Protein 4FIX (pdb70)

InterPro domains:
  IPR029044 Nucleotide-diphospho-sugar transferases [SSF53448] (160-440)
  IPR040492 Galactofuranosyltransferase GlfT2, N-terminal [PF17994] (9-152)
  IPR045699 Galactofuranosyltransferase-2, C-terminal [PF19320] (435-626)

GO terms:
  GO:0008921 lipopolysaccharide-1,6-galactosyltransferase activity (F, IDA)
  GO:0035250 UDP-galactosyltransferase activity (F, IDA)
  GO:0035496 lipopolysaccharide-1,5-galactosyltransferase activity (F, IDA)
  GO:0052573 UDP-D-galactose metabolic process (P, IDA)
  GO:0071769 mycolate cell wall layer assembly (P, IDA)
  GO:0070592 cell wall polysaccharide biosynthetic process (P, IDA)
  GO:0009103 lipopolysaccharide biosynthetic process (P, IDA)
  GO:0005886 plasma membrane (C, HDA)
  GO:0071555 cell wall organization (P, IDA)
  GO:0044038 cell wall macromolecule biosynthetic process (P, IDA)
  GO:0016740 transferase activity (F, IDA)
  GO:0016757 glycosyltransferase activity (F, IDA)

Radius of gyration: 38.52 Å; Cα contacts (8 Å, |Δi|>4): 2774; chains: 2; bounding box: 128×78×91 Å

Structure (mmCIF, N/CA/C/O backbone):
data_4FIX
#
_entry.id   4FIX
#
_cell.length_a   150.791
_cell.length_b   150.791
_cell.length_c   148.016
_cell.angle_alpha   90.00
_cell.angle_beta   90.00
_cell.angle_gamma   90.00
#
_symmetry.space_group_name_H-M   'P 4 21 2'
#
loop_
_entity.id
_entity.type
_entity.pdbx_description
1 polymer 'UDP-galactofuranosyl transferase GlfT2'
2 non-polymer GLYCEROL
3 non-polymer 'MANGANESE (II) ION'
4 non-polymer BETA-MERCAPTOETHANOL
5 water water
#
loop_
_atom_site.group_PDB
_atom_site.id
_atom_site.type_symbol
_atom_site.label_atom_id
_atom_site.label_alt_id
_atom_site.label_comp_id
_atom_site.label_asym_id
_atom_site.label_entity_id
_atom_site.label_seq_id
_atom_site.pdbx_PDB_ins_code
_atom_site.Cartn_x
_atom_site.Cartn_y
_atom_site.Cartn_z
_atom_site.occupancy
_atom_site.B_iso_or_equiv
_atom_site.auth_seq_id
_atom_site.auth_comp_id
_atom_site.auth_asym_id
_atom_site.auth_atom_id
_atom_site.pdbx_PDB_model_num
ATOM 1 N N . MET A 1 21 ? 115.465 53.908 76.707 1.00 99.45 1 MET A N 1
ATOM 2 C CA . MET A 1 21 ? 115.425 52.468 77.102 1.00 101.53 1 MET A CA 1
ATOM 3 C C . MET A 1 21 ? 116.300 51.621 76.151 1.00 99.61 1 MET A C 1
ATOM 4 O O . MET A 1 21 ? 117.195 52.159 75.490 1.00 98.68 1 MET A O 1
ATOM 9 N N . SER A 1 22 ? 116.060 50.308 76.101 1.00 98.33 2 SER A N 1
ATOM 10 C CA . SER A 1 22 ? 116.722 49.417 75.138 1.00 94.51 2 SER A CA 1
ATOM 11 C C . SER A 1 22 ? 116.025 49.467 73.774 1.00 91.80 2 SER A C 1
ATOM 12 O O . SER A 1 22 ? 116.369 48.718 72.857 1.00 90.10 2 SER A O 1
ATOM 15 N N . GLU A 1 23 ? 115.040 50.357 73.661 1.00 89.31 3 GLU A N 1
ATOM 16 C CA . GLU A 1 23 ? 114.439 50.725 72.382 1.00 86.13 3 GLU A CA 1
ATOM 17 C C . GLU A 1 23 ? 115.455 51.514 71.555 1.00 82.08 3 GLU A C 1
ATOM 18 O O . GLU A 1 23 ? 115.415 51.494 70.319 1.00 80.95 3 GLU A O 1
ATOM 24 N N . LEU A 1 24 ? 116.356 52.205 72.254 1.00 77.65 4 LEU A N 1
ATOM 25 C CA . LEU A 1 24 ? 117.525 52.834 71.646 1.00 73.08 4 LEU A CA 1
ATOM 26 C C . LEU A 1 24 ? 118.459 51.788 71.059 1.00 69.31 4 LEU A C 1
ATOM 27 O O . LEU A 1 24 ? 118.872 51.897 69.909 1.00 68.40 4 LEU A O 1
ATOM 32 N N . ALA A 1 25 ? 118.785 50.778 71.859 1.00 66.50 5 ALA A N 1
ATOM 33 C CA . ALA A 1 25 ? 119.692 49.714 71.443 1.00 63.75 5 ALA A CA 1
ATOM 34 C C . ALA A 1 25 ? 119.192 48.940 70.210 1.00 62.37 5 ALA A C 1
ATOM 35 O O . ALA A 1 25 ? 119.992 48.514 69.380 1.00 61.42 5 ALA A O 1
ATOM 37 N N . ALA A 1 26 ? 117.873 48.775 70.096 1.00 60.60 6 ALA A N 1
ATOM 38 C CA . ALA A 1 26 ? 117.266 48.042 68.979 1.00 58.21 6 ALA A CA 1
ATOM 39 C C . ALA A 1 26 ? 117.205 48.845 67.676 1.00 56.06 6 ALA A C 1
ATOM 40 O O . ALA A 1 26 ? 117.018 48.276 66.594 1.00 54.23 6 ALA A O 1
ATOM 42 N N . SER A 1 27 ? 117.350 50.164 67.780 1.00 54.12 7 SER A N 1
ATOM 43 C CA . SER A 1 27 ? 117.269 51.034 66.608 1.00 52.62 7 SER A CA 1
ATOM 44 C C . SER A 1 27 ? 118.614 51.663 66.235 1.00 49.09 7 SER A C 1
ATOM 45 O O . SER A 1 27 ? 118.679 52.495 65.328 1.00 49.67 7 SER A O 1
ATOM 48 N N . LEU A 1 28 ? 119.679 51.251 66.921 1.00 46.90 8 LEU A N 1
ATOM 49 C CA . LEU A 1 28 ? 121.028 51.763 66.653 1.00 44.98 8 LEU A CA 1
ATOM 50 C C . LEU A 1 28 ? 121.519 51.297 65.292 1.00 42.28 8 LEU A C 1
ATOM 51 O O . LEU A 1 28 ? 121.539 50.102 65.012 1.00 43.63 8 LEU A O 1
ATOM 56 N N . LEU A 1 29 ? 121.896 52.245 64.441 1.00 39.80 9 LEU A N 1
ATOM 57 C CA . LEU A 1 29 ? 122.396 51.907 63.108 1.00 37.93 9 LEU A CA 1
ATOM 58 C C . LEU A 1 29 ? 123.914 51.873 63.056 1.00 36.52 9 LEU A C 1
ATOM 59 O O . LEU A 1 29 ? 124.504 50.940 62.512 1.00 37.99 9 LEU A O 1
ATOM 64 N N . SER A 1 30 ? 124.536 52.875 63.665 1.00 36.28 10 SER A N 1
ATOM 65 C CA . SER A 1 30 ? 125.951 53.150 63.477 1.00 37.13 10 SER A CA 1
ATOM 66 C C . SER A 1 30 ? 126.454 53.988 64.644 1.00 37.34 10 SER A C 1
ATOM 67 O O . SER A 1 30 ? 125.990 55.106 64.865 1.00 38.18 10 SER A O 1
ATOM 70 N N . ARG A 1 31 ? 127.387 53.440 65.409 1.00 37.82 11 ARG A N 1
ATOM 71 C CA . ARG A 1 31 ? 127.912 54.154 66.559 1.00 40.06 11 ARG A CA 1
ATOM 72 C C . ARG A 1 31 ? 128.974 55.153 66.121 1.00 38.95 11 ARG A C 1
ATOM 73 O O . ARG A 1 31 ? 129.696 54.916 65.146 1.00 38.90 11 ARG A O 1
ATOM 81 N N . VAL A 1 32 ? 129.064 56.263 66.843 1.00 37.05 12 VAL A N 1
ATOM 82 C CA . VAL A 1 32 ? 130.193 57.171 66.686 1.00 37.52 12 VAL A CA 1
ATOM 83 C C . VAL A 1 32 ? 131.394 56.538 67.396 1.00 35.82 12 VAL A C 1
ATOM 84 O O . VAL A 1 32 ? 131.347 56.271 68.604 1.00 36.47 12 VAL A O 1
ATOM 88 N N . ILE A 1 33 ? 132.453 56.277 66.639 1.00 33.52 13 ILE A N 1
ATOM 89 C CA . ILE A 1 33 ? 133.613 55.552 67.166 1.00 35.36 13 ILE A CA 1
ATOM 90 C C . ILE A 1 33 ? 134.919 56.332 67.020 1.00 36.16 13 ILE A C 1
ATOM 91 O O . ILE A 1 33 ? 135.054 57.196 66.151 1.00 36.81 13 ILE A O 1
ATOM 96 N N . LEU A 1 34 ? 135.873 56.008 67.879 1.00 36.34 14 LEU A N 1
ATOM 97 C CA . LEU A 1 34 ? 137.107 56.761 67.994 1.00 37.76 14 LEU A CA 1
ATOM 98 C C . LEU A 1 34 ? 138.289 55.797 67.949 1.00 38.43 14 LEU A C 1
ATOM 99 O O . LEU A 1 34 ? 138.110 54.607 68.216 1.00 40.16 14 LEU A O 1
ATOM 104 N N . PRO A 1 35 ? 139.495 56.302 67.620 1.00 38.02 15 PRO A N 1
ATOM 105 C CA . PRO A 1 35 ? 140.675 55.443 67.471 1.00 38.67 15 PRO A CA 1
ATOM 106 C C . PRO A 1 35 ? 141.175 54.860 68.784 1.00 39.47 15 PRO A C 1
ATOM 107 O O . PRO A 1 35 ? 140.954 55.430 69.851 1.00 39.08 15 PRO A O 1
ATOM 111 N N . ARG A 1 36 ? 141.864 53.730 68.689 1.00 42.85 16 ARG A N 1
ATOM 112 C CA . ARG A 1 36 ? 142.568 53.140 69.824 1.00 44.24 16 ARG A CA 1
ATOM 113 C C . ARG A 1 36 ? 143.746 54.032 70.183 1.00 41.52 16 ARG A C 1
ATOM 114 O O . ARG A 1 36 ? 144.252 54.739 69.312 1.00 39.49 16 ARG A O 1
ATOM 122 N N . PRO A 1 37 ? 144.184 54.001 71.461 1.00 41.26 17 PRO A N 1
ATOM 123 C CA . PRO A 1 37 ? 145.411 54.703 71.883 1.00 41.44 17 PRO A CA 1
ATOM 124 C C . PRO A 1 37 ? 146.595 54.300 71.010 1.00 42.32 17 PRO A C 1
ATOM 125 O O . PRO A 1 37 ? 146.709 53.133 70.609 1.00 41.49 17 PRO A O 1
ATOM 129 N N . GLY A 1 38 ? 147.459 55.257 70.696 1.00 41.28 18 GLY A N 1
ATOM 130 C CA . GLY A 1 38 ? 148.639 54.957 69.899 1.00 42.00 18 GLY A CA 1
ATOM 131 C C . GLY A 1 38 ? 148.377 54.797 68.409 1.00 41.18 18 GLY A C 1
ATOM 132 O O . GLY A 1 38 ? 149.284 54.438 67.661 1.00 42.80 18 GLY A O 1
ATOM 133 N N . GLU A 1 39 ? 147.147 55.062 67.9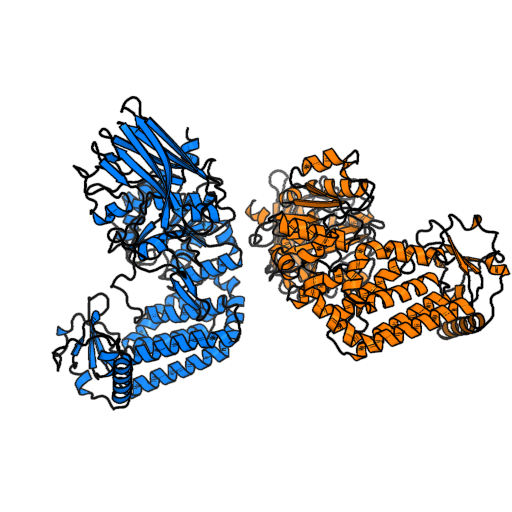76 1.00 38.69 19 GLU A N 1
ATOM 134 C CA . GLU A 1 39 ? 146.784 54.979 66.560 1.00 37.81 19 GLU A CA 1
ATOM 135 C C . GLU A 1 39 ? 147.526 56.052 65.756 1.00 36.62 19 GLU A C 1
ATOM 136 O O . GLU A 1 39 ? 147.504 57.224 66.129 1.00 36.19 19 GLU A O 1
ATOM 142 N N . PRO A 1 40 ? 148.188 55.658 64.652 1.00 37.58 20 PRO A N 1
ATOM 143 C CA . PRO A 1 40 ? 148.880 56.641 63.805 1.00 36.44 20 PRO A CA 1
ATOM 144 C C . PRO A 1 40 ? 147.937 57.740 63.358 1.00 35.32 20 PRO A C 1
ATOM 145 O O . PRO A 1 40 ? 146.758 57.479 63.116 1.00 34.79 20 PRO A O 1
ATOM 149 N N . LEU A 1 41 ? 148.460 58.958 63.258 1.00 36.19 21 LEU A N 1
ATOM 150 C CA . LEU A 1 41 ? 147.656 60.132 62.951 1.00 37.17 21 LEU A CA 1
ATOM 151 C C . LEU A 1 41 ? 146.883 60.007 61.639 1.00 38.47 21 LEU A C 1
ATOM 152 O O . LEU A 1 41 ? 145.770 60.513 61.543 1.00 39.41 21 LEU A O 1
ATOM 157 N N . ASP A 1 42 ? 147.466 59.336 60.643 1.00 38.84 22 ASP A N 1
ATOM 158 C CA . ASP A 1 42 ? 146.796 59.109 59.358 1.00 41.48 22 ASP A CA 1
ATOM 159 C C . ASP A 1 42 ? 145.467 58.365 59.523 1.00 40.44 22 ASP A C 1
ATOM 160 O O . ASP A 1 42 ? 144.459 58.736 58.928 1.00 38.91 22 ASP A O 1
ATOM 165 N N . VAL A 1 43 ? 145.494 57.299 60.322 1.00 38.04 23 VAL A N 1
ATOM 166 C CA . VAL A 1 43 ? 144.345 56.419 60.512 1.00 34.96 23 VAL A CA 1
ATOM 167 C C . VAL A 1 43 ? 143.254 57.123 61.312 1.00 34.15 23 VAL A C 1
ATOM 168 O O . VAL A 1 43 ? 142.072 56.891 61.100 1.00 34.39 23 VAL A O 1
ATOM 172 N N . ARG A 1 44 ? 143.663 58.004 62.214 1.00 35.71 24 ARG A N 1
ATOM 173 C CA . ARG A 1 44 ? 142.731 58.807 62.999 1.00 35.78 24 ARG A CA 1
ATOM 174 C C . ARG A 1 44 ? 141.828 59.668 62.128 1.00 34.80 24 ARG A C 1
ATOM 175 O O . ARG A 1 44 ? 140.722 60.009 62.534 1.00 35.82 24 ARG A O 1
ATOM 183 N N . LYS A 1 45 ? 142.297 59.997 60.927 1.00 35.24 25 LYS A N 1
ATOM 184 C CA . LYS A 1 45 ? 141.500 60.759 59.961 1.00 34.77 25 LYS A CA 1
ATOM 185 C C . LYS A 1 45 ? 140.258 60.025 59.490 1.00 34.94 25 LYS A C 1
ATOM 186 O O . LYS A 1 45 ? 139.353 60.645 58.927 1.00 37.87 25 LYS A O 1
ATOM 192 N N . LEU A 1 46 ? 140.212 58.711 59.712 1.00 33.48 26 LEU A N 1
ATOM 193 C CA . LEU A 1 46 ? 139.045 57.912 59.344 1.00 32.14 26 LEU A CA 1
ATOM 194 C C . LEU A 1 46 ? 137.918 58.126 60.340 1.00 31.86 26 LEU A C 1
ATOM 195 O O . LEU A 1 46 ? 136.772 57.806 60.053 1.00 34.38 26 LEU A O 1
ATOM 200 N N . TYR A 1 47 ? 138.261 58.698 61.494 1.00 31.09 27 TYR A N 1
ATOM 201 C CA . TYR A 1 47 ? 137.355 58.830 62.623 1.00 30.38 27 TYR A CA 1
ATOM 202 C C . TYR A 1 47 ? 136.994 60.281 62.919 1.00 30.55 27 TYR A C 1
ATOM 203 O O . TYR A 1 47 ? 135.829 60.603 63.133 1.00 29.66 27 TYR A O 1
ATOM 212 N N . LEU A 1 48 ? 137.996 61.151 62.945 1.00 29.88 28 LEU A N 1
ATOM 213 C CA . LEU A 1 48 ? 137.791 62.540 63.331 1.00 32.93 28 LEU A CA 1
ATOM 214 C C . LEU A 1 48 ? 138.802 63.427 62.635 1.00 33.25 28 LEU A C 1
ATOM 215 O O . LEU A 1 48 ? 139.921 63.000 62.344 1.00 31.23 28 LEU A O 1
ATOM 220 N N . GLU A 1 49 ? 138.396 64.662 62.370 1.00 35.53 29 GLU A N 1
ATOM 221 C CA . GLU A 1 49 ? 139.257 65.633 61.710 1.00 37.87 29 GLU A CA 1
ATOM 222 C C . GLU A 1 49 ? 139.323 66.851 62.618 1.00 36.65 29 GLU A C 1
ATOM 223 O O . GLU A 1 49 ? 138.315 67.505 62.876 1.00 37.19 29 GLU A O 1
ATOM 229 N N . GLU A 1 50 ? 140.505 67.141 63.135 1.00 36.38 30 GLU A N 1
ATOM 230 C CA . GLU A 1 50 ? 140.633 68.209 64.109 1.00 37.38 30 GLU A CA 1
ATOM 231 C C . GLU A 1 50 ? 141.257 69.433 63.461 1.00 37.42 30 GLU A C 1
ATOM 232 O O . GLU A 1 50 ? 142.174 69.317 62.641 1.00 38.93 30 GLU A O 1
ATOM 238 N N . SER A 1 51 ? 140.754 70.609 63.816 1.00 34.95 31 SER A N 1
ATOM 239 C CA . SER A 1 51 ? 141.352 71.843 63.326 1.00 35.88 31 SER A CA 1
ATOM 240 C C . SER A 1 51 ? 142.773 72.018 63.883 1.00 36.16 31 SER A C 1
ATOM 241 O O . SER A 1 51 ? 143.022 71.794 65.077 1.00 34.79 31 SER A O 1
ATOM 244 N N . THR A 1 52 ? 143.683 72.442 63.011 1.00 36.25 32 THR A N 1
ATOM 245 C CA . THR A 1 52 ? 145.074 72.721 63.375 1.00 36.78 32 THR A CA 1
ATOM 246 C C . THR A 1 52 ? 145.188 73.952 64.257 1.00 37.07 32 THR A C 1
ATOM 247 O O . THR A 1 52 ? 146.242 74.202 64.841 1.00 37.26 32 THR A O 1
ATOM 251 N N . THR A 1 53 ? 144.112 74.732 64.341 1.00 36.62 33 THR A N 1
ATOM 252 C CA . THR A 1 53 ? 144.093 75.894 65.227 1.00 33.07 33 THR A CA 1
ATOM 253 C C . THR A 1 53 ? 143.831 75.500 66.681 1.00 32.79 33 THR A C 1
ATOM 254 O O . THR A 1 53 ? 143.963 76.333 67.560 1.00 36.88 33 THR A O 1
ATOM 258 N N . ASN A 1 54 ? 143.436 74.249 66.934 1.00 33.66 34 ASN A N 1
ATOM 259 C CA . ASN A 1 54 ? 143.166 73.776 68.306 1.00 32.40 34 ASN A CA 1
ATOM 260 C C . ASN A 1 54 ? 144.439 73.794 69.151 1.00 33.05 34 ASN A C 1
ATOM 261 O O . ASN A 1 54 ? 145.529 73.511 68.648 1.00 34.35 34 ASN A O 1
ATOM 266 N N . ALA A 1 55 ? 144.307 74.118 70.434 1.00 33.84 35 ALA A N 1
ATOM 267 C CA . ALA A 1 55 ? 145.476 74.154 71.317 1.00 36.89 35 ALA A CA 1
ATOM 268 C C . ALA A 1 55 ? 146.108 72.770 71.472 1.00 37.15 35 ALA A C 1
ATOM 269 O O . ALA A 1 55 ? 147.328 72.640 71.463 1.00 40.15 35 ALA A O 1
ATOM 271 N N . ARG A 1 56 ? 145.275 71.739 71.575 1.00 38.66 36 ARG A N 1
ATOM 272 C CA . ARG A 1 56 ? 145.754 70.375 71.841 1.00 40.27 36 ARG A CA 1
ATOM 273 C C . ARG A 1 56 ? 145.004 69.320 71.036 1.00 36.87 36 ARG A C 1
ATOM 274 O O . ARG A 1 56 ? 143.899 69.556 70.554 1.00 35.82 36 ARG A O 1
ATOM 282 N N . ARG A 1 57 ? 145.607 68.146 70.901 1.00 37.57 37 ARG A N 1
ATOM 283 C CA . ARG A 1 57 ? 144.945 67.035 70.230 1.00 36.18 37 ARG A CA 1
ATOM 284 C C . ARG A 1 57 ? 143.778 66.535 71.086 1.00 33.66 37 ARG A C 1
ATOM 285 O O . ARG A 1 57 ? 143.881 66.491 72.302 1.00 34.15 37 ARG A O 1
ATOM 293 N N . ALA A 1 58 ? 142.664 66.190 70.453 1.00 31.98 38 ALA A N 1
ATOM 294 C CA . ALA A 1 58 ? 141.557 65.586 71.169 1.00 32.33 38 ALA A CA 1
ATOM 295 C C . ALA A 1 58 ? 141.997 64.227 71.678 1.00 36.62 38 ALA A C 1
ATOM 296 O O . ALA A 1 58 ? 142.802 63.534 71.032 1.00 35.72 38 ALA A O 1
ATOM 298 N N . HIS A 1 59 ? 141.472 63.848 72.844 1.00 35.90 39 HIS A N 1
ATOM 299 C CA . HIS A 1 59 ? 141.864 62.597 73.471 1.00 35.39 39 HIS A CA 1
ATOM 300 C C . HIS A 1 59 ? 140.694 61.628 73.609 1.00 34.98 39 HIS A C 1
ATOM 301 O O . HIS A 1 59 ? 139.641 62.000 74.126 1.00 34.84 39 HIS A O 1
ATOM 308 N N . ALA A 1 60 ? 140.900 60.388 73.155 1.00 33.92 40 ALA A N 1
ATOM 309 C CA . ALA A 1 60 ? 139.881 59.332 73.228 1.00 33.16 40 ALA A CA 1
ATOM 310 C C . ALA A 1 60 ? 140.118 58.366 74.397 1.00 33.21 40 ALA A C 1
ATOM 311 O O . ALA A 1 60 ? 140.904 57.428 74.281 1.00 31.94 40 ALA A O 1
ATOM 313 N N . PRO A 1 61 ? 139.419 58.572 75.524 1.00 34.20 41 PRO A N 1
ATOM 314 C CA . PRO A 1 61 ? 139.689 57.688 76.657 1.00 35.55 41 PRO A CA 1
ATOM 315 C C . PRO A 1 61 ? 139.151 56.269 76.429 1.00 37.74 41 PRO A C 1
ATOM 316 O O . PRO A 1 61 ? 139.656 55.319 77.042 1.00 40.59 41 PRO A O 1
ATOM 320 N N . THR A 1 62 ? 138.124 56.132 75.588 1.00 36.33 42 THR A N 1
ATOM 321 C CA . THR A 1 62 ? 137.635 54.814 75.142 1.00 35.85 42 THR A CA 1
ATOM 322 C C . THR A 1 62 ? 137.325 54.898 73.652 1.00 35.58 42 THR A C 1
ATOM 323 O O . THR A 1 62 ? 137.389 55.971 73.071 1.00 38.10 42 THR A O 1
ATOM 327 N N . ARG A 1 63 ? 136.950 53.778 73.048 1.00 38.09 43 ARG A N 1
ATOM 328 C CA . ARG A 1 63 ? 136.627 53.725 71.621 1.00 37.87 43 ARG A CA 1
ATOM 329 C C . ARG A 1 63 ? 135.300 54.395 71.249 1.00 37.59 43 ARG A C 1
ATOM 330 O O . ARG A 1 63 ? 134.971 54.503 70.060 1.00 35.59 43 ARG A O 1
ATOM 338 N N . THR A 1 64 ? 134.535 54.821 72.253 1.00 35.75 44 THR A N 1
ATOM 339 C CA . THR A 1 64 ? 133.228 55.429 72.003 1.00 36.88 44 THR A CA 1
ATOM 340 C C . THR A 1 64 ? 133.063 56.802 72.682 1.00 37.25 44 THR A C 1
ATOM 341 O O . THR A 1 64 ? 131.950 57.343 72.771 1.00 36.43 44 THR A O 1
ATOM 345 N N . SER A 1 65 ? 134.176 57.370 73.144 1.00 36.58 45 SER A N 1
ATOM 346 C CA . SER A 1 65 ? 134.141 58.674 73.815 1.00 36.82 45 SER A CA 1
ATOM 347 C C . SER A 1 65 ? 135.332 59.539 73.444 1.00 33.44 45 SER A C 1
ATOM 348 O O . SER A 1 65 ? 136.354 59.034 72.989 1.00 36.34 45 SER A O 1
ATOM 351 N N . LEU A 1 66 ? 135.189 60.846 73.632 1.00 33.18 46 LEU A N 1
ATOM 352 C CA . LEU A 1 66 ? 136.218 61.801 73.243 1.00 31.97 46 LEU A CA 1
ATOM 353 C C . LEU A 1 66 ? 136.264 63.018 74.172 1.00 33.25 46 LEU A C 1
ATOM 354 O O . LEU A 1 66 ? 135.232 63.603 74.506 1.00 35.17 46 LEU A O 1
ATOM 359 N N . GLN A 1 67 ? 137.469 63.408 74.566 1.00 35.78 47 GLN A N 1
ATOM 360 C CA . GLN A 1 67 ? 137.690 64.679 75.268 1.00 36.91 47 GLN A CA 1
ATOM 361 C C . GLN A 1 67 ? 138.237 65.743 74.323 1.00 36.10 47 GLN A C 1
ATOM 362 O O . GLN A 1 67 ? 139.250 65.521 73.642 1.00 35.59 47 GLN A O 1
ATOM 368 N N . ILE A 1 68 ? 137.557 66.890 74.296 1.00 34.73 48 ILE A N 1
ATOM 369 C CA . ILE A 1 68 ? 137.909 68.011 73.424 1.00 34.52 48 ILE A CA 1
ATOM 370 C C . ILE A 1 68 ? 138.227 69.226 74.287 1.00 35.88 48 ILE A C 1
ATOM 371 O O . ILE A 1 68 ? 137.458 69.564 75.199 1.00 37.47 48 ILE A O 1
ATOM 376 N N . GLY A 1 69 ? 139.363 69.867 74.023 1.00 35.00 49 GLY A N 1
ATOM 377 C CA . GLY A 1 69 ? 139.775 71.045 74.788 1.00 32.96 49 GLY A CA 1
ATOM 378 C C . GLY A 1 69 ? 138.774 72.186 74.644 1.00 33.81 49 GLY A C 1
ATOM 379 O O . GLY A 1 69 ? 137.907 72.156 73.767 1.00 34.02 49 GLY A O 1
ATOM 380 N N . ALA A 1 70 ? 138.873 73.183 75.516 1.00 33.26 50 ALA A N 1
ATOM 381 C CA . ALA A 1 70 ? 138.113 74.428 75.351 1.00 35.70 50 ALA A CA 1
ATOM 382 C C . ALA A 1 70 ? 138.451 75.106 74.010 1.00 35.44 50 ALA A C 1
ATOM 383 O O . ALA A 1 70 ? 139.537 74.897 73.455 1.00 34.13 50 ALA A O 1
ATOM 385 N N . GLU A 1 71 ? 137.519 75.912 73.498 1.00 36.16 51 GLU A N 1
ATOM 386 C CA . GLU A 1 71 ? 137.752 76.718 72.284 1.00 36.88 51 GLU A CA 1
ATOM 387 C C . GLU A 1 71 ? 138.351 75.912 71.126 1.00 35.04 51 GLU A C 1
ATOM 388 O O . GLU A 1 71 ? 139.304 76.341 70.481 1.00 36.13 51 GLU A O 1
ATOM 394 N N . SER A 1 72 ? 137.780 74.742 70.866 1.00 35.52 52 SER A N 1
ATOM 395 C CA . SER A 1 72 ? 138.310 73.830 69.854 1.00 35.13 52 SER A CA 1
ATOM 396 C C . SER A 1 72 ? 137.199 73.306 68.939 1.00 35.64 52 SER A C 1
ATOM 397 O O . SER A 1 72 ? 136.039 73.269 69.328 1.00 35.88 52 SER A O 1
ATOM 400 N N . GLU A 1 73 ? 137.565 72.889 67.732 1.00 34.90 53 GLU A N 1
ATOM 401 C CA . GLU A 1 73 ? 136.603 72.370 66.787 1.00 34.90 53 GLU A CA 1
ATOM 402 C C . GLU A 1 73 ? 137.044 70.991 66.316 1.00 36.15 53 GLU A C 1
ATOM 403 O O . GLU A 1 73 ? 138.192 70.799 65.916 1.00 36.81 53 GLU A O 1
ATOM 409 N N . VAL A 1 74 ? 136.144 70.016 66.403 1.00 34.39 54 VAL A N 1
ATOM 410 C CA . VAL A 1 74 ? 136.391 68.733 65.768 1.00 34.57 54 VAL A CA 1
ATOM 411 C C . VAL A 1 74 ? 135.237 68.414 64.811 1.00 34.89 54 VAL A C 1
ATOM 412 O O . VAL A 1 74 ? 134.061 68.676 65.107 1.00 35.48 54 VAL A O 1
ATOM 416 N N . SER A 1 75 ? 135.598 67.880 63.654 1.00 33.20 55 SER A N 1
ATOM 417 C CA . SER A 1 75 ? 134.640 67.514 62.626 1.00 34.21 55 SER A CA 1
ATOM 418 C C . SER A 1 75 ? 134.537 66.007 62.564 1.00 33.83 55 SER A C 1
ATOM 419 O O . SER A 1 75 ? 135.562 65.311 62.583 1.00 33.97 55 SER A O 1
ATOM 422 N N . PHE A 1 76 ? 133.305 65.506 62.482 1.00 34.00 56 PHE A N 1
ATOM 423 C CA . PHE A 1 76 ? 133.072 64.071 62.311 1.00 32.79 56 PHE A CA 1
ATOM 424 C C . PHE A 1 76 ? 132.617 63.755 60.872 1.00 33.66 56 PHE A C 1
ATOM 425 O O . PHE A 1 76 ? 131.920 62.763 60.620 1.00 34.21 56 PHE A O 1
ATOM 433 N N . ALA A 1 77 ? 133.036 64.609 59.934 1.00 30.75 57 ALA A N 1
ATOM 434 C CA . ALA A 1 77 ? 132.864 64.368 58.497 1.00 30.98 57 ALA A CA 1
ATOM 435 C C . ALA A 1 77 ? 133.917 63.366 58.063 1.00 30.78 57 ALA A C 1
ATOM 436 O O . ALA A 1 77 ? 134.906 63.724 57.417 1.00 29.31 57 ALA A O 1
ATOM 438 N N . THR A 1 78 ? 133.729 62.112 58.450 1.00 30.15 58 THR A N 1
ATOM 439 C CA . THR A 1 78 ? 134.782 61.132 58.264 1.00 32.52 58 THR A CA 1
ATOM 440 C C . THR A 1 78 ? 134.252 59.796 57.815 1.00 31.33 58 THR A C 1
ATOM 441 O O . THR A 1 78 ? 133.059 59.506 57.940 1.00 32.33 58 THR A O 1
ATOM 445 N N . TYR A 1 79 ? 135.162 58.967 57.323 1.00 31.64 59 TYR A N 1
ATOM 446 C CA . TYR A 1 79 ? 134.799 57.645 56.850 1.00 31.60 59 TYR A CA 1
ATOM 447 C C . TYR A 1 79 ? 133.932 56.888 57.847 1.00 31.03 59 TYR A C 1
ATOM 448 O O . TYR A 1 79 ? 132.873 56.423 57.486 1.00 31.69 59 TYR A O 1
ATOM 457 N N . PHE A 1 80 ? 134.370 56.775 59.098 1.00 31.89 60 PHE A N 1
ATOM 458 C CA . PHE A 1 80 ? 133.622 55.993 60.081 1.00 32.87 60 PHE A CA 1
ATOM 459 C C . PHE A 1 80 ? 132.465 56.688 60.805 1.00 33.42 60 PHE A C 1
ATOM 460 O O . PHE A 1 80 ? 131.564 56.020 61.313 1.00 36.51 60 PHE A O 1
ATOM 468 N N . ASN A 1 81 ? 132.463 58.011 60.858 1.00 32.86 61 ASN A N 1
ATOM 469 C CA . ASN A 1 81 ? 131.499 58.688 61.735 1.00 33.82 61 ASN A CA 1
ATOM 470 C C . ASN A 1 81 ? 130.401 59.484 61.048 1.00 34.02 61 ASN A C 1
ATOM 471 O O . ASN A 1 81 ? 129.395 59.830 61.677 1.00 36.77 61 ASN A O 1
ATOM 476 N N . ALA A 1 82 ? 130.593 59.779 59.767 1.00 32.25 62 ALA A N 1
ATOM 477 C CA . ALA A 1 82 ? 129.537 60.378 58.970 1.00 32.45 62 ALA A CA 1
ATOM 478 C C . ALA A 1 82 ? 128.550 59.272 58.586 1.00 34.44 62 ALA A C 1
ATOM 479 O O . ALA A 1 82 ? 128.875 58.086 58.652 1.00 34.72 62 ALA A O 1
ATOM 481 N N . PHE A 1 83 ? 127.345 59.672 58.203 1.00 35.26 63 PHE A N 1
ATOM 482 C CA . PHE A 1 83 ? 126.273 58.748 57.879 1.00 35.45 63 PHE A CA 1
ATOM 483 C C . PHE A 1 83 ? 126.022 58.758 56.354 1.00 34.68 63 PHE A C 1
ATOM 484 O O . PHE A 1 83 ? 125.738 59.814 55.786 1.00 33.68 63 PHE A O 1
ATOM 492 N N . PRO A 1 84 ? 126.170 57.592 55.683 1.00 35.80 64 PRO A N 1
ATOM 493 C CA . PRO A 1 84 ? 126.024 57.500 54.212 1.00 35.15 64 PRO A CA 1
ATOM 494 C C . PRO A 1 84 ? 124.558 57.504 53.803 1.00 37.26 64 PRO A C 1
ATOM 495 O O . PRO A 1 84 ? 124.008 56.482 53.370 1.00 40.97 64 PRO A O 1
ATOM 499 N N . ALA A 1 85 ? 123.947 58.672 53.940 1.00 37.64 65 ALA A N 1
ATOM 500 C CA . ALA A 1 85 ? 122.500 58.844 53.945 1.00 35.56 65 ALA A CA 1
ATOM 501 C C . ALA A 1 85 ? 121.802 58.305 52.704 1.00 35.88 65 ALA A C 1
ATOM 502 O O . ALA A 1 85 ? 120.744 57.681 52.807 1.00 36.88 65 ALA A O 1
ATOM 504 N N . SER A 1 86 ? 122.394 58.568 51.542 1.00 35.65 66 SER A N 1
ATOM 505 C CA . SER A 1 86 ? 121.827 58.193 50.252 1.00 35.11 66 SER A CA 1
ATOM 506 C C . SER A 1 86 ? 121.661 56.691 50.098 1.00 35.79 66 SER A C 1
ATOM 507 O O . SER A 1 86 ? 120.745 56.236 49.420 1.00 38.09 66 SER A O 1
ATOM 510 N N . TYR A 1 87 ? 122.548 55.926 50.727 1.00 36.30 67 TYR A N 1
ATOM 511 C CA . TYR A 1 87 ? 122.466 54.463 50.674 1.00 38.91 67 TYR A CA 1
ATOM 512 C C . TYR A 1 87 ? 121.273 53.953 51.471 1.00 39.25 67 TYR A C 1
ATOM 513 O O . TYR A 1 87 ? 120.558 53.058 51.026 1.00 41.18 67 TYR A O 1
ATOM 522 N N . TRP A 1 88 ? 121.064 54.553 52.636 1.00 38.19 68 TRP A N 1
ATOM 523 C CA . TRP A 1 88 ? 119.925 54.247 53.490 1.00 39.08 68 TRP A CA 1
ATOM 524 C C . TRP A 1 88 ? 118.599 54.645 52.852 1.00 40.15 68 TRP A C 1
ATOM 525 O O . TRP A 1 88 ? 117.593 53.953 53.014 1.00 42.34 68 TRP A O 1
ATOM 536 N N . ARG A 1 89 ? 118.602 55.753 52.116 1.00 39.63 69 ARG A N 1
ATOM 537 C CA . ARG A 1 89 ? 117.413 56.186 51.402 1.00 38.86 69 ARG A CA 1
ATOM 538 C C . ARG A 1 89 ? 117.083 55.187 50.294 1.00 37.78 69 ARG A C 1
ATOM 539 O O . ARG A 1 89 ? 115.931 54.806 50.114 1.00 38.83 69 ARG A O 1
ATOM 547 N N . ARG A 1 90 ? 118.113 54.771 49.565 1.00 37.25 70 ARG A N 1
ATOM 548 C CA . ARG A 1 90 ? 117.956 53.935 48.383 1.00 37.32 70 ARG A CA 1
ATOM 549 C C . ARG A 1 90 ? 117.466 52.538 48.720 1.00 37.62 70 ARG A C 1
ATOM 550 O O . ARG A 1 90 ? 116.539 52.034 48.064 1.00 37.96 70 ARG A O 1
ATOM 558 N N . TRP A 1 91 ? 118.056 51.941 49.760 1.00 35.03 71 TRP A N 1
ATOM 559 C CA . TRP A 1 91 ? 117.858 50.518 50.072 1.00 38.75 71 TRP A CA 1
ATOM 560 C C . TRP A 1 91 ? 117.051 50.148 51.332 1.00 39.87 71 TRP A C 1
ATOM 561 O O . TRP A 1 91 ? 116.742 48.967 51.530 1.00 40.92 71 TRP A O 1
ATOM 572 N N . THR A 1 92 ? 116.733 51.115 52.194 1.00 40.73 72 THR A N 1
ATOM 573 C CA . THR A 1 92 ? 116.067 50.786 53.466 1.00 42.31 72 THR A CA 1
ATOM 574 C C . THR A 1 92 ? 114.752 51.526 53.656 1.00 44.07 72 THR A C 1
ATOM 575 O O . THR A 1 92 ? 114.466 52.462 52.921 1.00 46.52 72 THR A O 1
ATOM 579 N N . THR A 1 93 ? 113.958 51.102 54.640 1.00 45.99 73 THR A N 1
ATOM 580 C CA . THR A 1 93 ? 112.669 51.741 54.942 1.00 47.60 73 THR A CA 1
ATOM 581 C C . THR A 1 93 ? 112.794 52.977 55.843 1.00 48.95 73 THR A C 1
ATOM 582 O O . THR A 1 93 ? 111.784 53.608 56.189 1.00 50.26 73 THR A O 1
ATOM 586 N N . CYS A 1 94 ? 114.021 53.312 56.237 1.00 47.71 74 CYS A N 1
ATOM 587 C CA . CYS A 1 94 ? 114.249 54.450 57.119 1.00 48.65 74 CYS A CA 1
ATOM 588 C C . CYS A 1 94 ? 114.001 55.762 56.389 1.00 47.24 74 CYS A C 1
ATOM 589 O O . CYS A 1 94 ? 114.749 56.124 55.499 1.00 47.43 74 CYS A O 1
ATOM 592 N N . LYS A 1 95 ? 112.939 56.462 56.775 1.00 47.85 75 LYS A N 1
ATOM 593 C CA . LYS A 1 95 ? 112.594 57.753 56.179 1.00 48.60 75 LYS A CA 1
ATOM 594 C C . LYS A 1 95 ? 113.441 58.885 56.751 1.00 46.08 75 LYS A C 1
ATOM 595 O O . LYS A 1 95 ? 113.605 59.933 56.124 1.00 45.60 75 LYS A O 1
ATOM 601 N N . SER A 1 96 ? 113.953 58.668 57.957 1.00 44.85 76 SER A N 1
ATOM 602 C CA . SER A 1 96 ? 114.812 59.625 58.629 1.00 45.24 76 SER A CA 1
ATOM 603 C C . SER A 1 96 ? 115.817 58.912 59.533 1.00 44.85 76 SER A C 1
ATOM 604 O O . SER A 1 96 ? 115.659 57.730 59.854 1.00 44.01 76 SER A O 1
ATOM 607 N N . VAL A 1 97 ? 116.860 59.640 59.918 1.00 43.75 77 VAL A N 1
ATOM 608 C CA . VAL A 1 97 ? 117.842 59.135 60.866 1.00 43.76 77 VAL A CA 1
ATOM 609 C C . VAL A 1 97 ? 117.914 60.120 62.026 1.00 44.04 77 VAL A C 1
ATOM 610 O O . VAL A 1 97 ? 117.717 61.326 61.833 1.00 44.04 77 VAL A O 1
ATOM 614 N N . VAL A 1 98 ? 118.149 59.603 63.231 1.00 43.32 78 VAL A N 1
ATOM 615 C CA . VAL A 1 98 ? 118.310 60.449 64.406 1.00 41.11 78 VAL A CA 1
ATOM 616 C C . VAL A 1 98 ? 119.756 60.385 64.883 1.00 40.27 78 VAL A C 1
ATOM 617 O O . VAL A 1 98 ? 120.286 59.311 65.156 1.00 40.61 78 VAL A O 1
ATOM 621 N N . LEU A 1 99 ? 120.398 61.544 64.947 1.00 39.53 79 LEU A N 1
ATOM 622 C CA . LEU A 1 99 ? 121.690 61.661 65.586 1.00 38.19 79 LEU A CA 1
ATOM 623 C C . LEU A 1 99 ? 121.453 61.895 67.071 1.00 40.68 79 LEU A C 1
ATOM 624 O O . LEU A 1 99 ? 120.688 62.790 67.449 1.00 40.76 79 LEU A O 1
ATOM 629 N N . ARG A 1 100 ? 122.093 61.080 67.905 1.00 40.82 80 ARG A N 1
ATOM 630 C CA . ARG A 1 100 ? 122.000 61.232 69.357 1.00 44.44 80 ARG A CA 1
ATOM 631 C C . ARG A 1 100 ? 123.406 61.287 69.941 1.00 43.46 80 ARG A C 1
ATOM 632 O O . ARG A 1 100 ? 124.198 60.351 69.765 1.00 42.24 80 ARG A O 1
ATOM 640 N N . VAL A 1 101 ? 123.722 62.395 70.603 1.00 41.74 81 VAL A N 1
ATOM 641 C CA . VAL A 1 101 ? 124.983 62.514 71.325 1.00 41.67 81 VAL A CA 1
ATOM 642 C C . VAL A 1 101 ? 124.760 62.926 72.771 1.00 42.19 81 VAL A C 1
ATOM 643 O O . VAL A 1 101 ? 123.814 63.653 73.100 1.00 42.18 81 VAL A O 1
ATOM 647 N N . GLN A 1 102 ? 125.641 62.441 73.633 1.00 41.98 82 GLN A N 1
ATOM 648 C CA . GLN A 1 102 ? 125.628 62.810 75.024 1.00 42.03 82 GLN A CA 1
ATOM 649 C C . GLN A 1 102 ? 126.920 63.571 75.293 1.00 41.89 82 GLN A C 1
ATOM 650 O O . GLN A 1 102 ? 128.020 63.077 75.004 1.00 40.30 82 GLN A O 1
ATOM 656 N N . VAL A 1 103 ? 126.773 64.790 75.809 1.00 41.19 83 VAL A N 1
ATOM 657 C CA . VAL A 1 103 ? 127.900 65.704 75.984 1.00 40.84 83 VAL A CA 1
ATOM 658 C C . VAL A 1 103 ? 127.912 66.422 77.337 1.00 40.67 83 VAL A C 1
ATOM 659 O O . VAL A 1 103 ? 126.868 66.700 77.921 1.00 41.47 83 VAL A O 1
ATOM 663 N N . THR A 1 104 ? 129.114 66.709 77.819 1.00 39.86 84 THR A N 1
ATOM 664 C CA . THR A 1 104 ? 129.312 67.517 79.013 1.00 40.74 84 THR A CA 1
ATOM 665 C C . THR A 1 104 ? 130.184 68.702 78.610 1.00 40.76 84 THR A C 1
ATOM 666 O O . THR A 1 104 ? 130.818 68.662 77.549 1.00 41.65 84 THR A O 1
ATOM 670 N N . GLY A 1 105 ? 130.202 69.750 79.435 1.00 38.14 85 GLY A N 1
ATOM 671 C CA . GLY A 1 105 ? 130.840 71.011 79.075 1.00 35.90 85 GLY A CA 1
ATOM 672 C C . GLY A 1 105 ? 129.876 71.847 78.258 1.00 38.03 85 GLY A C 1
ATOM 673 O O . GLY A 1 105 ? 128.695 71.491 78.137 1.00 40.39 85 GLY A O 1
ATOM 674 N N . ALA A 1 106 ? 130.368 72.943 77.680 1.00 34.93 86 ALA A N 1
ATOM 675 C CA . ALA A 1 106 ? 129.523 73.840 76.883 1.00 34.68 86 ALA A CA 1
ATOM 676 C C . ALA A 1 106 ? 130.055 74.012 75.474 1.00 35.49 86 ALA A C 1
ATOM 677 O O . ALA A 1 106 ? 131.252 74.227 75.277 1.00 37.04 86 ALA A O 1
ATOM 679 N N . GLY A 1 107 ? 129.160 73.943 74.490 1.00 37.35 87 GLY A N 1
ATOM 680 C CA . GLY A 1 107 ? 129.558 74.068 73.083 1.00 34.99 87 GLY A CA 1
ATOM 681 C C . GLY A 1 107 ? 128.382 73.907 72.151 1.00 36.04 87 GLY A C 1
ATOM 682 O O . GLY A 1 107 ? 127.230 74.001 72.569 1.00 39.95 87 GLY A O 1
ATOM 683 N N . ARG A 1 108 ? 128.664 73.665 70.881 1.00 35.60 88 ARG A N 1
ATOM 684 C CA . ARG A 1 108 ? 127.615 73.529 69.887 1.00 37.39 88 ARG A CA 1
ATOM 685 C C . ARG A 1 108 ? 127.849 72.268 69.080 1.00 36.57 88 ARG A C 1
ATOM 686 O O . ARG A 1 108 ? 128.988 71.966 68.721 1.00 38.74 88 ARG A O 1
ATOM 694 N N . VAL A 1 109 ? 126.768 71.539 68.818 1.00 35.74 89 VAL A N 1
ATOM 695 C CA . VAL A 1 109 ? 126.762 70.432 67.884 1.00 34.33 89 VAL A CA 1
ATOM 696 C C . VAL A 1 109 ? 126.154 70.971 66.606 1.00 36.94 89 VAL A C 1
ATOM 697 O O . VAL A 1 109 ? 124.980 71.380 66.591 1.00 36.34 89 VAL A O 1
ATOM 701 N N . ASP A 1 110 ? 126.949 70.984 65.538 1.00 36.89 90 ASP A N 1
ATOM 702 C CA . ASP A 1 110 ? 126.462 71.406 64.230 1.00 38.16 90 ASP A CA 1
ATOM 703 C C . ASP A 1 110 ? 126.295 70.232 63.271 1.00 38.46 90 ASP A C 1
ATOM 704 O O . ASP A 1 110 ? 127.195 69.390 63.107 1.00 36.48 90 ASP A O 1
ATOM 709 N N . VAL A 1 111 ? 125.127 70.187 62.646 1.00 36.90 91 VAL A N 1
ATOM 710 C CA . VAL A 1 111 ? 124.760 69.080 61.786 1.00 36.72 91 VAL A CA 1
ATOM 711 C C . VAL A 1 111 ? 124.756 69.528 60.333 1.00 36.05 91 VAL A C 1
ATOM 712 O O . VAL A 1 111 ? 124.172 70.559 59.996 1.00 38.74 91 VAL A O 1
ATOM 716 N N . TYR A 1 112 ? 125.413 68.750 59.482 1.00 35.65 92 TYR A N 1
ATOM 717 C CA . TYR A 1 112 ? 125.548 69.083 58.060 1.00 36.19 92 TYR A CA 1
ATOM 718 C C . TYR A 1 112 ? 125.144 67.913 57.180 1.00 35.75 92 TYR A C 1
ATOM 719 O O . TYR A 1 112 ? 125.112 66.767 57.627 1.00 34.56 92 TYR A O 1
ATOM 728 N N . ARG A 1 113 ? 124.857 68.222 55.921 1.00 36.47 93 ARG A N 1
ATOM 729 C CA . ARG A 1 113 ? 124.664 67.210 54.889 1.00 36.21 93 ARG A CA 1
ATOM 730 C C . ARG A 1 113 ? 125.306 67.700 53.585 1.00 36.79 93 ARG A C 1
ATOM 731 O O . ARG A 1 113 ? 125.667 68.880 53.459 1.00 36.12 93 ARG A O 1
ATOM 739 N N . THR A 1 114 ? 125.445 66.795 52.622 1.00 35.53 94 THR A N 1
ATOM 740 C CA . THR A 1 114 ? 125.972 67.159 51.322 1.00 36.14 94 THR A CA 1
ATOM 741 C C . THR A 1 114 ? 125.009 66.792 50.214 1.00 38.95 94 THR A C 1
ATOM 742 O O . THR A 1 114 ? 124.180 65.888 50.349 1.00 38.85 94 THR A O 1
ATOM 746 N N . LYS A 1 115 ? 125.113 67.530 49.121 1.00 40.36 95 LYS A N 1
ATOM 747 C CA . LYS A 1 115 ? 124.507 67.143 47.873 1.00 39.75 95 LYS A CA 1
ATOM 748 C C . LYS A 1 115 ? 125.464 66.133 47.261 1.00 39.47 95 LYS A C 1
ATOM 749 O O . LYS A 1 115 ? 126.625 66.031 47.678 1.00 36.43 95 LYS A O 1
ATOM 755 N N . ALA A 1 116 ? 124.987 65.408 46.256 1.00 38.29 96 ALA A N 1
ATOM 756 C CA . ALA A 1 116 ? 125.784 64.414 45.546 1.00 36.85 96 ALA A CA 1
ATOM 757 C C . ALA A 1 116 ? 127.040 65.000 44.858 1.00 38.05 96 ALA A C 1
ATOM 758 O O . ALA A 1 116 ? 127.947 64.258 44.471 1.00 37.80 96 ALA A O 1
ATOM 760 N N . THR A 1 117 ? 127.080 66.327 44.707 1.00 38.90 97 THR A N 1
ATOM 761 C CA . THR A 1 117 ? 128.248 67.039 44.166 1.00 37.79 97 THR A CA 1
ATOM 762 C C . THR A 1 117 ? 129.342 67.226 45.210 1.00 39.39 97 THR A C 1
ATOM 763 O O . THR A 1 117 ? 130.472 67.580 44.861 1.00 42.36 97 THR A O 1
ATOM 767 N N . GLY A 1 118 ? 128.999 67.032 46.486 1.00 37.94 98 GLY A N 1
ATOM 768 C CA . GLY A 1 118 ? 129.915 67.308 47.595 1.00 36.41 98 GLY A CA 1
ATOM 769 C C . GLY A 1 118 ? 129.676 68.643 48.302 1.00 36.47 98 GLY A C 1
ATOM 770 O O . GLY A 1 118 ? 130.288 68.925 49.329 1.00 37.29 98 GLY A O 1
ATOM 771 N N . ALA A 1 119 ? 128.799 69.473 47.746 1.00 36.03 99 ALA A N 1
ATOM 772 C CA . ALA A 1 119 ? 128.458 70.757 48.343 1.00 34.32 99 ALA A CA 1
ATOM 773 C C . ALA A 1 119 ? 127.871 70.555 49.725 1.00 35.15 99 ALA A C 1
ATOM 774 O O . ALA A 1 119 ? 126.920 69.800 49.896 1.00 35.16 99 ALA A O 1
ATOM 776 N N . ARG A 1 120 ? 128.464 71.228 50.710 1.00 36.33 100 ARG A N 1
ATOM 777 C CA . ARG A 1 120 ? 128.063 71.091 52.096 1.00 34.42 100 ARG A CA 1
ATOM 778 C C . ARG A 1 120 ? 126.934 72.062 52.371 1.00 34.89 100 ARG A C 1
ATOM 779 O O . ARG A 1 120 ? 126.915 73.185 51.856 1.00 32.52 100 ARG A O 1
ATOM 787 N N . ILE A 1 121 ? 125.993 71.609 53.188 1.00 34.80 101 ILE A N 1
ATOM 788 C CA . ILE A 1 121 ? 124.821 72.380 53.535 1.00 34.67 101 ILE A CA 1
ATOM 789 C C . ILE A 1 121 ? 124.630 72.302 55.038 1.00 36.22 101 ILE A C 1
ATOM 790 O O . ILE A 1 121 ? 124.601 71.210 55.610 1.00 36.24 101 ILE A O 1
ATOM 795 N N . PHE A 1 122 ? 124.522 73.463 55.675 1.00 37.36 102 PHE A N 1
ATOM 796 C CA . PHE A 1 122 ? 124.241 73.521 57.102 1.00 38.38 102 PHE A CA 1
ATOM 797 C C . PHE A 1 122 ? 122.773 73.191 57.354 1.00 39.75 102 PHE A C 1
ATOM 798 O O . PHE A 1 122 ? 121.873 73.816 56.778 1.00 39.73 102 PHE A O 1
ATOM 806 N N . VAL A 1 123 ? 122.533 72.196 58.201 1.00 40.13 103 VAL A N 1
ATOM 807 C CA . VAL A 1 123 ? 121.164 71.809 58.532 1.00 41.29 103 VAL A CA 1
ATOM 808 C C . VAL A 1 123 ? 120.677 72.493 59.817 1.00 44.28 103 VAL A C 1
ATOM 809 O O . VAL A 1 123 ? 119.698 73.234 59.786 1.00 47.12 103 VAL A O 1
ATOM 813 N N . GLU A 1 124 ? 121.336 72.229 60.943 1.00 43.92 104 GLU A N 1
ATOM 814 C CA . GLU A 1 124 ? 120.947 72.843 62.215 1.00 44.85 104 GLU A CA 1
ATOM 815 C C . GLU A 1 124 ? 122.021 72.732 63.274 1.00 43.62 104 GLU A C 1
ATOM 816 O O . GLU A 1 124 ? 122.765 71.755 63.311 1.00 42.99 104 GLU A O 1
ATOM 822 N N . GLY A 1 125 ? 122.089 73.757 64.124 1.00 42.96 105 GLY A N 1
ATOM 823 C CA . GLY A 1 125 ? 122.972 73.768 65.271 1.00 41.93 105 GLY A CA 1
ATOM 824 C C . GLY A 1 125 ? 122.220 73.645 66.580 1.00 42.26 105 GLY A C 1
ATOM 825 O O . GLY A 1 125 ? 121.051 74.017 66.675 1.00 43.22 105 GLY A O 1
ATOM 826 N N . HIS A 1 126 ? 122.897 73.114 67.592 1.00 42.21 106 HIS A N 1
ATOM 827 C CA . HIS A 1 126 ? 122.337 73.005 68.932 1.00 43.11 106 HIS A CA 1
ATOM 828 C C . HIS A 1 126 ? 123.397 73.354 69.969 1.00 43.07 106 HIS A C 1
ATOM 829 O O . HIS A 1 126 ? 124.375 72.618 70.136 1.00 44.36 106 HIS A O 1
ATOM 836 N N . ASP A 1 127 ? 123.216 74.484 70.641 1.00 42.24 107 ASP A N 1
ATOM 837 C CA . ASP A 1 127 ? 124.025 74.819 71.801 1.00 42.88 107 ASP A CA 1
ATOM 838 C C . ASP A 1 127 ? 123.645 73.918 72.954 1.00 41.75 107 ASP A C 1
ATOM 839 O O . ASP A 1 127 ? 122.474 73.582 73.136 1.00 43.46 107 ASP A O 1
ATOM 844 N N . PHE A 1 128 ? 124.641 73.514 73.726 1.00 40.25 108 PHE A N 1
ATOM 845 C CA . PHE A 1 128 ? 124.394 72.689 74.897 1.00 40.14 108 PHE A CA 1
ATOM 846 C C . PHE A 1 128 ? 125.249 73.151 76.044 1.00 39.27 108 PHE A C 1
ATOM 847 O O . PHE A 1 128 ? 126.265 73.814 75.847 1.00 40.68 108 PHE A O 1
ATOM 855 N N . THR A 1 129 ? 124.823 72.783 77.242 1.00 40.14 109 THR A N 1
ATOM 856 C CA . THR A 1 129 ? 125.597 72.961 78.448 1.00 42.16 109 THR A CA 1
ATOM 857 C C . THR A 1 129 ? 125.267 71.765 79.325 1.00 42.64 109 THR A C 1
ATOM 858 O O . THR A 1 129 ? 124.118 71.574 79.711 1.00 44.23 109 THR A O 1
ATOM 862 N N . GLY A 1 130 ? 126.273 70.951 79.616 1.00 42.08 110 GLY A N 1
ATOM 863 C CA . GLY A 1 130 ? 126.080 69.787 80.471 1.00 43.27 110 GLY A CA 1
ATOM 864 C C . GLY A 1 130 ? 127.195 69.642 81.484 1.00 43.13 110 GLY A C 1
ATOM 865 O O . GLY A 1 130 ? 128.273 70.225 81.330 1.00 40.67 110 GLY A O 1
ATOM 866 N N . THR A 1 131 ? 126.934 68.869 82.529 1.00 44.14 111 THR A N 1
ATOM 867 C CA . THR A 1 131 ? 127.976 68.533 83.506 1.00 47.66 111 THR A CA 1
ATOM 868 C C . THR A 1 131 ? 128.076 67.018 83.612 1.00 48.27 111 THR A C 1
ATOM 869 O O . THR A 1 131 ? 127.178 66.317 83.148 1.00 49.74 111 THR A O 1
ATOM 873 N N . GLU A 1 132 ? 129.163 66.514 84.195 1.00 50.30 112 GLU A N 1
ATOM 874 C CA . GLU A 1 132 ? 129.315 65.068 84.419 1.00 53.85 112 GLU A CA 1
ATOM 875 C C . GLU A 1 132 ? 128.119 64.507 85.181 1.00 54.01 112 GLU A C 1
ATOM 876 O O . GLU A 1 132 ? 127.639 63.420 84.875 1.00 55.27 112 GLU A O 1
ATOM 882 N N . ASP A 1 133 ? 127.639 65.253 86.171 1.00 53.85 113 ASP A N 1
ATOM 883 C CA . ASP A 1 133 ? 126.468 64.822 86.916 1.00 56.71 113 ASP A CA 1
ATOM 884 C C . ASP A 1 133 ? 125.204 64.876 86.063 1.00 57.36 113 ASP A C 1
ATOM 885 O O . ASP A 1 133 ? 124.448 63.910 86.042 1.00 58.90 113 ASP A O 1
ATOM 890 N N . GLN A 1 134 ? 124.980 65.996 85.369 1.00 56.62 114 GLN A N 1
ATOM 891 C CA . GLN A 1 134 ? 123.803 66.156 84.511 1.00 56.01 114 GLN A CA 1
ATOM 892 C C . GLN A 1 134 ? 124.229 66.342 83.054 1.00 52.99 114 GLN A C 1
ATOM 893 O O . GLN A 1 134 ? 124.276 67.471 82.557 1.00 53.79 114 GLN A O 1
ATOM 899 N N . PRO A 1 135 ? 124.552 65.236 82.362 1.00 50.60 115 PRO A N 1
ATOM 900 C CA . PRO A 1 135 ? 125.040 65.362 80.987 1.00 47.84 115 PRO A CA 1
ATOM 901 C C . PRO A 1 135 ? 123.942 65.867 80.058 1.00 47.94 115 PRO A C 1
ATOM 902 O O . PRO A 1 135 ? 122.751 65.633 80.309 1.00 48.59 115 PRO A O 1
ATOM 906 N N . ALA A 1 136 ? 124.341 66.579 79.011 1.00 45.24 116 ALA A N 1
ATOM 907 C CA . ALA A 1 136 ? 123.389 67.083 78.032 1.00 44.39 116 ALA A CA 1
ATOM 908 C C . ALA A 1 136 ? 123.148 66.045 76.948 1.00 43.32 116 ALA A C 1
ATOM 909 O O . ALA A 1 136 ? 124.078 65.396 76.469 1.00 42.11 116 ALA A O 1
ATOM 911 N N . ALA A 1 137 ? 121.885 65.892 76.583 1.00 44.60 117 ALA A N 1
ATOM 912 C CA . ALA A 1 137 ? 121.488 65.084 75.448 1.00 45.65 117 ALA A CA 1
ATOM 913 C C . ALA A 1 137 ? 121.197 66.011 74.271 1.00 45.74 117 ALA A C 1
ATOM 914 O O . ALA A 1 137 ? 120.428 66.962 74.408 1.00 48.91 117 ALA A O 1
ATOM 916 N N . VAL A 1 138 ? 121.833 65.751 73.129 1.00 44.42 118 VAL A N 1
ATOM 917 C CA . VAL A 1 138 ? 121.565 66.498 71.909 1.00 42.50 118 VAL A CA 1
ATOM 918 C C . VAL A 1 138 ? 121.079 65.525 70.826 1.00 45.20 118 VAL A C 1
ATOM 919 O O . VAL A 1 138 ? 121.776 64.558 70.494 1.00 41.94 118 VAL A O 1
ATOM 923 N N . GLU A 1 139 ? 119.871 65.792 70.312 1.00 48.03 119 GLU A N 1
ATOM 924 C CA . GLU A 1 139 ? 119.185 64.978 69.297 1.00 51.29 119 GLU A CA 1
ATOM 925 C C . GLU A 1 139 ? 118.842 65.785 68.052 1.00 51.56 119 GLU A C 1
ATOM 926 O O . GLU A 1 139 ? 118.417 66.934 68.145 1.00 53.95 119 GLU A O 1
ATOM 932 N N . THR A 1 140 ? 118.984 65.162 66.890 1.00 51.23 120 THR A N 1
ATOM 933 C CA . THR A 1 140 ? 118.704 65.816 65.627 1.00 50.72 120 THR A CA 1
ATOM 934 C C . THR A 1 140 ? 118.193 64.776 64.643 1.00 50.64 120 THR A C 1
ATOM 935 O O . THR A 1 140 ? 118.923 63.852 64.264 1.00 49.72 120 THR A O 1
ATOM 939 N N . GLU A 1 141 ? 116.932 64.925 64.246 1.00 49.73 121 GLU A N 1
ATOM 940 C CA . GLU A 1 141 ? 116.329 64.062 63.243 1.00 48.06 121 GLU A CA 1
ATOM 941 C C . GLU A 1 141 ? 116.580 64.637 61.856 1.00 46.43 121 GLU A C 1
ATOM 942 O O . GLU A 1 141 ? 116.273 65.799 61.603 1.00 49.83 121 GLU A O 1
ATOM 948 N N . VAL A 1 142 ? 117.147 63.840 60.957 1.00 43.69 122 VAL A N 1
ATOM 949 C CA . VAL A 1 142 ? 117.365 64.302 59.585 1.00 43.39 122 VAL A CA 1
ATOM 950 C C . VAL A 1 142 ? 116.581 63.424 58.609 1.00 42.61 122 VAL A C 1
ATOM 951 O O . VAL A 1 142 ? 116.827 62.221 58.533 1.00 43.13 122 VAL A O 1
ATOM 955 N N . VAL A 1 143 ? 115.634 64.024 57.885 1.00 42.67 123 VAL A N 1
ATOM 956 C CA . VAL A 1 143 ? 114.847 63.301 56.877 1.00 44.94 123 VAL A CA 1
ATOM 957 C C . VAL A 1 143 ? 115.760 62.941 55.722 1.00 42.22 123 VAL A C 1
ATOM 958 O O . VAL A 1 143 ? 116.657 63.706 55.381 1.00 42.92 123 VAL A O 1
ATOM 962 N N . LEU A 1 144 ? 115.543 61.769 55.140 1.00 41.78 124 LEU A N 1
ATOM 963 C CA . LEU A 1 144 ? 116.445 61.255 54.119 1.00 42.27 124 LEU A CA 1
ATOM 964 C C . LEU A 1 144 ? 115.967 61.576 52.700 1.00 43.47 124 LEU A C 1
ATOM 965 O O . LEU A 1 144 ? 116.473 61.027 51.729 1.00 44.81 124 LEU A O 1
ATOM 970 N N . GLN A 1 145 ? 115.017 62.498 52.597 1.00 43.65 125 GLN A N 1
ATOM 971 C CA . GLN A 1 145 ? 114.380 62.835 51.333 1.00 46.43 125 GLN A CA 1
ATOM 972 C C . GLN A 1 145 ? 115.333 63.437 50.282 1.00 44.59 125 GLN A C 1
ATOM 973 O O . GLN A 1 145 ? 115.258 63.063 49.110 1.00 44.75 125 GLN A O 1
ATOM 979 N N . PRO A 1 146 ? 116.233 64.357 50.689 1.00 42.79 126 PRO A N 1
ATOM 980 C CA . PRO A 1 146 ? 117.032 65.007 49.649 1.00 43.18 126 PRO A CA 1
ATOM 981 C C . PRO A 1 146 ? 118.306 64.257 49.229 1.00 41.73 126 PRO A C 1
ATOM 982 O O . PRO A 1 146 ? 119.260 64.886 48.801 1.00 44.78 126 PRO A O 1
ATOM 986 N N . PHE A 1 147 ? 118.322 62.933 49.325 1.00 43.35 127 PHE A N 1
ATOM 987 C CA . PHE A 1 147 ? 119.534 62.178 48.980 1.00 40.92 127 PHE A CA 1
ATOM 988 C C . PHE A 1 147 ? 119.341 61.217 47.815 1.00 42.67 127 PHE A C 1
ATOM 989 O O . PHE A 1 147 ? 119.904 60.121 47.815 1.00 43.59 127 PHE A O 1
ATOM 997 N N . GLU A 1 148 ? 118.554 61.624 46.821 1.00 44.49 128 GLU A N 1
ATOM 998 C CA . GLU A 1 148 ? 118.220 60.731 45.709 1.00 46.77 128 GLU A CA 1
ATOM 999 C C . GLU A 1 148 ? 119.434 60.084 45.027 1.00 46.12 128 GLU A C 1
ATOM 1000 O O . GLU A 1 148 ? 119.437 58.874 44.788 1.00 47.20 128 GLU A O 1
ATOM 1006 N N . ASP A 1 149 ? 120.470 60.856 44.725 1.00 44.21 129 ASP A N 1
ATOM 1007 C CA . ASP A 1 149 ? 121.621 60.214 44.105 1.00 47.54 129 ASP A CA 1
ATOM 1008 C C . ASP A 1 149 ? 122.971 60.487 44.724 1.00 44.97 129 ASP A C 1
ATOM 1009 O O . ASP A 1 149 ? 123.995 60.350 44.057 1.00 45.69 129 ASP A O 1
ATOM 1014 N N . GLY A 1 150 ? 122.964 60.835 46.008 1.00 43.06 130 GLY A N 1
ATOM 1015 C CA . GLY A 1 150 ? 124.185 60.947 46.775 1.00 39.97 130 GLY A CA 1
ATOM 1016 C C . GLY A 1 150 ? 124.013 61.813 47.998 1.00 40.65 130 GLY A C 1
ATOM 1017 O O . GLY A 1 150 ? 122.954 62.413 48.194 1.00 39.37 130 GLY A O 1
ATOM 1018 N N . GLY A 1 151 ? 125.063 61.867 48.819 1.00 38.06 131 GLY A N 1
ATOM 1019 C CA . GLY A 1 151 ? 125.131 62.787 49.947 1.00 36.77 131 GLY A CA 1
ATOM 1020 C C . GLY A 1 151 ? 125.327 62.093 51.279 1.00 35.59 131 GLY A C 1
ATOM 1021 O O . GLY A 1 151 ? 124.810 61.002 51.495 1.00 37.14 131 GLY A O 1
ATOM 1022 N N . TRP A 1 152 ? 126.077 62.728 52.175 1.00 34.68 132 TRP A N 1
ATOM 1023 C CA . TRP A 1 152 ? 126.255 62.211 53.527 1.00 31.99 132 TRP A CA 1
ATOM 1024 C C . TRP A 1 152 ? 125.620 63.162 54.540 1.00 31.91 132 TRP A C 1
ATOM 1025 O O . TRP A 1 152 ? 125.264 64.292 54.209 1.00 31.42 132 TRP A O 1
ATOM 1036 N N . VAL A 1 153 ? 125.485 62.695 55.778 1.00 32.59 133 VAL A N 1
ATOM 1037 C CA . VAL A 1 153 ? 125.144 63.552 56.906 1.00 31.65 133 VAL A CA 1
ATOM 1038 C C . VAL A 1 153 ? 126.255 63.382 57.933 1.00 34.69 133 VAL A C 1
ATOM 1039 O O . VAL A 1 153 ? 126.777 62.271 58.112 1.00 35.19 133 VAL A O 1
ATOM 1043 N N . TRP A 1 154 ? 126.627 64.477 58.598 1.00 33.86 134 TRP A N 1
ATOM 1044 C CA . TRP A 1 154 ? 127.609 64.417 59.682 1.00 34.26 134 TRP A CA 1
ATOM 1045 C C . TRP A 1 154 ? 127.421 65.542 60.690 1.00 34.54 134 TRP A C 1
ATOM 1046 O O . TRP A 1 154 ? 126.628 66.470 60.470 1.00 33.77 134 TRP A O 1
ATOM 1057 N N . PHE A 1 155 ? 128.156 65.451 61.795 1.00 32.46 135 PHE A N 1
ATOM 1058 C CA . PHE A 1 155 ? 128.203 66.545 62.746 1.00 32.67 135 PHE A CA 1
ATOM 1059 C C . PHE A 1 155 ? 129.632 66.997 63.043 1.00 31.89 135 PHE A C 1
ATOM 1060 O O . PHE A 1 155 ? 130.593 66.246 62.822 1.00 31.10 135 PHE A O 1
ATOM 1068 N N . ASP A 1 156 ? 129.740 68.249 63.494 1.00 31.84 136 ASP A N 1
ATOM 1069 C CA . ASP A 1 156 ? 130.946 68.824 64.079 1.00 31.94 136 ASP A CA 1
ATOM 1070 C C . ASP A 1 156 ? 130.623 69.264 65.504 1.00 34.39 136 ASP A C 1
ATOM 1071 O O . ASP A 1 156 ? 129.464 69.562 65.825 1.00 34.91 136 ASP A O 1
ATOM 1076 N N . ILE A 1 157 ? 131.646 69.333 66.350 1.00 33.78 137 ILE A N 1
ATOM 1077 C CA . ILE A 1 157 ? 131.505 69.958 67.651 1.00 32.49 137 ILE A CA 1
ATOM 1078 C C . ILE A 1 157 ? 132.489 71.118 67.750 1.00 33.42 137 ILE A C 1
ATOM 1079 O O . ILE A 1 157 ? 133.687 70.942 67.554 1.00 35.81 137 ILE A O 1
ATOM 1084 N N . THR A 1 158 ? 131.963 72.303 68.038 1.00 34.86 138 THR A N 1
ATOM 1085 C CA . THR A 1 158 ? 132.771 73.461 68.367 1.00 35.63 138 THR A CA 1
ATOM 1086 C C . THR A 1 158 ? 132.538 73.810 69.839 1.00 37.30 138 THR A C 1
ATOM 1087 O O . THR A 1 158 ? 131.410 74.073 70.250 1.00 37.13 138 THR A O 1
ATOM 1091 N N . THR A 1 159 ? 133.613 73.820 70.621 1.00 36.18 139 THR A N 1
ATOM 1092 C CA . THR A 1 159 ? 133.509 73.960 72.069 1.00 37.25 139 THR A CA 1
ATOM 1093 C C . THR A 1 159 ? 133.614 75.403 72.548 1.00 38.56 139 THR A C 1
ATOM 1094 O O . THR A 1 159 ? 134.216 76.256 71.892 1.00 39.97 139 THR A O 1
ATOM 1098 N N . ASP A 1 160 ? 132.974 75.667 73.681 1.00 39.01 140 ASP A N 1
ATOM 1099 C CA . ASP A 1 160 ? 133.166 76.888 74.433 1.00 39.09 140 ASP A CA 1
ATOM 1100 C C . ASP A 1 160 ? 134.139 76.464 75.528 1.00 39.21 140 ASP A C 1
ATOM 1101 O O . ASP A 1 160 ? 135.318 76.800 75.458 1.00 40.73 140 ASP A O 1
ATOM 1106 N N . THR A 1 161 ? 133.660 75.683 76.500 1.00 38.32 141 THR A N 1
ATOM 1107 C CA . THR A 1 161 ? 134.512 75.105 77.533 1.00 36.77 141 THR A CA 1
ATOM 1108 C C . THR A 1 161 ? 134.920 73.704 77.108 1.00 37.00 141 THR A C 1
ATOM 1109 O O . THR A 1 161 ? 134.443 73.201 76.096 1.00 36.72 141 THR A O 1
ATOM 1113 N N . ALA A 1 162 ? 135.805 73.069 77.871 1.00 36.92 142 ALA A N 1
ATOM 1114 C CA . ALA A 1 162 ? 136.187 71.688 77.589 1.00 36.61 142 ALA A CA 1
ATOM 1115 C C . ALA A 1 162 ? 134.930 70.814 77.544 1.00 36.87 142 ALA A C 1
ATOM 1116 O O . ALA A 1 162 ? 134.032 70.969 78.370 1.00 38.20 142 ALA A O 1
ATOM 1118 N N . VAL A 1 163 ? 134.884 69.915 76.568 1.00 37.15 143 VAL A N 1
ATOM 1119 C CA . VAL A 1 163 ? 133.738 69.060 76.313 1.00 38.43 143 VAL A CA 1
ATOM 1120 C C . VAL A 1 163 ? 134.160 67.592 76.291 1.00 39.64 143 VAL A C 1
ATOM 1121 O O . VAL A 1 163 ? 135.170 67.246 75.677 1.00 42.39 143 VAL A O 1
ATOM 1125 N N . THR A 1 164 ? 133.391 66.735 76.962 1.00 41.33 144 THR A N 1
ATOM 1126 C CA . THR A 1 164 ? 133.481 65.288 76.736 1.00 39.47 144 THR A CA 1
ATOM 1127 C C . THR A 1 164 ? 132.253 64.795 75.981 1.00 40.11 144 THR A C 1
ATOM 1128 O O . THR A 1 164 ? 131.112 64.982 76.424 1.00 39.47 144 THR A O 1
ATOM 1132 N N . LEU A 1 165 ? 132.505 64.189 74.825 1.00 37.57 145 LEU A N 1
ATOM 1133 C CA . LEU A 1 165 ? 131.506 63.435 74.115 1.00 38.69 145 LEU A CA 1
ATOM 1134 C C . LEU A 1 165 ? 131.497 62.038 74.714 1.00 38.49 145 LEU A C 1
ATOM 1135 O O . LEU A 1 165 ? 132.440 61.272 74.496 1.00 39.10 145 LEU A O 1
ATOM 1140 N N . HIS A 1 166 ? 130.453 61.710 75.470 1.00 38.33 146 HIS A N 1
ATOM 1141 C CA . HIS A 1 166 ? 130.398 60.412 76.169 1.00 42.29 146 HIS A CA 1
ATOM 1142 C C . HIS A 1 166 ? 129.948 59.279 75.265 1.00 41.39 146 HIS A C 1
ATOM 1143 O O . HIS A 1 166 ? 130.355 58.131 75.450 1.00 43.54 146 HIS A O 1
ATOM 1150 N N . SER A 1 167 ? 129.076 59.599 74.313 1.00 39.30 147 SER A N 1
ATOM 1151 C CA . SER A 1 167 ? 128.614 58.631 73.328 1.00 39.71 147 SER A CA 1
ATOM 1152 C C . SER A 1 167 ? 127.916 59.366 72.195 1.00 39.32 147 SER A C 1
ATOM 1153 O O . SER A 1 167 ? 127.460 60.500 72.359 1.00 40.72 147 SER A O 1
ATOM 1156 N N . GLY A 1 168 ? 127.851 58.713 71.044 1.00 38.29 148 GLY A N 1
ATOM 1157 C CA . GLY A 1 168 ? 127.144 59.241 69.893 1.00 37.40 148 GLY A CA 1
ATOM 1158 C C . GLY A 1 168 ? 126.697 58.085 69.029 1.00 39.05 148 GLY A C 1
ATOM 1159 O O . GLY A 1 168 ? 127.365 57.042 68.972 1.00 40.00 148 GLY A O 1
ATOM 1160 N N . GLY A 1 169 ? 125.561 58.261 68.366 1.00 37.18 149 GLY A N 1
ATOM 1161 C CA . GLY A 1 169 ? 125.049 57.245 67.465 1.00 36.11 149 GLY A CA 1
ATOM 1162 C C . GLY A 1 169 ? 124.081 57.787 66.431 1.00 34.88 149 GLY A C 1
ATOM 1163 O O . GLY A 1 169 ? 123.444 58.822 66.639 1.00 35.24 149 GLY A O 1
ATOM 1164 N N . TRP A 1 170 ? 124.001 57.085 65.307 1.00 33.88 150 TRP A N 1
ATOM 1165 C CA . TRP A 1 170 ? 122.944 57.283 64.318 1.00 35.66 150 TRP A CA 1
ATOM 1166 C C . TRP A 1 170 ? 121.882 56.208 64.553 1.00 37.22 150 TRP A C 1
ATOM 1167 O O . TRP A 1 170 ? 122.192 55.009 64.590 1.00 38.99 150 TRP A O 1
ATOM 1178 N N . TYR A 1 171 ? 120.637 56.641 64.731 1.00 37.04 151 TYR A N 1
ATOM 1179 C CA . TYR A 1 171 ? 119.552 55.745 65.099 1.00 37.93 151 TYR A CA 1
ATOM 1180 C C . TYR A 1 171 ? 118.416 55.832 64.106 1.00 41.15 151 TYR A C 1
ATOM 1181 O O . TYR A 1 171 ? 118.151 56.907 63.559 1.00 42.68 151 TYR A O 1
ATOM 1190 N N . ALA A 1 172 ? 117.752 54.696 63.876 1.00 42.22 152 ALA A N 1
ATOM 1191 C CA . ALA A 1 172 ? 116.463 54.667 63.192 1.00 42.77 152 ALA A CA 1
ATOM 1192 C C . ALA A 1 172 ? 115.366 55.057 64.185 1.00 44.07 152 ALA A C 1
ATOM 1193 O O . ALA A 1 172 ? 115.597 55.047 65.388 1.00 42.27 152 ALA A O 1
ATOM 1195 N N . THR A 1 173 ? 114.179 55.398 63.684 1.00 46.35 153 THR A N 1
ATOM 1196 C CA . THR A 1 173 ? 113.071 55.832 64.545 1.00 48.42 153 THR A CA 1
ATOM 1197 C C . THR A 1 173 ? 112.190 54.688 65.018 1.00 50.91 153 THR A C 1
ATOM 1198 O O . THR A 1 173 ? 111.204 54.914 65.712 1.00 54.51 153 THR A O 1
ATOM 1202 N N . SER A 1 174 ? 112.542 53.465 64.635 1.00 51.52 154 SER A N 1
ATOM 1203 C CA . SER A 1 174 ? 111.804 52.278 65.051 1.00 53.00 154 SER A CA 1
ATOM 1204 C C . SER A 1 174 ? 112.762 51.087 65.173 1.00 53.27 154 SER A C 1
ATOM 1205 O O . SER A 1 174 ? 113.836 51.104 64.583 1.00 52.23 154 SER A O 1
ATOM 1208 N N . PRO A 1 175 ? 112.387 50.055 65.953 1.00 55.40 155 PRO A N 1
ATOM 1209 C CA . PRO A 1 175 ? 113.295 48.924 66.145 1.00 54.47 155 PRO A CA 1
ATOM 1210 C C . PRO A 1 175 ? 113.615 48.197 64.840 1.00 52.80 155 PRO A C 1
ATOM 1211 O O . PRO A 1 175 ? 112.801 48.184 63.916 1.00 51.21 155 PRO A O 1
ATOM 1215 N N . ALA A 1 176 ? 114.804 47.604 64.786 1.00 51.48 156 ALA A N 1
ATOM 1216 C CA . ALA A 1 176 ? 115.231 46.797 63.657 1.00 49.85 156 ALA A CA 1
ATOM 1217 C C . ALA A 1 176 ? 114.335 45.568 63.513 1.00 51.99 156 ALA A C 1
ATOM 1218 O O . ALA A 1 176 ? 114.093 44.869 64.494 1.00 51.71 156 ALA A O 1
ATOM 1220 N N . PRO A 1 177 ? 113.832 45.312 62.289 1.00 52.70 157 PRO A N 1
ATOM 1221 C CA . PRO A 1 177 ? 113.009 44.127 62.046 1.00 54.47 157 PRO A CA 1
ATOM 1222 C C . PRO A 1 177 ? 113.846 42.852 62.064 1.00 55.03 157 PRO A C 1
ATOM 1223 O O . PRO A 1 177 ? 115.084 42.918 62.035 1.00 53.71 157 PRO A O 1
ATOM 1227 N N . GLY A 1 178 ? 113.164 41.709 62.111 1.00 56.81 158 GLY A N 1
ATOM 1228 C CA . GLY A 1 178 ? 113.807 40.396 62.040 1.00 58.46 158 GLY A CA 1
ATOM 1229 C C . GLY A 1 178 ? 114.566 40.026 63.295 1.00 59.78 158 GLY A C 1
ATOM 1230 O O . GLY A 1 178 ? 114.481 40.717 64.315 1.00 60.50 158 GLY A O 1
ATOM 1231 N N . THR A 1 179 ? 115.299 38.922 63.219 1.00 60.98 159 THR A N 1
ATOM 1232 C CA . THR A 1 179 ? 116.155 38.489 64.315 1.00 63.10 159 THR A CA 1
ATOM 1233 C C . THR A 1 179 ? 117.597 38.453 63.849 1.00 61.58 159 THR A C 1
ATOM 1234 O O . THR A 1 179 ? 117.901 37.957 62.758 1.00 61.96 159 THR A O 1
ATOM 1238 N N . ALA A 1 180 ? 118.478 38.985 64.688 1.00 60.10 160 ALA A N 1
ATOM 1239 C CA . ALA A 1 180 ? 119.910 38.994 64.425 1.00 55.58 160 ALA A CA 1
ATOM 1240 C C . ALA A 1 180 ? 120.508 37.674 64.881 1.00 56.22 160 ALA A C 1
ATOM 1241 O O . ALA A 1 180 ? 120.450 37.332 66.065 1.00 54.82 160 ALA A O 1
ATOM 1243 N N . ASN A 1 181 ? 121.074 36.940 63.927 1.00 54.71 161 ASN A N 1
ATOM 1244 C CA . ASN A 1 181 ? 121.609 35.606 64.157 1.00 54.47 161 ASN A CA 1
ATOM 1245 C C . ASN A 1 181 ? 122.519 35.262 62.990 1.00 53.84 161 ASN A C 1
ATOM 1246 O O . ASN A 1 181 ? 122.094 34.644 62.010 1.00 55.32 161 ASN A O 1
ATOM 1251 N N . ILE A 1 182 ? 123.774 35.684 63.096 1.00 53.22 162 ILE A N 1
ATOM 1252 C CA . ILE A 1 182 ? 124.726 35.585 61.994 1.00 51.02 162 ILE A CA 1
ATOM 1253 C C . ILE A 1 182 ? 125.583 34.319 62.061 1.00 51.59 162 ILE A C 1
ATOM 1254 O O . ILE A 1 182 ? 126.100 33.961 63.121 1.00 50.60 162 ILE A O 1
ATOM 1259 N N . ALA A 1 183 ? 125.713 33.645 60.919 1.00 50.86 163 ALA A N 1
ATOM 1260 C CA . ALA A 1 183 ? 126.746 32.639 60.740 1.00 52.16 163 ALA A CA 1
ATOM 1261 C C . ALA A 1 183 ? 127.884 33.300 59.984 1.00 51.48 163 ALA A C 1
ATOM 1262 O O . ALA A 1 183 ? 127.726 33.687 58.825 1.00 50.25 163 ALA A O 1
ATOM 1264 N N . VAL A 1 184 ? 129.016 33.446 60.665 1.00 51.41 164 VAL A N 1
ATOM 1265 C CA . VAL A 1 184 ? 130.217 34.020 60.083 1.00 50.61 164 VAL A CA 1
ATOM 1266 C C . VAL A 1 184 ? 131.078 32.915 59.489 1.00 52.30 164 VAL A C 1
ATOM 1267 O O . VAL A 1 184 ? 131.348 31.900 60.149 1.00 54.68 164 VAL A O 1
ATOM 1271 N N . GLY A 1 185 ? 131.504 33.114 58.243 1.00 51.09 165 GLY A N 1
ATOM 1272 C CA . GLY A 1 185 ? 132.344 32.146 57.551 1.00 51.95 165 GLY A CA 1
ATOM 1273 C C . GLY A 1 185 ? 133.744 32.641 57.263 1.00 51.05 165 GLY A C 1
ATOM 1274 O O . GLY A 1 185 ? 133.920 33.740 56.735 1.00 49.52 165 GLY A O 1
ATOM 1275 N N . ILE A 1 186 ? 134.742 31.828 57.614 1.00 51.08 166 ILE A N 1
ATOM 1276 C CA . ILE A 1 186 ? 136.138 32.200 57.406 1.00 50.35 166 ILE A CA 1
ATOM 1277 C C . ILE A 1 186 ? 136.975 31.031 56.877 1.00 52.35 166 ILE A C 1
ATOM 1278 O O . ILE A 1 186 ? 137.550 30.262 57.659 1.00 53.05 166 ILE A O 1
ATOM 1283 N N . PRO A 1 187 ? 137.046 30.891 55.543 1.00 52.73 167 PRO A N 1
ATOM 1284 C CA . PRO A 1 187 ? 137.967 29.936 54.939 1.00 53.17 167 PRO A CA 1
ATOM 1285 C C . PRO A 1 187 ? 139.396 30.340 55.259 1.00 53.33 167 PRO A C 1
ATOM 1286 O O . PRO A 1 187 ? 139.728 31.527 55.216 1.00 52.09 167 PRO A O 1
ATOM 1290 N N . THR A 1 188 ? 140.226 29.358 55.587 1.00 54.02 168 THR A N 1
ATOM 1291 C CA . THR A 1 188 ? 141.612 29.606 55.941 1.00 53.43 168 THR A CA 1
ATOM 1292 C C . THR A 1 188 ? 142.524 28.550 55.308 1.00 55.27 168 THR A C 1
ATOM 1293 O O . THR A 1 188 ? 142.147 27.380 55.187 1.00 56.89 168 THR A O 1
ATOM 1297 N N . PHE A 1 189 ? 143.715 28.977 54.895 1.00 55.05 169 PHE A N 1
ATOM 1298 C CA . PHE A 1 189 ? 144.670 28.113 54.197 1.00 56.45 169 PHE A CA 1
ATOM 1299 C C . PHE A 1 189 ? 146.106 28.488 54.572 1.00 57.29 169 PHE A C 1
ATOM 1300 O O . PHE A 1 189 ? 146.669 29.462 54.051 1.00 54.38 169 PHE A O 1
ATOM 1308 N N . ASN A 1 190 ? 146.676 27.707 55.491 1.00 58.44 170 ASN A N 1
ATOM 1309 C CA . ASN A 1 190 ? 148.042 27.895 55.983 1.00 59.04 170 ASN A CA 1
ATOM 1310 C C . ASN A 1 190 ? 148.323 29.271 56.596 1.00 58.58 170 ASN A C 1
ATOM 1311 O O . ASN A 1 190 ? 149.435 29.784 56.500 1.00 60.06 170 ASN A O 1
ATOM 1316 N N . ARG A 1 191 ? 147.311 29.866 57.223 1.00 58.11 171 ARG A N 1
ATOM 1317 C CA . ARG A 1 191 ? 147.484 31.119 57.964 1.00 57.99 171 ARG A CA 1
ATOM 1318 C C . ARG A 1 191 ? 146.871 30.984 59.360 1.00 57.30 171 ARG A C 1
ATOM 1319 O O . ARG A 1 191 ? 145.979 31.759 59.726 1.00 57.05 171 ARG A O 1
ATOM 1327 N N . PRO A 1 192 ? 147.352 30.013 60.152 1.00 57.84 172 PRO A N 1
ATOM 1328 C CA . PRO A 1 192 ? 146.715 29.758 61.442 1.00 59.55 172 PRO A CA 1
ATOM 1329 C C . PRO A 1 192 ? 146.702 30.971 62.374 1.00 59.75 172 PRO A C 1
ATOM 1330 O O . PRO A 1 192 ? 145.705 31.193 63.059 1.00 61.50 172 PRO A O 1
ATOM 1334 N N . ALA A 1 193 ? 147.789 31.745 62.387 1.00 60.17 173 ALA A N 1
ATOM 1335 C CA . ALA A 1 193 ? 147.893 32.937 63.235 1.00 59.72 173 ALA A CA 1
ATOM 1336 C C . ALA A 1 193 ? 146.909 34.036 62.828 1.00 58.65 173 ALA A C 1
ATOM 1337 O O . ALA A 1 193 ? 146.322 34.696 63.692 1.00 59.49 173 ALA A O 1
ATOM 1339 N N . ASP A 1 194 ? 146.732 34.236 61.525 1.00 57.10 174 ASP A N 1
ATOM 1340 C CA . ASP A 1 194 ? 145.753 35.205 61.046 1.00 56.46 174 ASP A CA 1
ATOM 1341 C C . ASP A 1 194 ? 144.339 34.738 61.395 1.00 56.26 174 ASP A C 1
ATOM 1342 O O . ASP A 1 194 ? 143.516 35.529 61.865 1.00 52.93 174 ASP A O 1
ATOM 1347 N N . CYS A 1 195 ? 144.073 33.446 61.188 1.00 55.86 175 CYS A N 1
ATOM 1348 C CA . CYS A 1 195 ? 142.761 32.897 61.484 1.00 55.20 175 CYS A CA 1
ATOM 1349 C C . CYS A 1 195 ? 142.429 33.041 62.963 1.00 56.00 175 CYS A C 1
ATOM 1350 O O . CYS A 1 195 ? 141.336 33.503 63.306 1.00 54.48 175 CYS A O 1
ATOM 1353 N N . VAL A 1 196 ? 143.381 32.681 63.829 1.00 56.95 176 VAL A N 1
ATOM 1354 C CA . VAL A 1 196 ? 143.204 32.823 65.283 1.00 57.55 176 VAL A CA 1
ATOM 1355 C C . VAL A 1 196 ? 142.877 34.273 65.655 1.00 55.91 176 VAL A C 1
ATOM 1356 O O . VAL A 1 196 ? 141.987 34.516 66.471 1.00 56.68 176 VAL A O 1
ATOM 1360 N N . ASN A 1 197 ? 143.580 35.222 65.036 1.00 53.45 177 ASN A N 1
ATOM 1361 C CA . ASN A 1 197 ? 143.320 36.650 65.249 1.00 51.17 177 ASN A CA 1
ATOM 1362 C C . ASN A 1 197 ? 141.890 37.039 64.857 1.00 49.66 177 ASN A C 1
ATOM 1363 O O . ASN A 1 197 ? 141.192 37.696 65.628 1.00 50.64 177 ASN A O 1
ATOM 1368 N N . ALA A 1 198 ? 141.458 36.613 63.673 1.00 48.67 178 ALA A N 1
ATOM 1369 C CA . ALA A 1 198 ? 140.091 36.854 63.204 1.00 47.88 178 ALA A CA 1
ATOM 1370 C C . ALA A 1 198 ? 139.031 36.334 64.185 1.00 50.74 178 ALA A C 1
ATOM 1371 O O . ALA A 1 198 ? 138.077 37.048 64.501 1.00 51.26 178 ALA A O 1
ATOM 1373 N N . LEU A 1 199 ? 139.215 35.102 64.669 1.00 52.87 179 LEU A N 1
ATOM 1374 C CA . LEU A 1 199 ? 138.316 34.496 65.657 1.00 53.57 179 LEU A CA 1
ATOM 1375 C C . LEU A 1 199 ? 138.265 35.315 66.938 1.00 56.33 179 LEU A C 1
ATOM 1376 O O . LEU A 1 199 ? 137.208 35.470 67.553 1.00 57.04 179 LEU A O 1
ATOM 1381 N N . ARG A 1 200 ? 139.420 35.844 67.324 1.00 57.15 180 ARG A N 1
ATOM 1382 C CA . ARG A 1 200 ? 139.560 36.628 68.537 1.00 59.06 180 ARG A CA 1
ATOM 1383 C C . ARG A 1 200 ? 138.785 37.944 68.423 1.00 58.35 180 ARG A C 1
ATOM 1384 O O . ARG A 1 200 ? 138.042 38.311 69.341 1.00 59.79 180 ARG A O 1
ATOM 1392 N N . GLU A 1 201 ? 138.943 38.622 67.285 1.00 55.78 181 GLU A N 1
ATOM 1393 C CA . GLU A 1 201 ? 138.320 39.930 67.028 1.00 55.53 181 GLU A CA 1
ATOM 1394 C C . GLU A 1 201 ? 136.797 39.894 66.889 1.00 53.40 181 GLU A C 1
ATOM 1395 O O . GLU A 1 201 ? 136.124 40.890 67.152 1.00 53.68 181 GLU A O 1
ATOM 1401 N N . LEU A 1 202 ? 136.260 38.752 66.475 1.00 53.00 182 LEU A N 1
ATOM 1402 C CA . LEU A 1 202 ? 134.816 38.555 66.421 1.00 52.53 182 LEU A CA 1
ATOM 1403 C C . LEU A 1 202 ? 134.126 38.676 67.788 1.00 53.75 182 LEU A C 1
ATOM 1404 O O . LEU A 1 202 ? 132.971 39.092 67.863 1.00 54.79 182 LEU A O 1
ATOM 1409 N N . THR A 1 203 ? 134.827 38.325 68.862 1.00 54.06 183 THR A N 1
ATOM 1410 C CA . THR A 1 203 ? 134.237 38.383 70.201 1.00 55.83 183 THR A CA 1
ATOM 1411 C C . THR A 1 203 ? 134.732 39.569 71.042 1.00 56.35 183 THR A C 1
ATOM 1412 O O . THR A 1 203 ? 134.373 39.694 72.218 1.00 58.37 183 THR A O 1
ATOM 1416 N N . ALA A 1 204 ? 135.541 40.440 70.439 1.00 54.50 184 ALA A N 1
ATOM 1417 C CA . ALA A 1 204 ? 136.079 41.611 71.142 1.00 54.17 184 ALA A CA 1
ATOM 1418 C C . ALA A 1 204 ? 134.984 42.587 71.579 1.00 52.84 184 ALA A C 1
ATOM 1419 O O . ALA A 1 204 ? 134.999 43.070 72.710 1.00 53.68 184 ALA A O 1
ATOM 1421 N N . ASP A 1 205 ? 134.036 42.857 70.688 1.00 51.62 185 ASP A N 1
ATOM 1422 C CA . ASP A 1 205 ? 132.930 43.763 70.982 1.00 52.58 185 ASP A CA 1
ATOM 1423 C C . ASP A 1 205 ? 131.692 42.962 71.389 1.00 53.59 185 ASP A C 1
ATOM 1424 O O . ASP A 1 205 ? 131.159 42.201 70.576 1.00 54.83 185 ASP A O 1
ATOM 1429 N N . PRO A 1 206 ? 131.222 43.144 72.641 1.00 54.20 186 PRO A N 1
ATOM 1430 C CA . PRO A 1 206 ? 130.060 42.424 73.173 1.00 55.45 186 PRO A CA 1
ATOM 1431 C C . PRO A 1 206 ? 128.820 42.497 72.278 1.00 55.02 186 PRO A C 1
ATOM 1432 O O . PRO A 1 206 ? 128.098 41.509 72.167 1.00 58.05 186 PRO A O 1
ATOM 1436 N N . LEU A 1 207 ? 128.574 43.649 71.655 1.00 53.58 187 LEU A N 1
ATOM 1437 C CA . LEU A 1 207 ? 127.405 43.835 70.777 1.00 53.56 187 LEU A CA 1
ATOM 1438 C C . LEU A 1 207 ? 127.491 43.029 69.475 1.00 52.60 187 LEU A C 1
ATOM 1439 O O . LEU A 1 207 ? 126.466 42.683 68.891 1.00 55.31 187 LEU A O 1
ATOM 1444 N N . VAL A 1 208 ? 128.709 42.754 69.015 1.00 51.06 188 VAL A N 1
ATOM 1445 C CA . VAL A 1 208 ? 128.916 41.899 67.847 1.00 50.28 188 VAL A CA 1
ATOM 1446 C C . VAL A 1 208 ? 128.808 40.435 68.272 1.00 52.69 188 VAL A C 1
ATOM 1447 O O . VAL A 1 208 ? 128.162 39.629 67.599 1.00 53.09 188 VAL A O 1
ATOM 1451 N N . ASP A 1 209 ? 129.437 40.113 69.401 1.00 54.62 189 ASP A N 1
ATOM 1452 C CA . ASP A 1 209 ? 129.352 38.791 70.023 1.00 57.20 189 ASP A CA 1
ATOM 1453 C C . ASP A 1 209 ? 127.907 38.280 70.128 1.00 57.93 189 ASP A C 1
ATOM 1454 O O . ASP A 1 209 ? 127.604 37.175 69.681 1.00 57.89 189 ASP A O 1
ATOM 1459 N N . GLN A 1 210 ? 127.028 39.106 70.695 1.00 57.75 190 GLN A N 1
ATOM 1460 C CA . GLN A 1 210 ? 125.616 38.767 70.914 1.00 60.20 190 GLN A CA 1
ATOM 1461 C C . GLN A 1 210 ? 124.840 38.383 69.655 1.00 58.41 190 GLN A C 1
ATOM 1462 O O . GLN A 1 210 ? 123.861 37.643 69.740 1.00 59.40 190 GLN A O 1
ATOM 1468 N N . VAL A 1 211 ? 125.244 38.905 68.500 1.00 55.20 191 VAL A N 1
ATOM 1469 C CA . VAL A 1 211 ? 124.491 38.642 67.268 1.00 52.14 191 VAL A CA 1
ATOM 1470 C C . VAL A 1 211 ? 125.107 37.524 66.413 1.00 52.55 191 VAL A C 1
ATOM 1471 O O . VAL A 1 211 ? 124.573 37.189 65.359 1.00 53.95 191 VAL A O 1
ATOM 1475 N N . ILE A 1 212 ? 126.218 36.950 66.876 1.00 52.65 192 ILE A N 1
ATOM 1476 C CA . ILE A 1 212 ? 126.867 35.839 66.177 1.00 51.64 192 ILE A CA 1
ATOM 1477 C C . ILE A 1 212 ? 126.344 34.508 66.697 1.00 53.05 192 ILE A C 1
ATOM 1478 O O . ILE A 1 212 ? 126.484 34.200 67.881 1.00 54.87 192 ILE A O 1
ATOM 1483 N N . GLY A 1 213 ? 125.736 33.727 65.804 1.00 53.92 193 GLY A N 1
ATOM 1484 C CA . GLY A 1 213 ? 125.150 32.423 66.154 1.00 54.41 193 GLY A CA 1
ATOM 1485 C C . GLY A 1 213 ? 126.074 31.260 65.837 1.00 56.75 193 GLY A C 1
ATOM 1486 O O . GLY A 1 213 ? 126.032 30.223 66.507 1.00 58.84 193 GLY A O 1
ATOM 1487 N N . ALA A 1 214 ? 126.918 31.437 64.820 1.00 56.17 194 ALA A N 1
ATOM 1488 C CA . ALA A 1 214 ? 127.895 30.418 64.430 1.00 56.27 194 ALA A CA 1
ATOM 1489 C C . ALA A 1 214 ? 129.111 31.009 63.720 1.00 55.94 194 ALA A C 1
ATOM 1490 O O . ALA A 1 214 ? 129.042 32.085 63.103 1.00 53.50 194 ALA A O 1
ATOM 1492 N N . VAL A 1 215 ? 130.231 30.301 63.835 1.00 55.50 195 VAL A N 1
ATOM 1493 C CA . VAL A 1 215 ? 131.433 30.632 63.089 1.00 53.82 195 VAL A CA 1
ATOM 1494 C C . VAL A 1 215 ? 131.918 29.353 62.411 1.00 54.90 195 VAL A C 1
ATOM 1495 O O . VAL A 1 215 ? 132.377 28.426 63.078 1.00 59.05 195 VAL A O 1
ATOM 1499 N N . ILE A 1 216 ? 131.768 29.302 61.090 1.00 53.55 196 ILE A N 1
ATOM 1500 C CA . ILE A 1 216 ? 132.200 28.160 60.287 1.00 53.73 196 ILE A CA 1
ATOM 1501 C C . ILE A 1 216 ? 133.578 28.421 59.688 1.00 52.71 196 ILE A C 1
ATOM 1502 O O . ILE A 1 216 ? 133.768 29.392 58.959 1.00 53.30 196 ILE A O 1
ATOM 1507 N N . VAL A 1 217 ? 134.529 27.543 59.986 1.00 54.04 197 VAL A N 1
ATOM 1508 C CA . VAL A 1 217 ? 135.895 27.683 59.480 1.00 51.93 197 VAL A CA 1
ATOM 1509 C C . VAL A 1 217 ? 136.293 26.454 58.645 1.00 53.59 197 VAL A C 1
ATOM 1510 O O . VAL A 1 217 ? 136.679 25.417 59.195 1.00 55.38 197 VAL A O 1
ATOM 1514 N N . PRO A 1 218 ? 136.160 26.557 57.312 1.00 52.39 198 PRO A N 1
ATOM 1515 C CA . PRO A 1 218 ? 136.724 25.549 56.431 1.00 53.26 198 PRO A CA 1
ATOM 1516 C C . PRO A 1 218 ? 138.239 25.685 56.429 1.00 55.30 198 PRO A C 1
ATOM 1517 O O . PRO A 1 218 ? 138.783 26.654 55.886 1.00 55.77 198 PRO A O 1
ATOM 1521 N N . ASP A 1 219 ? 138.906 24.733 57.070 1.00 57.80 199 ASP A N 1
ATOM 1522 C CA . ASP A 1 219 ? 140.356 24.718 57.139 1.00 58.23 199 ASP A CA 1
ATOM 1523 C C . ASP A 1 219 ? 140.879 23.884 55.978 1.00 59.12 199 ASP A C 1
ATOM 1524 O O . ASP A 1 219 ? 140.796 22.653 55.992 1.00 60.35 199 ASP A O 1
ATOM 1529 N N . GLN A 1 220 ? 141.414 24.567 54.970 1.00 58.10 200 GLN A N 1
ATOM 1530 C CA . GLN A 1 220 ? 141.826 23.912 53.729 1.00 58.86 200 GLN A CA 1
ATOM 1531 C C . GLN A 1 220 ? 143.330 23.648 53.633 1.00 59.78 200 GLN A C 1
ATOM 1532 O O . GLN A 1 220 ? 143.794 23.053 52.663 1.00 60.30 200 GLN A O 1
ATOM 1538 N N . GLY A 1 221 ? 144.081 24.085 54.640 1.00 60.81 201 GLY A N 1
ATOM 1539 C CA . GLY A 1 221 ? 145.538 23.966 54.621 1.00 63.79 201 GLY A CA 1
ATOM 1540 C C . GLY A 1 221 ? 146.044 22.778 55.409 1.00 66.95 201 GLY A C 1
ATOM 1541 O O . GLY A 1 221 ? 145.252 22.045 55.992 1.00 65.98 201 GLY A O 1
ATOM 1542 N N . GLU A 1 222 ? 147.364 22.588 55.413 1.00 70.50 202 GLU A N 1
ATOM 1543 C CA . GLU A 1 222 ? 148.005 21.542 56.227 1.00 75.52 202 GLU A CA 1
ATOM 1544 C C . GLU A 1 222 ? 148.408 22.056 57.617 1.00 75.05 202 GLU A C 1
ATOM 1545 O O . GLU A 1 222 ? 148.378 21.303 58.594 1.00 75.23 202 GLU A O 1
ATOM 1551 N N . ARG A 1 223 ? 148.776 23.336 57.696 1.00 74.41 203 ARG A N 1
ATOM 1552 C CA . ARG A 1 223 ? 149.043 23.990 58.978 1.00 74.76 203 ARG A CA 1
ATOM 1553 C C . ARG A 1 223 ? 147.729 24.455 59.599 1.00 72.73 203 ARG A C 1
ATOM 1554 O O . ARG A 1 223 ? 147.228 25.541 59.292 1.00 70.68 203 ARG A O 1
ATOM 1562 N N . LYS A 1 224 ? 147.180 23.607 60.467 1.00 73.48 204 LYS A N 1
ATOM 1563 C CA . LYS A 1 224 ? 145.834 23.777 61.017 1.00 71.78 204 LYS A CA 1
ATOM 1564 C C . LYS A 1 224 ? 145.757 24.874 62.061 1.00 69.91 204 LYS A C 1
ATOM 1565 O O . LYS A 1 224 ? 146.678 25.058 62.862 1.00 70.07 204 LYS A O 1
ATOM 1571 N N . VAL A 1 225 ? 144.640 25.593 62.042 1.00 68.72 205 VAL A N 1
ATOM 1572 C CA . VAL A 1 225 ? 144.372 26.660 63.004 1.00 66.85 205 VAL A CA 1
ATOM 1573 C C . VAL A 1 225 ? 144.128 26.062 64.393 1.00 69.11 205 VAL A C 1
ATOM 1574 O O . VAL A 1 225 ? 144.457 26.666 65.410 1.00 70.09 205 VAL A O 1
ATOM 1578 N N . ARG A 1 226 ? 143.592 24.846 64.411 1.00 71.70 206 ARG A N 1
ATOM 1579 C CA . ARG A 1 226 ? 143.367 24.081 65.637 1.00 74.78 206 ARG A CA 1
ATOM 1580 C C . ARG A 1 226 ? 144.673 23.804 66.418 1.00 75.63 206 ARG A C 1
ATOM 1581 O O . ARG A 1 226 ? 144.656 23.682 67.648 1.00 77.36 206 ARG A O 1
ATOM 1589 N N . ASP A 1 227 ? 145.796 23.729 65.702 1.00 74.53 207 ASP A N 1
ATOM 1590 C CA . ASP A 1 227 ? 147.100 23.422 66.305 1.00 75.07 207 ASP A CA 1
ATOM 1591 C C . ASP A 1 227 ? 147.890 24.657 66.767 1.00 73.37 207 ASP A C 1
ATOM 1592 O O . ASP A 1 227 ? 149.026 24.531 67.227 1.00 72.65 207 ASP A O 1
ATOM 1597 N N . HIS A 1 228 ? 147.291 25.839 66.637 1.00 72.06 208 HIS A N 1
ATOM 1598 C CA . HIS A 1 228 ? 147.941 27.095 67.017 1.00 71.47 208 HIS A CA 1
ATOM 1599 C C . HIS A 1 228 ? 147.868 27.289 68.531 1.00 72.36 208 HIS A C 1
ATOM 1600 O O . HIS A 1 228 ? 146.821 27.043 69.133 1.00 72.63 208 HIS A O 1
ATOM 1607 N N . PRO A 1 229 ? 148.984 27.726 69.154 1.00 72.85 209 PRO A N 1
ATOM 1608 C CA . PRO A 1 229 ? 149.047 27.880 70.614 1.00 74.34 209 PRO A CA 1
ATOM 1609 C C . PRO A 1 229 ? 148.011 28.837 71.228 1.00 73.48 209 PRO A C 1
ATOM 1610 O O . PRO A 1 229 ? 147.660 28.685 72.398 1.00 75.71 209 PRO A O 1
ATOM 1614 N N . ASP A 1 230 ? 147.530 29.804 70.457 1.00 71.54 210 ASP A N 1
ATOM 1615 C CA . ASP A 1 230 ? 146.551 30.768 70.971 1.00 72.35 210 ASP A CA 1
ATOM 1616 C C . ASP A 1 230 ? 145.101 30.422 70.606 1.00 70.87 210 ASP A C 1
ATOM 1617 O O . ASP A 1 230 ? 144.168 31.120 71.007 1.00 70.38 210 ASP A O 1
ATOM 1622 N N . PHE A 1 231 ? 144.924 29.331 69.862 1.00 70.42 211 PHE A N 1
ATOM 1623 C CA . PHE A 1 231 ? 143.603 28.882 69.424 1.00 68.78 211 PHE A CA 1
ATOM 1624 C C . PHE A 1 231 ? 142.634 28.560 70.574 1.00 69.61 211 PHE A C 1
ATOM 1625 O O . PHE A 1 231 ? 141.472 28.982 70.521 1.00 69.37 211 PHE A O 1
ATOM 1633 N N . PRO A 1 232 ? 143.097 27.816 71.607 1.00 68.98 212 PRO A N 1
ATOM 1634 C CA . PRO A 1 232 ? 142.172 27.455 72.683 1.00 69.79 212 PRO A CA 1
ATOM 1635 C C . PRO A 1 232 ? 141.507 28.657 73.349 1.00 67.87 212 PRO A C 1
ATOM 1636 O O . PRO A 1 232 ? 140.318 28.602 73.649 1.00 68.33 212 PRO A O 1
ATOM 1640 N N . ALA A 1 233 ? 142.263 29.731 73.567 1.00 67.01 213 ALA A N 1
ATOM 1641 C CA . ALA A 1 233 ? 141.723 30.952 74.168 1.00 66.75 213 ALA A CA 1
ATOM 1642 C C . ALA A 1 233 ? 140.696 31.640 73.255 1.00 66.81 213 ALA A C 1
ATOM 1643 O O . ALA A 1 233 ? 139.678 32.153 73.731 1.00 67.33 213 ALA A O 1
ATOM 1645 N N . ALA A 1 234 ? 140.958 31.646 71.949 1.00 65.25 214 ALA A N 1
ATOM 1646 C CA . ALA A 1 234 ? 140.016 32.226 70.997 1.00 64.30 214 ALA A CA 1
ATOM 1647 C C . ALA A 1 234 ? 138.771 31.357 70.879 1.00 64.71 214 ALA A C 1
ATOM 1648 O O . ALA A 1 234 ? 137.654 31.869 70.811 1.00 64.04 214 ALA A O 1
ATOM 1650 N N . ALA A 1 235 ? 138.978 30.041 70.879 1.00 66.51 215 ALA A N 1
ATOM 1651 C CA . ALA A 1 235 ? 137.894 29.069 70.739 1.00 66.40 215 ALA A CA 1
ATOM 1652 C C . ALA A 1 235 ? 136.972 29.034 71.956 1.00 66.70 215 ALA A C 1
ATOM 1653 O O . ALA A 1 235 ? 135.784 28.726 71.827 1.00 67.91 215 ALA A O 1
ATOM 1655 N N . ALA A 1 236 ? 137.518 29.351 73.129 1.00 65.75 216 ALA A N 1
ATOM 1656 C CA . ALA A 1 236 ? 136.743 29.340 74.369 1.00 67.11 216 ALA A CA 1
ATOM 1657 C C . ALA A 1 236 ? 135.660 30.416 74.374 1.00 65.71 216 ALA A C 1
ATOM 1658 O O . ALA A 1 236 ? 134.559 30.191 74.870 1.00 67.59 216 ALA A O 1
ATOM 1660 N N . ARG A 1 237 ? 135.981 31.570 73.797 1.00 63.83 217 ARG A N 1
ATOM 1661 C CA . ARG A 1 237 ? 135.083 32.719 73.765 1.00 62.53 217 ARG A CA 1
ATOM 1662 C C . ARG A 1 237 ? 133.909 32.520 72.809 1.00 61.68 217 ARG A C 1
ATOM 1663 O O . ARG A 1 237 ? 132.898 33.213 72.910 1.00 59.49 217 ARG A O 1
ATOM 1671 N N . LEU A 1 238 ? 134.052 31.578 71.881 1.00 62.09 218 LEU A N 1
ATOM 1672 C CA . LEU A 1 238 ? 132.973 31.249 70.949 1.00 62.63 218 LEU A CA 1
ATOM 1673 C C . LEU A 1 238 ? 132.160 30.047 71.434 1.00 65.24 218 LEU A C 1
ATOM 1674 O O . LEU A 1 238 ? 130.953 29.960 71.183 1.00 65.38 218 LEU A O 1
ATOM 1679 N N . GLY A 1 239 ? 132.823 29.138 72.148 1.00 67.07 219 GLY A N 1
ATOM 1680 C CA . GLY A 1 239 ? 132.188 27.918 72.639 1.00 67.77 219 GLY A CA 1
ATOM 1681 C C . GLY A 1 239 ? 131.758 27.016 71.499 1.00 67.67 219 GLY A C 1
ATOM 1682 O O . GLY A 1 239 ? 132.523 26.774 70.558 1.00 65.65 219 GLY A O 1
ATOM 1683 N N . SER A 1 240 ? 130.518 26.543 71.574 1.00 68.11 220 SER A N 1
ATOM 1684 C CA . SER A 1 240 ? 129.987 25.591 70.602 1.00 68.81 220 SER A CA 1
ATOM 1685 C C . SER A 1 240 ? 129.462 26.261 69.324 1.00 66.90 220 SER A C 1
ATOM 1686 O O . SER A 1 240 ? 129.003 25.586 68.397 1.00 67.05 220 SER A O 1
ATOM 1689 N N . ARG A 1 241 ? 129.533 27.587 69.277 1.00 65.32 221 ARG A N 1
ATOM 1690 C CA . ARG A 1 241 ? 129.205 28.327 68.061 1.00 63.42 221 ARG A CA 1
ATOM 1691 C C . ARG A 1 241 ? 130.240 28.080 66.961 1.00 62.18 221 ARG A C 1
ATOM 1692 O O . ARG A 1 241 ? 129.928 28.200 65.775 1.00 62.29 221 ARG A O 1
ATOM 1700 N N . LEU A 1 242 ? 131.464 27.725 67.362 1.00 61.53 222 LEU A N 1
ATOM 1701 C CA . LEU A 1 242 ? 132.561 27.494 66.422 1.00 59.86 222 LEU A CA 1
ATOM 1702 C C . LEU A 1 242 ? 132.589 26.053 65.919 1.00 61.84 222 LEU A C 1
ATOM 1703 O O . LEU A 1 242 ? 132.509 25.114 66.707 1.00 64.27 222 LEU A O 1
ATOM 1708 N N . SER A 1 243 ? 132.690 25.889 64.602 1.00 61.23 223 SER A N 1
ATOM 1709 C CA . SER A 1 243 ? 132.980 24.581 64.007 1.00 62.32 223 SER A CA 1
ATOM 1710 C C . SER A 1 243 ? 134.082 24.721 62.959 1.00 61.56 223 SER A C 1
ATOM 1711 O O . SER A 1 243 ? 134.111 25.703 62.191 1.00 60.12 223 SER A O 1
ATOM 1714 N N . ILE A 1 244 ? 135.003 23.759 62.968 1.00 61.99 224 ILE A N 1
ATOM 1715 C CA . ILE A 1 244 ? 136.092 23.688 61.997 1.00 61.64 224 ILE A CA 1
ATOM 1716 C C . ILE A 1 244 ? 135.884 22.457 61.128 1.00 62.54 224 ILE A C 1
ATOM 1717 O O . ILE A 1 244 ? 135.620 21.364 61.637 1.00 63.36 224 ILE A O 1
ATOM 1722 N N . HIS A 1 245 ? 135.999 22.647 59.817 1.00 62.10 225 HIS A N 1
ATOM 1723 C CA . HIS A 1 245 ? 135.790 21.571 58.860 1.00 64.09 225 HIS A CA 1
ATOM 1724 C C . HIS A 1 245 ? 137.006 21.377 57.975 1.00 64.39 225 HIS A C 1
ATOM 1725 O O . HIS A 1 245 ? 137.354 22.262 57.184 1.00 64.03 225 HIS A O 1
ATOM 1732 N N . ASP A 1 246 ? 137.653 20.223 58.124 1.00 65.88 226 ASP A N 1
ATOM 1733 C CA . ASP A 1 246 ? 138.795 19.856 57.296 1.00 66.92 226 ASP A CA 1
ATOM 1734 C C . ASP A 1 246 ? 138.314 19.450 55.907 1.00 67.77 226 ASP A C 1
ATOM 1735 O O . ASP A 1 246 ? 137.371 18.659 55.770 1.00 69.36 226 ASP A O 1
ATOM 1740 N N . GLN A 1 247 ? 138.957 20.011 54.884 1.00 66.45 227 GLN A N 1
ATOM 1741 C CA . GLN A 1 247 ? 138.699 19.646 53.489 1.00 66.32 227 GLN A CA 1
ATOM 1742 C C . GLN A 1 247 ? 139.940 19.937 52.639 1.00 65.42 227 GLN A C 1
ATOM 1743 O O . GLN A 1 247 ? 140.871 20.576 53.126 1.00 65.59 227 GLN A O 1
ATOM 1749 N N . PRO A 1 248 ? 139.973 19.451 51.380 1.00 66.64 228 PRO A N 1
ATOM 1750 C CA . PRO A 1 248 ? 141.125 19.759 50.526 1.00 66.42 228 PRO A CA 1
ATOM 1751 C C . PRO A 1 248 ? 141.119 21.215 50.074 1.00 65.38 228 PRO A C 1
ATOM 1752 O O . PRO A 1 248 ? 140.123 21.918 50.256 1.00 65.75 228 PRO A O 1
ATOM 1756 N N . ASN A 1 249 ? 142.228 21.663 49.495 1.00 64.87 229 ASN A N 1
ATOM 1757 C CA . ASN A 1 249 ? 142.300 23.004 48.944 1.00 62.89 229 ASN A CA 1
ATOM 1758 C C . ASN A 1 249 ? 141.373 23.166 47.73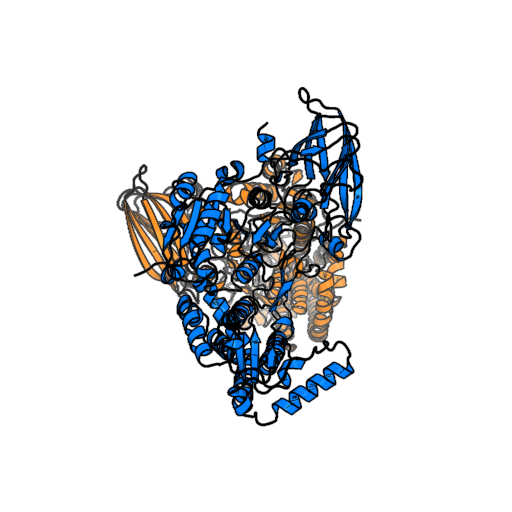2 1.00 62.79 229 ASN A C 1
ATOM 1759 O O . ASN A 1 249 ? 141.707 22.764 46.619 1.00 63.14 229 ASN A O 1
ATOM 1764 N N . LEU A 1 250 ? 140.205 23.756 47.974 1.00 62.02 230 LEU A N 1
ATOM 1765 C CA . LEU A 1 250 ? 139.225 24.022 46.922 1.00 61.07 230 LEU A CA 1
ATOM 1766 C C . LEU A 1 250 ? 139.092 25.527 46.651 1.00 59.29 230 LEU A C 1
ATOM 1767 O O . LEU A 1 250 ? 138.079 25.994 46.117 1.00 57.84 230 LEU A O 1
ATOM 1772 N N . GLY A 1 251 ? 140.132 26.274 47.024 1.00 57.67 231 GLY A N 1
ATOM 1773 C CA . GLY A 1 251 ? 140.201 27.710 46.786 1.00 54.17 231 GLY A CA 1
ATOM 1774 C C . GLY A 1 251 ? 139.175 28.489 47.576 1.00 53.34 231 GLY A C 1
ATOM 1775 O O . GLY A 1 251 ? 138.586 27.975 48.535 1.00 53.71 231 GLY A O 1
ATOM 1776 N N . GLY A 1 252 ? 138.958 29.734 47.165 1.00 51.65 232 GLY A N 1
ATOM 1777 C CA . GLY A 1 252 ? 137.926 30.570 47.756 1.00 51.22 232 GLY A CA 1
ATOM 1778 C C . GLY A 1 252 ? 136.533 29.998 47.555 1.00 51.96 232 GLY A C 1
ATOM 1779 O O . GLY A 1 252 ? 135.717 29.997 48.481 1.00 53.31 232 GLY A O 1
ATOM 1780 N N . SER A 1 253 ? 136.256 29.508 46.351 1.00 51.43 233 SER A N 1
ATOM 1781 C CA . SER A 1 253 ? 134.936 28.978 46.038 1.00 52.34 233 SER A CA 1
ATOM 1782 C C . SER A 1 253 ? 134.564 27.831 46.952 1.00 53.83 233 SER A C 1
ATOM 1783 O O . SER A 1 253 ? 133.487 27.843 47.539 1.00 55.89 233 SER A O 1
ATOM 1786 N N . GLY A 1 254 ? 135.459 26.856 47.079 1.00 53.86 234 GLY A N 1
ATOM 1787 C CA . GLY A 1 254 ? 135.233 25.716 47.960 1.00 54.87 234 GLY A CA 1
ATOM 1788 C C . GLY A 1 254 ? 135.085 26.140 49.408 1.00 54.22 234 GLY A C 1
ATOM 1789 O O . GLY A 1 254 ? 134.224 25.630 50.130 1.00 55.95 234 GLY A O 1
ATOM 1790 N N . GLY A 1 255 ? 135.913 27.089 49.827 1.00 52.64 235 GLY A N 1
ATOM 1791 C CA . GLY A 1 255 ? 135.848 27.618 51.185 1.00 53.73 235 GLY A CA 1
ATOM 1792 C C . GLY A 1 255 ? 134.493 28.223 51.504 1.00 54.06 235 GLY A C 1
ATOM 1793 O O . GLY A 1 255 ? 133.810 27.795 52.443 1.00 55.12 235 GLY A O 1
ATOM 1794 N N . TYR A 1 256 ? 134.100 29.214 50.712 1.00 51.91 236 TYR A N 1
ATOM 1795 C CA . TYR A 1 256 ? 132.829 29.891 50.913 1.00 51.62 236 TYR A CA 1
ATOM 1796 C C . TYR A 1 256 ? 131.640 28.989 50.584 1.00 53.10 236 TYR A C 1
ATOM 1797 O O . TYR A 1 256 ? 130.575 29.105 51.197 1.00 52.94 236 TYR A O 1
ATOM 1806 N N . SER A 1 257 ? 131.829 28.074 49.638 1.00 51.94 237 SER A N 1
ATOM 1807 C CA . SER A 1 257 ? 130.811 27.077 49.378 1.00 55.01 237 SER A CA 1
ATOM 1808 C C . SER A 1 257 ? 130.553 26.269 50.643 1.00 55.70 237 SER A C 1
ATOM 1809 O O . SER A 1 257 ? 129.394 26.062 51.008 1.00 56.36 237 SER A O 1
ATOM 1812 N N . ARG A 1 258 ? 131.628 25.834 51.310 1.00 55.77 238 ARG A N 1
ATOM 1813 C CA . ARG A 1 258 ? 131.513 25.085 52.564 1.00 56.50 238 ARG A CA 1
ATOM 1814 C C . ARG A 1 258 ? 130.783 25.872 53.641 1.00 56.19 238 ARG A C 1
ATOM 1815 O O . ARG A 1 258 ? 129.873 25.342 54.285 1.00 57.84 238 ARG A O 1
ATOM 1823 N N . VAL A 1 259 ? 131.193 27.128 53.827 1.00 53.98 239 VAL A N 1
ATOM 1824 C CA . VAL A 1 259 ? 130.539 28.050 54.751 1.00 51.49 239 VAL A CA 1
ATOM 1825 C C . VAL A 1 259 ? 129.031 28.049 54.533 1.00 52.46 239 VAL A C 1
ATOM 1826 O O . VAL A 1 259 ? 128.271 27.800 55.466 1.00 53.72 239 VAL A O 1
ATOM 1830 N N . MET A 1 260 ? 128.607 28.313 53.298 1.00 53.96 240 MET A N 1
ATOM 1831 C CA . MET A 1 260 ? 127.180 28.386 52.963 1.00 55.92 240 MET A CA 1
ATOM 1832 C C . MET A 1 260 ? 126.497 27.034 53.156 1.00 59.04 240 MET A C 1
ATOM 1833 O O . MET A 1 260 ? 125.353 26.974 53.624 1.00 61.09 240 MET A O 1
ATOM 1838 N N . TYR A 1 261 ? 127.209 25.965 52.791 1.00 58.95 241 TYR A N 1
ATOM 1839 C CA . TYR A 1 261 ? 126.730 24.595 52.958 1.00 60.99 241 TYR A CA 1
ATOM 1840 C C . TYR A 1 261 ? 126.431 24.316 54.426 1.00 61.56 241 TYR A C 1
ATOM 1841 O O . TYR A 1 261 ? 125.363 23.798 54.760 1.00 64.94 241 TYR A O 1
ATOM 1850 N N . GLU A 1 262 ? 127.367 24.680 55.297 1.00 59.29 242 GLU A N 1
ATOM 1851 C CA . GLU A 1 262 ? 127.235 24.410 56.723 1.00 59.76 242 GLU A CA 1
ATOM 1852 C C . GLU A 1 262 ? 126.156 25.266 57.367 1.00 58.68 242 GLU A C 1
ATOM 1853 O O . GLU A 1 262 ? 125.438 24.798 58.246 1.00 59.81 242 GLU A O 1
ATOM 1859 N N . ALA A 1 263 ? 126.052 26.518 56.928 1.00 56.28 243 ALA A N 1
ATOM 1860 C CA . ALA A 1 263 ? 125.105 27.467 57.504 1.00 55.84 243 ALA A CA 1
ATOM 1861 C C . ALA A 1 263 ? 123.658 27.058 57.248 1.00 57.86 243 ALA A C 1
ATOM 1862 O O . ALA A 1 263 ? 122.804 27.206 58.121 1.00 59.00 243 ALA A O 1
ATOM 1864 N N . LEU A 1 264 ? 123.390 26.546 56.048 1.00 58.51 244 LEU A N 1
ATOM 1865 C CA . LEU A 1 264 ? 122.031 26.168 55.667 1.00 61.15 244 LEU A CA 1
ATOM 1866 C C . LEU A 1 264 ? 121.625 24.833 56.265 1.00 63.73 244 LEU A C 1
ATOM 1867 O O . LEU A 1 264 ? 120.512 24.695 56.757 1.00 65.97 244 LEU A O 1
ATOM 1872 N N . LYS A 1 265 ? 122.539 23.867 56.233 1.00 65.84 245 LYS A N 1
ATOM 1873 C CA . LYS A 1 265 ? 122.261 22.506 56.691 1.00 68.50 245 LYS A CA 1
ATOM 1874 C C . LYS A 1 265 ? 122.332 22.351 58.217 1.00 68.24 245 LYS A C 1
ATOM 1875 O O . LYS A 1 265 ? 121.474 21.691 58.816 1.00 69.85 245 LYS A O 1
ATOM 1881 N N . ASN A 1 266 ? 123.336 22.973 58.837 1.00 65.13 246 ASN A N 1
ATOM 1882 C CA . ASN A 1 266 ? 123.664 22.707 60.240 1.00 65.84 246 ASN A CA 1
ATOM 1883 C C . ASN A 1 266 ? 123.457 23.849 61.247 1.00 66.17 246 ASN A C 1
ATOM 1884 O O . ASN A 1 266 ? 123.832 23.718 62.417 1.00 66.84 246 ASN A O 1
ATOM 1889 N N . THR A 1 267 ? 122.883 24.967 60.797 1.00 64.87 247 THR A N 1
ATOM 1890 C CA . THR A 1 267 ? 122.496 26.073 61.692 1.00 64.71 247 THR A CA 1
ATOM 1891 C C . THR A 1 267 ? 121.124 26.620 61.300 1.00 65.26 247 THR A C 1
ATOM 1892 O O . THR A 1 267 ? 120.609 26.293 60.229 1.00 65.30 247 THR A O 1
ATOM 1896 N N . ASP A 1 268 ? 120.540 27.454 62.160 1.00 65.93 248 ASP A N 1
ATOM 1897 C CA . ASP A 1 268 ? 119.331 28.202 61.798 1.00 68.08 248 ASP A CA 1
ATOM 1898 C C . ASP A 1 268 ? 119.568 29.717 61.700 1.00 65.87 248 ASP A C 1
ATOM 1899 O O . ASP A 1 268 ? 118.629 30.513 61.833 1.00 66.69 248 ASP A O 1
ATOM 1904 N N . CYS A 1 269 ? 120.821 30.101 61.453 1.00 62.55 249 CYS A N 1
ATOM 1905 C CA . CYS A 1 269 ? 121.203 31.503 61.291 1.00 59.46 249 CYS A CA 1
ATOM 1906 C C . CYS A 1 269 ? 120.474 32.175 60.132 1.00 58.59 249 CYS A C 1
ATOM 1907 O O . CYS A 1 269 ? 120.342 31.601 59.055 1.00 58.39 249 CYS A O 1
ATOM 1910 N N . GLN A 1 270 ? 119.998 33.394 60.369 1.00 57.73 250 GLN A N 1
ATOM 1911 C CA . GLN A 1 270 ? 119.201 34.122 59.382 1.00 57.11 250 GLN A CA 1
ATOM 1912 C C . GLN A 1 270 ? 120.044 34.925 58.390 1.00 55.50 250 GLN A C 1
ATOM 1913 O O . GLN A 1 270 ? 119.582 35.263 57.296 1.00 56.52 250 GLN A O 1
ATOM 1919 N N . GLN A 1 271 ? 121.274 35.234 58.781 1.00 53.07 251 GLN A N 1
ATOM 1920 C CA . GLN A 1 271 ? 122.209 35.942 57.911 1.00 51.09 251 GLN A CA 1
ATOM 1921 C C . GLN A 1 271 ? 123.482 35.123 57.773 1.00 49.62 251 GLN A C 1
ATOM 1922 O O . GLN A 1 271 ? 123.953 34.546 58.754 1.00 50.85 251 GLN A O 1
ATOM 1928 N N . ILE A 1 272 ? 124.025 35.072 56.558 1.00 47.65 252 ILE A N 1
ATOM 1929 C CA . ILE A 1 272 ? 125.324 34.446 56.297 1.00 46.98 252 ILE A CA 1
ATOM 1930 C C . ILE A 1 272 ? 126.340 35.533 55.947 1.00 45.03 252 ILE A C 1
ATOM 1931 O O . ILE A 1 272 ? 126.153 36.289 54.991 1.00 43.03 252 ILE A O 1
ATOM 1936 N N . LEU A 1 273 ? 127.407 35.611 56.735 1.00 45.00 253 LEU A N 1
ATOM 1937 C CA . LEU A 1 273 ? 128.402 36.651 56.575 1.00 44.92 253 LEU A CA 1
ATOM 1938 C C . LEU A 1 273 ? 129.752 36.079 56.168 1.00 46.85 253 LEU A C 1
ATOM 1939 O O . LEU A 1 273 ? 130.478 35.527 56.998 1.00 46.70 253 LEU A O 1
ATOM 1944 N N . PHE A 1 274 ? 130.087 36.226 54.888 1.00 47.76 254 PHE A N 1
ATOM 1945 C CA . PHE A 1 274 ? 131.390 35.817 54.395 1.00 48.63 254 PHE A CA 1
ATOM 1946 C C . PHE A 1 274 ? 132.443 36.800 54.883 1.00 51.49 254 PHE A C 1
ATOM 1947 O O . PHE A 1 274 ? 132.295 38.012 54.708 1.00 51.13 254 PHE A O 1
ATOM 1955 N N . MET A 1 275 ? 133.501 36.281 55.497 1.00 52.92 255 MET A N 1
ATOM 1956 C CA . MET A 1 275 ? 134.652 37.104 55.847 1.00 54.25 255 MET A CA 1
ATOM 1957 C C . MET A 1 275 ? 135.918 36.411 55.368 1.00 54.38 255 MET A C 1
ATOM 1958 O O . MET A 1 275 ? 135.849 35.443 54.619 1.00 56.84 255 MET A O 1
ATOM 1963 N N . ASP A 1 276 ? 137.070 36.911 55.795 1.00 53.05 256 ASP A N 1
ATOM 1964 C CA . ASP A 1 276 ? 138.352 36.376 55.377 1.00 52.52 256 ASP A CA 1
ATOM 1965 C C . ASP A 1 276 ? 139.227 36.304 56.616 1.00 53.63 256 ASP A C 1
ATOM 1966 O O . ASP A 1 276 ? 138.900 36.935 57.627 1.00 51.80 256 ASP A O 1
ATOM 1971 N N . ASP A 1 277 ? 140.325 35.544 56.542 1.00 53.09 257 ASP A N 1
ATOM 1972 C CA . ASP A 1 277 ? 141.202 35.322 57.696 1.00 53.00 257 ASP A CA 1
ATOM 1973 C C . ASP A 1 277 ? 142.282 36.379 57.907 1.00 53.76 257 ASP A C 1
ATOM 1974 O O . ASP A 1 277 ? 142.623 36.699 59.043 1.00 54.51 257 ASP A O 1
ATOM 1979 N N . ASP A 1 278 ? 142.823 36.919 56.819 1.00 55.34 258 ASP A N 1
ATOM 1980 C CA . ASP A 1 278 ? 143.897 37.914 56.908 1.00 56.96 258 ASP A CA 1
ATOM 1981 C C . ASP A 1 278 ? 143.334 39.330 56.933 1.00 56.30 258 ASP A C 1
ATOM 1982 O O . ASP A 1 278 ? 143.626 40.155 56.061 1.00 54.64 258 ASP A O 1
ATOM 1987 N N . ILE A 1 279 ? 142.503 39.585 57.943 1.00 57.31 259 ILE A N 1
ATOM 1988 C CA . ILE A 1 279 ? 141.827 40.869 58.102 1.00 57.57 259 ILE A CA 1
ATOM 1989 C C . ILE A 1 279 ? 142.003 41.492 59.488 1.00 57.15 259 ILE A C 1
ATOM 1990 O O . ILE A 1 279 ? 142.294 40.800 60.466 1.00 57.17 259 ILE A O 1
ATOM 1995 N N . ARG A 1 280 ? 141.844 42.810 59.542 1.00 54.57 260 ARG A N 1
ATOM 1996 C CA . ARG A 1 280 ? 141.660 43.518 60.794 1.00 54.35 260 ARG A CA 1
ATOM 1997 C C . ARG A 1 280 ? 140.267 44.112 60.734 1.00 52.96 260 ARG A C 1
ATOM 1998 O O . ARG A 1 280 ? 139.814 44.588 59.684 1.00 50.06 260 ARG A O 1
ATOM 2006 N N . LEU A 1 281 ? 139.593 44.079 61.871 1.00 52.49 261 LEU A N 1
ATOM 2007 C CA . LEU A 1 281 ? 138.182 44.386 61.940 1.00 52.48 261 LEU A CA 1
ATOM 2008 C C . LEU A 1 281 ? 137.890 45.636 62.767 1.00 51.73 261 LEU A C 1
ATOM 2009 O O . LEU A 1 281 ? 138.480 45.840 63.834 1.00 54.06 261 LEU A O 1
ATOM 2014 N N . GLU A 1 282 ? 137.000 46.481 62.252 1.00 49.62 262 GLU A N 1
ATOM 2015 C CA . GLU A 1 282 ? 136.329 47.495 63.073 1.00 47.18 262 GLU A CA 1
ATOM 2016 C C . GLU A 1 282 ? 134.936 46.933 63.361 1.00 44.77 262 GLU A C 1
ATOM 2017 O O . GLU A 1 282 ? 134.054 47.006 62.519 1.00 44.18 262 GLU A O 1
ATOM 2023 N N . PRO A 1 283 ? 134.745 46.349 64.552 1.00 44.00 263 PRO A N 1
ATOM 2024 C CA . PRO A 1 283 ? 133.556 45.534 64.808 1.00 43.13 263 PRO A CA 1
ATOM 2025 C C . PRO A 1 283 ? 132.227 46.226 64.482 1.00 42.93 263 PRO A C 1
ATOM 2026 O O . PRO A 1 283 ? 131.298 45.573 64.004 1.00 41.30 263 PRO A O 1
ATOM 2030 N N . ASP A 1 284 ? 132.135 47.534 64.705 1.00 42.35 264 ASP A N 1
ATOM 2031 C CA . ASP A 1 284 ? 130.892 48.232 64.421 1.00 40.80 264 ASP A CA 1
ATOM 2032 C C . ASP A 1 284 ? 130.505 48.070 62.961 1.00 40.71 264 ASP A C 1
ATOM 2033 O O . ASP A 1 284 ? 129.318 48.122 62.632 1.00 41.44 264 ASP A O 1
ATOM 2038 N N . SER A 1 285 ? 131.504 47.857 62.099 1.00 38.79 265 SER A N 1
ATOM 2039 C CA . SER A 1 285 ? 131.278 47.582 60.680 1.00 39.12 265 SER A CA 1
ATOM 2040 C C . SER A 1 285 ? 130.259 46.473 60.426 1.00 40.68 265 SER A C 1
ATOM 2041 O O . SER A 1 285 ? 129.432 46.591 59.520 1.00 41.75 265 SER A O 1
ATOM 2044 N N . ILE A 1 286 ? 130.335 45.408 61.224 1.00 40.10 266 ILE A N 1
ATOM 2045 C CA . ILE A 1 286 ? 129.433 44.267 61.138 1.00 42.32 266 ILE A CA 1
ATOM 2046 C C . ILE A 1 286 ? 127.996 44.657 61.488 1.00 42.36 266 ILE A C 1
ATOM 2047 O O . ILE A 1 286 ? 127.048 44.229 60.828 1.00 43.67 266 ILE A O 1
ATOM 2052 N N . LEU A 1 287 ? 127.847 45.465 62.530 1.00 41.27 267 LEU A N 1
ATOM 2053 C CA . LEU A 1 287 ? 126.544 45.922 62.974 1.00 39.96 267 LEU A CA 1
ATOM 2054 C C . LEU A 1 287 ? 125.892 46.851 61.949 1.00 40.90 267 LEU A C 1
ATOM 2055 O O . LEU A 1 287 ? 124.665 46.841 61.789 1.00 42.68 267 LEU A O 1
ATOM 2060 N N . ARG A 1 288 ? 126.710 47.642 61.254 1.00 37.70 268 ARG A N 1
ATOM 2061 C CA . ARG A 1 288 ? 126.216 48.539 60.217 1.00 38.18 268 ARG A CA 1
ATOM 2062 C C . ARG A 1 288 ? 125.654 47.725 59.060 1.00 37.96 268 ARG A C 1
ATOM 2063 O O . ARG A 1 288 ? 124.559 47.998 58.560 1.00 35.59 268 ARG A O 1
ATOM 2071 N N . VAL A 1 289 ? 126.419 46.712 58.659 1.00 38.38 269 VAL A N 1
ATOM 2072 C CA . VAL A 1 289 ? 126.019 45.791 57.614 1.00 38.82 269 VAL A CA 1
ATOM 2073 C C . VAL A 1 289 ? 124.715 45.106 58.043 1.00 40.45 269 VAL A C 1
ATOM 2074 O O . VAL A 1 289 ? 123.737 45.136 57.310 1.00 42.30 269 VAL A O 1
ATOM 2078 N N . LEU A 1 290 ? 124.689 44.539 59.250 1.00 41.11 270 LEU A N 1
ATOM 2079 C CA . LEU A 1 290 ? 123.496 43.876 59.767 1.00 41.37 270 LEU A CA 1
ATOM 2080 C C . LEU A 1 290 ? 122.283 44.804 59.805 1.00 41.90 270 LEU A C 1
ATOM 2081 O O . LEU A 1 290 ? 121.181 44.402 59.395 1.00 44.21 270 LEU A O 1
ATOM 2086 N N . ALA A 1 291 ? 122.486 46.035 60.292 1.00 38.88 271 ALA A N 1
ATOM 2087 C CA . ALA A 1 291 ? 121.410 47.034 60.368 1.00 37.29 271 ALA A CA 1
ATOM 2088 C C . ALA A 1 291 ? 120.798 47.301 58.991 1.00 37.05 271 ALA A C 1
ATOM 2089 O O . ALA A 1 291 ? 119.574 47.369 58.857 1.00 36.82 271 ALA A O 1
ATOM 2091 N N . MET A 1 292 ? 121.652 47.462 57.977 1.00 37.27 272 MET A N 1
ATOM 2092 C CA . MET A 1 292 ? 121.170 47.701 56.621 1.00 39.77 272 MET A CA 1
ATOM 2093 C C . MET A 1 292 ? 120.403 46.486 56.087 1.00 39.90 272 MET A C 1
ATOM 2094 O O . MET A 1 292 ? 119.367 46.644 55.444 1.00 42.77 272 MET A O 1
ATOM 2099 N N . HIS A 1 293 ? 120.891 45.284 56.381 1.00 41.01 273 HIS A N 1
ATOM 2100 C CA . HIS A 1 293 ? 120.167 44.057 56.025 1.00 43.48 273 HIS A CA 1
ATOM 2101 C C . HIS A 1 293 ? 118.772 43.974 56.670 1.00 44.46 273 HIS A C 1
ATOM 2102 O O . HIS A 1 293 ? 117.806 43.572 56.026 1.00 45.69 273 HIS A O 1
ATOM 2109 N N . ARG A 1 294 ? 118.676 44.344 57.944 1.00 44.17 274 ARG A N 1
ATOM 2110 C CA . ARG A 1 294 ? 117.410 44.266 58.668 1.00 44.38 274 ARG A CA 1
ATOM 2111 C C . ARG A 1 294 ? 116.396 45.330 58.225 1.00 45.29 274 ARG A C 1
ATOM 2112 O O . ARG A 1 294 ? 115.205 45.033 58.080 1.00 46.75 274 ARG A O 1
ATOM 2120 N N . PHE A 1 295 ? 116.864 46.552 57.977 1.00 43.20 275 PHE A N 1
ATOM 2121 C CA . PHE A 1 295 ? 115.973 47.635 57.548 1.00 43.37 275 PHE A CA 1
ATOM 2122 C C . PHE A 1 295 ? 115.709 47.668 56.043 1.00 43.28 275 PHE A C 1
ATOM 2123 O O . PHE A 1 295 ? 114.978 48.534 55.565 1.00 42.25 275 PHE A O 1
ATOM 2131 N N . ALA A 1 296 ? 116.311 46.730 55.310 1.00 43.48 276 ALA A N 1
ATOM 2132 C C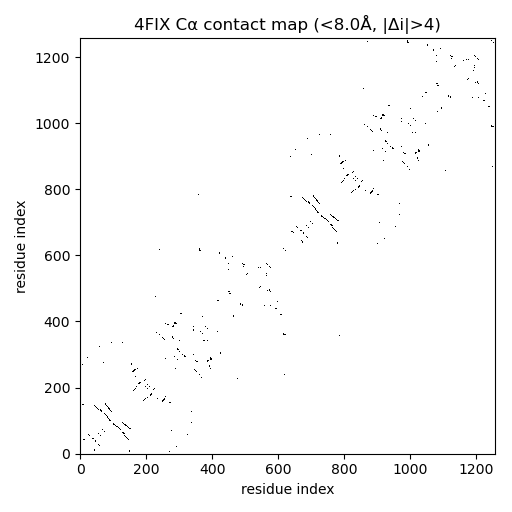A . ALA A 1 296 ? 116.182 46.647 53.851 1.00 42.61 276 ALA A CA 1
ATOM 2133 C C . ALA A 1 296 ? 114.728 46.639 53.374 1.00 42.61 276 ALA A C 1
ATOM 2134 O O . ALA A 1 296 ? 113.875 46.005 53.992 1.00 45.69 276 ALA A O 1
ATOM 2136 N N . LYS A 1 297 ? 114.461 47.347 52.277 1.00 43.21 277 LYS A N 1
ATOM 2137 C CA . LYS A 1 297 ? 113.135 47.371 51.640 1.00 43.70 277 LYS A CA 1
ATOM 2138 C C . LYS A 1 297 ? 112.690 45.975 51.215 1.00 44.03 277 LYS A C 1
ATOM 2139 O O . LYS A 1 297 ? 111.554 45.586 51.440 1.00 46.61 277 LYS A O 1
ATOM 2145 N N . ALA A 1 298 ? 113.611 45.247 50.591 1.00 44.30 278 ALA A N 1
ATOM 2146 C CA . ALA A 1 298 ? 113.423 43.879 50.141 1.00 44.17 278 ALA A CA 1
ATOM 2147 C C . ALA A 1 298 ? 114.747 43.145 50.381 1.00 45.16 278 ALA A C 1
ATOM 2148 O O . ALA A 1 298 ? 115.786 43.794 50.527 1.00 43.36 278 ALA A O 1
ATOM 2150 N N . PRO A 1 299 ? 114.726 41.796 50.439 1.00 47.02 279 PRO A N 1
ATOM 2151 C CA . PRO A 1 299 ? 115.966 41.056 50.702 1.00 46.47 279 PRO A CA 1
ATOM 2152 C C . PRO A 1 299 ? 117.047 41.390 49.685 1.00 46.69 279 PRO A C 1
ATOM 2153 O O . PRO A 1 299 ? 116.754 41.552 48.503 1.00 48.09 279 PRO A O 1
ATOM 2157 N N . MET A 1 300 ? 118.282 41.512 50.161 1.00 47.84 280 MET A N 1
ATOM 2158 C CA . MET A 1 300 ? 119.398 41.990 49.355 1.00 46.96 280 MET A CA 1
ATOM 2159 C C . MET A 1 300 ? 120.717 41.542 49.969 1.00 46.26 280 MET A C 1
ATOM 2160 O O . MET A 1 300 ? 120.759 41.140 51.130 1.00 47.77 280 MET A O 1
ATOM 2165 N N . LEU A 1 301 ? 121.793 41.621 49.189 1.00 45.19 281 LEU A N 1
ATOM 2166 C CA . LEU A 1 301 ? 123.132 41.368 49.702 1.00 44.42 281 LEU A CA 1
ATOM 2167 C C . LEU A 1 301 ? 123.743 42.681 50.203 1.00 44.01 281 LEU A C 1
ATOM 2168 O O . LEU A 1 301 ? 123.707 43.700 49.500 1.00 44.01 281 LEU A O 1
ATOM 2173 N N . VAL A 1 302 ? 124.273 42.670 51.425 1.00 41.55 282 VAL A N 1
ATOM 2174 C CA . VAL A 1 302 ? 124.923 43.860 51.969 1.00 40.34 282 VAL A CA 1
ATOM 2175 C C . VAL A 1 302 ? 126.412 43.617 52.166 1.00 39.98 282 VAL A C 1
ATOM 2176 O O . VAL A 1 302 ? 126.806 42.762 52.945 1.00 42.05 282 VAL A O 1
ATOM 2180 N N . GLY A 1 303 ? 127.233 44.379 51.453 1.00 40.34 283 GLY A N 1
ATOM 2181 C CA . GLY A 1 303 ? 128.677 44.229 51.523 1.00 39.32 283 GLY A CA 1
ATOM 2182 C C . GLY A 1 303 ? 129.406 45.362 52.214 1.00 39.96 283 GLY A C 1
ATOM 2183 O O . GLY A 1 303 ? 128.954 46.516 52.201 1.00 39.67 283 GLY A O 1
ATOM 2184 N N . GLY A 1 304 ? 130.538 45.020 52.831 1.00 39.38 284 GLY A N 1
ATOM 2185 C CA . GLY A 1 304 ? 131.427 45.998 53.427 1.00 36.52 284 GLY A CA 1
ATOM 2186 C C . GLY A 1 304 ? 132.527 46.368 52.456 1.00 37.89 284 GLY A C 1
ATOM 2187 O O . GLY A 1 304 ? 132.799 45.645 51.489 1.00 38.98 284 GLY A O 1
ATOM 2188 N N . GLN A 1 305 ? 133.148 47.513 52.703 1.00 36.62 285 GLN A N 1
ATOM 2189 C CA . GLN A 1 305 ? 134.250 47.969 51.889 1.00 36.53 285 GLN A CA 1
ATOM 2190 C C . GLN A 1 305 ? 135.568 47.475 52.466 1.00 37.27 285 GLN A C 1
ATOM 2191 O O . GLN A 1 305 ? 135.617 46.951 53.583 1.00 38.65 285 GLN A O 1
ATOM 2197 N N . MET A 1 306 ? 136.632 47.637 51.693 1.00 37.28 286 MET A N 1
ATOM 2198 C CA . MET A 1 306 ? 137.951 47.205 52.110 1.00 38.57 286 MET A CA 1
ATOM 2199 C C . MET A 1 306 ? 138.872 48.420 52.249 1.00 37.64 286 MET A C 1
ATOM 2200 O O . MET A 1 306 ? 139.037 49.202 51.301 1.00 37.87 286 MET A O 1
ATOM 2205 N N . LEU A 1 307 ? 139.413 48.605 53.452 1.00 35.80 287 LEU A N 1
ATOM 2206 C CA . LEU A 1 307 ? 140.496 49.548 53.670 1.00 34.64 287 LEU A CA 1
ATOM 2207 C C . LEU A 1 307 ? 141.804 48.780 53.465 1.00 34.96 287 LEU A C 1
ATOM 2208 O O . LEU A 1 307 ? 141.859 47.577 53.700 1.00 36.56 287 LEU A O 1
ATOM 2213 N N . ASN A 1 308 ? 142.843 49.470 53.011 1.00 35.05 288 ASN A N 1
ATOM 2214 C CA . ASN A 1 308 ? 144.103 48.828 52.637 1.00 36.35 288 ASN A CA 1
ATOM 2215 C C . ASN A 1 308 ? 144.913 48.476 53.863 1.00 37.29 288 ASN A C 1
ATOM 2216 O O . ASN A 1 308 ? 145.456 49.363 54.524 1.00 39.91 288 ASN A O 1
ATOM 2221 N N . LEU A 1 309 ? 145.008 47.185 54.166 1.00 38.04 289 LEU A N 1
ATOM 2222 C CA . LEU A 1 309 ? 145.733 46.730 55.365 1.00 40.25 289 LEU A CA 1
ATOM 2223 C C . LEU A 1 309 ? 147.177 47.251 55.420 1.00 39.29 289 LEU A C 1
ATOM 2224 O O . LEU A 1 309 ? 147.724 47.428 56.499 1.00 39.02 289 LEU A O 1
ATOM 2229 N N . GLN A 1 310 ? 147.779 47.516 54.259 1.00 39.18 290 GLN A N 1
ATOM 2230 C CA . GLN A 1 310 ? 149.162 48.012 54.208 1.00 39.14 290 GLN A CA 1
ATOM 2231 C C . GLN A 1 310 ? 149.303 49.559 54.149 1.00 37.70 290 GLN A C 1
ATOM 2232 O O . GLN A 1 310 ? 150.396 50.094 54.357 1.00 36.22 290 GLN A O 1
ATOM 2238 N N . GLU A 1 311 ? 148.195 50.250 53.871 1.00 36.52 291 GLU A N 1
ATOM 2239 C CA . GLU A 1 311 ? 148.110 51.722 53.878 1.00 39.76 291 GLU A CA 1
ATOM 2240 C C . GLU A 1 311 ? 146.785 52.099 54.550 1.00 37.91 291 GLU A C 1
ATOM 2241 O O . GLU A 1 311 ? 145.833 52.493 53.874 1.00 37.63 291 GLU A O 1
ATOM 2247 N N . PRO A 1 312 ? 146.717 51.970 55.886 1.00 36.32 292 PRO A N 1
ATOM 2248 C CA . PRO A 1 312 ? 145.433 51.806 56.580 1.00 35.15 292 PRO A CA 1
ATOM 2249 C C . PRO A 1 312 ? 144.444 52.969 56.511 1.00 32.95 292 PRO A C 1
ATOM 2250 O O . PRO A 1 312 ? 143.297 52.799 56.899 1.00 33.97 292 PRO A O 1
ATOM 2254 N N . SER A 1 313 ? 144.872 54.131 56.037 1.00 32.95 293 SER A N 1
ATOM 2255 C CA . SER A 1 313 ? 143.950 55.263 55.872 1.00 32.94 293 SER A CA 1
ATOM 2256 C C . SER A 1 313 ? 143.355 55.316 54.461 1.00 33.80 293 SER A C 1
ATOM 2257 O O . SER A 1 313 ? 142.605 56.240 54.137 1.00 34.78 293 SER A O 1
ATOM 2260 N N . HIS A 1 314 ? 143.697 54.330 53.629 1.00 34.02 294 HIS A N 1
ATOM 2261 C CA . HIS A 1 314 ? 143.283 54.298 52.224 1.00 35.57 294 HIS A CA 1
ATOM 2262 C C . HIS A 1 314 ? 142.091 53.374 52.015 1.00 36.20 294 HIS A C 1
ATOM 2263 O O . HIS A 1 314 ? 142.112 52.209 52.453 1.00 39.21 294 HIS A O 1
ATOM 2270 N N . LEU A 1 315 ? 141.066 53.882 51.331 1.00 33.79 295 LEU A N 1
ATOM 2271 C CA . LEU A 1 315 ? 139.950 53.050 50.882 1.00 32.84 295 LEU A CA 1
ATOM 2272 C C . LEU A 1 315 ? 140.309 52.436 49.547 1.00 33.06 295 LEU A C 1
ATOM 2273 O O . LEU A 1 315 ? 140.772 53.139 48.653 1.00 35.27 295 LEU A O 1
ATOM 2278 N N . HIS A 1 316 ? 140.110 51.128 49.411 1.00 33.10 296 HIS A N 1
ATOM 2279 C CA . HIS A 1 316 ? 140.374 50.438 48.141 1.00 35.37 296 HIS A CA 1
ATOM 2280 C C . HIS A 1 316 ? 139.477 50.946 47.001 1.00 36.47 296 HIS A C 1
ATOM 2281 O O . HIS A 1 316 ? 139.974 51.419 45.979 1.00 39.03 296 HIS A O 1
ATOM 2288 N N . ILE A 1 317 ? 138.161 50.850 47.180 1.00 35.24 297 ILE A N 1
ATOM 2289 C CA . ILE A 1 317 ? 137.216 51.263 46.150 1.00 36.28 297 ILE A CA 1
ATOM 2290 C C . ILE A 1 317 ? 135.835 51.437 46.783 1.00 36.93 297 ILE A C 1
ATOM 2291 O O . ILE A 1 317 ? 135.473 50.697 47.695 1.00 38.53 297 ILE A O 1
ATOM 2296 N N . MET A 1 318 ? 135.072 52.416 46.311 1.00 36.53 298 MET A N 1
ATOM 2297 C CA . MET A 1 318 ? 133.700 52.602 46.785 1.00 37.13 298 MET A CA 1
ATOM 2298 C C . MET A 1 318 ? 132.782 51.458 46.349 1.00 38.06 298 MET A C 1
ATOM 2299 O O . MET A 1 318 ? 131.839 51.115 47.052 1.00 40.02 298 MET A O 1
ATOM 2304 N N . GLY A 1 319 ? 133.062 50.879 45.187 1.00 39.31 299 GLY A N 1
ATOM 2305 C CA . GLY A 1 319 ? 132.280 49.762 44.673 1.00 39.35 299 GLY A CA 1
ATOM 2306 C C . GLY A 1 319 ? 132.688 49.362 43.267 1.00 41.69 299 GLY A C 1
ATOM 2307 O O . GLY A 1 319 ? 133.337 50.135 42.541 1.00 42.08 299 GLY A O 1
ATOM 2308 N N . GLU A 1 320 ? 132.291 48.157 42.873 1.00 40.08 300 GLU A N 1
ATOM 2309 C CA . GLU A 1 320 ? 132.723 47.591 41.603 1.00 40.48 300 GLU A CA 1
ATOM 2310 C C . GLU A 1 320 ? 131.541 47.086 40.793 1.00 39.62 300 GLU A C 1
ATOM 2311 O O . GLU A 1 320 ? 130.504 46.736 41.352 1.00 39.43 300 GLU A O 1
ATOM 2317 N N . VAL A 1 321 ? 131.699 47.083 39.471 1.00 39.49 301 VAL A N 1
ATOM 2318 C CA . VAL A 1 321 ? 130.683 46.568 38.558 1.00 39.64 301 VAL A CA 1
ATOM 2319 C C . VAL A 1 321 ? 131.319 45.591 37.583 1.00 41.60 301 VAL A C 1
ATOM 2320 O O . VAL A 1 321 ? 132.534 45.384 37.606 1.00 42.79 301 VAL A O 1
ATOM 2324 N N . VAL A 1 322 ? 130.489 44.986 36.739 1.00 43.22 302 VAL A N 1
ATOM 2325 C CA . VAL A 1 322 ? 130.970 44.260 35.583 1.00 47.48 302 VAL A CA 1
ATOM 2326 C C . VAL A 1 322 ? 130.591 45.076 34.364 1.00 50.95 302 VAL A C 1
ATOM 2327 O O . VAL A 1 322 ? 129.405 45.232 34.062 1.00 51.37 302 VAL A O 1
ATOM 2331 N N . ASP A 1 323 ? 131.608 45.615 33.692 1.00 54.90 303 ASP A N 1
ATOM 2332 C CA . ASP A 1 323 ? 131.449 46.335 32.428 1.00 59.08 303 ASP A CA 1
ATOM 2333 C C . ASP A 1 323 ? 131.005 45.359 31.339 1.00 61.32 303 ASP A C 1
ATOM 2334 O O . ASP A 1 323 ? 131.736 44.438 30.990 1.00 62.27 303 ASP A O 1
ATOM 2339 N N . ARG A 1 324 ? 129.803 45.575 30.810 1.00 64.48 304 ARG A N 1
ATOM 2340 C CA . ARG A 1 324 ? 129.186 44.653 29.851 1.00 66.83 304 ARG A CA 1
ATOM 2341 C C . ARG A 1 324 ? 129.733 44.696 28.428 1.00 68.32 304 ARG A C 1
ATOM 2342 O O . ARG A 1 324 ? 129.466 43.789 27.636 1.00 72.43 304 ARG A O 1
ATOM 2350 N N . SER A 1 325 ? 130.485 45.742 28.098 1.00 67.98 305 SER A N 1
ATOM 2351 C CA . SER A 1 325 ? 131.021 45.907 26.743 1.00 68.27 305 SER A CA 1
ATOM 2352 C C . SER A 1 325 ? 132.073 44.853 26.387 1.00 68.97 305 SER A C 1
ATOM 2353 O O . SER A 1 325 ? 132.184 44.456 25.220 1.00 71.64 305 SER A O 1
ATOM 2356 N N . ILE A 1 326 ? 132.839 44.416 27.390 1.00 65.69 306 ILE A N 1
ATOM 2357 C CA . ILE A 1 326 ? 133.895 43.411 27.213 1.00 65.42 306 ILE A CA 1
ATOM 2358 C C . ILE A 1 326 ? 133.845 42.340 28.319 1.00 63.95 306 ILE A C 1
ATOM 2359 O O . ILE A 1 326 ? 134.724 41.473 28.408 1.00 64.00 306 ILE A O 1
ATOM 2364 N N . PHE A 1 327 ? 132.800 42.419 29.143 1.00 61.33 307 PHE A N 1
ATOM 2365 C CA . PHE A 1 327 ? 132.593 41.571 30.327 1.00 57.70 307 PHE A CA 1
ATOM 2366 C C . PHE A 1 327 ? 133.824 41.460 31.216 1.00 56.46 307 PHE A C 1
ATOM 2367 O O . PHE A 1 327 ? 134.485 40.416 31.282 1.00 59.08 307 PHE A O 1
ATOM 2375 N N . MET A 1 328 ? 134.120 42.558 31.898 1.00 54.05 308 MET A N 1
ATOM 2376 C CA . MET A 1 328 ? 135.293 42.664 32.734 1.00 51.01 308 MET A CA 1
ATOM 2377 C C . MET A 1 328 ? 134.920 43.480 33.958 1.00 50.16 308 MET A C 1
ATOM 2378 O O . MET A 1 328 ? 134.277 44.520 33.827 1.00 48.34 308 MET A O 1
ATOM 2383 N N . TRP A 1 329 ? 135.318 43.008 35.140 1.00 48.68 309 TRP A N 1
ATOM 2384 C CA . TRP A 1 329 ? 135.095 43.755 36.376 1.00 48.79 309 TRP A CA 1
ATOM 2385 C C . TRP A 1 329 ? 135.949 45.016 36.395 1.00 47.07 309 TRP A C 1
ATOM 2386 O O . TRP A 1 329 ? 137.091 45.006 35.934 1.00 49.50 309 TRP A O 1
ATOM 2397 N N . THR A 1 330 ? 135.372 46.103 36.896 1.00 45.27 310 THR A N 1
ATOM 2398 C CA . THR A 1 330 ? 136.055 47.393 37.002 1.00 45.65 310 THR A CA 1
ATOM 2399 C C . THR A 1 330 ? 135.511 48.183 38.195 1.00 43.69 310 THR A C 1
ATOM 2400 O O . THR A 1 330 ? 134.590 47.751 38.889 1.00 43.21 310 THR A O 1
ATOM 2404 N N . ALA A 1 331 ? 136.093 49.349 38.420 1.00 42.89 311 ALA A N 1
ATOM 2405 C CA . ALA A 1 331 ? 135.539 50.345 39.308 1.00 41.30 311 ALA A CA 1
ATOM 2406 C C . ALA A 1 331 ? 134.170 50.752 38.763 1.00 43.16 311 ALA A C 1
ATOM 2407 O O . ALA A 1 331 ? 134.009 50.914 37.547 1.00 41.63 311 ALA A O 1
ATOM 2409 N N . ALA A 1 332 ? 133.187 50.901 39.655 1.00 42.53 312 ALA A N 1
ATOM 2410 C CA . ALA A 1 332 ? 131.907 51.513 39.295 1.00 42.65 312 ALA A CA 1
ATOM 2411 C C . ALA A 1 332 ? 132.166 52.857 38.611 1.00 44.54 312 ALA A C 1
ATOM 2412 O O . ALA A 1 332 ? 133.201 53.480 38.857 1.00 43.13 312 ALA A O 1
ATOM 2414 N N . PRO A 1 333 ? 131.236 53.299 37.738 1.00 48.01 313 PRO A N 1
ATOM 2415 C CA . PRO A 1 333 ? 131.411 54.495 36.901 1.00 48.39 313 PRO A CA 1
ATOM 2416 C C . PRO A 1 333 ? 132.076 55.720 37.552 1.00 51.02 313 PRO A C 1
ATOM 2417 O O . PRO A 1 333 ? 132.975 56.309 36.928 1.00 55.04 313 PRO A O 1
ATOM 2421 N N . HIS A 1 334 ? 131.680 56.126 38.761 1.00 47.81 314 HIS A N 1
ATOM 2422 C CA . HIS A 1 334 ? 132.313 57.345 39.331 1.00 46.29 314 HIS A CA 1
ATOM 2423 C C . HIS A 1 334 ? 133.193 57.056 40.548 1.00 44.48 314 HIS A C 1
ATOM 2424 O O . HIS A 1 334 ? 133.239 57.831 41.503 1.00 44.33 314 HIS A O 1
ATOM 2431 N N . ALA A 1 335 ? 133.887 55.932 40.510 1.00 42.53 315 ALA A N 1
ATOM 2432 C CA . ALA A 1 335 ? 134.702 55.523 41.633 1.00 43.82 315 ALA A CA 1
ATOM 2433 C C . ALA A 1 335 ? 136.127 55.318 41.162 1.00 43.36 315 ALA A C 1
ATOM 2434 O O . ALA A 1 335 ? 136.352 54.857 40.043 1.00 44.75 315 ALA A O 1
ATOM 2436 N N . GLU A 1 336 ? 137.082 55.677 42.013 1.00 43.50 316 GLU A N 1
ATOM 2437 C CA . GLU A 1 336 ? 138.501 55.506 41.710 1.00 44.86 316 GLU A CA 1
ATOM 2438 C C . GLU A 1 336 ? 139.221 54.805 42.857 1.00 44.08 316 GLU A C 1
ATOM 2439 O O . GLU A 1 336 ? 138.971 55.078 44.041 1.00 43.54 316 GLU A O 1
ATOM 2445 N N . TYR A 1 337 ? 140.112 53.894 42.487 1.00 43.20 317 TYR A N 1
ATOM 2446 C CA . TYR A 1 337 ? 140.856 53.092 43.442 1.00 41.76 317 TYR A CA 1
ATOM 2447 C C . TYR A 1 337 ? 141.775 53.928 44.316 1.00 41.98 317 TYR A C 1
ATOM 2448 O O . TYR A 1 337 ? 142.337 54.935 43.868 1.00 41.97 317 TYR A O 1
ATOM 2457 N N . ASP A 1 338 ? 141.911 53.498 45.567 1.00 39.73 318 ASP A N 1
ATOM 2458 C CA . ASP A 1 338 ? 142.959 53.985 46.462 1.00 39.14 318 ASP A CA 1
ATOM 2459 C C . ASP A 1 338 ? 142.743 55.432 46.895 1.00 38.56 318 ASP A C 1
ATOM 2460 O O . ASP A 1 338 ? 143.511 56.330 46.541 1.00 41.24 318 ASP A O 1
ATOM 2465 N N . HIS A 1 339 ? 141.692 55.650 47.676 1.00 37.73 319 HIS A N 1
ATOM 2466 C CA . HIS A 1 339 ? 141.408 56.974 48.192 1.00 36.71 319 HIS A CA 1
ATOM 2467 C C . HIS A 1 339 ? 141.956 57.144 49.604 1.00 37.19 319 HIS A C 1
ATOM 2468 O O . HIS A 1 339 ? 141.453 56.529 50.550 1.00 35.44 319 HIS A O 1
ATOM 2475 N N . ASP A 1 340 ? 142.987 57.979 49.736 1.00 36.50 320 ASP A N 1
ATOM 2476 C CA . ASP A 1 340 ? 143.611 58.227 51.035 1.00 36.36 320 ASP A CA 1
ATOM 2477 C C . ASP A 1 340 ? 142.862 59.342 51.778 1.00 35.75 320 ASP A C 1
ATOM 2478 O O . ASP A 1 340 ? 142.932 60.512 51.394 1.00 35.86 320 ASP A O 1
ATOM 2483 N N . PHE A 1 341 ? 142.151 58.973 52.841 1.00 33.52 321 PHE A N 1
ATOM 2484 C CA . PHE A 1 341 ? 141.395 59.949 53.615 1.00 34.24 321 PHE A CA 1
ATOM 2485 C C . PHE A 1 341 ? 142.251 60.954 54.386 1.00 37.14 321 PHE A C 1
ATOM 2486 O O . PHE A 1 341 ? 141.779 62.051 54.693 1.00 38.69 321 PHE A O 1
ATOM 2494 N N . ALA A 1 342 ? 143.505 60.596 54.658 1.00 36.84 322 ALA A N 1
ATOM 2495 C CA . ALA A 1 342 ? 144.435 61.500 55.327 1.00 40.05 322 ALA A CA 1
ATOM 2496 C C . ALA A 1 342 ? 144.895 62.612 54.396 1.00 41.75 322 ALA A C 1
ATOM 2497 O O . ALA A 1 342 ? 145.157 63.723 54.849 1.00 44.50 322 ALA A O 1
ATOM 2499 N N . GLU A 1 343 ? 145.004 62.317 53.102 1.00 42.80 323 GLU A N 1
ATOM 2500 C CA . GLU A 1 343 ? 145.330 63.358 52.127 1.00 43.36 323 GLU A CA 1
ATOM 2501 C C . GLU A 1 343 ? 144.080 64.030 51.550 1.00 40.93 323 GLU A C 1
ATOM 2502 O O . GLU A 1 343 ? 144.097 65.220 51.245 1.00 40.32 323 GLU A O 1
ATOM 2508 N N . TYR A 1 344 ? 143.007 63.257 51.393 1.00 37.33 324 TYR A N 1
ATOM 2509 C CA . TYR A 1 344 ? 141.796 63.755 50.757 1.00 37.12 324 TYR A CA 1
ATOM 2510 C C . TYR A 1 344 ? 140.581 63.555 51.645 1.00 34.87 324 TYR A C 1
ATOM 2511 O O . TYR A 1 344 ? 139.860 62.585 51.467 1.00 37.84 324 TYR A O 1
ATOM 2520 N N . PRO A 1 345 ? 140.340 64.482 52.592 1.00 34.75 325 PRO A N 1
ATOM 2521 C CA . PRO A 1 345 ? 139.203 64.362 53.513 1.00 34.15 325 PRO A CA 1
ATOM 2522 C C . PRO A 1 345 ? 137.872 64.243 52.772 1.00 33.33 325 PRO A C 1
ATOM 2523 O O . PRO A 1 345 ? 137.731 64.760 51.659 1.00 31.36 325 PRO A O 1
ATOM 2527 N N . LEU A 1 346 ? 136.911 63.571 53.391 1.00 31.13 326 LEU A N 1
ATOM 2528 C CA . LEU A 1 346 ? 135.580 63.462 52.822 1.00 34.03 326 LEU A CA 1
ATOM 2529 C C . LEU A 1 346 ? 134.984 64.836 52.457 1.00 35.94 326 LEU A C 1
ATOM 2530 O O . LEU A 1 346 ? 134.405 65.014 51.381 1.00 34.16 326 LEU A O 1
ATOM 2535 N N . ASN A 1 347 ? 135.127 65.792 53.367 1.00 37.49 327 ASN A N 1
ATOM 2536 C CA . ASN A 1 347 ? 134.607 67.132 53.170 1.00 40.28 327 ASN A CA 1
ATOM 2537 C C . ASN A 1 347 ? 135.704 68.084 52.692 1.00 42.40 327 ASN A C 1
ATOM 2538 O O . ASN A 1 347 ? 136.210 68.912 53.453 1.00 44.89 327 ASN A O 1
ATOM 2543 N N . ASP A 1 348 ? 136.071 67.945 51.426 1.00 43.64 328 ASP A N 1
ATOM 2544 C CA . ASP A 1 348 ? 137.132 68.742 50.828 1.00 47.58 328 ASP A CA 1
ATOM 2545 C C . ASP A 1 348 ? 136.834 69.008 49.358 1.00 49.88 328 ASP A C 1
ATOM 2546 O O . ASP A 1 348 ? 136.236 68.172 48.676 1.00 49.66 328 ASP A O 1
ATOM 2551 N N . ASN A 1 349 ? 137.278 70.167 48.881 1.00 53.36 329 ASN A N 1
ATOM 2552 C CA . ASN A 1 349 ? 136.954 70.655 47.541 1.00 57.65 329 ASN A CA 1
ATOM 2553 C C . ASN A 1 349 ? 137.479 69.813 46.370 1.00 57.00 329 ASN A C 1
ATOM 2554 O O . ASN A 1 349 ? 136.859 69.787 45.305 1.00 62.13 329 ASN A O 1
ATOM 2559 N N . ASN A 1 350 ? 138.611 69.142 46.570 1.00 51.74 330 ASN A N 1
ATOM 2560 C CA . ASN A 1 350 ? 139.284 68.364 45.530 1.00 49.31 330 ASN A CA 1
ATOM 2561 C C . ASN A 1 350 ? 138.380 67.345 44.819 1.00 48.52 330 ASN A C 1
ATOM 2562 O O . ASN A 1 350 ? 137.401 66.864 45.394 1.00 45.20 330 ASN A O 1
ATOM 2567 N N . SER A 1 351 ? 138.749 67.002 43.584 1.00 48.07 331 SER A N 1
ATOM 2568 C CA . SER A 1 351 ? 137.930 66.155 42.720 1.00 47.69 331 SER A CA 1
ATOM 2569 C C . SER A 1 351 ? 137.754 64.713 43.201 1.00 46.02 331 SER A C 1
ATOM 2570 O O . SER A 1 351 ? 136.705 64.116 42.971 1.00 45.18 331 SER A O 1
ATOM 2573 N N . ARG A 1 352 ? 138.772 64.150 43.851 1.00 44.26 332 ARG A N 1
ATOM 2574 C CA . ARG A 1 352 ? 138.683 62.782 44.356 1.00 42.89 332 ARG A CA 1
ATOM 2575 C C . ARG A 1 352 ? 137.662 62.659 45.486 1.00 43.33 332 ARG A C 1
ATOM 2576 O O . ARG A 1 352 ? 136.932 61.658 45.581 1.00 41.45 332 ARG A O 1
ATOM 2584 N N . SER A 1 353 ? 137.628 63.676 46.345 1.00 41.81 333 SER A N 1
ATOM 2585 C CA . SER A 1 353 ? 136.730 63.691 47.495 1.00 41.67 333 SER A CA 1
ATOM 2586 C C . SER A 1 353 ? 135.266 63.910 47.111 1.00 39.70 333 SER A C 1
ATOM 2587 O O . SER A 1 353 ? 134.380 63.337 47.737 1.00 37.94 333 SER A O 1
ATOM 2590 N N . LYS A 1 354 ? 135.026 64.740 46.097 1.00 38.82 334 LYS A N 1
ATOM 2591 C CA . LYS A 1 354 ? 133.665 64.988 45.597 1.00 41.30 334 LYS A CA 1
ATOM 2592 C C . LYS A 1 354 ? 132.981 63.734 45.040 1.00 39.09 334 LYS A C 1
ATOM 2593 O O . LYS A 1 354 ? 131.784 63.544 45.249 1.00 39.33 334 LYS A O 1
ATOM 2599 N N . LEU A 1 355 ? 133.744 62.872 44.369 1.00 36.94 335 LEU A N 1
ATOM 2600 C CA . LEU A 1 355 ? 133.226 61.571 43.902 1.00 36.88 335 LEU A CA 1
ATOM 2601 C C . LEU A 1 355 ? 132.594 60.723 45.006 1.00 35.35 335 LEU A C 1
ATOM 2602 O O . LEU A 1 355 ? 131.685 59.932 44.733 1.00 34.30 335 LEU A O 1
ATOM 2607 N N . LEU A 1 356 ? 133.078 60.888 46.239 1.00 33.37 336 LEU A N 1
ATOM 2608 C CA . LEU A 1 356 ? 132.605 60.105 47.375 1.00 34.04 336 LEU A CA 1
ATOM 2609 C C . LEU A 1 356 ? 131.179 60.468 47.796 1.00 35.45 336 LEU A C 1
ATOM 2610 O O . LEU A 1 356 ? 130.584 59.790 48.628 1.00 35.46 336 LEU A O 1
ATOM 2615 N N . HIS A 1 357 ? 130.626 61.527 47.213 1.00 35.60 337 HIS A N 1
ATOM 2616 C CA . HIS A 1 357 ? 129.308 61.978 47.617 1.00 37.00 337 HIS A CA 1
ATOM 2617 C C . HIS A 1 357 ? 128.195 61.482 46.697 1.00 38.55 337 HIS A C 1
ATOM 2618 O O . HIS A 1 357 ? 127.012 61.716 46.965 1.00 39.44 337 HIS A O 1
ATOM 2625 N N . ARG A 1 358 ? 128.580 60.805 45.618 1.00 38.46 338 ARG A N 1
ATOM 2626 C CA . ARG A 1 358 ? 127.622 60.116 44.756 1.00 40.41 338 ARG A CA 1
ATOM 2627 C C . ARG A 1 358 ? 127.302 58.761 45.373 1.00 39.44 338 ARG A C 1
ATOM 2628 O O . ARG A 1 358 ? 128.189 58.118 45.956 1.00 38.74 338 ARG A O 1
ATOM 2636 N N . ARG A 1 359 ? 126.046 58.333 45.247 1.00 37.82 339 ARG A N 1
ATOM 2637 C CA . ARG A 1 359 ? 125.676 56.966 45.606 1.00 38.31 339 ARG A CA 1
ATOM 2638 C C . ARG A 1 359 ? 126.198 56.047 44.511 1.00 38.01 339 ARG A C 1
ATOM 2639 O O . ARG A 1 359 ? 125.793 56.146 43.355 1.00 40.44 339 ARG A O 1
ATOM 2647 N N . ILE A 1 360 ? 127.116 55.175 44.889 1.00 37.34 340 ILE A N 1
ATOM 2648 C CA . ILE A 1 360 ? 127.762 54.273 43.952 1.00 39.90 340 ILE A CA 1
ATOM 2649 C C . ILE A 1 360 ? 127.067 52.907 43.963 1.00 41.11 340 ILE A C 1
ATOM 2650 O O . ILE A 1 360 ? 127.143 52.170 44.955 1.00 39.17 340 ILE A O 1
ATOM 2655 N N . ASP A 1 361 ? 126.375 52.595 42.868 1.00 41.02 341 ASP A N 1
ATOM 2656 C CA . ASP A 1 361 ? 125.719 51.292 42.695 1.00 43.01 341 ASP A CA 1
ATOM 2657 C C . ASP A 1 361 ? 126.694 50.236 42.190 1.00 42.40 341 ASP A C 1
ATOM 2658 O O . ASP A 1 361 ? 127.552 50.517 41.349 1.00 43.76 341 ASP A O 1
ATOM 2663 N N . VAL A 1 362 ? 126.545 49.018 42.697 1.00 41.30 342 VAL A N 1
ATOM 2664 C CA . VAL A 1 362 ? 127.481 47.928 42.405 1.00 40.50 342 VAL A CA 1
ATOM 2665 C C . VAL A 1 362 ? 126.766 46.705 41.806 1.00 42.59 342 VAL A C 1
ATOM 2666 O O . VAL A 1 362 ? 125.566 46.522 42.011 1.00 44.09 342 VAL A O 1
ATOM 2670 N N . ASP A 1 363 ? 127.505 45.878 41.069 1.00 42.20 343 ASP A N 1
ATOM 2671 C CA . ASP A 1 363 ? 126.981 44.606 40.582 1.00 41.95 343 ASP A CA 1
ATOM 2672 C C . ASP A 1 363 ? 127.243 43.487 41.582 1.00 42.12 343 ASP A C 1
ATOM 2673 O O . ASP A 1 363 ? 126.573 42.459 41.549 1.00 43.38 343 ASP A O 1
ATOM 2678 N N . TYR A 1 364 ? 128.222 43.687 42.462 1.00 41.78 344 TYR A N 1
ATOM 2679 C CA . TYR A 1 364 ? 128.649 42.663 43.412 1.00 41.93 344 TYR A CA 1
ATOM 2680 C C . TYR A 1 364 ? 129.561 43.259 44.480 1.00 42.36 344 TYR A C 1
ATOM 2681 O O . TYR A 1 364 ? 130.117 44.336 44.293 1.00 44.77 344 TYR A O 1
ATOM 2690 N N . ASN A 1 365 ? 129.719 42.542 45.587 1.00 42.34 345 ASN A N 1
ATOM 2691 C CA . ASN A 1 365 ? 130.718 42.852 46.599 1.00 41.48 345 ASN A CA 1
ATOM 2692 C C . ASN A 1 365 ? 131.684 41.673 46.809 1.00 42.24 345 ASN A C 1
ATOM 2693 O O . ASN A 1 365 ? 131.306 40.514 46.627 1.00 42.79 345 ASN A O 1
ATOM 2698 N N . GLY A 1 366 ? 132.923 41.970 47.195 1.00 41.30 346 GLY A N 1
ATOM 2699 C CA . GLY A 1 366 ? 133.915 40.929 47.468 1.00 40.92 346 GLY A CA 1
ATOM 2700 C C . GLY A 1 366 ? 133.600 40.177 48.748 1.00 41.21 346 GLY A C 1
ATOM 2701 O O . GLY A 1 366 ? 132.814 40.640 49.575 1.00 41.50 346 GLY A O 1
ATOM 2702 N N . TRP A 1 367 ? 134.225 39.022 48.928 1.00 41.80 347 TRP A N 1
ATOM 2703 C CA . TRP A 1 367 ? 133.860 38.150 50.041 1.00 42.28 347 TRP A CA 1
ATOM 2704 C C . TRP A 1 367 ? 134.679 38.342 51.333 1.00 42.19 347 TRP A C 1
ATOM 2705 O O . TRP A 1 367 ? 134.665 37.495 52.232 1.00 44.60 347 TRP A O 1
ATOM 2716 N N . TRP A 1 368 ? 135.359 39.484 51.434 1.00 42.82 348 TRP A N 1
ATOM 2717 C CA . TRP A 1 368 ? 136.007 39.896 52.689 1.00 42.54 348 TRP A CA 1
ATOM 2718 C C . TRP A 1 368 ? 134.954 40.319 53.693 1.00 44.15 348 TRP A C 1
ATOM 2719 O O . TRP A 1 368 ? 135.142 40.172 54.897 1.00 46.48 348 TRP A O 1
ATOM 2730 N N . THR A 1 369 ? 133.836 40.828 53.185 1.00 44.04 349 THR A N 1
ATOM 2731 C CA . THR A 1 369 ? 132.663 41.121 53.996 1.00 45.11 349 THR A CA 1
ATOM 2732 C C . THR A 1 369 ? 131.457 41.208 53.084 1.00 45.73 349 THR A C 1
ATOM 2733 O O . THR A 1 369 ? 131.319 42.147 52.297 1.00 46.43 349 THR A O 1
ATOM 2737 N N . CYS A 1 370 ? 130.589 40.213 53.192 1.00 46.47 350 CYS A N 1
ATOM 2738 C CA . CYS A 1 370 ? 129.409 40.136 52.350 1.00 46.54 350 CYS A CA 1
ATOM 2739 C C . CYS A 1 370 ? 128.333 39.373 53.095 1.00 46.99 350 CYS A C 1
ATOM 2740 O O . CYS A 1 370 ? 128.504 38.185 53.398 1.00 46.89 350 CYS A O 1
ATOM 2743 N N . MET A 1 371 ? 127.239 40.066 53.408 1.00 45.05 351 MET A N 1
ATOM 2744 C CA . MET A 1 371 ? 126.112 39.446 54.100 1.00 45.04 351 MET A CA 1
ATOM 2745 C C . MET A 1 371 ? 125.038 38.984 53.126 1.00 43.96 351 MET A C 1
ATOM 2746 O O . MET A 1 371 ? 124.569 39.754 52.291 1.00 44.29 351 MET A O 1
ATOM 2751 N N . ILE A 1 372 ? 124.655 37.720 53.265 1.00 44.40 352 ILE A N 1
ATOM 2752 C CA . ILE A 1 372 ? 123.678 37.068 52.399 1.00 43.72 352 ILE A CA 1
ATOM 2753 C C . ILE A 1 372 ? 122.528 36.547 53.260 1.00 46.14 352 ILE A C 1
ATOM 2754 O O . ILE A 1 372 ? 122.772 35.802 54.212 1.00 47.36 352 ILE A O 1
ATOM 2759 N N . PRO A 1 373 ? 121.276 36.944 52.942 1.00 46.92 353 PRO A N 1
ATOM 2760 C CA . PRO A 1 373 ? 120.121 36.447 53.686 1.00 47.99 353 PRO A CA 1
ATOM 2761 C C . PRO A 1 373 ? 119.962 34.956 53.483 1.00 49.67 353 PRO A C 1
ATOM 2762 O O . PRO A 1 373 ? 120.197 34.463 52.375 1.00 49.78 353 PRO A O 1
ATOM 2766 N N . ARG A 1 374 ? 119.561 34.256 54.544 1.00 52.33 354 ARG A N 1
ATOM 2767 C CA . ARG A 1 374 ? 119.413 32.798 54.515 1.00 54.77 354 ARG A CA 1
ATOM 2768 C C . ARG A 1 374 ? 118.581 32.320 53.322 1.00 56.43 354 ARG A C 1
ATOM 2769 O O . ARG A 1 374 ? 119.035 31.451 52.568 1.00 56.84 354 ARG A O 1
ATOM 2777 N N . GLN A 1 375 ? 117.387 32.897 53.152 1.00 56.88 355 GLN A N 1
ATOM 2778 C CA . GLN A 1 375 ? 116.457 32.506 52.074 1.00 60.96 355 GLN A CA 1
ATOM 2779 C C . GLN A 1 375 ? 117.117 32.661 50.700 1.00 58.87 355 GLN A C 1
ATOM 2780 O O . GLN A 1 375 ? 116.913 31.832 49.811 1.00 60.41 355 GLN A O 1
ATOM 2786 N N . VAL A 1 376 ? 117.909 33.724 50.547 1.00 56.39 356 VAL A N 1
ATOM 2787 C CA . VAL A 1 376 ? 118.555 34.054 49.277 1.00 54.51 356 VAL A CA 1
ATOM 2788 C C . VAL A 1 376 ? 119.586 32.984 48.907 1.00 54.86 356 VAL A C 1
ATOM 2789 O O . VAL A 1 376 ? 119.601 32.489 47.768 1.00 55.27 356 VAL A O 1
ATOM 2793 N N . ALA A 1 377 ? 120.414 32.609 49.881 1.00 52.97 357 ALA A N 1
ATOM 2794 C CA . ALA A 1 377 ? 121.362 31.505 49.715 1.00 53.71 357 ALA A CA 1
ATOM 2795 C C . ALA A 1 377 ? 120.658 30.228 49.271 1.00 55.70 357 ALA A C 1
ATOM 2796 O O . ALA A 1 377 ? 121.138 29.532 48.375 1.00 54.44 357 ALA A O 1
ATOM 2798 N N . GLU A 1 378 ? 119.521 29.937 49.907 1.00 58.64 358 GLU A N 1
ATOM 2799 C CA . GLU A 1 378 ? 118.706 28.760 49.595 1.00 63.04 358 GLU A CA 1
ATOM 2800 C C . GLU A 1 378 ? 118.233 28.748 48.143 1.00 61.91 358 GLU A C 1
ATOM 2801 O O . GLU A 1 378 ? 118.332 27.726 47.469 1.00 63.17 358 GLU A O 1
ATOM 2807 N N . GLU A 1 379 ? 117.743 29.892 47.673 1.00 58.84 359 GLU A N 1
ATOM 2808 C CA . GLU A 1 379 ? 117.165 30.013 46.338 1.00 58.57 359 GLU A CA 1
ATOM 2809 C C . GLU A 1 379 ? 118.213 30.032 45.222 1.00 57.40 359 GLU A C 1
ATOM 2810 O O . GLU A 1 379 ? 118.006 29.446 44.159 1.00 57.48 359 GLU A O 1
ATOM 2816 N N . LEU A 1 380 ? 119.329 30.715 45.465 1.00 56.69 360 LEU A N 1
ATOM 2817 C CA . LEU A 1 380 ? 120.370 30.887 44.449 1.00 55.95 360 LEU A CA 1
ATOM 2818 C C . LEU A 1 380 ? 121.281 29.675 44.300 1.00 57.48 360 LEU A C 1
ATOM 2819 O O . LEU A 1 380 ? 121.788 29.408 43.208 1.00 59.61 360 LEU A O 1
ATOM 2824 N N . GLY A 1 381 ? 121.483 28.949 45.398 1.00 56.20 361 GLY A N 1
ATOM 2825 C CA . GLY A 1 381 ? 122.432 27.852 45.423 1.00 55.57 361 GLY A CA 1
ATOM 2826 C C . GLY A 1 381 ? 123.828 28.290 45.828 1.00 54.95 361 GLY A C 1
ATOM 2827 O O . GLY A 1 381 ? 124.044 29.425 46.276 1.00 52.44 361 GLY A O 1
ATOM 2828 N N . GLN A 1 382 ? 124.776 27.378 45.656 1.00 55.32 362 GLN A N 1
ATOM 2829 C CA . GLN A 1 382 ? 126.157 27.576 46.069 1.00 54.39 362 GLN A CA 1
ATOM 2830 C C . GLN A 1 382 ? 126.918 28.444 45.078 1.00 54.32 362 GLN A C 1
ATOM 2831 O O . GLN A 1 382 ? 126.448 28.651 43.948 1.00 53.54 362 GLN A O 1
ATOM 2837 N N . PRO A 1 383 ? 128.103 28.951 45.495 1.00 52.40 363 PRO A N 1
ATOM 2838 C CA . PRO A 1 383 ? 129.092 29.508 44.574 1.00 50.30 363 PRO A CA 1
ATOM 2839 C C . PRO A 1 383 ? 129.405 28.551 43.425 1.00 51.12 363 PRO A C 1
ATOM 2840 O O . PRO A 1 383 ? 129.292 27.326 43.578 1.00 52.57 363 PRO A O 1
ATOM 2844 N N . LEU A 1 384 ? 129.785 29.112 42.283 1.00 50.59 364 LEU A N 1
ATOM 2845 C CA . LEU A 1 384 ? 130.282 28.317 41.181 1.00 53.60 364 LEU A CA 1
ATOM 2846 C C . LEU A 1 384 ? 131.621 27.745 41.601 1.00 54.50 364 LEU A C 1
ATOM 2847 O O . LEU A 1 384 ? 132.353 28.399 42.346 1.00 54.75 364 LEU A O 1
ATOM 2852 N N . PRO A 1 385 ? 131.934 26.514 41.153 1.00 56.95 365 PRO A N 1
ATOM 2853 C CA . PRO A 1 385 ? 133.193 25.864 41.506 1.00 57.95 365 PRO A CA 1
ATOM 2854 C C . PRO A 1 385 ? 134.365 26.398 40.680 1.00 58.45 365 PRO A C 1
ATOM 2855 O O . PRO A 1 385 ? 135.020 25.649 39.958 1.00 62.14 365 PRO A O 1
ATOM 2859 N N . LEU A 1 386 ? 134.591 27.701 40.774 1.00 57.80 366 LEU A N 1
ATOM 2860 C CA . LEU A 1 386 ? 135.776 28.345 40.228 1.00 58.16 366 LEU A CA 1
ATOM 2861 C C . LEU A 1 386 ? 136.755 28.283 41.375 1.00 58.77 366 LEU A C 1
ATOM 2862 O O . LEU A 1 386 ? 136.335 28.155 42.517 1.00 63.13 366 LEU A O 1
ATOM 2867 N N . PHE A 1 387 ? 138.048 28.332 41.121 1.00 56.86 367 PHE A N 1
ATOM 2868 C CA . PHE A 1 387 ? 138.975 28.136 42.236 1.00 57.32 367 PHE A CA 1
ATOM 2869 C C . PHE A 1 387 ? 139.127 29.455 43.006 1.00 56.89 367 PHE A C 1
ATOM 2870 O O . PHE A 1 387 ? 138.808 29.550 44.201 1.00 55.48 367 PHE A O 1
ATOM 2878 N N . ILE A 1 388 ? 139.596 30.469 42.289 1.00 55.51 368 ILE A N 1
ATOM 2879 C CA . ILE A 1 388 ? 139.683 31.826 42.780 1.00 53.57 368 ILE A CA 1
ATOM 2880 C C . ILE A 1 388 ? 139.186 32.722 41.656 1.00 54.00 368 ILE A C 1
ATOM 2881 O O . ILE A 1 388 ? 139.260 32.335 40.486 1.00 53.72 368 ILE A O 1
ATOM 2886 N N . LYS A 1 389 ? 138.687 33.909 42.010 1.00 51.42 369 LYS A N 1
ATOM 2887 C CA . LYS A 1 389 ? 138.317 34.949 41.039 1.00 51.13 369 LYS A CA 1
ATOM 2888 C C . LYS A 1 389 ? 136.954 34.704 40.390 1.00 50.04 369 LYS A C 1
ATOM 2889 O O . LYS A 1 389 ? 136.625 33.583 40.007 1.00 50.71 369 LYS A O 1
ATOM 2895 N N . TRP A 1 390 ? 136.181 35.780 40.279 1.00 48.30 370 TRP A N 1
ATOM 2896 C CA . TRP A 1 390 ? 134.889 35.809 39.592 1.00 48.11 370 TRP A CA 1
ATOM 2897 C C . TRP A 1 390 ? 133.741 35.099 40.308 1.00 48.76 370 TRP A C 1
ATOM 2898 O O . TRP A 1 390 ? 132.583 35.249 39.913 1.00 48.71 370 TRP A O 1
ATOM 2909 N N . ASP A 1 391 ? 134.047 34.334 41.352 1.00 49.45 371 ASP A N 1
ATOM 2910 C CA . ASP A 1 391 ? 132.996 33.671 42.117 1.00 49.48 371 ASP A CA 1
ATOM 2911 C C . ASP A 1 391 ? 132.103 34.687 42.849 1.00 48.86 371 ASP A C 1
ATOM 2912 O O . ASP A 1 391 ? 130.883 34.526 42.908 1.00 48.45 371 ASP A O 1
ATOM 2917 N N . ASP A 1 392 ? 132.700 35.758 43.367 1.00 47.44 372 ASP A N 1
ATOM 2918 C CA . ASP A 1 392 ? 131.902 36.798 44.011 1.00 44.71 372 ASP A CA 1
ATOM 2919 C C . ASP A 1 392 ? 131.061 37.585 43.003 1.00 42.92 372 ASP A C 1
ATOM 2920 O O . ASP A 1 392 ? 129.895 37.900 43.269 1.00 40.92 372 ASP A O 1
ATOM 2925 N N . ALA A 1 393 ? 131.652 37.883 41.846 1.00 41.29 373 ALA A N 1
ATOM 2926 C CA . ALA A 1 393 ? 130.965 38.628 40.802 1.00 40.60 373 ALA A CA 1
ATOM 2927 C C . ALA A 1 393 ? 129.776 37.831 40.267 1.00 42.58 373 ALA A C 1
ATOM 2928 O O . ALA A 1 393 ? 128.693 38.380 40.075 1.00 44.36 373 ALA A O 1
ATOM 2930 N N . ASP A 1 394 ? 129.986 36.535 40.046 1.00 42.93 374 ASP A N 1
ATOM 2931 C CA . ASP A 1 394 ? 128.927 35.638 39.601 1.00 44.78 374 ASP A CA 1
ATOM 2932 C C . ASP A 1 394 ? 127.774 35.622 40.596 1.00 44.51 374 ASP A C 1
ATOM 2933 O O . ASP A 1 394 ? 126.605 35.664 40.206 1.00 44.66 374 ASP A O 1
ATOM 2938 N N . TYR A 1 395 ? 128.103 35.565 41.881 1.00 42.84 375 TYR A N 1
ATOM 2939 C CA . TYR A 1 395 ? 127.062 35.450 42.880 1.00 45.08 375 TYR A CA 1
ATOM 2940 C C . TYR A 1 395 ? 126.234 36.731 42.986 1.00 45.97 375 TYR A C 1
ATOM 2941 O O . TYR A 1 395 ? 125.038 36.681 43.277 1.00 45.72 375 TYR A O 1
ATOM 2950 N N . GLY A 1 396 ? 126.874 37.869 42.725 1.00 44.59 376 GLY A N 1
ATOM 2951 C CA . GLY A 1 396 ? 126.169 39.133 42.600 1.00 43.27 376 GLY A CA 1
ATOM 2952 C C . GLY A 1 396 ? 125.288 39.221 41.362 1.00 43.57 376 GLY A C 1
ATOM 2953 O O . GLY A 1 396 ? 124.138 39.671 41.448 1.00 43.78 376 GLY A O 1
ATOM 2954 N N . LEU A 1 397 ? 125.815 38.807 40.209 1.00 42.94 377 LEU A N 1
ATOM 2955 C CA . LEU A 1 397 ? 125.015 38.810 38.979 1.00 45.24 377 LEU A CA 1
ATOM 2956 C C . LEU A 1 397 ? 123.818 37.872 39.099 1.00 46.28 377 LEU A C 1
ATOM 2957 O O . LEU A 1 397 ? 122.695 38.256 38.765 1.00 48.28 377 LEU A O 1
ATOM 2962 N N . ARG A 1 398 ? 124.064 36.666 39.614 1.00 47.50 378 ARG A N 1
ATOM 2963 C CA . ARG A 1 398 ? 123.013 35.676 39.829 1.00 48.58 378 ARG A CA 1
ATOM 2964 C C . ARG A 1 398 ? 121.909 36.222 40.738 1.00 48.84 378 ARG A C 1
ATOM 2965 O O . ARG A 1 398 ? 120.727 36.154 40.385 1.00 51.43 378 ARG A O 1
ATOM 2973 N N . ALA A 1 399 ? 122.296 36.776 41.888 1.00 46.27 379 ALA A N 1
ATOM 2974 C CA . ALA A 1 399 ? 121.347 37.387 42.817 1.00 46.96 379 ALA A CA 1
ATOM 2975 C C . ALA A 1 399 ? 120.475 38.462 42.160 1.00 48.32 379 ALA A C 1
ATOM 2976 O O . ALA A 1 399 ? 119.270 38.510 42.401 1.00 48.83 379 ALA A O 1
ATOM 2978 N N . ALA A 1 400 ? 121.084 39.311 41.330 1.00 48.27 380 ALA A N 1
ATOM 2979 C CA . ALA A 1 400 ? 120.355 40.393 40.653 1.00 48.72 380 ALA A CA 1
ATOM 2980 C C . ALA A 1 400 ? 119.307 39.863 39.682 1.00 51.36 380 ALA A C 1
ATOM 2981 O O . ALA A 1 400 ? 118.229 40.442 39.553 1.00 53.44 380 ALA A O 1
ATOM 2983 N N . GLU A 1 401 ? 119.631 38.763 39.005 1.00 53.73 381 GLU A N 1
ATOM 2984 C CA . GLU A 1 401 ? 118.703 38.113 38.079 1.00 55.51 381 GLU A CA 1
ATOM 2985 C C . GLU A 1 401 ? 117.492 37.521 38.806 1.00 54.94 381 GLU A C 1
ATOM 2986 O O . GLU A 1 401 ? 116.464 37.250 38.188 1.00 56.72 381 GLU A O 1
ATOM 2992 N N . HIS A 1 402 ? 117.630 37.323 40.115 1.00 51.98 382 HIS A N 1
ATOM 2993 C CA . HIS A 1 402 ? 116.536 36.861 40.955 1.00 51.66 382 HIS A CA 1
ATOM 2994 C C . HIS A 1 402 ? 115.888 38.017 41.720 1.00 51.10 382 HIS A C 1
ATOM 2995 O O . HIS A 1 402 ? 115.052 37.795 42.598 1.00 53.75 382 HIS A O 1
ATOM 3002 N N . GLY A 1 403 ? 116.265 39.251 41.375 1.00 48.65 383 GLY A N 1
ATOM 3003 C CA . GLY A 1 403 ? 115.704 40.442 42.010 1.00 45.76 383 GLY A CA 1
ATOM 3004 C C . GLY A 1 403 ? 116.264 40.759 43.388 1.00 46.32 383 GLY A C 1
ATOM 3005 O O . GLY A 1 403 ? 115.633 41.484 44.167 1.00 44.69 383 GLY A O 1
ATOM 3006 N N . TYR A 1 404 ? 117.450 40.222 43.684 1.00 46.27 384 TYR A N 1
ATOM 3007 C CA . TYR A 1 404 ? 118.166 40.523 44.927 1.00 45.77 384 TYR A CA 1
ATOM 3008 C C . TYR A 1 404 ? 119.408 41.367 44.627 1.00 45.33 384 TYR A C 1
ATOM 3009 O O . TYR A 1 404 ? 120.441 40.838 44.199 1.00 46.82 384 TYR A O 1
ATOM 3018 N N . PRO A 1 405 ? 119.307 42.694 44.833 1.00 44.44 385 PRO A N 1
ATOM 3019 C CA . PRO A 1 405 ? 120.435 43.578 44.527 1.00 42.55 385 PRO A CA 1
ATOM 3020 C C . PRO A 1 405 ? 121.578 43.450 45.537 1.00 43.75 385 PRO A C 1
ATOM 3021 O O . PRO A 1 405 ? 121.410 42.830 46.592 1.00 44.93 385 PRO A O 1
ATOM 3025 N N . THR A 1 406 ? 122.731 44.021 45.196 1.00 43.87 386 THR A N 1
ATOM 3026 C CA . THR A 1 406 ? 123.858 44.147 46.123 1.00 41.90 386 THR A CA 1
ATOM 3027 C C . THR A 1 406 ? 124.112 45.628 46.442 1.00 40.92 386 THR A C 1
ATOM 3028 O O . THR A 1 406 ? 123.995 46.489 45.567 1.00 38.15 386 THR A O 1
ATOM 3032 N N . VAL A 1 407 ? 124.434 45.912 47.702 1.00 40.26 387 VAL A N 1
ATOM 3033 C CA . VAL A 1 407 ? 124.897 47.238 48.113 1.00 41.00 387 VAL A CA 1
ATOM 3034 C C . VAL A 1 407 ? 126.256 47.109 48.783 1.00 41.15 387 VAL A C 1
ATOM 3035 O O . VAL A 1 407 ? 126.445 46.247 49.648 1.00 42.07 387 VAL A O 1
ATOM 3039 N N . THR A 1 408 ? 127.201 47.945 48.360 1.00 39.62 388 THR A N 1
ATOM 3040 C CA . THR A 1 408 ? 128.450 48.121 49.078 1.00 38.75 388 THR A CA 1
ATOM 3041 C C . THR A 1 408 ? 128.269 49.343 49.978 1.00 38.78 388 THR A C 1
ATOM 3042 O O . THR A 1 408 ? 128.041 50.453 49.497 1.00 39.05 388 THR A O 1
ATOM 3046 N N . LEU A 1 409 ? 128.345 49.125 51.287 1.00 38.36 389 LEU A N 1
ATOM 3047 C CA . LEU A 1 409 ? 128.018 50.146 52.272 1.00 36.93 389 LEU A CA 1
ATOM 3048 C C . LEU A 1 409 ? 129.255 50.944 52.676 1.00 37.47 389 LEU A C 1
ATOM 3049 O O . LEU A 1 409 ? 130.159 50.375 53.283 1.00 38.69 389 LEU A O 1
ATOM 3054 N N . PRO A 1 410 ? 129.306 52.259 52.343 1.00 35.70 390 PRO A N 1
ATOM 3055 C CA . PRO A 1 410 ? 130.434 53.076 52.818 1.00 35.87 390 PRO A CA 1
ATOM 3056 C C . PRO A 1 410 ? 130.399 53.255 54.341 1.00 34.70 390 PRO A C 1
ATOM 3057 O O . PRO A 1 410 ? 129.321 53.272 54.938 1.00 35.90 390 PRO A O 1
ATOM 3061 N N . GLY A 1 411 ? 131.571 53.339 54.959 1.00 34.52 391 GLY A N 1
ATOM 3062 C CA . GLY A 1 411 ? 131.676 53.429 56.423 1.00 34.44 391 GLY A CA 1
ATOM 3063 C C . GLY A 1 411 ? 131.618 52.091 57.141 1.00 34.56 391 GLY A C 1
ATOM 3064 O O . GLY A 1 411 ? 131.812 52.023 58.362 1.00 35.73 391 GLY A O 1
ATOM 3065 N N . ALA A 1 412 ? 131.314 51.029 56.398 1.00 33.35 392 ALA A N 1
ATOM 3066 C CA . ALA A 1 412 ? 131.392 49.670 56.938 1.00 35.72 392 ALA A CA 1
ATOM 3067 C C . ALA A 1 412 ? 132.563 48.985 56.275 1.00 36.18 392 ALA A C 1
ATOM 3068 O O . ALA A 1 412 ? 132.484 48.615 55.101 1.00 37.83 392 ALA A O 1
ATOM 3070 N N . ALA A 1 413 ? 133.661 48.831 57.007 1.00 36.20 393 ALA A N 1
ATOM 3071 C CA . ALA A 1 413 ? 134.871 48.296 56.396 1.00 36.24 393 ALA A CA 1
ATOM 3072 C C . ALA A 1 413 ? 135.682 47.383 57.303 1.00 39.89 393 ALA A C 1
ATOM 3073 O O . ALA A 1 413 ? 135.573 47.420 58.540 1.00 39.77 393 ALA A O 1
ATOM 3075 N N . ILE A 1 414 ? 136.482 46.544 56.655 1.00 39.65 394 ILE A N 1
ATOM 3076 C CA . ILE A 1 414 ? 137.531 45.792 57.309 1.00 40.74 394 ILE A CA 1
ATOM 3077 C C . ILE A 1 414 ? 138.856 46.200 56.665 1.00 40.53 394 ILE A C 1
ATOM 3078 O O . ILE A 1 414 ? 138.875 46.805 55.584 1.00 40.59 394 ILE A O 1
ATOM 3083 N N . TRP A 1 415 ? 139.962 45.879 57.320 1.00 39.61 395 TRP A N 1
ATOM 3084 C CA . TRP A 1 415 ? 141.255 46.062 56.691 1.00 40.96 395 TRP A CA 1
ATOM 3085 C C . TRP A 1 415 ? 141.670 44.747 56.047 1.00 42.05 395 TRP A C 1
ATOM 3086 O O . TRP A 1 415 ? 141.610 43.702 56.677 1.00 42.32 395 TRP A O 1
ATOM 3097 N N . HIS A 1 416 ? 142.062 44.804 54.781 1.00 44.62 396 HIS A N 1
ATOM 3098 C CA . HIS A 1 416 ? 142.505 43.622 54.047 1.00 48.34 396 HIS A CA 1
ATOM 3099 C C . HIS A 1 416 ? 143.590 44.035 53.084 1.00 51.75 396 HIS A C 1
ATOM 3100 O O . HIS A 1 416 ? 143.639 45.190 52.669 1.00 51.76 396 HIS A O 1
ATOM 3107 N N . MET A 1 417 ? 144.467 43.098 52.744 1.00 58.09 397 MET A N 1
ATOM 3108 C CA . MET A 1 417 ? 145.489 43.313 51.727 1.00 64.68 397 MET A CA 1
ATOM 3109 C C . MET A 1 417 ? 144.831 43.690 50.401 1.00 67.10 397 MET A C 1
ATOM 3110 O O . MET A 1 417 ? 143.949 42.980 49.911 1.00 65.82 397 MET A O 1
ATOM 3115 N N . ALA A 1 418 ? 145.231 44.825 49.845 1.00 71.55 398 ALA A N 1
ATOM 3116 C CA . ALA A 1 418 ? 144.802 45.206 48.506 1.00 78.85 398 ALA A CA 1
ATOM 3117 C C . ALA A 1 418 ? 145.865 44.704 47.542 1.00 84.58 398 ALA A C 1
ATOM 3118 O O . ALA A 1 418 ? 146.887 44.164 47.983 1.00 87.64 398 ALA A O 1
ATOM 3120 N N . TRP A 1 419 ? 145.644 44.849 46.237 1.00 91.24 399 TRP A N 1
ATOM 3121 C CA . TRP A 1 419 ? 146.719 44.548 45.289 1.00 98.29 399 TRP A CA 1
ATOM 3122 C C . TRP A 1 419 ? 147.783 45.653 45.350 1.00 100.56 399 TRP A C 1
ATOM 3123 O O . TRP A 1 419 ? 148.482 45.931 44.369 1.00 101.55 399 TRP A O 1
ATOM 3134 N N . SER A 1 420 ? 147.883 46.265 46.532 1.00 102.47 400 SER A N 1
ATOM 3135 C CA . SER A 1 420 ? 148.870 47.293 46.841 1.00 104.25 400 SER A CA 1
ATOM 3136 C C . SER A 1 420 ? 150.280 46.744 46.659 1.00 106.43 400 SER A C 1
ATOM 3137 O O . SER A 1 420 ? 150.858 46.142 47.576 1.00 107.04 400 SER A O 1
ATOM 3140 N N . ASP A 1 421 ? 150.805 46.938 45.448 1.00 108.34 401 ASP A N 1
ATOM 3141 C CA . ASP A 1 421 ? 152.193 46.614 45.095 1.00 110.14 401 ASP A CA 1
ATOM 3142 C C . ASP A 1 421 ? 152.467 45.118 44.879 1.00 110.20 401 ASP A C 1
ATOM 3143 O O . ASP A 1 421 ? 153.026 44.730 43.850 1.00 111.47 401 ASP A O 1
ATOM 3148 N N . LYS A 1 422 ? 152.049 44.297 45.842 1.00 108.66 402 LYS A N 1
ATOM 3149 C CA . LYS A 1 422 ? 152.526 42.912 45.997 1.00 107.32 402 LYS A CA 1
ATOM 3150 C C . LYS A 1 422 ? 152.009 41.882 44.974 1.00 106.31 402 LYS A C 1
ATOM 3151 O O . LYS A 1 422 ? 152.465 40.732 44.969 1.00 107.42 402 LYS A O 1
ATOM 3157 N N . ASP A 1 423 ? 151.078 42.290 44.111 1.00 103.56 403 ASP A N 1
ATOM 3158 C CA . ASP A 1 423 ? 150.447 41.362 43.162 1.00 101.79 403 ASP A CA 1
ATOM 3159 C C . ASP A 1 423 ? 150.703 41.687 41.681 1.00 99.18 403 ASP A C 1
ATOM 3160 O O . ASP A 1 423 ? 150.799 42.860 41.303 1.00 98.72 403 ASP A O 1
ATOM 3165 N N . ASP A 1 424 ? 150.816 40.636 40.862 1.00 95.49 404 ASP A N 1
ATOM 3166 C CA . ASP A 1 424 ? 150.904 40.763 39.396 1.00 91.51 404 ASP A CA 1
ATOM 3167 C C . ASP A 1 424 ? 150.110 39.682 38.639 1.00 88.45 404 ASP A C 1
ATOM 3168 O O . ASP A 1 424 ? 150.341 38.480 38.826 1.00 87.75 404 ASP A O 1
ATOM 3173 N N . ALA A 1 425 ? 149.189 40.135 37.780 1.00 82.54 405 ALA A N 1
ATOM 3174 C CA . ALA A 1 425 ? 148.262 39.278 37.021 1.00 75.06 405 ALA A CA 1
ATOM 3175 C C . ALA A 1 425 ? 148.936 38.483 35.889 1.00 73.53 405 ALA A C 1
ATOM 3176 O O . ALA A 1 425 ? 148.335 38.222 34.840 1.00 71.54 405 ALA A O 1
ATOM 3178 N N . ILE A 1 426 ? 150.186 38.094 36.113 1.00 68.80 406 ILE A N 1
ATOM 3179 C CA . ILE A 1 426 ? 150.979 37.408 35.101 1.00 64.26 406 ILE A CA 1
ATOM 3180 C C . ILE A 1 426 ? 151.361 35.994 35.542 1.00 61.94 406 ILE A C 1
ATOM 3181 O O . ILE A 1 426 ? 151.813 35.191 34.728 1.00 61.70 406 ILE A O 1
ATOM 3186 N N . ASP A 1 427 ? 151.169 35.690 36.824 1.00 59.95 407 ASP A N 1
ATOM 3187 C CA . ASP A 1 427 ? 151.497 34.362 37.344 1.00 59.09 407 ASP A CA 1
ATOM 3188 C C . ASP A 1 427 ? 150.344 33.381 37.140 1.00 56.22 407 ASP A C 1
ATOM 3189 O O . ASP A 1 427 ? 149.529 33.561 36.234 1.00 56.08 407 ASP A O 1
ATOM 3194 N N . TRP A 1 428 ? 150.292 32.346 37.972 1.00 54.41 408 TRP A N 1
ATOM 3195 C CA . TRP A 1 428 ? 149.291 31.291 37.860 1.00 53.74 408 TRP A CA 1
ATOM 3196 C C . TRP A 1 428 ? 147.854 31.802 37.960 1.00 54.57 408 TRP A C 1
ATOM 3197 O O . TRP A 1 428 ? 146.926 31.165 37.467 1.00 56.25 408 TRP A O 1
ATOM 3208 N N . GLN A 1 429 ? 147.675 32.958 38.585 1.00 53.77 409 GLN A N 1
ATOM 3209 C CA . GLN A 1 429 ? 146.349 33.542 38.731 1.00 55.20 409 GLN A CA 1
ATOM 3210 C C . GLN A 1 429 ? 145.743 33.977 37.398 1.00 54.55 409 GLN A C 1
ATOM 3211 O O . GLN A 1 429 ? 144.521 34.094 37.284 1.00 54.10 409 GLN A O 1
ATOM 3217 N N . ALA A 1 430 ? 146.596 34.188 36.394 1.00 53.67 410 ALA A N 1
ATOM 3218 C CA . ALA A 1 430 ? 146.148 34.676 35.086 1.00 52.34 410 ALA A CA 1
ATOM 3219 C C . ALA A 1 430 ? 145.272 33.635 34.410 1.00 52.95 410 ALA A C 1
ATOM 3220 O O . ALA A 1 430 ? 144.293 33.985 33.743 1.00 54.21 410 ALA A O 1
ATOM 3222 N N . TYR A 1 431 ? 145.628 32.363 34.595 1.00 52.95 411 TYR A N 1
ATOM 3223 C CA . TYR A 1 431 ? 144.812 31.236 34.129 1.00 53.82 411 TYR A CA 1
ATOM 3224 C C . TYR A 1 431 ? 143.381 31.329 34.649 1.00 53.66 411 TYR A C 1
ATOM 3225 O O . TYR A 1 431 ? 142.431 31.186 33.881 1.00 53.19 411 TYR A O 1
ATOM 3234 N N . PHE A 1 432 ? 143.244 31.567 35.953 1.00 51.65 412 PHE A N 1
ATOM 3235 C CA . PHE A 1 432 ? 141.942 31.620 36.594 1.00 51.57 412 PHE A CA 1
ATOM 3236 C C . PHE A 1 432 ? 141.197 32.887 36.239 1.00 52.10 412 PHE A C 1
ATOM 3237 O O . PHE A 1 432 ? 139.977 32.860 36.086 1.00 53.58 412 PHE A O 1
ATOM 3245 N N . HIS A 1 433 ? 141.928 33.989 36.082 1.00 51.92 413 HIS A N 1
ATOM 3246 C CA . HIS A 1 433 ? 141.312 35.249 35.682 1.00 51.43 413 HIS A CA 1
ATOM 3247 C C . HIS A 1 433 ? 140.595 35.090 34.354 1.00 51.12 413 HIS A C 1
ATOM 3248 O O . HIS A 1 433 ? 139.443 35.488 34.226 1.00 52.95 413 HIS A O 1
ATOM 3255 N N . LEU A 1 434 ? 141.264 34.489 33.375 1.00 50.78 414 LEU A N 1
ATOM 3256 C CA . LEU A 1 434 ? 140.684 34.353 32.047 1.00 51.56 414 LEU A CA 1
ATOM 3257 C C . LEU A 1 434 ? 139.594 33.285 31.985 1.00 52.24 414 LEU A C 1
ATOM 3258 O O . LEU A 1 434 ? 138.518 33.536 31.449 1.00 55.78 414 LEU A O 1
ATOM 3263 N N . ARG A 1 435 ? 139.869 32.106 32.538 1.00 53.41 415 ARG A N 1
ATOM 3264 C CA . ARG A 1 435 ? 138.933 30.986 32.453 1.00 53.89 415 ARG A CA 1
ATOM 3265 C C . ARG A 1 435 ? 137.598 31.353 33.090 1.00 54.80 415 ARG A C 1
ATOM 3266 O O . ARG A 1 435 ? 136.538 31.198 32.463 1.00 54.50 415 ARG A O 1
ATOM 3274 N N . ASN A 1 436 ? 137.664 31.864 34.323 1.00 52.42 416 ASN A N 1
ATOM 3275 C CA . ASN A 1 436 ? 136.466 32.195 35.088 1.00 52.20 416 ASN A CA 1
ATOM 3276 C C . ASN A 1 436 ? 135.693 33.374 34.518 1.00 52.49 416 ASN A C 1
ATOM 3277 O O . ASN A 1 436 ? 134.458 33.375 34.530 1.00 53.36 416 ASN A O 1
ATOM 3282 N N . ARG A 1 437 ? 136.417 34.353 33.984 1.00 52.02 417 ARG A N 1
ATOM 3283 C CA . ARG A 1 437 ? 135.785 35.454 33.257 1.00 51.56 417 ARG A CA 1
ATOM 3284 C C . ARG A 1 437 ? 134.912 34.879 32.160 1.00 52.58 417 ARG A C 1
ATOM 3285 O O . ARG A 1 437 ? 133.765 35.283 32.003 1.00 54.87 417 ARG A O 1
ATOM 3293 N N . LEU A 1 438 ? 135.451 33.913 31.423 1.00 54.10 418 LEU A N 1
ATOM 3294 C CA . LEU A 1 438 ? 134.710 33.277 30.341 1.00 55.40 418 LEU A CA 1
ATOM 3295 C C . LEU A 1 438 ? 133.495 32.493 30.839 1.00 55.86 418 LEU A C 1
ATOM 3296 O O . LEU A 1 438 ? 132.425 32.568 30.236 1.00 59.02 418 LEU A O 1
ATOM 3301 N N . VAL A 1 439 ? 133.653 31.772 31.948 1.00 54.82 419 VAL A N 1
ATOM 3302 C CA . VAL A 1 439 ? 132.550 31.004 32.544 1.00 54.26 419 VAL A CA 1
ATOM 3303 C C . VAL A 1 439 ? 131.394 31.918 32.956 1.00 52.60 419 VAL A C 1
ATOM 3304 O O . VAL A 1 439 ? 130.235 31.660 32.630 1.00 55.72 419 VAL A O 1
ATOM 3308 N N . VAL A 1 440 ? 131.724 32.994 33.660 1.00 50.95 420 VAL A N 1
ATOM 3309 C CA . VAL A 1 440 ? 130.732 33.935 34.168 1.00 49.31 420 VAL A CA 1
ATOM 3310 C C . VAL A 1 440 ? 130.126 34.740 33.010 1.00 51.75 420 VAL A C 1
ATOM 3311 O O . VAL A 1 440 ? 128.937 35.078 33.032 1.00 50.60 420 VAL A O 1
ATOM 3315 N N . ALA A 1 441 ? 130.941 35.012 31.988 1.00 52.38 421 ALA A N 1
ATOM 3316 C CA . ALA A 1 441 ? 130.457 35.683 30.781 1.00 53.20 421 ALA A CA 1
ATOM 3317 C C . ALA A 1 441 ? 129.418 34.814 30.091 1.00 55.73 421 ALA A C 1
ATOM 3318 O O . ALA A 1 441 ? 128.374 35.307 29.663 1.00 56.12 421 ALA A O 1
ATOM 3320 N N . ALA A 1 442 ? 129.708 33.519 29.989 1.00 56.35 422 ALA A N 1
ATOM 3321 C CA . ALA A 1 442 ? 128.784 32.584 29.360 1.00 59.64 422 ALA A CA 1
ATOM 3322 C C . ALA A 1 442 ? 127.502 32.472 30.173 1.00 60.14 422 ALA A C 1
ATOM 3323 O O . ALA A 1 442 ? 126.423 32.286 29.624 1.00 61.76 422 ALA A O 1
ATOM 3325 N N . MET A 1 443 ? 127.638 32.605 31.485 1.00 60.00 423 MET A N 1
ATOM 3326 C CA . MET A 1 443 ? 126.527 32.436 32.407 1.00 62.12 423 MET A CA 1
ATOM 3327 C C . MET A 1 443 ? 125.5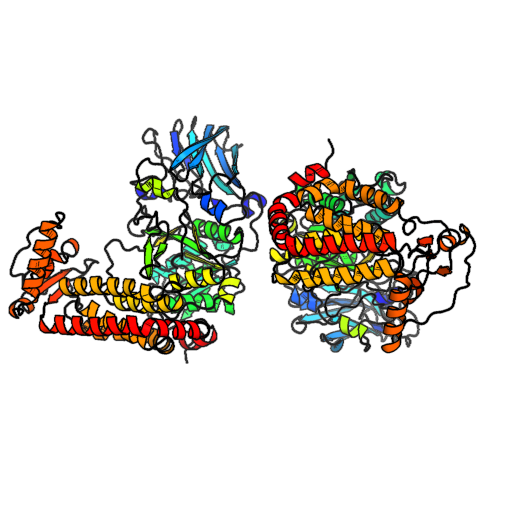57 33.628 32.418 1.00 62.71 423 MET A C 1
ATOM 3328 O O . MET A 1 443 ? 124.374 33.457 32.717 1.00 63.53 423 MET A O 1
ATOM 3333 N N . HIS A 1 444 ? 126.047 34.819 32.071 1.00 62.85 424 HIS A N 1
ATOM 3334 C CA . HIS A 1 444 ? 125.305 36.058 32.319 1.00 63.82 424 HIS A CA 1
ATOM 3335 C C . HIS A 1 444 ? 125.212 37.059 31.172 1.00 66.98 424 HIS A C 1
ATOM 3336 O O . HIS A 1 444 ? 124.563 38.093 31.332 1.00 67.34 424 HIS A O 1
ATOM 3343 N N . TRP A 1 445 ? 125.855 36.775 30.042 1.00 71.93 425 TRP A N 1
ATOM 3344 C CA . TRP A 1 445 ? 125.929 37.725 28.918 1.00 79.24 425 TRP A CA 1
ATOM 3345 C C . TRP A 1 445 ? 124.666 38.559 28.638 1.00 84.24 425 TRP A C 1
ATOM 3346 O O . TRP A 1 445 ? 124.679 39.783 28.810 1.00 85.25 425 TRP A O 1
ATOM 3357 N N . ASP A 1 446 ? 123.600 37.894 28.185 1.00 90.00 426 ASP A N 1
ATOM 3358 C CA . ASP A 1 446 ? 122.315 38.541 27.847 1.00 96.17 426 ASP A CA 1
ATOM 3359 C C . ASP A 1 446 ? 122.331 39.496 26.648 1.00 99.65 426 ASP A C 1
ATOM 3360 O O . ASP A 1 446 ? 121.329 39.604 25.936 1.00 102.97 426 ASP A O 1
ATOM 3365 N N . GLY A 1 447 ? 123.454 40.185 26.438 1.00 100.71 427 GLY A N 1
ATOM 3366 C CA . GLY A 1 447 ? 123.595 41.183 25.371 1.00 105.28 427 GLY A CA 1
ATOM 3367 C C . GLY A 1 447 ? 123.538 40.649 23.941 1.00 109.75 427 GLY A C 1
ATOM 3368 O O . GLY A 1 447 ? 123.284 39.458 23.730 1.00 109.58 427 GLY A O 1
ATOM 3369 N N . PRO A 1 448 ? 123.764 41.535 22.944 1.00 113.09 428 PRO A N 1
ATOM 3370 C CA . PRO A 1 448 ? 123.747 41.155 21.524 1.00 116.92 428 PRO A CA 1
ATOM 3371 C C . PRO A 1 448 ? 124.758 40.059 21.155 1.00 116.70 428 PRO A C 1
ATOM 3372 O O . PRO A 1 448 ? 125.693 39.780 21.916 1.00 114.37 428 PRO A O 1
ATOM 3376 N N . LYS A 1 449 ? 124.555 39.454 19.988 1.00 119.02 429 LYS A N 1
ATOM 3377 C CA . LYS A 1 449 ? 125.366 38.327 19.528 1.00 118.91 429 LYS A CA 1
ATOM 3378 C C . LYS A 1 449 ? 126.818 38.731 19.256 1.00 117.73 429 LYS A C 1
ATOM 3379 O O . LYS A 1 449 ? 127.750 38.108 19.776 1.00 115.19 429 LYS A O 1
ATOM 3385 N N . ALA A 1 450 ? 126.992 39.791 18.464 1.00 118.89 430 ALA A N 1
ATOM 3386 C CA . ALA A 1 450 ? 128.313 40.265 18.028 1.00 117.52 430 ALA A CA 1
ATOM 3387 C C . ALA A 1 450 ? 129.128 40.940 19.140 1.00 113.45 430 ALA A C 1
ATOM 3388 O O . ALA A 1 450 ? 130.190 41.511 18.885 1.00 113.83 430 ALA A O 1
ATOM 3390 N N . GLN A 1 451 ? 128.637 40.854 20.372 1.00 109.07 431 GLN A N 1
ATOM 3391 C CA . GLN A 1 451 ? 129.244 41.543 21.507 1.00 104.33 431 GLN A CA 1
ATOM 3392 C C . GLN A 1 451 ? 130.538 40.906 22.028 1.00 98.94 431 GLN A C 1
ATOM 3393 O O . GLN A 1 451 ? 131.258 41.519 22.821 1.00 97.08 431 GLN A O 1
ATOM 3399 N N . VAL A 1 452 ? 130.832 39.687 21.584 1.00 95.40 432 VAL A N 1
ATOM 3400 C CA . VAL A 1 452 ? 131.993 38.949 22.091 1.00 89.82 432 VAL A CA 1
ATOM 3401 C C . VAL A 1 452 ? 133.293 39.407 21.431 1.00 87.54 432 VAL A C 1
ATOM 3402 O O . VAL A 1 452 ? 134.375 39.193 21.975 1.00 84.35 432 VAL A O 1
ATOM 3406 N N . ILE A 1 453 ? 133.175 40.045 20.266 1.00 87.93 433 ILE A N 1
ATOM 3407 C CA . ILE A 1 453 ? 134.322 40.645 19.578 1.00 86.91 433 ILE A CA 1
ATOM 3408 C C . ILE A 1 453 ? 135.074 41.574 20.530 1.00 82.68 433 ILE A C 1
ATOM 3409 O O . ILE A 1 453 ? 136.305 41.583 20.551 1.00 81.64 433 ILE A O 1
ATOM 3414 N N . GLY A 1 454 ? 134.318 42.345 21.314 1.00 80.07 434 GLY A N 1
ATOM 3415 C CA . GLY A 1 454 ? 134.873 43.238 22.326 1.00 75.63 434 GLY A CA 1
ATOM 3416 C C . GLY A 1 454 ? 135.768 42.516 23.314 1.00 71.65 434 GLY A C 1
ATOM 3417 O O . GLY A 1 454 ? 136.878 42.966 23.597 1.00 71.41 434 GLY A O 1
ATOM 3418 N N . LEU A 1 455 ? 135.289 41.389 23.828 1.00 68.89 435 LEU A N 1
ATOM 3419 C CA . LEU A 1 455 ? 136.044 40.593 24.795 1.00 65.68 435 LEU A CA 1
ATOM 3420 C C . LEU A 1 455 ? 137.307 39.969 24.177 1.00 66.39 435 LEU A C 1
ATOM 3421 O O . LEU A 1 455 ? 138.362 39.942 24.811 1.00 65.19 435 LEU A O 1
ATOM 3426 N N . VAL A 1 456 ? 137.190 39.476 22.946 1.00 69.09 436 VAL A N 1
ATOM 3427 C CA . VAL A 1 456 ? 138.320 38.877 22.232 1.00 70.57 436 VAL A CA 1
ATOM 3428 C C . VAL A 1 456 ? 139.378 39.928 21.868 1.00 71.89 436 VAL A C 1
ATOM 3429 O O . VAL A 1 456 ? 140.571 39.710 22.082 1.00 71.82 436 VAL A O 1
ATOM 3433 N N . ARG A 1 457 ? 138.937 41.065 21.334 1.00 75.54 437 ARG A N 1
ATOM 3434 C CA . ARG A 1 457 ? 139.826 42.204 21.081 1.00 77.27 437 ARG A CA 1
ATOM 3435 C C . ARG A 1 457 ? 140.597 42.568 22.364 1.00 73.05 437 ARG A C 1
ATOM 3436 O O . ARG A 1 457 ? 141.817 42.766 22.337 1.00 70.18 437 ARG A O 1
ATOM 3444 N N . SER A 1 458 ? 139.868 42.638 23.479 1.00 69.98 438 SER A N 1
ATOM 3445 C CA . SER A 1 458 ? 140.451 42.916 24.787 1.00 67.93 438 SER A CA 1
ATOM 3446 C C . SER A 1 458 ? 141.584 41.928 25.084 1.00 66.09 438 SER A C 1
ATOM 3447 O O . SER A 1 458 ? 142.668 42.322 25.521 1.00 63.99 438 SER A O 1
ATOM 3450 N N . HIS A 1 459 ? 141.327 40.652 24.807 1.00 64.85 439 HIS A N 1
ATOM 3451 C CA . HIS A 1 459 ? 142.295 39.607 25.060 1.00 63.36 439 HIS A CA 1
ATOM 3452 C C . HIS A 1 459 ? 143.475 39.623 24.089 1.00 64.01 439 HIS A C 1
ATOM 3453 O O . HIS A 1 459 ? 144.593 39.273 24.477 1.00 63.46 439 HIS A O 1
ATOM 3460 N N . LEU A 1 460 ? 143.234 40.019 22.840 1.00 64.98 440 LEU A N 1
ATOM 3461 C CA . LEU A 1 460 ? 144.315 40.119 21.859 1.00 65.65 440 LEU A CA 1
ATOM 3462 C C . LEU A 1 460 ? 145.334 41.178 22.281 1.00 65.80 440 LEU A C 1
ATOM 3463 O O . LEU A 1 460 ? 146.540 40.898 22.353 1.00 65.94 440 LEU A O 1
ATOM 3468 N N . LYS A 1 461 ? 144.843 42.382 22.567 1.00 66.12 441 LYS A N 1
ATOM 3469 C CA . LYS A 1 461 ? 145.680 43.468 23.072 1.00 67.87 441 LYS A CA 1
ATOM 3470 C C . LYS A 1 461 ? 146.526 43.022 24.284 1.00 65.53 441 LYS A C 1
ATOM 3471 O O . LYS A 1 461 ? 147.728 43.302 24.340 1.00 66.38 441 LYS A O 1
ATOM 3477 N N . ALA A 1 462 ? 145.909 42.306 25.226 1.00 61.42 442 ALA A N 1
ATOM 3478 C CA . ALA A 1 462 ? 146.637 41.776 26.386 1.00 57.84 442 ALA A CA 1
ATOM 3479 C C . ALA A 1 462 ? 147.662 40.711 25.993 1.00 57.56 442 ALA A C 1
ATOM 3480 O O . ALA A 1 462 ? 148.745 40.654 26.577 1.00 57.75 442 ALA A O 1
ATOM 3482 N N . THR A 1 463 ? 147.320 39.880 25.008 1.00 56.55 443 THR A N 1
ATOM 3483 C CA . THR A 1 463 ? 148.208 38.808 24.560 1.00 57.19 443 THR A CA 1
ATOM 3484 C C . THR A 1 463 ? 149.486 39.377 23.948 1.00 58.42 443 THR A C 1
ATOM 3485 O O . THR A 1 463 ? 150.595 38.959 24.301 1.00 58.59 443 THR A O 1
ATOM 3489 N N . LEU A 1 464 ? 149.322 40.334 23.037 1.00 60.88 444 LEU A N 1
ATOM 3490 C CA . LEU A 1 464 ? 150.455 40.969 22.367 1.00 61.81 444 LEU A CA 1
ATOM 3491 C C . LEU A 1 464 ? 151.338 41.698 23.380 1.00 60.57 444 LEU A C 1
ATOM 3492 O O . LEU A 1 464 ? 152.566 41.688 23.264 1.00 60.26 444 LEU A O 1
ATOM 3497 N N . LYS A 1 465 ? 150.702 42.307 24.378 1.00 59.18 445 LYS A N 1
ATOM 3498 C CA . LYS A 1 465 ? 151.421 42.945 25.474 1.00 60.59 445 LYS A CA 1
ATOM 3499 C C . LYS A 1 465 ? 152.265 41.931 26.274 1.00 59.13 445 LYS A C 1
ATOM 3500 O O . LYS A 1 465 ? 153.438 42.189 26.559 1.00 59.35 445 LYS A O 1
ATOM 3506 N N . HIS A 1 466 ? 151.686 40.780 26.617 1.00 56.96 446 HIS A N 1
ATOM 3507 C CA . HIS A 1 466 ? 152.437 39.763 27.352 1.00 56.87 446 HIS A CA 1
ATOM 3508 C C . HIS A 1 466 ? 153.659 39.336 26.551 1.00 57.93 446 HIS A C 1
ATOM 3509 O O . HIS A 1 466 ? 154.759 39.251 27.087 1.00 56.62 446 HIS A O 1
ATOM 3516 N N . LEU A 1 467 ? 153.457 39.082 25.260 1.00 59.41 447 LEU A N 1
ATOM 3517 C CA . LEU A 1 467 ? 154.551 38.660 24.390 1.00 60.04 447 LEU A CA 1
ATOM 3518 C C . LEU A 1 467 ? 155.630 39.742 24.251 1.00 60.50 447 LEU A C 1
ATOM 3519 O O . LEU A 1 467 ? 156.828 39.439 24.292 1.00 61.02 447 LEU A O 1
ATOM 3524 N N . ALA A 1 468 ? 155.199 40.998 24.122 1.00 60.37 448 ALA A N 1
ATOM 3525 C CA . ALA A 1 468 ? 156.112 42.146 24.151 1.00 59.72 448 ALA A CA 1
ATOM 3526 C C . ALA A 1 468 ? 156.943 42.182 25.439 1.00 57.75 448 ALA A C 1
ATOM 3527 O O . ALA A 1 468 ? 158.148 42.465 25.406 1.00 57.18 448 ALA A O 1
ATOM 3529 N N . CYS A 1 469 ? 156.300 41.869 26.561 1.00 54.71 449 CYS A N 1
ATOM 3530 C CA . CYS A 1 469 ? 156.975 41.854 27.859 1.00 54.37 449 CYS A CA 1
ATOM 3531 C C . CYS A 1 469 ? 157.732 40.554 28.163 1.00 53.15 449 CYS A C 1
ATOM 3532 O O . CYS A 1 469 ? 158.350 40.426 29.227 1.00 53.38 449 CYS A O 1
ATOM 3535 N N . LEU A 1 470 ? 157.686 39.614 27.216 1.00 53.13 450 LEU A N 1
ATOM 3536 C CA . LEU A 1 470 ? 158.362 38.317 27.308 1.00 53.13 450 LEU A CA 1
ATOM 3537 C C . LEU A 1 470 ? 157.705 37.409 28.349 1.00 53.23 450 LEU A C 1
ATOM 3538 O O . LEU A 1 470 ? 158.317 36.454 28.841 1.00 52.71 450 LEU A O 1
ATOM 3543 N N . GLU A 1 471 ? 156.453 37.724 28.676 1.00 52.52 451 GLU A N 1
ATOM 3544 C CA . GLU A 1 471 ? 155.675 36.970 29.655 1.00 53.26 451 GLU A CA 1
ATOM 3545 C C . GLU A 1 471 ? 155.019 35.774 28.964 1.00 53.03 451 GLU A C 1
ATOM 3546 O O . GLU A 1 471 ? 153.798 35.691 28.848 1.00 52.89 451 GLU A O 1
ATOM 3552 N N . TYR A 1 472 ? 155.854 34.848 28.511 1.00 54.32 452 TYR A N 1
ATOM 3553 C CA . TYR A 1 472 ? 155.418 33.751 27.643 1.00 54.30 452 TYR A CA 1
ATOM 3554 C C . TYR A 1 472 ? 154.512 32.730 28.332 1.00 53.93 452 TYR A C 1
ATOM 3555 O O . TYR A 1 472 ? 153.511 32.298 27.751 1.00 54.55 452 TYR A O 1
ATOM 3564 N N . SER A 1 473 ? 154.878 32.337 29.556 1.00 52.60 453 SER A N 1
ATOM 3565 C CA . SER A 1 473 ? 154.104 31.374 30.339 1.00 52.86 453 SER A CA 1
ATOM 3566 C C . SER A 1 473 ? 152.661 31.845 30.553 1.00 52.34 453 SER A C 1
ATOM 3567 O O . SER A 1 473 ? 151.721 31.048 30.503 1.00 51.95 453 SER A O 1
ATOM 3570 N N . THR A 1 474 ? 152.503 33.144 30.783 1.00 51.11 454 THR A N 1
ATOM 3571 C CA . THR A 1 474 ? 151.193 33.760 30.922 1.00 51.70 454 THR A CA 1
ATOM 3572 C C . THR A 1 474 ? 150.301 33.423 29.738 1.00 53.84 454 THR A C 1
ATOM 3573 O O . THR A 1 474 ? 149.152 33.019 29.921 1.00 55.35 454 THR A O 1
ATOM 3577 N N . VAL A 1 475 ? 150.839 33.578 28.529 1.00 54.40 455 VAL A N 1
ATOM 3578 C CA . VAL A 1 475 ? 150.086 33.311 27.316 1.00 54.90 455 VAL A CA 1
ATOM 3579 C C . VAL A 1 475 ? 149.727 31.825 27.240 1.00 57.16 455 VAL A C 1
ATOM 3580 O O . VAL A 1 475 ? 148.582 31.469 26.945 1.00 59.40 455 VAL A O 1
ATOM 3584 N N . ALA A 1 476 ? 150.702 30.965 27.523 1.00 55.64 456 ALA A N 1
ATOM 3585 C CA . ALA A 1 476 ? 150.473 29.527 27.509 1.00 56.23 456 ALA A CA 1
ATOM 3586 C C . ALA A 1 476 ? 149.345 29.112 28.457 1.00 55.65 456 ALA A C 1
ATOM 3587 O O . ALA A 1 476 ? 148.414 28.416 28.041 1.00 57.93 456 ALA A O 1
ATOM 3589 N N . ILE A 1 477 ? 149.403 29.551 29.715 1.00 54.17 457 ILE A N 1
ATOM 3590 C CA . ILE A 1 477 ? 148.343 29.195 30.672 1.00 53.42 457 ILE A CA 1
ATOM 3591 C C . ILE A 1 477 ? 146.979 29.831 30.322 1.00 54.93 457 ILE A C 1
ATOM 3592 O O . ILE A 1 477 ? 145.925 29.220 30.545 1.00 56.26 457 ILE A O 1
ATOM 3597 N N . GLN A 1 478 ? 147.003 31.025 29.732 1.00 52.87 458 GLN A N 1
ATOM 3598 C CA . GLN A 1 478 ? 145.780 31.620 29.185 1.00 54.42 458 GLN A CA 1
ATOM 3599 C C . GLN A 1 478 ? 145.232 30.812 28.001 1.00 56.60 458 GLN A C 1
ATOM 3600 O O . GLN A 1 478 ? 144.025 30.781 27.777 1.00 57.17 458 GLN A O 1
ATOM 3606 N N . ASN A 1 479 ? 146.116 30.144 27.260 1.00 57.94 459 ASN A N 1
ATOM 3607 C CA . ASN A 1 479 ? 145.681 29.206 26.218 1.00 60.92 459 ASN A CA 1
ATOM 3608 C C . ASN A 1 479 ? 145.001 27.973 26.802 1.00 61.48 459 ASN A C 1
ATOM 3609 O O . ASN A 1 479 ? 144.030 27.474 26.241 1.00 65.01 459 ASN A O 1
ATOM 3614 N N . LYS A 1 480 ? 145.510 27.497 27.934 1.00 60.34 460 LYS A N 1
ATOM 3615 C CA . LYS A 1 480 ? 144.879 26.403 28.653 1.00 61.77 460 LYS A CA 1
ATOM 3616 C C . LYS A 1 480 ? 143.535 26.842 29.249 1.00 61.72 460 LYS A C 1
ATOM 3617 O O . LYS A 1 480 ? 142.565 26.074 29.248 1.00 63.69 460 LYS A O 1
ATOM 3623 N N . ALA A 1 481 ? 143.484 28.079 29.741 1.00 60.36 461 ALA A N 1
ATOM 3624 C CA . ALA A 1 481 ? 142.261 28.652 30.298 1.00 59.81 461 ALA A CA 1
ATOM 3625 C C . ALA A 1 481 ? 141.124 28.592 29.289 1.00 61.83 461 ALA A C 1
ATOM 3626 O O . ALA A 1 481 ? 140.019 28.145 29.612 1.00 63.67 461 ALA A O 1
ATOM 3628 N N . ILE A 1 482 ? 141.400 29.030 28.064 1.00 62.01 462 ILE A N 1
ATOM 3629 C CA . ILE A 1 482 ? 140.404 28.980 27.003 1.00 63.85 462 ILE A CA 1
ATOM 3630 C C . ILE A 1 482 ? 139.968 27.535 26.724 1.00 66.22 462 ILE A C 1
ATOM 3631 O O . ILE A 1 482 ? 138.774 27.265 26.629 1.00 68.92 462 ILE A O 1
ATOM 3636 N N . ASP A 1 483 ? 140.928 26.614 26.630 1.00 67.07 463 ASP A N 1
ATOM 3637 C CA . ASP A 1 483 ? 140.631 25.187 26.406 1.00 69.39 463 ASP A CA 1
ATOM 3638 C C . ASP A 1 483 ? 139.720 24.598 27.477 1.00 68.51 463 ASP A C 1
ATOM 3639 O O . ASP A 1 483 ? 138.809 23.834 27.169 1.00 71.43 463 ASP A O 1
ATOM 3644 N N . ASP A 1 484 ? 139.990 24.942 28.733 1.00 66.09 464 ASP A N 1
ATOM 3645 C CA . ASP A 1 484 ? 139.241 24.401 29.861 1.00 66.02 464 ASP A CA 1
ATOM 3646 C C . ASP A 1 484 ? 137.813 24.930 29.910 1.00 64.70 464 ASP A C 1
ATOM 3647 O O . ASP A 1 484 ? 136.876 24.179 30.170 1.00 66.80 464 ASP A O 1
ATOM 3652 N N . PHE A 1 485 ? 137.654 26.221 29.646 1.00 62.49 465 PHE A N 1
ATOM 3653 C CA . PHE A 1 485 ? 136.334 26.827 29.486 1.00 61.24 465 PHE A CA 1
ATOM 3654 C C . PHE A 1 485 ? 135.551 26.166 28.341 1.00 63.76 465 PHE A C 1
ATOM 3655 O O . PHE A 1 485 ? 134.362 25.871 28.484 1.00 64.90 465 PHE A O 1
ATOM 3663 N N . LEU A 1 486 ? 136.231 25.930 27.220 1.00 63.70 466 LEU A N 1
ATOM 3664 C CA . LEU A 1 486 ? 135.603 25.350 26.037 1.00 67.13 466 LEU A CA 1
ATOM 3665 C C . LEU A 1 486 ? 135.151 23.909 26.240 1.00 69.86 466 LEU A C 1
ATOM 3666 O O . LEU A 1 486 ? 134.144 23.487 25.663 1.00 71.29 466 LEU A O 1
ATOM 3671 N N . ALA A 1 487 ? 135.889 23.170 27.070 1.00 69.47 467 ALA A N 1
ATOM 3672 C CA . ALA A 1 487 ? 135.574 21.770 27.375 1.00 72.09 467 ALA A CA 1
ATOM 3673 C C . ALA A 1 487 ? 134.242 21.615 28.128 1.00 72.35 467 ALA A C 1
ATOM 3674 O O . ALA A 1 487 ? 133.666 20.523 28.185 1.00 73.19 467 ALA A O 1
ATOM 3676 N N . GLY A 1 488 ? 133.763 22.709 28.711 1.00 69.85 468 GLY A N 1
ATOM 3677 C CA . GLY A 1 488 ? 132.425 22.735 29.286 1.00 71.56 468 GLY A CA 1
ATOM 3678 C C . GLY A 1 488 ? 132.367 22.781 30.798 1.00 69.06 468 GLY A C 1
ATOM 3679 O O . GLY A 1 488 ? 133.398 22.663 31.460 1.00 67.58 468 GLY A O 1
ATOM 3680 N N . PRO A 1 489 ? 131.149 22.932 31.350 1.00 69.65 469 PRO A N 1
ATOM 3681 C CA . PRO A 1 489 ? 130.939 23.099 32.787 1.00 69.42 469 PRO A CA 1
ATOM 3682 C C . PRO A 1 489 ? 131.199 21.839 33.604 1.00 72.96 469 PRO A C 1
ATOM 3683 O O . PRO A 1 489 ? 131.484 21.937 34.799 1.00 73.73 469 PRO A O 1
ATOM 3687 N N . GLU A 1 490 ? 131.108 20.669 32.979 1.00 76.66 470 GLU A N 1
ATOM 3688 C CA . GLU A 1 490 ? 131.419 19.433 33.691 1.00 79.99 470 GLU A CA 1
ATOM 3689 C C . GLU A 1 490 ? 132.931 19.249 33.884 1.00 77.65 470 GLU A C 1
ATOM 3690 O O . GLU A 1 490 ? 133.375 18.811 34.946 1.00 77.05 470 GLU A O 1
ATOM 3696 N N . HIS A 1 491 ? 133.713 19.595 32.865 1.00 76.39 471 HIS A N 1
ATOM 3697 C CA . HIS A 1 491 ? 135.168 19.595 32.985 1.00 75.96 471 HIS A CA 1
ATOM 3698 C C . HIS A 1 491 ? 135.635 20.599 34.052 1.00 73.34 471 HIS A C 1
ATOM 3699 O O . HIS A 1 491 ? 136.505 20.284 34.867 1.00 73.72 471 HIS A O 1
ATOM 3706 N N . ILE A 1 492 ? 135.038 21.791 34.048 1.00 69.56 472 ILE A N 1
ATOM 3707 C CA . ILE A 1 492 ? 135.337 22.823 35.043 1.00 66.47 472 ILE A CA 1
ATOM 3708 C C . ILE A 1 492 ? 135.204 22.290 36.466 1.00 66.47 472 ILE A C 1
ATOM 3709 O O . ILE A 1 492 ? 136.143 22.381 37.256 1.00 66.19 472 ILE A O 1
ATOM 3714 N N . PHE A 1 493 ? 134.045 21.723 36.783 1.00 66.82 473 PHE A N 1
ATOM 3715 C CA . PHE A 1 493 ? 133.831 21.157 38.105 1.00 66.33 473 PHE A CA 1
ATOM 3716 C C . PHE A 1 493 ? 134.847 20.064 38.450 1.00 67.10 473 PHE A C 1
ATOM 3717 O O . PHE A 1 493 ? 135.329 20.009 39.578 1.00 65.60 473 PHE A O 1
ATOM 3725 N N . SER A 1 494 ? 135.165 19.202 37.485 1.00 67.97 474 SER A N 1
ATOM 3726 C CA . SER A 1 494 ? 136.065 18.071 37.731 1.00 71.56 474 SER A CA 1
ATOM 3727 C C . SER A 1 494 ? 137.503 18.495 38.044 1.00 70.45 474 SER A C 1
ATOM 3728 O O . SER A 1 494 ? 138.271 17.706 38.591 1.00 71.98 474 SER A O 1
ATOM 3731 N N . ILE A 1 495 ? 137.852 19.736 37.709 1.00 68.52 475 ILE A N 1
ATOM 3732 C CA . ILE A 1 495 ? 139.207 20.251 37.932 1.00 67.29 475 ILE A CA 1
ATOM 3733 C C . ILE A 1 495 ? 139.257 21.325 39.018 1.00 65.77 475 ILE A C 1
ATOM 3734 O O . ILE A 1 495 ? 140.175 22.152 39.040 1.00 65.27 475 ILE A O 1
ATOM 3739 N N . LEU A 1 496 ? 138.287 21.311 39.928 1.00 66.18 476 LEU A N 1
ATOM 3740 C CA . LEU A 1 496 ? 138.288 22.278 41.030 1.00 64.57 476 LEU A CA 1
ATOM 3741 C C . LEU A 1 496 ? 139.638 22.270 41.752 1.00 64.19 476 LEU A C 1
ATOM 3742 O O . LEU A 1 496 ? 140.260 23.314 41.909 1.00 63.18 476 LEU A O 1
ATOM 3747 N N . GLU A 1 497 ? 140.093 21.085 42.157 1.00 66.97 477 GLU A N 1
ATOM 3748 C CA . GLU A 1 497 ? 141.361 20.945 42.878 1.00 66.81 477 GLU A CA 1
ATOM 3749 C C . GLU A 1 497 ? 142.565 20.782 41.949 1.00 66.61 477 GLU A C 1
ATOM 3750 O O . GLU A 1 497 ? 143.590 21.429 42.152 1.00 67.07 477 GLU A O 1
ATOM 3756 N N . SER A 1 498 ? 142.433 19.929 40.935 1.00 68.36 478 SER A N 1
ATOM 3757 C CA . SER A 1 498 ? 143.547 19.579 40.043 1.00 68.37 478 SER A CA 1
ATOM 3758 C C . SER A 1 498 ? 144.045 20.722 39.144 1.00 65.80 478 SER A C 1
ATOM 3759 O O . SER A 1 498 ? 145.152 20.645 38.609 1.00 67.53 478 SER A O 1
ATOM 3762 N N . ALA A 1 499 ? 143.232 21.761 38.962 1.00 62.29 479 ALA A N 1
ATOM 3763 C CA . ALA A 1 499 ? 143.592 22.851 38.053 1.00 60.98 479 ALA A CA 1
ATOM 3764 C C . ALA A 1 499 ? 144.860 23.588 38.489 1.00 60.03 479 ALA A C 1
ATOM 3765 O O . ALA A 1 499 ? 145.741 23.818 37.668 1.00 60.70 479 ALA A O 1
ATOM 3767 N N . LEU A 1 500 ? 144.947 23.951 39.770 1.00 59.05 480 LEU A N 1
ATOM 3768 C CA . LEU A 1 500 ? 146.127 24.645 40.302 1.00 59.74 480 LEU A CA 1
ATOM 3769 C C . LEU A 1 500 ? 147.461 23.924 40.005 1.00 61.67 480 LEU A C 1
ATOM 3770 O O . LEU A 1 500 ? 148.323 24.519 39.355 1.00 60.97 480 LEU A O 1
ATOM 3775 N N . PRO A 1 501 ? 147.626 22.649 40.451 1.00 64.57 481 PRO A N 1
ATOM 3776 C CA . PRO A 1 501 ? 148.877 21.920 40.157 1.00 67.43 481 PRO A CA 1
ATOM 3777 C C . PRO A 1 501 ? 149.206 21.842 38.672 1.00 67.95 481 PRO A C 1
ATOM 3778 O O . PRO A 1 501 ? 150.375 21.891 38.300 1.00 68.01 481 PRO A O 1
ATOM 3782 N N . GLN A 1 502 ? 148.178 21.733 37.839 1.00 70.22 482 GLN A N 1
ATOM 3783 C CA . GLN A 1 502 ? 148.358 21.628 36.397 1.00 73.86 482 GLN A CA 1
ATOM 3784 C C . GLN A 1 502 ? 148.873 22.941 35.792 1.00 71.20 482 GLN A C 1
ATOM 3785 O O . GLN A 1 502 ? 149.671 22.919 34.849 1.00 73.40 482 GLN A O 1
ATOM 3791 N N . VAL A 1 503 ? 148.432 24.072 36.341 1.00 67.69 483 VAL A N 1
ATOM 3792 C CA . VAL A 1 503 ? 148.980 25.378 35.955 1.00 65.45 483 VAL A CA 1
ATOM 3793 C C . VAL A 1 503 ? 150.462 25.513 36.344 1.00 64.77 483 VAL A C 1
ATOM 3794 O O . VAL A 1 503 ? 151.271 25.944 35.520 1.00 62.81 483 VAL A O 1
ATOM 3798 N N . HIS A 1 504 ? 150.815 25.134 37.578 1.00 65.51 484 HIS A N 1
ATOM 3799 C CA . HIS A 1 504 ? 152.224 25.139 38.011 1.00 67.20 484 HIS A CA 1
ATOM 3800 C C . HIS A 1 504 ? 153.096 24.309 37.075 1.00 68.89 484 HIS A C 1
ATOM 3801 O O . HIS A 1 504 ? 154.170 24.756 36.678 1.00 69.72 484 HIS A O 1
ATOM 3808 N N . ARG A 1 505 ? 152.617 23.114 36.721 1.00 70.61 485 ARG A N 1
ATOM 3809 C CA . ARG A 1 505 ? 153.334 22.199 35.832 1.00 72.00 485 ARG A CA 1
ATOM 3810 C C . ARG A 1 505 ? 153.645 22.805 34.464 1.00 70.97 485 ARG A C 1
ATOM 3811 O O . ARG A 1 505 ? 154.727 22.581 33.917 1.00 72.30 485 ARG A O 1
ATOM 3819 N N . ILE A 1 506 ? 152.701 23.559 33.905 1.00 68.18 486 ILE A N 1
ATOM 3820 C CA . ILE A 1 506 ? 152.951 24.243 32.637 1.00 67.58 486 ILE A CA 1
ATOM 3821 C C . ILE A 1 506 ? 154.029 25.317 32.816 1.00 65.91 486 ILE A C 1
ATOM 3822 O O . ILE A 1 506 ? 154.964 25.405 32.014 1.00 68.08 486 ILE A O 1
ATOM 3827 N N . ARG A 1 507 ? 153.907 26.098 33.888 1.00 62.95 487 ARG A N 1
ATOM 3828 C CA . ARG A 1 507 ? 154.799 27.226 34.146 1.00 60.56 487 ARG A CA 1
ATOM 3829 C C . ARG A 1 507 ? 156.259 26.846 34.412 1.00 62.81 487 ARG A C 1
ATOM 3830 O O . ARG A 1 507 ? 157.150 27.633 34.108 1.00 62.35 487 ARG A O 1
ATOM 3838 N N . LYS A 1 508 ? 156.499 25.647 34.952 1.00 64.78 488 LYS A N 1
ATOM 3839 C CA . LYS A 1 508 ? 157.855 25.172 35.273 1.00 67.61 488 LYS A CA 1
ATOM 3840 C C . LYS A 1 508 ? 158.835 25.187 34.095 1.00 67.71 488 LYS A C 1
ATOM 3841 O O . LYS A 1 508 ? 160.049 25.293 34.299 1.00 68.44 488 LYS A O 1
ATOM 3847 N N . SER A 1 509 ? 158.316 25.057 32.876 1.00 67.27 489 SER A N 1
ATOM 3848 C CA . SER A 1 509 ? 159.169 24.954 31.682 1.00 68.59 489 SER A CA 1
ATOM 3849 C C . SER A 1 509 ? 159.448 26.305 31.006 1.00 65.64 489 SER A C 1
ATOM 3850 O O . SER A 1 509 ? 160.206 26.373 30.037 1.00 66.53 489 SER A O 1
ATOM 3853 N N . TYR A 1 510 ? 158.836 27.369 31.521 1.00 62.03 490 TYR A N 1
ATOM 3854 C CA . TYR A 1 510 ? 159.099 28.725 31.037 1.00 59.91 490 TYR A CA 1
ATOM 3855 C C . TYR A 1 510 ? 160.062 29.463 31.975 1.00 58.99 490 TYR A C 1
ATOM 3856 O O . TYR A 1 510 ? 159.810 29.557 33.179 1.00 59.83 490 TYR A O 1
ATOM 3865 N N . PRO A 1 511 ? 161.192 29.959 31.431 1.00 59.21 491 PRO A N 1
ATOM 3866 C CA . PRO A 1 511 ? 162.154 30.718 32.241 1.00 57.63 491 PRO A CA 1
ATOM 3867 C C . PRO A 1 511 ? 161.536 31.950 32.916 1.00 56.90 491 PRO A C 1
ATOM 3868 O O . PRO A 1 511 ? 161.951 32.316 34.018 1.00 56.87 491 PRO A O 1
ATOM 3872 N N . ASP A 1 512 ? 160.541 32.559 32.271 1.00 54.02 492 ASP A N 1
ATOM 3873 C CA . ASP A 1 512 ? 159.874 33.756 32.795 1.00 53.93 492 ASP A CA 1
ATOM 3874 C C . ASP A 1 512 ? 158.999 33.500 34.041 1.00 54.73 492 ASP A C 1
ATOM 3875 O O . ASP A 1 512 ? 158.445 34.436 34.630 1.00 53.22 492 ASP A O 1
ATOM 3880 N N . ALA A 1 513 ? 158.893 32.234 34.439 1.00 46.84 493 ALA A N 1
ATOM 3881 C CA . ALA A 1 513 ? 158.057 31.833 35.571 1.00 48.59 493 ALA A CA 1
ATOM 3882 C C . ALA A 1 513 ? 158.851 31.151 36.687 1.00 50.09 493 ALA A C 1
ATOM 3883 O O . ALA A 1 513 ? 158.271 30.761 37.707 1.00 52.27 493 ALA A O 1
ATOM 3885 N N . VAL A 1 514 ? 160.160 30.991 36.495 1.00 48.55 494 VAL A N 1
ATOM 3886 C CA . VAL A 1 514 ? 161.001 30.390 37.530 1.00 50.74 494 VAL A CA 1
ATOM 3887 C C . VAL A 1 514 ? 161.614 31.511 38.357 1.00 51.62 494 VAL A C 1
ATOM 3888 O O . VAL A 1 514 ? 162.456 32.273 37.866 1.00 52.01 494 VAL A O 1
ATOM 3892 N N . VAL A 1 515 ? 161.163 31.627 39.604 1.00 52.33 495 VAL A N 1
ATOM 3893 C CA . VAL A 1 515 ? 161.654 32.667 40.493 1.00 50.48 495 VAL A CA 1
ATOM 3894 C C . VAL A 1 515 ? 162.976 32.240 41.103 1.00 50.86 495 VAL A C 1
ATOM 3895 O O . VAL A 1 515 ? 163.094 31.142 41.655 1.00 51.72 495 VAL A O 1
ATOM 3899 N N . LEU A 1 516 ? 163.965 33.119 40.981 1.00 49.50 496 LEU A N 1
ATOM 3900 C CA . LEU A 1 516 ? 165.266 32.951 41.615 1.00 49.75 496 LEU A CA 1
ATOM 3901 C C . LEU A 1 516 ? 165.365 34.000 42.731 1.00 49.03 496 LEU A C 1
ATOM 3902 O O . LEU A 1 516 ? 164.750 35.055 42.623 1.00 46.71 496 LEU A O 1
ATOM 3907 N N . PRO A 1 517 ? 166.111 33.706 43.817 1.00 50.85 497 PRO A N 1
ATOM 3908 C CA . PRO A 1 517 ? 166.179 34.608 44.979 1.00 49.38 497 PRO A CA 1
ATOM 3909 C C . PRO A 1 517 ? 166.662 36.031 44.687 1.00 48.12 497 PRO A C 1
ATOM 3910 O O . PRO A 1 517 ? 166.214 36.972 45.351 1.00 47.80 497 PRO A O 1
ATOM 3914 N N . ALA A 1 518 ? 167.559 36.196 43.715 1.00 46.57 498 ALA A N 1
ATOM 3915 C CA . ALA A 1 518 ? 168.139 37.511 43.434 1.00 45.16 498 ALA A CA 1
ATOM 3916 C C . ALA A 1 518 ? 168.775 37.557 42.051 1.00 44.50 498 ALA A C 1
ATOM 3917 O O . ALA A 1 518 ? 169.173 36.521 41.519 1.00 46.07 498 ALA A O 1
ATOM 3919 N N . ALA A 1 519 ? 168.872 38.756 41.476 1.00 41.98 499 ALA A N 1
ATOM 3920 C CA . ALA A 1 519 ? 169.584 38.944 40.208 1.00 43.36 499 ALA A CA 1
ATOM 3921 C C . ALA A 1 519 ? 171.048 38.522 40.329 1.00 44.46 499 ALA A C 1
ATOM 3922 O O . ALA A 1 519 ? 171.652 38.077 39.348 1.00 42.34 499 ALA A O 1
ATOM 3924 N N . SER A 1 520 ? 171.597 38.662 41.541 1.00 44.97 500 SER A N 1
ATOM 3925 C CA . SER A 1 520 ? 172.982 38.301 41.841 1.00 49.72 500 SER A CA 1
ATOM 3926 C C . SER A 1 520 ? 173.277 36.793 41.792 1.00 54.23 500 SER A C 1
ATOM 3927 O O . SER A 1 520 ? 174.432 36.389 41.934 1.00 56.96 500 SER A O 1
ATOM 3930 N N . GLU A 1 521 ? 172.241 35.970 41.616 1.00 56.15 501 GLU A N 1
ATOM 3931 C CA . GLU A 1 521 ? 172.412 34.522 41.449 1.00 59.97 501 GLU A CA 1
ATOM 3932 C C . GLU A 1 521 ? 172.798 34.213 40.002 1.00 59.32 501 GLU A C 1
ATOM 3933 O O . GLU A 1 521 ? 173.336 33.146 39.711 1.00 61.93 501 GLU A O 1
ATOM 3939 N N . LEU A 1 522 ? 172.500 35.151 39.107 1.00 56.83 502 LEU A N 1
ATOM 3940 C CA . LEU A 1 522 ? 172.824 35.038 37.689 1.00 56.59 502 LEU A CA 1
ATOM 3941 C C . LEU A 1 522 ? 174.112 35.797 37.336 1.00 56.06 502 LEU A C 1
ATOM 3942 O O . LEU A 1 522 ? 174.587 36.599 38.140 1.00 54.03 502 LEU A O 1
ATOM 3947 N N . PRO A 1 523 ? 174.698 35.527 36.146 1.00 57.16 503 PRO A N 1
ATOM 3948 C CA . PRO A 1 523 ? 175.826 36.345 35.681 1.00 57.18 503 PRO A CA 1
ATOM 3949 C C . PRO A 1 523 ? 175.442 37.833 35.621 1.00 55.32 503 PRO A C 1
ATOM 3950 O O . PRO A 1 523 ? 174.301 38.156 35.269 1.00 53.79 503 PRO A O 1
ATOM 3954 N N . PRO A 1 524 ? 176.384 38.734 35.970 1.00 54.31 504 PRO A N 1
ATOM 3955 C CA . PRO A 1 524 ? 176.072 40.169 35.968 1.00 53.53 504 PRO A CA 1
ATOM 3956 C C . PRO A 1 524 ? 175.643 40.660 34.580 1.00 54.32 504 PRO A C 1
ATOM 3957 O O . PRO A 1 524 ? 176.159 40.177 33.574 1.00 54.87 504 PRO A O 1
ATOM 3961 N N . PRO A 1 525 ? 174.705 41.621 34.528 1.00 54.41 505 PRO A N 1
ATOM 3962 C CA . PRO A 1 525 ? 174.130 42.060 33.258 1.00 54.31 505 PRO A CA 1
ATOM 3963 C C . PRO A 1 525 ? 175.183 42.644 32.327 1.00 56.59 505 PRO A C 1
ATOM 3964 O O . PRO A 1 525 ? 176.201 43.159 32.791 1.00 59.54 505 PRO A O 1
ATOM 3968 N N . LEU A 1 526 ? 174.943 42.537 31.026 1.00 58.29 506 LEU A N 1
ATOM 3969 C CA . LEU A 1 526 ? 175.837 43.099 30.023 1.00 62.59 506 LEU A CA 1
ATOM 3970 C C . LEU A 1 526 ? 175.838 44.629 30.116 1.00 64.19 506 LEU A C 1
ATOM 3971 O O . LEU A 1 526 ? 176.896 45.260 30.104 1.00 65.49 506 LEU A O 1
ATOM 3976 N N . HIS A 1 527 ? 174.645 45.214 30.218 1.00 64.13 507 HIS A N 1
ATOM 3977 C CA . HIS A 1 527 ? 174.501 46.665 30.252 1.00 67.16 507 HIS A CA 1
ATOM 3978 C C . HIS A 1 527 ? 174.005 47.142 31.610 1.00 65.53 507 HIS A C 1
ATOM 3979 O O . HIS A 1 527 ? 173.215 46.464 32.266 1.00 63.69 507 HIS A O 1
ATOM 3986 N N . LYS A 1 528 ? 174.476 48.314 32.022 1.00 67.83 508 LYS A N 1
ATOM 3987 C CA . LYS A 1 528 ? 173.911 48.997 33.180 1.00 69.44 508 LYS A CA 1
ATOM 3988 C C . LYS A 1 528 ? 172.570 49.566 32.735 1.00 69.21 508 LYS A C 1
ATOM 3989 O O . LYS A 1 528 ? 172.320 49.720 31.538 1.00 70.00 508 LYS A O 1
ATOM 3995 N N . ASN A 1 529 ? 171.696 49.869 33.686 1.00 70.03 509 ASN A N 1
ATOM 3996 C CA . ASN A 1 529 ? 170.400 50.439 33.334 1.00 70.26 509 ASN A CA 1
ATOM 3997 C C . ASN A 1 529 ? 170.472 51.921 33.009 1.00 73.11 509 ASN A C 1
ATOM 3998 O O . ASN A 1 529 ? 171.337 52.641 33.513 1.00 73.74 509 ASN A O 1
ATOM 4003 N N . LYS A 1 530 ? 169.579 52.359 32.128 1.00 75.52 510 LYS A N 1
ATOM 4004 C CA . LYS A 1 530 ? 169.415 53.776 31.843 1.00 78.11 510 LYS A CA 1
ATOM 4005 C C . LYS A 1 530 ? 167.945 54.124 31.999 1.00 77.93 510 LYS A C 1
ATOM 4006 O O . LYS A 1 530 ? 167.078 53.430 31.460 1.00 76.56 510 LYS A O 1
ATOM 4012 N N . ALA A 1 531 ? 167.674 55.184 32.759 1.00 78.79 511 ALA A N 1
ATOM 4013 C CA . ALA A 1 531 ? 166.312 55.653 32.979 1.00 79.86 511 ALA A CA 1
ATOM 4014 C C . ALA A 1 531 ? 165.626 55.949 31.646 1.00 81.99 511 ALA A C 1
ATOM 4015 O O . ALA A 1 531 ? 166.056 56.827 30.896 1.00 84.42 511 ALA A O 1
ATOM 4017 N N . MET A 1 532 ? 164.581 55.183 31.348 1.00 81.24 512 MET A N 1
ATOM 4018 C CA . MET A 1 532 ? 163.764 55.424 30.170 1.00 83.34 512 MET A CA 1
ATOM 4019 C C . MET A 1 532 ? 162.448 56.055 30.602 1.00 84.38 512 MET A C 1
ATOM 4020 O O . MET A 1 532 ? 161.714 55.493 31.425 1.00 82.31 512 MET A O 1
ATOM 4025 N N . LYS A 1 533 ? 162.173 57.236 30.051 1.00 87.34 513 LYS A N 1
ATOM 4026 C CA . LYS A 1 533 ? 160.949 57.982 30.347 1.00 88.46 513 LYS A CA 1
ATOM 4027 C C . LYS A 1 533 ? 159.755 57.351 29.629 1.00 88.01 513 LYS A C 1
ATOM 4028 O O . LYS A 1 533 ? 159.866 56.964 28.460 1.00 87.33 513 LYS A O 1
ATOM 4034 N N . PRO A 1 534 ? 158.617 57.219 30.340 1.00 87.16 514 PRO A N 1
ATOM 4035 C CA . PRO A 1 534 ? 157.410 56.640 29.746 1.00 87.22 514 PRO A CA 1
ATOM 4036 C C . PRO A 1 534 ? 156.857 57.528 28.627 1.00 89.72 514 PRO A C 1
ATOM 4037 O O . PRO A 1 534 ? 156.662 58.731 28.840 1.00 91.26 514 PRO A O 1
ATOM 4041 N N . PRO A 1 535 ? 156.635 56.943 27.433 1.00 89.66 515 PRO A N 1
ATOM 4042 C CA . PRO A 1 535 ? 156.127 57.688 26.286 1.00 92.33 515 PRO A CA 1
ATOM 4043 C C . PRO A 1 535 ? 154.667 58.116 26.451 1.00 93.94 515 PRO A C 1
ATOM 4044 O O . PRO A 1 535 ? 153.756 57.284 26.410 1.00 92.64 515 PRO A O 1
ATOM 4048 N N . VAL A 1 536 ? 154.468 59.412 26.667 1.00 96.52 516 VAL A N 1
ATOM 4049 C CA . VAL A 1 536 ? 153.141 60.014 26.623 1.00 99.61 516 VAL A CA 1
ATOM 4050 C C . VAL A 1 536 ? 152.983 60.709 25.273 1.00 102.84 516 VAL A C 1
ATOM 4051 O O . VAL A 1 536 ? 151.874 60.842 24.751 1.00 104.36 516 VAL A O 1
ATOM 4055 N N . ASN A 1 537 ? 154.121 61.129 24.719 1.00 103.61 517 ASN A N 1
ATOM 4056 C CA . ASN A 1 537 ? 154.208 61.796 23.423 1.00 106.30 517 ASN A CA 1
ATOM 4057 C C . ASN A 1 537 ? 153.665 60.883 22.321 1.00 105.22 517 ASN A C 1
ATOM 4058 O O . ASN A 1 537 ? 154.038 59.711 22.252 1.00 102.30 517 ASN A O 1
ATOM 4063 N N . PRO A 1 538 ? 152.779 61.415 21.461 1.00 107.37 518 PRO A N 1
ATOM 4064 C CA . PRO A 1 538 ? 152.062 60.588 20.479 1.00 106.55 518 PRO A CA 1
ATOM 4065 C C . PRO A 1 538 ? 152.977 59.932 19.441 1.00 104.97 518 PRO A C 1
ATOM 4066 O O . PRO A 1 538 ? 152.838 58.737 19.163 1.00 101.97 518 PRO A O 1
ATOM 4070 N N . LEU A 1 539 ? 153.906 60.714 18.890 1.00 105.98 519 LEU A N 1
ATOM 4071 C CA . LEU A 1 539 ? 154.861 60.229 17.892 1.00 105.05 519 LEU A CA 1
ATOM 4072 C C . LEU A 1 539 ? 155.827 59.211 18.489 1.00 99.71 519 LEU A C 1
ATOM 4073 O O . LEU A 1 539 ? 156.187 58.235 17.831 1.00 98.51 519 LEU A O 1
ATOM 4078 N N . VAL A 1 540 ? 156.233 59.448 19.736 1.00 96.47 520 VAL A N 1
ATOM 4079 C CA . VAL A 1 540 ? 157.222 58.611 20.428 1.00 91.88 520 VAL A CA 1
ATOM 4080 C C . VAL A 1 540 ? 156.698 57.200 20.731 1.00 87.46 520 VAL A C 1
ATOM 4081 O O . VAL A 1 540 ? 157.436 56.229 20.584 1.00 86.52 520 VAL A O 1
ATOM 4085 N N . ILE A 1 541 ? 155.435 57.090 21.143 1.00 86.22 521 ILE A N 1
ATOM 4086 C CA . ILE A 1 541 ? 154.789 55.787 21.322 1.00 83.53 521 ILE A CA 1
ATOM 4087 C C . ILE A 1 541 ? 154.878 54.982 20.031 1.00 84.37 521 ILE A C 1
ATOM 4088 O O . ILE A 1 541 ? 155.314 53.829 20.048 1.00 82.97 521 ILE A O 1
ATOM 4093 N N . GLY A 1 542 ? 154.473 55.600 18.921 1.00 87.79 522 GLY A N 1
ATOM 4094 C CA . GLY A 1 542 ? 154.564 54.988 17.596 1.00 88.56 522 GLY A CA 1
ATOM 4095 C C . GLY A 1 542 ? 155.963 54.484 17.300 1.00 87.78 522 GLY A C 1
ATOM 4096 O O . GLY A 1 542 ? 156.141 53.333 16.890 1.00 86.10 522 GLY A O 1
ATOM 4097 N N . TYR A 1 543 ? 156.954 55.345 17.532 1.00 88.98 523 TYR A N 1
ATOM 4098 C CA . TYR A 1 543 ? 158.366 55.003 17.338 1.00 89.44 523 TYR A CA 1
ATOM 4099 C C . TYR A 1 543 ? 158.823 53.809 18.196 1.00 85.69 523 TYR A C 1
ATOM 4100 O O . TYR A 1 543 ? 159.524 52.924 17.699 1.00 85.43 523 TYR A O 1
ATOM 4109 N N . ARG A 1 544 ? 158.426 53.788 19.470 1.00 83.21 524 ARG A N 1
ATOM 4110 C CA . ARG A 1 544 ? 158.764 52.679 20.375 1.00 80.16 524 ARG A CA 1
ATOM 4111 C C . ARG A 1 544 ? 158.070 51.383 19.965 1.00 77.52 524 ARG A C 1
ATOM 4112 O O . ARG A 1 544 ? 158.661 50.304 20.042 1.00 75.39 524 ARG A O 1
ATOM 4120 N N . LEU A 1 545 ? 156.816 51.505 19.535 1.00 77.55 525 LEU A N 1
ATOM 4121 C CA . LEU A 1 545 ? 156.045 50.380 19.012 1.00 76.71 525 LEU A CA 1
ATOM 4122 C C . LEU A 1 545 ? 156.709 49.748 17.783 1.00 76.50 525 LEU A C 1
ATOM 4123 O O . LEU A 1 545 ? 156.916 48.533 17.745 1.00 72.25 525 LEU A O 1
ATOM 4128 N N . ALA A 1 546 ? 157.048 50.578 16.793 1.00 78.65 526 ALA A N 1
ATOM 4129 C CA . ALA A 1 546 ? 157.728 50.110 15.579 1.00 81.26 526 ALA A CA 1
ATOM 4130 C C . ALA A 1 546 ? 159.072 49.453 15.894 1.00 80.18 526 ALA A C 1
ATOM 4131 O O . ALA A 1 546 ? 159.403 48.404 15.336 1.00 80.13 526 ALA A O 1
ATOM 4133 N N . ARG A 1 547 ? 159.831 50.073 16.796 1.00 79.89 527 ARG A N 1
ATOM 4134 C CA . ARG A 1 547 ? 161.128 49.554 17.219 1.00 79.60 527 ARG A CA 1
ATOM 4135 C C . ARG A 1 547 ? 160.964 48.177 17.861 1.00 76.29 527 ARG A C 1
ATOM 4136 O O . ARG A 1 547 ? 161.805 47.295 17.672 1.00 76.44 527 ARG A O 1
ATOM 4144 N N . GLY A 1 548 ? 159.867 48.005 18.596 1.00 74.26 528 GLY A N 1
ATOM 4145 C CA . GLY A 1 548 ? 159.502 46.722 19.191 1.00 70.08 528 GLY A CA 1
ATOM 4146 C C . GLY A 1 548 ? 159.127 45.651 18.179 1.00 71.16 528 GLY A C 1
ATOM 4147 O O . GLY A 1 548 ? 159.534 44.491 18.320 1.00 69.30 528 GLY A O 1
ATOM 4148 N N . ILE A 1 549 ? 158.348 46.025 17.164 1.00 71.97 529 ILE A N 1
ATOM 4149 C CA . ILE A 1 549 ? 157.965 45.078 16.115 1.00 73.48 529 ILE A CA 1
ATOM 4150 C C . ILE A 1 549 ? 159.210 44.650 15.333 1.00 75.15 529 ILE A C 1
ATOM 4151 O O . ILE A 1 549 ? 159.445 43.453 15.143 1.00 73.91 529 ILE A O 1
ATOM 4156 N N . MET A 1 550 ? 160.013 45.633 14.924 1.00 77.88 530 MET A N 1
ATOM 4157 C CA . MET A 1 550 ? 161.275 45.396 14.212 1.00 81.13 530 MET A CA 1
ATOM 4158 C C . MET A 1 550 ? 162.207 44.400 14.917 1.00 77.65 530 MET A C 1
ATOM 4159 O O . MET A 1 550 ? 162.720 43.475 14.291 1.00 78.84 530 MET A O 1
ATOM 4164 N N . HIS A 1 551 ? 162.421 44.598 16.214 1.00 74.47 531 HIS A N 1
ATOM 4165 C CA . HIS A 1 551 ? 163.275 43.709 17.001 1.00 71.62 531 HIS A CA 1
ATOM 4166 C C . HIS A 1 551 ? 162.685 42.300 17.102 1.00 69.58 531 HIS A C 1
ATOM 4167 O O . HIS A 1 551 ? 163.417 41.315 17.050 1.00 67.90 531 HIS A O 1
ATOM 4174 N N . ASN A 1 552 ? 161.361 42.214 17.227 1.00 69.30 532 ASN A N 1
ATOM 4175 C CA . ASN A 1 552 ? 160.677 40.930 17.367 1.00 68.39 532 ASN A CA 1
ATOM 4176 C C . ASN A 1 552 ? 160.665 40.073 16.104 1.00 72.00 532 ASN A C 1
ATOM 4177 O O . ASN A 1 552 ? 160.307 38.893 16.154 1.00 73.05 532 ASN A O 1
ATOM 4182 N N . LEU A 1 553 ? 161.072 40.667 14.982 1.00 74.46 533 LEU A N 1
ATOM 4183 C CA . LEU A 1 553 ? 161.179 39.955 13.713 1.00 76.43 533 LEU A CA 1
ATOM 4184 C C . LEU A 1 553 ? 162.579 39.365 13.503 1.00 76.56 533 LEU A C 1
ATOM 4185 O O . LEU A 1 553 ? 162.779 38.514 12.629 1.00 78.92 533 LEU A O 1
ATOM 4190 N N . THR A 1 554 ? 163.543 39.818 14.298 1.00 73.92 534 THR A N 1
ATOM 4191 C CA . THR A 1 554 ? 164.907 39.296 14.231 1.00 73.73 534 THR A CA 1
ATOM 4192 C C . THR A 1 554 ? 165.041 37.997 15.028 1.00 71.16 534 THR A C 1
ATOM 4193 O O . THR A 1 554 ? 164.263 37.738 15.951 1.00 68.88 534 THR A O 1
ATOM 4197 N N . ALA A 1 555 ? 166.022 37.179 14.659 1.00 71.48 535 ALA A N 1
ATOM 4198 C CA . ALA A 1 555 ? 166.389 36.007 15.447 1.00 70.31 535 ALA A CA 1
ATOM 4199 C C . ALA A 1 555 ? 167.105 36.492 16.697 1.00 68.43 535 ALA A C 1
ATOM 4200 O O . ALA A 1 555 ? 167.995 37.344 16.617 1.00 69.04 535 ALA A O 1
ATOM 4202 N N . ALA A 1 556 ? 166.705 35.959 17.849 1.00 65.85 536 ALA A N 1
ATOM 4203 C CA . ALA A 1 556 ? 167.321 36.327 19.119 1.00 63.09 536 ALA A CA 1
ATOM 4204 C C . ALA A 1 556 ? 168.723 35.731 19.240 1.00 63.28 536 ALA A C 1
ATOM 4205 O O . ALA A 1 556 ? 168.993 34.662 18.686 1.00 64.24 536 ALA A O 1
ATOM 4207 N N . ASN A 1 557 ? 169.602 36.441 19.949 1.00 60.99 537 ASN A N 1
ATOM 4208 C CA . ASN A 1 557 ? 170.960 35.978 20.233 1.00 63.48 537 ASN A CA 1
ATOM 4209 C C . ASN A 1 557 ? 170.981 35.112 21.498 1.00 62.96 537 ASN A C 1
ATOM 4210 O O . ASN A 1 557 ? 170.737 35.619 22.592 1.00 62.46 537 ASN A O 1
ATOM 4215 N N . PRO A 1 558 ? 171.276 33.804 21.350 1.00 66.07 538 PRO A N 1
ATOM 4216 C CA . PRO A 1 558 ? 171.322 32.840 22.459 1.00 66.01 538 PRO A CA 1
ATOM 4217 C C . PRO A 1 558 ? 172.230 33.222 23.635 1.00 65.65 538 PRO A C 1
ATOM 4218 O O . PRO A 1 558 ? 171.953 32.813 24.766 1.00 66.49 538 PRO A O 1
ATOM 4222 N N . GLN A 1 559 ? 173.288 33.994 23.383 1.00 65.22 539 GLN A N 1
ATOM 4223 C CA . GLN A 1 559 ? 174.193 34.434 24.454 1.00 64.92 539 GLN A CA 1
ATOM 4224 C C . GLN A 1 559 ? 173.499 35.293 25.512 1.00 62.96 539 GLN A C 1
ATOM 4225 O O . GLN A 1 559 ? 173.941 35.343 26.670 1.00 60.48 539 GLN A O 1
ATOM 4231 N N . HIS A 1 560 ? 172.417 35.965 25.114 1.00 60.43 540 HIS A N 1
ATOM 4232 C CA . HIS A 1 560 ? 171.643 36.788 26.038 1.00 58.38 540 HIS A CA 1
ATOM 4233 C C . HIS A 1 560 ? 170.705 35.952 26.913 1.00 57.06 540 HIS A C 1
ATOM 4234 O O . HIS A 1 560 ? 170.077 36.481 27.832 1.00 57.27 540 HIS A O 1
ATOM 4241 N N . HIS A 1 561 ? 170.626 34.653 26.634 1.00 56.52 541 HIS A N 1
ATOM 4242 C CA . HIS A 1 561 ? 169.943 33.706 27.521 1.00 56.83 541 HIS A CA 1
ATOM 4243 C C . HIS A 1 561 ? 170.905 33.052 28.522 1.00 57.57 541 HIS A C 1
ATOM 4244 O O . HIS A 1 561 ? 170.466 32.386 29.465 1.00 56.91 541 HIS A O 1
ATOM 4251 N N . ARG A 1 562 ? 172.209 33.234 28.307 1.00 57.90 542 ARG A N 1
ATOM 4252 C CA . ARG A 1 562 ? 173.224 32.746 29.237 1.00 59.58 542 ARG A CA 1
ATOM 4253 C C . ARG A 1 562 ? 173.521 33.869 30.229 1.00 59.66 542 ARG A C 1
ATOM 4254 O O . ARG A 1 562 ? 173.546 33.651 31.448 1.00 60.44 542 ARG A O 1
ATOM 4262 N N . ARG A 1 563 ? 173.742 35.066 29.684 1.00 58.03 543 ARG A N 1
ATOM 4263 C CA . ARG A 1 563 ? 174.010 36.263 30.456 1.00 55.12 543 ARG A CA 1
ATOM 4264 C C . ARG A 1 563 ? 172.981 37.350 30.107 1.00 54.02 543 ARG A C 1
ATOM 4265 O O . ARG A 1 563 ? 172.913 37.793 28.952 1.00 55.27 543 ARG A O 1
ATOM 4273 N N . PRO A 1 564 ? 172.185 37.787 31.103 1.00 50.38 544 PRO A N 1
ATOM 4274 C CA . PRO A 1 564 ? 171.127 38.772 30.851 1.00 50.03 544 PRO A CA 1
ATOM 4275 C C . PRO A 1 564 ? 171.685 40.105 30.354 1.00 50.35 544 PRO A C 1
ATOM 4276 O O . PRO A 1 564 ? 172.774 40.509 30.756 1.00 48.96 544 PRO A O 1
ATOM 4280 N N . GLU A 1 565 ? 170.948 40.771 29.472 1.00 51.15 545 GLU A N 1
ATOM 4281 C CA . GLU A 1 565 ? 171.360 42.087 28.998 1.00 53.00 545 GLU A CA 1
ATOM 4282 C C . GLU A 1 565 ? 171.184 43.152 30.083 1.00 50.61 545 GLU A C 1
ATOM 4283 O O . GLU A 1 565 ? 172.022 44.036 30.229 1.00 50.25 545 GLU A O 1
ATOM 4289 N N . PHE A 1 566 ? 170.098 43.047 30.841 1.00 49.64 546 PHE A N 1
ATOM 4290 C CA . PHE A 1 566 ? 169.785 44.007 31.899 1.00 50.41 546 PHE A CA 1
ATOM 4291 C C . PHE A 1 566 ? 169.257 43.298 33.137 1.00 48.46 546 PHE A C 1
ATOM 4292 O O . PHE A 1 566 ? 168.733 42.193 33.044 1.00 48.73 546 PHE A O 1
ATOM 4300 N N . ASN A 1 567 ? 169.414 43.939 34.293 1.00 49.11 547 ASN A N 1
ATOM 4301 C CA . ASN A 1 567 ? 168.630 43.612 35.483 1.00 48.26 547 ASN A CA 1
ATOM 4302 C C . ASN A 1 567 ? 167.564 44.688 35.597 1.00 47.73 547 ASN A C 1
ATOM 4303 O O . ASN A 1 567 ? 167.866 45.828 35.945 1.00 48.36 547 ASN A O 1
ATOM 4308 N N . VAL A 1 568 ? 166.322 44.332 35.287 1.00 47.42 548 VAL A N 1
ATOM 4309 C CA . VAL A 1 568 ? 165.240 45.308 35.245 1.00 46.17 548 VAL A CA 1
ATOM 4310 C C . VAL A 1 568 ? 164.391 45.261 36.514 1.00 46.42 548 VAL A C 1
ATOM 4311 O O . VAL A 1 568 ? 163.803 44.227 36.811 1.00 48.07 548 VAL A O 1
ATOM 4315 N N . PRO A 1 569 ? 164.317 46.384 37.258 1.00 46.68 549 PRO A N 1
ATOM 4316 C CA . PRO A 1 569 ? 163.386 46.483 38.396 1.00 46.80 549 PRO A CA 1
ATOM 4317 C C . PRO A 1 569 ? 161.925 46.408 37.953 1.00 47.65 549 PRO A C 1
ATOM 4318 O O . PRO A 1 569 ? 161.608 46.772 36.823 1.00 49.41 549 PRO A O 1
ATOM 4322 N N . THR A 1 570 ? 161.054 45.922 38.835 1.00 47.44 550 THR A N 1
ATOM 4323 C CA . THR A 1 570 ? 159.628 45.805 38.541 1.00 50.02 550 THR A CA 1
ATOM 4324 C C . THR A 1 570 ? 159.051 47.101 37.967 1.00 51.13 550 THR A C 1
ATOM 4325 O O . THR A 1 570 ? 158.344 47.072 36.960 1.00 50.06 550 THR A O 1
ATOM 4329 N N . GLN A 1 571 ? 159.356 48.226 38.617 1.00 52.02 551 GLN A N 1
ATOM 4330 C CA . GLN A 1 571 ? 158.793 49.529 38.238 1.00 53.57 551 GLN A CA 1
ATOM 4331 C C . GLN A 1 571 ? 159.199 49.975 36.832 1.00 54.77 551 GLN A C 1
ATOM 4332 O O . GLN A 1 571 ? 158.502 50.780 36.226 1.00 58.28 551 GLN A O 1
ATOM 4338 N N . ASP A 1 572 ? 160.317 49.451 36.326 1.00 53.35 552 ASP A N 1
ATOM 4339 C CA . ASP A 1 572 ? 160.829 49.821 35.002 1.00 54.31 552 ASP A CA 1
ATOM 4340 C C . ASP A 1 572 ? 160.461 48.795 33.919 1.00 53.76 552 ASP A C 1
ATOM 4341 O O . ASP A 1 572 ? 160.614 49.067 32.725 1.00 51.82 552 ASP A O 1
ATOM 4346 N N . ALA A 1 573 ? 159.970 47.628 34.342 1.00 52.54 553 ALA A N 1
ATOM 4347 C CA . ALA A 1 573 ? 159.660 46.514 33.430 1.00 53.49 553 ALA A CA 1
ATOM 4348 C C . ALA A 1 573 ? 158.428 46.758 32.564 1.00 55.15 553 ALA A C 1
ATOM 4349 O O . ALA A 1 573 ? 157.407 46.094 32.722 1.00 56.87 553 ALA A O 1
ATOM 4351 N N . ARG A 1 574 ? 158.531 47.695 31.632 1.00 57.10 554 ARG A N 1
ATOM 4352 C CA . ARG A 1 574 ? 157.396 48.022 30.781 1.00 60.22 554 ARG A CA 1
ATOM 4353 C C . ARG A 1 574 ? 157.665 47.637 29.324 1.00 60.78 554 ARG A C 1
ATOM 4354 O O . ARG A 1 574 ? 158.823 47.487 28.922 1.00 60.78 554 ARG A O 1
ATOM 4362 N N . TRP A 1 575 ? 156.591 47.463 28.552 1.00 61.36 555 TRP A N 1
ATOM 4363 C CA . TRP A 1 575 ? 156.667 46.988 27.166 1.00 61.13 555 TRP A CA 1
ATOM 4364 C C . TRP A 1 575 ? 157.673 47.749 26.295 1.00 62.03 555 TRP A C 1
ATOM 4365 O O . TRP A 1 575 ? 158.443 47.133 25.561 1.00 60.87 555 TRP A O 1
ATOM 4376 N N . PHE A 1 576 ? 157.675 49.080 26.395 1.00 62.45 556 PHE A N 1
ATOM 4377 C CA . PHE A 1 576 ? 158.573 49.914 25.592 1.00 64.15 556 PHE A CA 1
ATOM 4378 C C . PHE A 1 576 ? 160.060 49.675 25.883 1.00 63.18 556 PHE A C 1
ATOM 4379 O O . PHE A 1 576 ? 160.899 49.857 25.005 1.00 65.85 556 PHE A O 1
ATOM 4387 N N . LEU A 1 577 ? 160.379 49.267 27.108 1.00 61.81 557 LEU A N 1
ATOM 4388 C CA . LEU A 1 577 ? 161.753 48.915 27.464 1.00 61.28 557 LEU A CA 1
ATOM 4389 C C . LEU A 1 577 ? 162.049 47.459 27.132 1.00 59.70 557 LEU A C 1
ATOM 4390 O O . LEU A 1 577 ? 163.134 47.141 26.638 1.00 61.61 557 LEU A O 1
ATOM 4395 N N . LEU A 1 578 ? 161.077 46.585 27.384 1.00 58.24 558 LEU A N 1
ATOM 4396 C CA . LEU A 1 578 ? 161.288 45.141 27.276 1.00 57.56 558 LEU A CA 1
ATOM 4397 C C . LEU A 1 578 ? 161.232 44.579 25.852 1.00 59.50 558 LEU A C 1
ATOM 4398 O O . LEU A 1 578 ? 161.751 43.491 25.593 1.00 61.44 558 LEU A O 1
ATOM 4403 N N . CYS A 1 579 ? 160.620 45.319 24.934 1.00 60.09 559 CYS A N 1
ATOM 4404 C CA . CYS A 1 579 ? 160.413 44.832 23.572 1.00 61.26 559 CYS A CA 1
ATOM 4405 C C . CYS A 1 579 ? 161.629 45.025 22.664 1.00 63.10 559 CYS A C 1
ATOM 4406 O O . CYS A 1 579 ? 161.512 44.929 21.439 1.00 64.69 559 CYS A O 1
ATOM 4409 N N . THR A 1 580 ? 162.789 45.291 23.260 1.00 62.69 560 THR A N 1
ATOM 4410 C CA . THR A 1 580 ? 164.009 45.542 22.492 1.00 64.39 560 THR A CA 1
ATOM 4411 C C . THR A 1 580 ? 165.163 44.680 22.993 1.00 62.52 560 THR A C 1
ATOM 4412 O O . THR A 1 580 ? 166.260 44.708 22.431 1.00 63.53 560 THR A O 1
ATOM 4416 N N . VAL A 1 581 ? 164.906 43.911 24.049 1.00 60.93 561 VAL A N 1
ATOM 4417 C CA . VAL A 1 581 ? 165.909 43.008 24.610 1.00 59.85 561 VAL A CA 1
ATOM 4418 C C . VAL A 1 581 ? 165.702 41.586 24.097 1.00 59.15 561 VAL A C 1
ATOM 4419 O O . VAL A 1 581 ? 164.622 41.246 23.606 1.00 60.19 561 VAL A O 1
ATOM 4423 N N . ASP A 1 582 ? 166.750 40.774 24.206 1.00 58.03 562 ASP A N 1
ATOM 4424 C CA . ASP A 1 582 ? 166.677 39.343 23.943 1.00 56.61 562 ASP A CA 1
ATOM 4425 C C . ASP A 1 582 ? 166.622 38.550 25.244 1.00 54.01 562 ASP A C 1
ATOM 4426 O O . ASP A 1 582 ? 166.106 37.430 25.276 1.00 52.80 562 ASP A O 1
ATOM 4431 N N . GLY A 1 583 ? 167.173 39.127 26.309 1.00 52.37 563 GLY A N 1
ATOM 4432 C CA . GLY A 1 583 ? 167.221 38.468 27.612 1.00 51.73 563 GLY A CA 1
ATOM 4433 C C . GLY A 1 583 ? 167.483 39.433 28.748 1.00 50.07 563 GLY A C 1
ATOM 4434 O O . GLY A 1 583 ? 168.370 40.284 28.662 1.00 51.59 563 GLY A O 1
ATOM 4435 N N . ALA A 1 584 ? 166.712 39.294 29.822 1.00 49.16 564 ALA A N 1
ATOM 4436 C CA . ALA A 1 584 ? 166.795 40.201 30.973 1.00 46.63 564 ALA A CA 1
ATOM 4437 C C . ALA A 1 584 ? 166.144 39.579 32.207 1.00 46.10 564 ALA A C 1
ATOM 4438 O O . ALA A 1 584 ? 165.150 38.852 32.097 1.00 48.03 564 ALA A O 1
ATOM 4440 N N . THR A 1 585 ? 166.697 39.868 33.380 1.00 45.98 565 THR A N 1
ATOM 4441 C CA . THR A 1 585 ? 166.005 39.561 34.629 1.00 45.42 565 THR A CA 1
ATOM 4442 C C . THR A 1 585 ? 164.977 40.640 34.912 1.00 44.38 565 THR A C 1
ATOM 4443 O O . THR A 1 585 ? 165.232 41.830 34.708 1.00 44.55 565 THR A O 1
ATOM 4447 N N . VAL A 1 586 ? 163.807 40.206 35.363 1.00 45.03 566 VAL A N 1
ATOM 4448 C CA . VAL A 1 586 ? 162.768 41.108 35.830 1.00 44.46 566 VAL A CA 1
ATOM 4449 C C . VAL A 1 586 ? 162.372 40.689 37.237 1.00 44.80 566 VAL A C 1
ATOM 4450 O O . VAL A 1 586 ? 162.085 39.516 37.500 1.00 45.24 566 VAL A O 1
ATOM 4454 N N . THR A 1 587 ? 162.389 41.663 38.137 1.00 45.36 567 THR A N 1
ATOM 4455 C CA . THR A 1 587 ? 162.040 41.462 39.536 1.00 43.56 567 THR A CA 1
ATOM 4456 C C . THR A 1 587 ? 160.541 41.248 39.670 1.00 43.80 567 THR A C 1
ATOM 4457 O O . THR A 1 587 ? 159.743 41.932 39.019 1.00 43.78 567 THR A O 1
ATOM 4461 N N . THR A 1 588 ? 160.164 40.293 40.510 1.00 42.97 568 THR A N 1
ATOM 4462 C CA . THR A 1 588 ? 158.762 40.026 40.793 1.00 43.51 568 THR A CA 1
ATOM 4463 C C . THR A 1 588 ? 158.117 41.207 41.531 1.00 44.17 568 THR A C 1
ATOM 4464 O O . THR A 1 588 ? 158.781 41.931 42.280 1.00 41.98 568 THR A O 1
ATOM 4468 N N . ALA A 1 589 ? 156.820 41.392 41.308 1.00 46.06 569 ALA A N 1
ATOM 4469 C CA . ALA A 1 589 ? 156.060 42.484 41.918 1.00 45.64 569 ALA A CA 1
ATOM 4470 C C . ALA A 1 589 ? 156.243 42.615 43.433 1.00 46.31 569 ALA A C 1
ATOM 4471 O O . ALA A 1 589 ? 156.248 43.724 43.954 1.00 47.30 569 ALA A O 1
ATOM 4473 N N . ASP A 1 590 ? 156.386 41.497 44.139 1.00 46.47 570 ASP A N 1
ATOM 4474 C CA . ASP A 1 590 ? 156.518 41.543 45.598 1.00 45.91 570 ASP A CA 1
ATOM 4475 C C . ASP A 1 590 ? 157.936 41.868 46.063 1.00 44.91 570 ASP A C 1
ATOM 4476 O O . ASP A 1 590 ? 158.176 42.010 47.260 1.00 46.18 570 ASP A O 1
ATOM 4481 N N . GLY A 1 591 ? 158.868 41.966 45.111 1.00 44.01 571 GLY A N 1
ATOM 4482 C CA . GLY A 1 591 ? 160.263 42.312 45.397 1.00 41.82 571 GLY A CA 1
ATOM 4483 C C . GLY A 1 591 ? 161.069 41.187 46.025 1.00 42.39 571 GLY A C 1
ATOM 4484 O O . GLY A 1 591 ? 162.165 41.415 46.536 1.00 42.69 571 GLY A O 1
ATOM 4485 N N . CYS A 1 592 ? 160.535 39.969 45.976 1.00 43.01 572 CYS A N 1
ATOM 4486 C CA . CYS A 1 592 ? 161.123 38.838 46.690 1.00 43.45 572 CYS A CA 1
ATOM 4487 C C . CYS A 1 592 ? 162.086 38.046 45.826 1.00 43.12 572 CYS A C 1
ATOM 4488 O O . CYS A 1 592 ? 162.876 37.251 46.331 1.00 45.11 572 CYS A O 1
ATOM 4491 N N . GLY A 1 593 ? 162.027 38.258 44.519 1.00 41.65 573 GLY A N 1
ATOM 4492 C CA . GLY A 1 593 ? 162.921 37.549 43.627 1.00 40.77 573 GLY A CA 1
ATOM 4493 C C . GLY A 1 593 ? 162.939 38.140 42.239 1.00 41.98 573 GLY A C 1
ATOM 4494 O O . GLY A 1 593 ? 162.427 39.245 42.016 1.00 41.44 573 GLY A O 1
ATOM 4495 N N . VAL A 1 594 ? 163.545 37.392 41.318 1.00 41.18 574 VAL A N 1
ATOM 4496 C CA . VAL A 1 594 ? 163.626 37.752 39.909 1.00 40.12 574 VAL A CA 1
ATOM 4497 C C . VAL A 1 594 ? 163.342 36.531 39.026 1.00 43.06 574 VAL A C 1
ATOM 4498 O O . VAL A 1 594 ? 163.491 35.376 39.449 1.00 42.70 574 VAL A O 1
ATOM 4502 N N . VAL A 1 595 ? 162.938 36.810 37.791 1.00 44.45 575 VAL A N 1
ATOM 4503 C CA . VAL A 1 595 ? 162.825 35.798 36.751 1.00 44.56 575 VAL A CA 1
ATOM 4504 C C . VAL A 1 595 ? 163.675 36.224 35.542 1.00 46.39 575 VAL A C 1
ATOM 4505 O O . VAL A 1 595 ? 163.764 37.417 35.212 1.00 46.12 575 VAL A O 1
ATOM 4509 N N . TYR A 1 596 ? 164.301 35.245 34.898 1.00 45.97 576 TYR A N 1
ATOM 4510 C CA . TYR A 1 596 ? 165.075 35.463 33.686 1.00 47.25 576 TYR A CA 1
ATOM 4511 C C . TYR A 1 596 ? 164.140 35.384 32.478 1.00 48.32 576 TYR A C 1
ATOM 4512 O O . TYR A 1 596 ? 163.811 34.301 31.995 1.00 51.21 576 TYR A O 1
ATOM 4521 N N . ARG A 1 597 ? 163.693 36.536 31.998 1.00 48.74 577 ARG A N 1
ATOM 4522 C CA . ARG A 1 597 ? 162.849 36.575 30.808 1.00 48.95 577 ARG A CA 1
ATOM 4523 C C . ARG A 1 597 ? 163.714 36.482 29.546 1.00 50.07 577 ARG A C 1
ATOM 4524 O O . ARG A 1 597 ? 164.777 37.110 29.452 1.00 50.46 577 ARG A O 1
ATOM 4532 N N . GLN A 1 598 ? 163.256 35.683 28.584 1.00 52.47 578 GLN A N 1
ATOM 4533 C CA . GLN A 1 598 ? 164.040 35.366 27.391 1.00 52.05 578 GLN A CA 1
ATOM 4534 C C . GLN A 1 598 ? 163.194 35.404 26.122 1.00 53.22 578 GLN A C 1
ATOM 4535 O O . GLN A 1 598 ? 162.162 34.748 26.043 1.00 54.84 578 GLN A O 1
ATOM 4541 N N . ARG A 1 599 ? 163.633 36.181 25.135 1.00 53.01 579 ARG A N 1
ATOM 4542 C CA . ARG A 1 599 ? 162.944 36.243 23.854 1.00 53.06 579 ARG A CA 1
ATOM 4543 C C . ARG A 1 599 ? 163.348 35.077 22.964 1.00 54.15 579 ARG A C 1
ATOM 4544 O O . ARG A 1 599 ? 164.536 34.759 22.841 1.00 55.19 579 ARG A O 1
ATOM 4552 N N . ASP A 1 600 ? 162.353 34.444 22.353 1.00 65.12 580 ASP A N 1
ATOM 4553 C CA . ASP A 1 600 ? 162.588 33.456 21.309 1.00 65.61 580 ASP A CA 1
ATOM 4554 C C . ASP A 1 600 ? 161.529 33.647 20.237 1.00 65.28 580 ASP A C 1
ATOM 4555 O O . ASP A 1 600 ? 160.336 33.472 20.498 1.00 62.88 580 ASP A O 1
ATOM 4560 N N . ARG A 1 601 ? 161.967 34.028 19.040 1.00 66.12 581 ARG A N 1
ATOM 4561 C CA . ARG A 1 601 ? 161.049 34.384 17.958 1.00 68.13 581 ARG A CA 1
ATOM 4562 C C . ARG A 1 601 ? 160.147 33.220 17.546 1.00 69.17 581 ARG A C 1
ATOM 4563 O O . ARG A 1 601 ? 158.952 33.417 17.310 1.00 67.74 581 ARG A O 1
ATOM 4571 N N . ALA A 1 602 ? 160.720 32.018 17.484 1.00 69.96 582 ALA A N 1
ATOM 4572 C CA . ALA A 1 602 ? 159.959 30.808 17.157 1.00 73.28 582 ALA A CA 1
ATOM 4573 C C . ALA A 1 602 ? 158.868 30.493 18.191 1.00 72.02 582 ALA A C 1
ATOM 4574 O O . ALA A 1 602 ? 157.727 30.218 17.816 1.00 73.95 582 ALA A O 1
ATOM 4576 N N . LYS A 1 603 ? 159.222 30.545 19.477 1.00 71.22 583 LYS A N 1
ATOM 4577 C CA . LYS A 1 603 ? 158.274 30.303 20.580 1.00 70.63 583 LYS A CA 1
ATOM 4578 C C . LYS A 1 603 ? 157.180 31.364 20.657 1.00 69.31 583 LYS A C 1
ATOM 4579 O O . LYS A 1 603 ? 156.013 31.043 20.890 1.00 69.83 583 LYS A O 1
ATOM 4585 N N . MET A 1 604 ? 157.571 32.625 20.479 1.00 68.68 584 MET A N 1
ATOM 4586 C CA . MET A 1 604 ? 156.642 33.749 20.508 1.00 67.65 584 MET A CA 1
ATOM 4587 C C . MET A 1 604 ? 155.576 33.564 19.437 1.00 68.50 584 MET A C 1
ATOM 4588 O O . MET A 1 604 ? 154.380 33.555 19.738 1.00 66.68 584 MET A O 1
ATOM 4593 N N . PHE A 1 605 ? 156.023 33.400 18.193 1.00 70.54 585 PHE A N 1
ATOM 4594 C CA . PHE A 1 605 ? 155.129 33.204 17.061 1.00 72.41 585 PHE A CA 1
ATOM 4595 C C . PHE A 1 605 ? 154.200 32.005 17.264 1.00 72.70 585 PHE A C 1
ATOM 4596 O O . PHE A 1 605 ? 153.010 32.082 16.945 1.00 71.92 585 PHE A O 1
ATOM 4604 N N . ALA A 1 606 ? 154.745 30.914 17.809 1.00 71.81 586 ALA A N 1
ATOM 4605 C CA . ALA A 1 606 ? 153.972 29.701 18.079 1.00 71.87 586 ALA A CA 1
ATOM 4606 C C . ALA A 1 606 ? 152.897 29.940 19.133 1.00 69.97 586 ALA A C 1
ATOM 4607 O O . ALA A 1 606 ? 151.761 29.504 18.972 1.00 72.65 586 ALA A O 1
ATOM 4609 N N . LEU A 1 607 ? 153.253 30.639 20.205 1.00 66.88 587 LEU A N 1
ATOM 4610 C CA . LEU A 1 607 ? 152.287 30.965 21.245 1.00 65.37 587 LEU A CA 1
ATOM 4611 C C . LEU A 1 607 ? 151.220 31.913 20.720 1.00 65.51 587 LEU A C 1
ATOM 4612 O O . LEU A 1 607 ? 150.048 31.789 21.077 1.00 65.25 587 LEU A O 1
ATOM 4617 N N . LEU A 1 608 ? 151.633 32.861 19.880 1.00 66.03 588 LEU A N 1
ATOM 4618 C CA . LEU A 1 608 ? 150.710 33.843 19.317 1.00 67.46 588 LEU A CA 1
ATOM 4619 C C . LEU A 1 608 ? 149.698 33.157 18.415 1.00 69.36 588 LEU A C 1
ATOM 4620 O O . LEU A 1 608 ? 148.497 33.428 18.505 1.00 68.93 588 LEU A O 1
ATOM 4625 N N . TRP A 1 609 ? 150.196 32.261 17.565 1.00 70.88 589 TRP A N 1
ATOM 4626 C CA . TRP A 1 609 ? 149.351 31.488 16.660 1.00 74.39 589 TRP A CA 1
ATOM 4627 C C . TRP A 1 609 ? 148.381 30.602 17.442 1.00 73.10 589 TRP A C 1
ATOM 4628 O O . TRP A 1 609 ? 147.204 30.543 17.106 1.00 72.90 589 TRP A O 1
ATOM 4639 N N . GLN A 1 610 ? 148.866 29.942 18.496 1.00 71.87 590 GLN A N 1
ATOM 4640 C CA . GLN A 1 610 ? 147.990 29.148 19.370 1.00 72.59 590 GLN A CA 1
ATOM 4641 C C . GLN A 1 610 ? 146.909 29.994 20.055 1.00 70.96 590 GLN A C 1
ATOM 4642 O O . GLN A 1 610 ? 145.775 29.534 20.233 1.00 70.97 590 GLN A O 1
ATOM 4648 N N . SER A 1 611 ? 147.267 31.223 20.426 1.00 68.81 591 SER A N 1
ATOM 4649 C CA . SER A 1 611 ? 146.325 32.168 21.029 1.00 67.96 591 SER A CA 1
ATOM 4650 C C . SER A 1 611 ? 145.260 32.608 20.025 1.00 70.25 591 SER A C 1
ATOM 4651 O O . SER A 1 611 ? 144.068 32.609 20.339 1.00 70.31 591 SER A O 1
ATOM 4654 N N . LEU A 1 612 ? 145.693 32.965 18.816 1.00 72.44 592 LEU A N 1
ATOM 4655 C CA . LEU A 1 612 ? 144.779 33.432 17.778 1.00 74.49 592 LEU A CA 1
ATOM 4656 C C . LEU A 1 612 ? 143.817 32.322 17.386 1.00 77.00 592 LEU A C 1
ATOM 4657 O O . LEU A 1 612 ? 142.625 32.564 17.187 1.00 78.90 592 LEU A O 1
ATOM 4662 N N . ARG A 1 613 ? 144.347 31.105 17.290 1.00 76.97 593 ARG A N 1
ATOM 4663 C CA . ARG A 1 613 ? 143.552 29.911 17.026 1.00 78.68 593 ARG A CA 1
ATOM 4664 C C . ARG A 1 613 ? 142.433 29.797 18.059 1.00 76.31 593 ARG A C 1
ATOM 4665 O O . ARG A 1 613 ? 141.292 29.494 17.718 1.00 77.85 593 ARG A O 1
ATOM 4673 N N . ARG A 1 614 ? 142.760 30.069 19.319 1.00 72.72 594 ARG A N 1
ATOM 4674 C CA . ARG A 1 614 ? 141.771 29.981 20.385 1.00 70.51 594 ARG A CA 1
ATOM 4675 C C . ARG A 1 614 ? 140.792 31.144 20.394 1.00 69.70 594 ARG A C 1
ATOM 4676 O O . ARG A 1 614 ? 139.608 30.956 20.678 1.00 69.29 594 ARG A O 1
ATOM 4684 N N . GLN A 1 615 ? 141.285 32.336 20.070 1.00 69.66 595 GLN A N 1
ATOM 4685 C CA . GLN A 1 615 ? 140.434 33.522 19.982 1.00 70.77 595 GLN A CA 1
ATOM 4686 C C . GLN A 1 615 ? 139.309 33.312 18.963 1.00 75.01 595 GLN A C 1
ATOM 4687 O O . GLN A 1 615 ? 138.157 33.669 19.230 1.00 74.41 595 GLN A O 1
ATOM 4693 N N . ARG A 1 616 ? 139.645 32.720 17.812 1.00 79.14 596 ARG A N 1
ATOM 4694 C CA . ARG A 1 616 ? 138.661 32.440 16.755 1.00 85.55 596 ARG A CA 1
ATOM 4695 C C . ARG A 1 616 ? 137.668 31.348 17.172 1.00 85.41 596 ARG A C 1
ATOM 4696 O O . ARG A 1 616 ? 136.507 31.372 16.756 1.00 86.14 596 ARG A O 1
ATOM 4704 N N . GLN A 1 617 ? 138.127 30.407 17.999 1.00 83.45 597 GLN A N 1
ATOM 4705 C CA . GLN A 1 617 ? 137.250 29.387 18.573 1.00 84.33 597 GLN A CA 1
ATOM 4706 C C . GLN A 1 617 ? 136.205 30.009 19.498 1.00 83.03 597 GLN A C 1
ATOM 4707 O O . GLN A 1 617 ? 135.019 29.665 19.424 1.00 85.72 597 GLN A O 1
ATOM 4713 N N . LEU A 1 618 ? 136.653 30.931 20.352 1.00 78.83 598 LEU A N 1
ATOM 4714 C CA . LEU A 1 618 ? 135.784 31.615 21.303 1.00 76.22 598 LEU A CA 1
ATOM 4715 C C . LEU A 1 618 ? 134.603 32.302 20.647 1.00 77.49 598 LEU A C 1
ATOM 4716 O O . LEU A 1 618 ? 133.474 32.149 21.102 1.00 78.90 598 LEU A O 1
ATOM 4721 N N . LEU A 1 619 ? 134.860 33.059 19.586 1.00 78.46 599 LEU A N 1
ATOM 4722 C CA . LEU A 1 619 ? 133.789 33.798 18.919 1.00 80.65 599 LEU A CA 1
ATOM 4723 C C . LEU A 1 619 ? 132.915 32.922 18.011 1.00 83.36 599 LEU A C 1
ATOM 4724 O O . LEU A 1 619 ? 131.821 33.332 17.612 1.00 83.64 599 LEU A O 1
ATOM 4729 N N . LYS A 1 620 ? 133.397 31.717 17.711 1.00 84.47 600 LYS A N 1
ATOM 4730 C CA . LYS A 1 620 ? 132.620 30.720 16.969 1.00 87.60 600 LYS A CA 1
ATOM 4731 C C . LYS A 1 620 ? 131.731 29.906 17.914 1.00 86.48 600 LYS A C 1
ATOM 4732 O O . LYS A 1 620 ? 130.587 29.593 17.587 1.00 85.72 600 LYS A O 1
ATOM 4738 N N . ARG A 1 621 ? 132.259 29.591 19.097 1.00 84.20 601 ARG A N 1
ATOM 4739 C CA . ARG A 1 621 ? 131.582 28.682 20.020 1.00 84.20 601 ARG A CA 1
ATOM 4740 C C . ARG A 1 621 ? 130.920 29.328 21.241 1.00 81.02 601 ARG A C 1
ATOM 4741 O O . ARG A 1 621 ? 130.382 28.617 22.094 1.00 80.76 601 ARG A O 1
ATOM 4749 N N . PHE A 1 622 ? 130.931 30.658 21.323 1.00 79.50 602 PHE A N 1
ATOM 4750 C CA . PHE A 1 622 ? 130.430 31.335 22.525 1.00 77.22 602 PHE A CA 1
ATOM 4751 C C . PHE A 1 622 ? 128.930 31.162 22.768 1.00 78.82 602 PHE A C 1
ATOM 4752 O O . PHE A 1 622 ? 128.514 30.992 23.916 1.00 77.29 602 PHE A O 1
ATOM 4760 N N . GLU A 1 623 ? 128.129 31.200 21.704 1.00 81.96 603 GLU A N 1
ATOM 4761 C CA . GLU A 1 623 ? 126.683 30.991 21.831 1.00 84.27 603 GLU A CA 1
ATOM 4762 C C . GLU A 1 623 ? 126.350 29.616 22.392 1.00 84.44 603 GLU A C 1
ATOM 4763 O O . GLU A 1 623 ? 125.515 29.491 23.289 1.00 84.26 603 GLU A O 1
ATOM 4769 N N . GLU A 1 624 ? 127.024 28.596 21.873 1.00 85.54 604 GLU A N 1
ATOM 4770 C CA . GLU A 1 624 ? 126.904 27.242 22.392 1.00 86.95 604 GLU A CA 1
ATOM 4771 C C . GLU A 1 624 ? 127.264 27.206 23.879 1.00 83.10 604 GLU A C 1
ATOM 4772 O O . GLU A 1 624 ? 126.539 26.613 24.684 1.00 83.67 604 GLU A O 1
ATOM 4778 N N . MET A 1 625 ? 128.372 27.855 24.229 1.00 78.53 605 MET A N 1
ATOM 4779 C CA . MET A 1 625 ? 128.854 27.900 25.602 1.00 75.19 605 MET A CA 1
ATOM 4780 C C . MET A 1 625 ? 127.815 28.447 26.578 1.00 73.94 605 MET A C 1
ATOM 4781 O O . MET A 1 625 ? 127.648 27.909 27.672 1.00 73.17 605 MET A O 1
ATOM 4786 N N . ARG A 1 626 ? 127.127 29.515 26.182 1.00 73.46 606 ARG A N 1
ATOM 4787 C CA . ARG A 1 626 ? 126.082 30.111 27.014 1.00 73.94 606 ARG A CA 1
ATOM 4788 C C . ARG A 1 626 ? 125.005 29.084 27.361 1.00 75.66 606 ARG A C 1
ATOM 4789 O O . ARG A 1 626 ? 124.639 28.941 28.530 1.00 74.58 606 ARG A O 1
ATOM 4797 N N . ARG A 1 627 ? 124.515 28.375 26.341 1.00 77.51 607 ARG A N 1
ATOM 4798 C CA . ARG A 1 627 ? 123.499 27.338 26.518 1.00 79.26 607 ARG A CA 1
ATOM 4799 C C . ARG A 1 627 ? 123.943 26.269 27.512 1.00 77.14 607 ARG A C 1
ATOM 4800 O O . ARG A 1 627 ? 123.264 26.036 28.510 1.00 75.56 607 ARG A O 1
ATOM 4808 N N . ILE A 1 628 ? 125.086 25.636 27.246 1.00 75.91 608 ILE A N 1
ATOM 4809 C CA . ILE A 1 628 ? 125.566 24.534 28.087 1.00 75.53 608 ILE A CA 1
ATOM 4810 C C . ILE A 1 628 ? 125.893 24.991 29.510 1.00 71.78 608 ILE A C 1
ATOM 4811 O O . ILE A 1 628 ? 125.664 24.254 30.465 1.00 72.53 608 ILE A O 1
ATOM 4816 N N . TYR A 1 629 ? 126.402 26.214 29.651 1.00 68.61 609 TYR A N 1
ATOM 4817 C CA . TYR A 1 629 ? 126.735 26.740 30.967 1.00 65.25 609 TYR A CA 1
ATOM 4818 C C . TYR A 1 629 ? 125.501 27.149 31.771 1.00 65.25 609 TYR A C 1
ATOM 4819 O O . TYR A 1 629 ? 125.432 26.868 32.967 1.00 63.51 609 TYR A O 1
ATOM 4828 N N . ARG A 1 630 ? 124.531 27.793 31.121 1.00 66.51 610 ARG A N 1
ATOM 4829 C CA . ARG A 1 630 ? 123.259 28.120 31.777 1.00 68.62 610 ARG A CA 1
ATOM 4830 C C . ARG A 1 630 ? 122.481 26.846 32.151 1.00 70.33 610 ARG A C 1
ATOM 4831 O O . ARG A 1 630 ? 121.899 26.766 33.236 1.00 69.96 610 ARG A O 1
ATOM 4839 N N . ASP A 1 631 ? 122.493 25.852 31.263 1.00 71.45 611 ASP A N 1
ATOM 4840 C CA . ASP A 1 631 ? 121.841 24.561 31.524 1.00 74.56 611 ASP A CA 1
ATOM 4841 C C . ASP A 1 631 ? 122.476 23.782 32.681 1.00 73.27 611 ASP A C 1
ATOM 4842 O O . ASP A 1 631 ? 121.831 22.920 33.280 1.00 75.08 611 ASP A O 1
ATOM 4847 N N . ALA A 1 632 ? 123.734 24.089 32.989 1.00 69.47 612 ALA A N 1
ATOM 4848 C CA . ALA A 1 632 ? 124.463 23.391 34.051 1.00 68.31 612 ALA A CA 1
ATOM 4849 C C . ALA A 1 632 ? 124.383 24.078 35.418 1.00 64.72 612 ALA A C 1
ATOM 4850 O O . ALA A 1 632 ? 124.838 23.526 36.414 1.00 65.87 612 ALA A O 1
ATOM 4852 N N . LEU A 1 633 ? 123.793 25.267 35.465 1.00 63.66 613 LEU A N 1
ATOM 4853 C CA . LEU A 1 633 ? 123.729 26.045 36.709 1.00 62.68 613 LEU A CA 1
ATOM 4854 C C . LEU A 1 633 ? 123.039 25.330 37.880 1.00 64.98 613 LEU A C 1
ATOM 4855 O O . LEU A 1 633 ? 123.578 25.337 38.989 1.00 63.69 613 LEU A O 1
ATOM 4860 N N . PRO A 1 634 ? 121.853 24.718 37.652 1.00 68.83 614 PRO A N 1
ATOM 4861 C CA . PRO A 1 634 ? 121.283 23.899 38.728 1.00 71.18 614 PRO A CA 1
ATOM 4862 C C . PRO A 1 634 ? 122.299 22.907 39.319 1.00 72.51 614 PRO A C 1
ATOM 4863 O O . PRO A 1 634 ? 122.401 22.793 40.543 1.00 71.64 614 PRO A O 1
ATOM 4867 N N . THR A 1 635 ? 123.043 22.219 38.450 1.00 73.34 615 THR A N 1
ATOM 4868 C CA . THR A 1 635 ? 124.058 21.256 38.865 1.00 74.65 615 THR A CA 1
ATOM 4869 C C . THR A 1 635 ? 125.236 21.938 39.574 1.00 72.84 615 THR A C 1
ATOM 4870 O O . THR A 1 635 ? 125.577 21.584 40.704 1.00 73.20 615 THR A O 1
ATOM 4874 N N . LEU A 1 636 ? 125.844 22.919 38.912 1.00 69.69 616 LEU A N 1
ATOM 4875 C CA . LEU A 1 636 ? 127.017 23.595 39.452 1.00 68.17 616 LEU A CA 1
ATOM 4876 C C . LEU A 1 636 ? 126.746 24.267 40.803 1.00 66.01 616 LEU A C 1
ATOM 4877 O O . LEU A 1 636 ? 127.670 24.440 41.598 1.00 65.40 616 LEU A O 1
ATOM 4882 N N . SER A 1 637 ? 125.486 24.615 41.071 1.00 64.93 617 SER A N 1
ATOM 4883 C CA . SER A 1 637 ? 125.131 25.339 42.298 1.00 63.12 617 SER A CA 1
ATOM 4884 C C . SER A 1 637 ? 124.381 24.518 43.354 1.00 64.40 617 SER A C 1
ATOM 4885 O O . SER A 1 637 ? 124.053 25.032 44.425 1.00 63.60 617 SER A O 1
ATOM 4888 N N . SER A 1 638 ? 124.131 23.242 43.066 1.00 67.33 618 SER A N 1
ATOM 4889 C CA . SER A 1 638 ? 123.423 22.370 44.009 1.00 69.36 618 SER A CA 1
ATOM 4890 C C . SER A 1 638 ? 124.322 21.899 45.144 1.00 69.76 618 SER A C 1
ATOM 4891 O O . SER A 1 638 ? 125.480 21.535 44.925 1.00 66.95 618 SER A O 1
ATOM 4894 N N . LYS A 1 639 ? 123.765 21.901 46.353 1.00 72.31 619 LYS A N 1
ATOM 4895 C CA . LYS A 1 639 ? 124.456 21.408 47.546 1.00 74.41 619 LYS A CA 1
ATOM 4896 C C . LYS A 1 639 ? 124.863 19.932 47.415 1.00 77.32 619 LYS A C 1
ATOM 4897 O O . LYS A 1 639 ? 125.925 19.534 47.909 1.00 76.54 619 LYS A O 1
ATOM 4903 N N . GLN A 1 640 ? 124.030 19.134 46.741 1.00 78.91 620 GLN A N 1
ATOM 4904 C CA . GLN A 1 640 ? 124.311 17.704 46.541 1.00 82.55 620 GLN A CA 1
ATOM 4905 C C . GLN A 1 640 ? 125.552 17.450 45.673 1.00 81.58 620 GLN A C 1
ATOM 4906 O O . GLN A 1 640 ? 126.405 16.630 46.021 1.00 82.40 620 GLN A O 1
ATOM 4912 N N . LYS A 1 641 ? 125.645 18.154 44.548 1.00 79.85 621 LYS A N 1
ATOM 4913 C CA . LYS A 1 641 ? 126.810 18.059 43.669 1.00 80.27 621 LYS A CA 1
ATOM 4914 C C . LYS A 1 641 ? 128.073 18.568 44.377 1.00 77.59 621 LYS A C 1
ATOM 4915 O O . LYS A 1 641 ? 129.153 17.995 44.216 1.00 78.02 621 LYS A O 1
ATOM 4921 N N . TRP A 1 642 ? 127.923 19.628 45.171 1.00 72.83 622 TRP A N 1
ATOM 4922 C CA . TRP A 1 642 ? 129.029 20.161 45.966 1.00 70.78 622 TRP A CA 1
ATOM 4923 C C . TRP A 1 642 ? 129.520 19.201 47.053 1.00 72.89 622 TRP A C 1
ATOM 4924 O O . TRP A 1 642 ? 130.686 19.268 47.462 1.00 72.21 622 TRP A O 1
ATOM 4935 N N . GLU A 1 643 ? 128.640 18.312 47.513 1.00 75.19 623 GLU A N 1
ATOM 4936 C CA . GLU A 1 643 ? 129.018 17.288 48.492 1.00 79.35 623 GLU A CA 1
ATOM 4937 C C . GLU A 1 643 ? 130.095 16.331 47.962 1.00 81.83 623 GLU A C 1
ATOM 4938 O O . GLU A 1 643 ? 130.883 15.798 48.741 1.00 83.25 623 GLU A O 1
ATOM 4944 N N . THR A 1 644 ? 130.130 16.134 46.643 1.00 83.13 624 THR A N 1
ATOM 4945 C CA . THR A 1 644 ? 131.130 15.271 45.994 1.00 86.69 624 THR A CA 1
ATOM 4946 C C . THR A 1 644 ? 132.550 15.850 46.073 1.00 85.39 624 THR A C 1
ATOM 4947 O O . THR A 1 644 ? 133.535 15.106 46.023 1.00 88.06 624 THR A O 1
ATOM 4951 N N . ALA A 1 645 ? 132.643 17.173 46.190 1.00 81.70 625 ALA A N 1
ATOM 4952 C CA . ALA A 1 645 ? 133.923 17.859 46.345 1.00 79.34 625 ALA A CA 1
ATOM 4953 C C . ALA A 1 645 ? 134.229 18.182 47.810 1.00 79.12 625 ALA A C 1
ATOM 4954 O O . ALA A 1 645 ? 135.366 18.022 48.254 1.00 79.47 625 ALA A O 1
ATOM 4956 N N . LEU A 1 646 ? 133.212 18.625 48.552 1.00 78.78 626 LEU A N 1
ATOM 4957 C CA . LEU A 1 646 ? 133.380 19.041 49.952 1.00 78.24 626 LEU A CA 1
ATOM 4958 C C . LEU A 1 646 ? 133.665 17.896 50.931 1.00 83.25 626 LEU A C 1
ATOM 4959 O O . LEU A 1 646 ? 134.485 18.041 51.839 1.00 83.80 626 LEU A O 1
ATOM 4964 N N . LEU A 1 647 ? 132.997 16.760 50.744 1.00 87.80 627 LEU A N 1
ATOM 4965 C CA . LEU A 1 647 ? 133.130 15.632 51.667 1.00 93.61 627 LEU A CA 1
ATOM 4966 C C . LEU A 1 647 ? 133.956 14.478 51.077 1.00 97.95 627 LEU A C 1
ATOM 4967 O O . LEU A 1 647 ? 133.824 14.167 49.891 1.00 98.27 627 LEU A O 1
ATOM 4972 N N . PRO A 1 648 ? 134.804 13.835 51.909 1.00 101.89 628 PRO A N 1
ATOM 4973 C CA . PRO A 1 648 ? 135.701 12.765 51.444 1.00 105.52 628 PRO A CA 1
ATOM 4974 C C . PRO A 1 648 ? 134.987 11.440 51.137 1.00 109.36 628 PRO A C 1
ATOM 4975 O O . PRO A 1 648 ? 133.754 11.387 51.110 1.00 109.07 628 PRO A O 1
ATOM 4979 N N . ALA A 1 649 ? 135.777 10.390 50.913 1.00 113.12 629 ALA A N 1
ATOM 4980 C CA . ALA A 1 649 ? 135.271 9.048 50.611 1.00 118.01 629 ALA A CA 1
ATOM 4981 C C . ALA A 1 649 ? 134.178 8.574 51.578 1.00 120.58 629 ALA A C 1
ATOM 4982 O O . ALA A 1 649 ? 134.386 8.499 52.790 1.00 121.73 629 ALA A O 1
ATOM 4984 N N . MET B 1 21 ? 108.719 23.925 58.625 1.00 116.79 1 MET B N 1
ATOM 4985 C CA . MET B 1 21 ? 107.367 24.567 58.617 1.00 116.61 1 MET B CA 1
ATOM 4986 C C . MET B 1 21 ? 107.309 25.786 57.691 1.00 115.55 1 MET B C 1
ATOM 4987 O O . MET B 1 21 ? 106.419 25.881 56.840 1.00 114.47 1 MET B O 1
ATOM 4992 N N . SER B 1 22 ? 108.253 26.713 57.868 1.00 115.20 2 SER B N 1
ATOM 4993 C CA . SER B 1 22 ? 108.376 27.886 56.994 1.00 113.51 2 SER B CA 1
ATOM 4994 C C . SER B 1 22 ? 109.106 27.532 55.696 1.00 111.30 2 SER B C 1
ATOM 4995 O O . SER B 1 22 ? 108.940 28.210 54.677 1.00 110.75 2 SER B O 1
ATOM 4998 N N . GLU B 1 23 ? 109.915 26.473 55.751 1.00 108.66 3 GLU B N 1
ATOM 4999 C CA . GLU B 1 23 ? 110.539 25.893 54.563 1.00 105.15 3 GLU B CA 1
ATOM 5000 C C . GLU B 1 23 ? 109.480 25.178 53.738 1.00 100.69 3 GLU B C 1
ATOM 5001 O O . GLU B 1 23 ? 109.490 25.248 52.505 1.00 99.97 3 GLU B O 1
ATOM 5007 N N . LEU B 1 24 ? 108.568 24.496 54.431 1.00 96.08 4 LEU B N 1
ATOM 5008 C CA . LEU B 1 24 ? 107.408 23.878 53.798 1.00 90.67 4 LEU B CA 1
ATOM 5009 C C . LEU B 1 24 ? 106.482 24.923 53.174 1.00 86.40 4 LEU B C 1
ATOM 5010 O O . LEU B 1 24 ? 106.070 24.774 52.028 1.00 85.96 4 LEU B O 1
ATOM 5015 N N . ALA B 1 25 ? 106.178 25.982 53.920 1.00 81.82 5 ALA B N 1
ATOM 5016 C CA . ALA B 1 25 ? 105.252 27.022 53.460 1.00 77.62 5 ALA B CA 1
ATOM 5017 C C . ALA B 1 25 ? 105.705 27.746 52.174 1.00 74.76 5 ALA B C 1
ATOM 5018 O O . ALA B 1 25 ? 104.888 28.010 51.287 1.00 71.48 5 ALA B O 1
ATOM 5020 N N . ALA B 1 26 ? 107.003 28.046 52.079 1.00 72.19 6 ALA B N 1
ATOM 5021 C CA . ALA B 1 26 ? 107.569 28.818 50.960 1.00 69.46 6 ALA B CA 1
ATOM 5022 C C . ALA B 1 26 ? 107.706 28.032 49.645 1.00 66.75 6 ALA B C 1
ATOM 5023 O O . ALA B 1 26 ? 108.046 28.596 48.603 1.00 66.46 6 ALA B O 1
ATOM 5025 N N . SER B 1 27 ? 107.440 26.730 49.702 1.00 62.20 7 SER B N 1
ATOM 5026 C CA . SER B 1 27 ? 107.578 25.864 48.542 1.00 55.79 7 SER B CA 1
ATOM 5027 C C . SER B 1 27 ? 106.265 25.155 48.205 1.00 50.69 7 SER B C 1
ATOM 5028 O O . SER B 1 27 ? 106.232 24.288 47.339 1.00 46.88 7 SER B O 1
ATOM 5031 N N . LEU B 1 28 ? 105.192 25.546 48.892 1.00 46.60 8 LEU B N 1
ATOM 5032 C CA . LEU B 1 28 ? 103.848 25.046 48.618 1.00 44.88 8 LEU B CA 1
ATOM 5033 C C . LEU B 1 28 ? 103.301 25.556 47.285 1.00 42.58 8 LEU B C 1
ATOM 5034 O O . LEU B 1 28 ? 103.134 26.760 47.089 1.00 42.69 8 LEU B O 1
ATOM 5039 N N . LEU B 1 29 ? 103.019 24.628 46.379 1.00 40.08 9 LEU B N 1
ATOM 5040 C CA . LEU B 1 29 ? 102.465 24.973 45.070 1.00 39.61 9 LEU B CA 1
ATOM 5041 C C . LEU B 1 29 ? 100.954 24.863 45.058 1.00 38.37 9 LEU B C 1
ATOM 5042 O O . LEU B 1 29 ? 100.266 25.745 44.555 1.00 38.97 9 LEU B O 1
ATOM 5047 N N . SER B 1 30 ? 100.442 23.779 45.628 1.00 36.31 10 SER B N 1
ATOM 5048 C CA . SER B 1 30 ? 99.047 23.424 45.455 1.00 39.14 10 SER B CA 1
ATOM 5049 C C . SER B 1 30 ? 98.583 22.580 46.626 1.00 36.95 10 SER B C 1
ATOM 5050 O O . SER B 1 30 ? 99.086 21.483 46.837 1.00 38.90 10 SER B O 1
ATOM 5053 N N . ARG B 1 31 ? 97.640 23.102 47.400 1.00 35.83 11 ARG B N 1
ATOM 5054 C CA . ARG B 1 31 ? 97.108 22.364 48.538 1.00 36.74 11 ARG B CA 1
ATOM 5055 C C . ARG B 1 31 ? 96.143 21.276 48.088 1.00 36.01 11 ARG B C 1
ATOM 5056 O O . ARG B 1 31 ? 95.459 21.428 47.069 1.00 36.02 11 ARG B O 1
ATOM 5064 N N . VAL B 1 32 ? 96.088 20.175 48.833 1.00 35.17 12 VAL B N 1
ATOM 5065 C CA . VAL B 1 32 ? 95.002 19.232 48.639 1.00 34.96 12 VAL B CA 1
ATOM 5066 C C . VAL B 1 32 ? 93.771 19.844 49.325 1.00 36.69 12 VAL B C 1
ATOM 5067 O O . VAL B 1 32 ? 93.817 20.171 50.504 1.00 36.53 12 VAL B O 1
ATOM 5071 N N . ILE B 1 33 ? 92.683 20.010 48.577 1.00 36.43 13 ILE B N 1
ATOM 5072 C CA . ILE B 1 33 ? 91.507 20.716 49.072 1.00 34.51 13 ILE B CA 1
ATOM 5073 C C . ILE B 1 33 ? 90.256 19.854 48.952 1.00 37.03 13 ILE B C 1
ATOM 5074 O O . ILE B 1 33 ? 90.171 18.973 48.084 1.00 37.16 13 ILE B O 1
ATOM 5079 N N . LEU B 1 34 ? 89.293 20.119 49.834 1.00 35.97 14 LEU B N 1
ATOM 5080 C CA . LEU B 1 34 ? 88.088 19.305 49.968 1.00 37.00 14 LEU B CA 1
ATOM 5081 C C . LEU B 1 34 ? 86.823 20.169 49.916 1.00 37.32 14 LEU B C 1
ATOM 5082 O O . LEU B 1 34 ? 86.873 21.347 50.264 1.00 42.02 14 LEU B O 1
ATOM 5087 N N . PRO B 1 35 ? 85.688 19.587 49.492 1.00 37.03 15 PRO B N 1
ATOM 5088 C CA . PRO B 1 35 ? 84.437 20.349 49.344 1.00 39.30 15 PRO B CA 1
ATOM 5089 C C . PRO B 1 35 ? 83.924 20.981 50.643 1.00 41.25 15 PRO B C 1
ATOM 5090 O O . PRO B 1 35 ? 84.269 20.525 51.730 1.00 44.02 15 PRO B O 1
ATOM 5094 N N . ARG B 1 36 ? 83.106 22.027 50.519 1.00 43.57 16 ARG B N 1
ATOM 5095 C CA . ARG B 1 36 ? 82.380 22.607 51.660 1.00 45.28 16 ARG B CA 1
ATOM 5096 C C . ARG B 1 36 ? 81.299 21.629 52.128 1.00 42.47 16 ARG B C 1
ATOM 5097 O O . ARG B 1 36 ? 80.802 20.840 51.331 1.00 39.51 16 ARG B O 1
ATOM 5105 N N . PRO B 1 37 ? 80.930 21.674 53.422 1.00 43.51 17 PRO B N 1
ATOM 5106 C CA . PRO B 1 37 ? 79.754 20.899 53.826 1.00 42.05 17 PRO B CA 1
ATOM 5107 C C . PRO B 1 37 ? 78.538 21.271 52.970 1.00 43.19 17 PRO B C 1
ATOM 5108 O O . PRO B 1 37 ? 78.326 22.450 52.647 1.00 42.47 17 PRO B O 1
ATOM 5112 N N . GLY B 1 38 ? 77.767 20.256 52.589 1.00 42.70 18 GLY B N 1
ATOM 5113 C CA . GLY B 1 38 ? 76.593 20.443 51.758 1.00 41.95 18 GLY B CA 1
ATOM 5114 C C . GLY B 1 38 ? 76.882 20.623 50.277 1.00 41.46 18 GLY B C 1
ATOM 5115 O O . GLY B 1 38 ? 75.972 20.910 49.510 1.00 43.02 18 GLY B O 1
ATOM 5116 N N . GLU B 1 39 ? 78.137 20.471 49.864 1.00 39.28 19 GLU B N 1
ATOM 5117 C CA . GLU B 1 39 ? 78.470 20.570 48.444 1.00 39.39 19 GLU B CA 1
ATOM 5118 C C . GLU B 1 39 ? 77.742 19.467 47.685 1.00 37.40 19 GLU B C 1
ATOM 5119 O O . GLU B 1 39 ? 77.782 18.316 48.105 1.00 39.25 19 GLU B O 1
ATOM 5125 N N . PRO B 1 40 ? 77.056 19.815 46.581 1.00 37.38 20 PRO B N 1
ATOM 5126 C CA . PRO B 1 40 ? 76.414 18.795 45.735 1.00 35.08 20 PRO B CA 1
ATOM 5127 C C . PRO B 1 40 ? 77.415 17.737 45.291 1.00 35.77 20 PRO B C 1
ATOM 5128 O O . PRO B 1 40 ? 78.601 18.041 45.110 1.00 35.89 20 PRO B O 1
ATOM 5132 N N . LEU B 1 41 ? 76.938 16.511 45.103 1.00 36.08 21 LEU B N 1
ATOM 5133 C CA . LEU B 1 41 ? 77.807 15.382 44.776 1.00 36.38 21 LEU B CA 1
ATOM 5134 C C . LEU B 1 41 ? 78.534 15.531 43.427 1.00 37.96 21 LEU B C 1
ATOM 5135 O O . LEU B 1 41 ? 79.667 15.081 43.286 1.00 37.74 21 LEU B O 1
ATOM 5140 N N . ASP B 1 42 ? 77.886 16.159 42.447 1.00 36.99 22 ASP B N 1
ATOM 5141 C CA . ASP B 1 42 ? 78.523 16.431 41.164 1.00 37.92 22 ASP B CA 1
ATOM 5142 C C . ASP B 1 42 ? 79.800 17.247 41.357 1.00 35.92 22 ASP B C 1
ATOM 5143 O O . ASP B 1 42 ? 80.853 16.917 40.808 1.00 33.53 22 ASP B O 1
ATOM 5148 N N . VAL B 1 43 ? 79.684 18.325 42.126 1.00 36.37 23 VAL B N 1
ATOM 5149 C CA . VAL B 1 43 ? 80.779 19.281 42.341 1.00 35.16 23 VAL B CA 1
ATOM 5150 C C . VAL B 1 43 ? 81.904 18.624 43.139 1.00 34.92 23 VAL B C 1
ATOM 5151 O O . VAL B 1 43 ? 83.068 18.941 42.949 1.00 35.26 23 VAL B O 1
ATOM 5155 N N . ARG B 1 44 ? 81.544 17.674 43.999 1.00 35.84 24 ARG B N 1
ATOM 5156 C CA . ARG B 1 44 ? 82.518 16.943 44.794 1.00 35.25 24 ARG B CA 1
ATOM 5157 C C . ARG B 1 44 ? 83.477 16.128 43.930 1.00 35.19 24 ARG B C 1
ATOM 5158 O O . ARG B 1 44 ? 84.594 15.813 44.358 1.00 35.45 24 ARG B O 1
ATOM 5166 N N . LYS B 1 45 ? 83.043 15.791 42.719 1.00 33.61 25 LYS B N 1
ATOM 5167 C CA . LYS B 1 45 ? 83.877 15.005 41.810 1.00 36.10 25 LYS B CA 1
ATOM 5168 C C . LYS B 1 45 ? 85.103 15.785 41.351 1.00 36.57 25 LYS B C 1
ATOM 5169 O O . LYS B 1 45 ? 86.037 15.196 40.799 1.00 36.32 25 LYS B O 1
ATOM 5175 N N . LEU B 1 46 ? 85.087 17.105 41.582 1.00 35.65 26 LEU B N 1
ATOM 5176 C CA . LEU B 1 46 ? 86.211 17.971 41.245 1.00 35.61 26 LEU B CA 1
ATOM 5177 C C . LEU B 1 46 ? 87.341 17.822 42.252 1.00 36.97 26 LEU B C 1
ATOM 5178 O O . LEU B 1 46 ? 88.464 18.260 41.987 1.00 36.94 26 LEU B O 1
ATOM 5183 N N . TYR B 1 47 ? 87.036 17.210 43.401 1.00 35.59 27 TYR B N 1
ATOM 5184 C CA . TYR B 1 47 ? 87.977 17.133 44.511 1.00 34.22 27 TYR B CA 1
ATOM 5185 C C . TYR B 1 47 ? 88.386 15.704 44.815 1.00 34.57 27 TYR B C 1
ATOM 5186 O O . TYR B 1 47 ? 89.561 15.435 45.022 1.00 32.63 27 TYR B O 1
ATOM 5195 N N . LEU B 1 48 ? 87.413 14.796 44.854 1.00 33.98 28 LEU B N 1
ATOM 5196 C CA . LEU B 1 48 ? 87.683 13.410 45.212 1.00 34.89 28 LEU B CA 1
ATOM 5197 C C . LEU B 1 48 ? 86.737 12.457 44.505 1.00 35.88 28 LEU B C 1
ATOM 5198 O O . LEU B 1 48 ? 85.586 12.801 44.217 1.00 35.53 28 LEU B O 1
ATOM 5203 N N . GLU B 1 49 ? 87.241 11.257 44.230 1.00 35.71 29 GLU B N 1
ATOM 5204 C CA . GLU B 1 49 ? 86.473 10.217 43.584 1.00 38.85 29 GLU B CA 1
ATOM 5205 C C . GLU B 1 49 ? 86.460 9.023 44.530 1.00 38.55 29 GLU B C 1
ATOM 5206 O O . GLU B 1 49 ? 87.514 8.466 44.871 1.00 41.16 29 GLU B O 1
ATOM 5212 N N . GLU B 1 50 ? 85.267 8.643 44.971 1.00 38.34 30 GLU B N 1
ATOM 5213 C CA . GLU B 1 50 ? 85.117 7.595 45.975 1.00 38.19 30 GLU B CA 1
ATOM 5214 C C . GLU B 1 50 ? 84.523 6.337 45.355 1.00 38.95 30 GLU B C 1
ATOM 5215 O O . GLU B 1 50 ? 83.529 6.410 44.626 1.00 40.07 30 GLU B O 1
ATOM 5221 N N . SER B 1 51 ? 85.138 5.192 45.640 1.00 35.67 31 SER B N 1
ATOM 5222 C CA . SER B 1 51 ? 84.608 3.898 45.227 1.00 34.86 31 SER B CA 1
ATOM 5223 C C . SER B 1 51 ? 83.192 3.688 45.744 1.00 34.78 31 SER B C 1
ATOM 5224 O O . SER B 1 51 ? 82.908 3.943 46.912 1.00 38.35 31 SER B O 1
ATOM 5227 N N . THR B 1 52 ? 82.309 3.214 44.872 1.00 35.68 32 THR B N 1
ATOM 5228 C CA . THR B 1 52 ? 80.932 2.915 45.245 1.00 35.09 32 THR B CA 1
ATOM 5229 C C . THR B 1 52 ? 80.877 1.731 46.210 1.00 35.99 32 THR B C 1
ATOM 5230 O O . THR B 1 52 ? 79.842 1.493 46.839 1.00 36.53 32 THR B O 1
ATOM 5234 N N . THR B 1 53 ? 81.975 0.981 46.315 1.00 34.01 33 THR B N 1
ATOM 5235 C CA . THR B 1 53 ? 82.036 -0.157 47.230 1.00 33.39 33 THR B CA 1
ATOM 5236 C C . THR B 1 53 ? 82.359 0.253 48.665 1.00 34.90 33 THR B C 1
ATOM 5237 O O . THR B 1 53 ? 82.268 -0.575 49.558 1.00 36.61 33 THR B O 1
ATOM 5241 N N . ASN B 1 54 ? 82.745 1.515 48.889 1.00 33.14 34 ASN B N 1
ATOM 5242 C CA . ASN B 1 54 ? 82.960 2.007 50.253 1.00 34.21 34 ASN B CA 1
ATOM 5243 C C . ASN B 1 54 ? 81.648 1.961 51.012 1.00 33.37 34 ASN B C 1
ATOM 5244 O O . ASN B 1 54 ? 80.585 2.164 50.433 1.00 33.46 34 ASN B O 1
ATOM 5249 N N . ALA B 1 55 ? 81.729 1.689 52.304 1.00 34.76 35 ALA B N 1
ATOM 5250 C CA . ALA B 1 55 ? 80.533 1.556 53.130 1.00 37.02 35 ALA B CA 1
ATOM 5251 C C . ALA B 1 55 ? 79.853 2.911 53.319 1.00 36.19 35 ALA B C 1
ATOM 5252 O O . ALA B 1 55 ? 78.629 3.000 53.293 1.00 37.71 35 ALA B O 1
ATOM 5254 N N . ARG B 1 56 ? 80.652 3.960 53.488 1.00 37.20 36 ARG B N 1
ATOM 5255 C CA . ARG B 1 56 ? 80.114 5.294 53.727 1.00 39.82 36 ARG B CA 1
ATOM 5256 C C . ARG B 1 56 ? 80.844 6.357 52.920 1.00 37.34 36 ARG B C 1
ATOM 5257 O O . ARG B 1 56 ? 81.985 6.161 52.493 1.00 38.69 36 ARG B O 1
ATOM 5265 N N . ARG B 1 57 ? 80.176 7.485 52.715 1.00 36.06 37 ARG B N 1
ATOM 5266 C CA . ARG B 1 57 ? 80.781 8.635 52.053 1.00 35.62 37 ARG B CA 1
ATOM 5267 C C . ARG B 1 57 ? 81.859 9.208 52.959 1.00 34.13 37 ARG B C 1
ATOM 5268 O O . ARG B 1 57 ? 81.695 9.248 54.179 1.00 31.95 37 ARG B O 1
ATOM 5276 N N . ALA B 1 58 ? 82.972 9.618 52.368 1.00 32.49 38 ALA B N 1
ATOM 5277 C CA . ALA B 1 58 ? 84.012 10.284 53.121 1.00 33.58 38 ALA B CA 1
ATOM 5278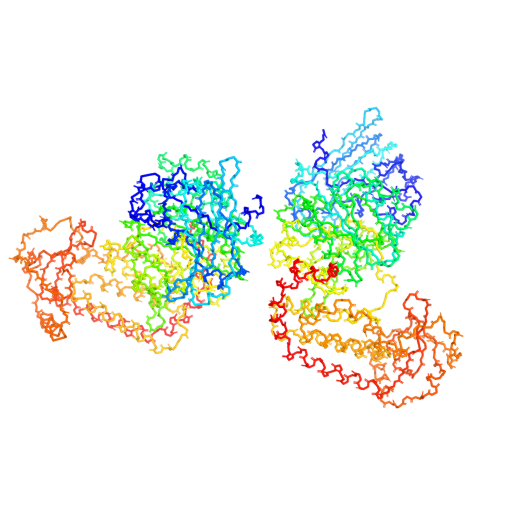 C C . ALA B 1 58 ? 83.516 11.662 53.577 1.00 37.11 38 ALA B C 1
ATOM 5279 O O . ALA B 1 58 ? 82.722 12.317 52.891 1.00 37.63 38 ALA B O 1
ATOM 5281 N N . HIS B 1 59 ? 83.980 12.089 54.747 1.00 36.40 39 HIS B N 1
ATOM 5282 C CA . HIS B 1 59 ? 83.513 13.319 55.347 1.00 32.85 39 HIS B CA 1
ATOM 5283 C C . HIS B 1 59 ? 84.655 14.310 55.510 1.00 32.78 39 HIS B C 1
ATOM 5284 O O . HIS B 1 59 ? 85.717 13.954 56.021 1.00 34.47 39 HIS B O 1
ATOM 5291 N N . ALA B 1 60 ? 84.430 15.553 55.090 1.00 31.54 40 ALA B N 1
ATOM 5292 C CA . ALA B 1 60 ? 85.455 16.595 55.180 1.00 31.92 40 ALA B CA 1
ATOM 5293 C C . ALA B 1 60 ? 85.187 17.580 56.322 1.00 33.31 40 ALA B C 1
ATOM 5294 O O . ALA B 1 60 ? 84.363 18.484 56.181 1.00 33.71 40 ALA B O 1
ATOM 5296 N N . PRO B 1 61 ? 85.903 17.427 57.447 1.00 33.26 41 PRO B N 1
ATOM 5297 C CA . PRO B 1 61 ? 85.616 18.276 58.596 1.00 33.07 41 PRO B CA 1
ATOM 5298 C C . PRO B 1 61 ? 86.064 19.707 58.347 1.00 36.07 41 PRO B C 1
ATOM 5299 O O . PRO B 1 61 ? 85.551 20.625 58.985 1.00 38.62 41 PRO B O 1
ATOM 5303 N N . THR B 1 62 ? 87.025 19.891 57.441 1.00 34.95 42 THR B N 1
ATOM 5304 C CA . THR B 1 62 ? 87.492 21.224 57.053 1.00 34.04 42 THR B CA 1
ATOM 5305 C C . THR B 1 62 ? 87.850 21.189 55.580 1.00 33.90 42 THR B C 1
ATOM 5306 O O . THR B 1 62 ? 87.861 20.118 54.971 1.00 35.19 42 THR B O 1
ATOM 5310 N N . ARG B 1 63 ? 88.138 22.342 54.991 1.00 34.61 43 ARG B N 1
ATOM 5311 C CA . ARG B 1 63 ? 88.447 22.372 53.556 1.00 36.45 43 ARG B CA 1
ATOM 5312 C C . ARG B 1 63 ? 89.784 21.712 53.211 1.00 36.24 43 ARG B C 1
ATOM 5313 O O . ARG B 1 63 ? 90.089 21.547 52.026 1.00 37.66 43 ARG B O 1
ATOM 5321 N N . THR B 1 64 ? 90.572 21.341 54.227 1.00 35.80 44 THR B N 1
ATOM 5322 C CA . THR B 1 64 ? 91.913 20.779 54.001 1.00 37.21 44 THR B CA 1
ATOM 5323 C C . THR B 1 64 ? 92.138 19.411 54.633 1.00 37.56 44 THR B C 1
ATOM 5324 O O . THR B 1 64 ? 93.270 18.919 54.657 1.00 36.30 44 THR B O 1
ATOM 5328 N N . SER B 1 65 ? 91.070 18.794 55.129 1.00 37.51 45 SER B N 1
ATOM 5329 C CA . SER B 1 65 ? 91.174 17.451 55.714 1.00 37.74 45 SER B CA 1
ATOM 5330 C C . SER B 1 65 ? 90.019 16.518 55.306 1.00 36.55 45 SER B C 1
ATOM 5331 O O . SER B 1 65 ? 88.976 16.958 54.819 1.00 38.30 45 SER B O 1
ATOM 5334 N N . LEU B 1 66 ? 90.213 15.225 55.511 1.00 35.26 46 LEU B N 1
ATOM 5335 C CA . LEU B 1 66 ? 89.243 14.230 55.072 1.00 34.76 46 LEU B CA 1
ATOM 5336 C C . LEU B 1 66 ? 89.257 13.069 56.036 1.00 33.31 46 LEU B C 1
ATOM 5337 O O . LEU B 1 66 ? 90.327 12.634 56.465 1.00 33.11 46 LEU B O 1
ATOM 5342 N N . GLN B 1 67 ? 88.063 12.584 56.375 1.00 35.07 47 GLN B N 1
ATOM 5343 C CA . GLN B 1 67 ? 87.889 11.332 57.114 1.00 34.74 47 GLN B CA 1
ATOM 5344 C C . GLN B 1 67 ? 87.366 10.255 56.162 1.00 34.45 47 GLN B C 1
ATOM 5345 O O . GLN B 1 67 ? 86.332 10.430 55.495 1.00 32.77 47 GLN B O 1
ATOM 5351 N N . ILE B 1 68 ? 88.115 9.158 56.094 1.00 34.32 48 ILE B N 1
ATOM 5352 C CA . ILE B 1 68 ? 87.833 8.024 55.228 1.00 33.18 48 ILE B CA 1
ATOM 5353 C C . ILE B 1 68 ? 87.604 6.808 56.116 1.00 34.88 48 ILE B C 1
ATOM 5354 O O . ILE B 1 68 ? 88.376 6.565 57.052 1.00 38.76 48 ILE B O 1
ATOM 5359 N N . GLY B 1 69 ? 86.552 6.047 55.832 1.00 33.65 49 GLY B N 1
ATOM 5360 C CA . GLY B 1 69 ? 86.245 4.861 56.622 1.00 33.22 49 GLY B CA 1
ATOM 5361 C C . GLY B 1 69 ? 87.267 3.748 56.444 1.00 33.28 49 GLY B C 1
ATOM 5362 O O . GLY B 1 69 ? 88.090 3.775 55.518 1.00 32.44 49 GLY B O 1
ATOM 5363 N N . ALA B 1 70 ? 87.220 2.776 57.342 1.00 32.37 50 ALA B N 1
ATOM 5364 C CA . ALA B 1 70 ? 88.005 1.552 57.212 1.00 35.00 50 ALA B CA 1
ATOM 5365 C C . ALA B 1 70 ? 87.677 0.906 55.877 1.00 35.56 50 ALA B C 1
ATOM 5366 O O . ALA B 1 70 ? 86.559 1.072 55.368 1.00 35.92 50 ALA B O 1
ATOM 5368 N N . GLU B 1 71 ? 88.646 0.175 55.323 1.00 35.83 51 GLU B N 1
ATOM 5369 C CA . GLU B 1 71 ? 88.448 -0.656 54.123 1.00 38.32 51 GLU B CA 1
ATOM 5370 C C . GLU B 1 71 ? 87.787 0.100 52.976 1.00 37.81 51 GLU B C 1
ATOM 5371 O O . GLU B 1 71 ? 86.835 -0.389 52.342 1.00 36.12 51 GLU B O 1
ATOM 5377 N N . SER B 1 72 ? 88.326 1.286 52.706 1.00 35.98 52 SER B N 1
ATOM 5378 C CA . SER B 1 72 ? 87.760 2.188 51.722 1.00 35.24 52 SER B CA 1
ATOM 5379 C C . SER B 1 72 ? 88.836 2.728 50.799 1.00 34.88 52 SER B C 1
ATOM 5380 O O . SER B 1 72 ? 90.007 2.822 51.190 1.00 36.12 52 SER B O 1
ATOM 5383 N N . GLU B 1 73 ? 88.437 3.094 49.584 1.00 31.91 53 GLU B N 1
ATOM 5384 C CA . GLU B 1 73 ? 89.365 3.682 48.627 1.00 33.27 53 GLU B CA 1
ATOM 5385 C C . GLU B 1 73 ? 88.852 5.034 48.161 1.00 34.04 53 GLU B C 1
ATOM 5386 O O . GLU B 1 73 ? 87.668 5.188 47.840 1.00 35.32 53 GLU B O 1
ATOM 5392 N N . VAL B 1 74 ? 89.735 6.026 48.167 1.00 33.46 54 VAL B N 1
ATOM 5393 C CA . VAL B 1 74 ? 89.409 7.320 47.600 1.00 34.75 54 VAL B CA 1
ATOM 5394 C C . VAL B 1 74 ? 90.539 7.724 46.674 1.00 35.12 54 VAL B C 1
ATOM 5395 O O . VAL B 1 74 ? 91.725 7.612 47.028 1.00 33.23 54 VAL B O 1
ATOM 5399 N N . SER B 1 75 ? 90.161 8.145 45.470 1.00 31.55 55 SER B N 1
ATOM 5400 C CA . SER B 1 75 ? 91.121 8.645 44.513 1.00 33.68 55 SER B CA 1
ATOM 5401 C C . SER B 1 75 ? 91.104 10.172 44.481 1.00 33.33 55 SER B C 1
ATOM 5402 O O . SER B 1 75 ? 90.038 10.798 44.443 1.00 31.50 55 SER B O 1
ATOM 5405 N N . PHE B 1 76 ? 92.290 10.766 44.478 1.00 33.04 56 PHE B N 1
ATOM 5406 C CA . PHE B 1 76 ? 92.404 12.208 44.281 1.00 32.98 56 PHE B CA 1
ATOM 5407 C C . PHE B 1 76 ? 92.851 12.550 42.853 1.00 31.91 56 PHE B C 1
ATOM 5408 O O . PHE B 1 76 ? 93.514 13.567 42.633 1.00 34.71 56 PHE B O 1
ATOM 5416 N N . ALA B 1 77 ? 92.492 11.689 41.895 1.00 30.06 57 ALA B N 1
ATOM 5417 C CA . ALA B 1 77 ? 92.729 11.940 40.459 1.00 29.55 57 ALA B CA 1
ATOM 5418 C C . ALA B 1 77 ? 91.642 12.855 39.966 1.00 31.09 57 ALA B C 1
ATOM 5419 O O . ALA B 1 77 ? 90.693 12.415 39.273 1.00 29.92 57 ALA B O 1
ATOM 5421 N N . THR B 1 78 ? 91.760 14.125 40.343 1.00 29.39 58 THR B N 1
ATOM 5422 C CA . THR B 1 78 ? 90.659 15.050 40.179 1.00 32.74 58 THR B CA 1
ATOM 5423 C C . THR B 1 78 ? 91.150 16.413 39.744 1.00 34.18 58 THR B C 1
ATOM 5424 O O . THR B 1 78 ? 92.327 16.745 39.901 1.00 36.00 58 THR B O 1
ATOM 5428 N N . TYR B 1 79 ? 90.236 17.206 39.200 1.00 34.47 59 TYR B N 1
ATOM 5429 C CA . TYR B 1 79 ? 90.573 18.533 38.714 1.00 34.22 59 TYR B CA 1
ATOM 5430 C C . TYR B 1 79 ? 91.385 19.358 39.703 1.00 33.46 59 TYR B C 1
ATOM 5431 O O . TYR B 1 79 ? 92.351 20.007 39.314 1.00 31.75 59 TYR B O 1
ATOM 5440 N N . PHE B 1 80 ? 90.982 19.355 40.972 1.00 32.48 60 PHE B N 1
ATOM 5441 C CA . PHE B 1 80 ? 91.595 20.238 41.945 1.00 30.54 60 PHE B CA 1
ATOM 5442 C C . PHE B 1 80 ? 92.764 19.623 42.695 1.00 32.69 60 PHE B C 1
ATOM 5443 O O . PHE B 1 80 ? 93.583 20.348 43.266 1.00 36.57 60 PHE B O 1
ATOM 5451 N N . ASN B 1 81 ? 92.853 18.300 42.720 1.00 33.72 61 ASN B N 1
ATOM 5452 C CA . ASN B 1 81 ? 93.820 17.648 43.612 1.00 33.98 61 ASN B CA 1
ATOM 5453 C C . ASN B 1 81 ? 94.937 16.865 42.933 1.00 33.29 61 ASN B C 1
ATOM 5454 O O . ASN B 1 81 ? 95.950 16.565 43.553 1.00 35.06 61 ASN B O 1
ATOM 5459 N N . ALA B 1 82 ? 94.753 16.544 41.659 1.00 31.68 62 ALA B N 1
ATOM 5460 C CA . ALA B 1 82 ? 95.832 16.016 40.839 1.00 31.27 62 ALA B CA 1
ATOM 5461 C C . ALA B 1 82 ? 96.783 17.166 40.509 1.00 33.36 62 ALA B C 1
ATOM 5462 O O . ALA B 1 82 ? 96.390 18.342 40.577 1.00 35.57 62 ALA B O 1
ATOM 5464 N N . PHE B 1 83 ? 98.023 16.840 40.150 1.00 32.84 63 PHE B N 1
ATOM 5465 C CA . PHE B 1 83 ? 99.033 17.857 39.840 1.00 32.32 63 PHE B CA 1
ATOM 5466 C C . PHE B 1 83 ? 99.346 17.865 38.330 1.00 33.41 63 PHE B C 1
ATOM 5467 O O . PHE B 1 83 ? 99.738 16.835 37.776 1.00 34.01 63 PHE B O 1
ATOM 5475 N N . PRO B 1 84 ? 99.144 19.020 37.654 1.00 32.69 64 PRO B N 1
ATOM 5476 C CA . PRO B 1 84 ? 99.302 19.085 36.191 1.00 32.69 64 PRO B CA 1
ATOM 5477 C C . PRO B 1 84 ? 100.777 19.151 35.812 1.00 34.80 64 PRO B C 1
ATOM 5478 O O . PRO B 1 84 ? 101.291 20.214 35.410 1.00 35.05 64 PRO B O 1
ATOM 5482 N N . ALA B 1 85 ? 101.438 18.004 35.952 1.00 34.03 65 ALA B N 1
ATOM 5483 C CA . ALA B 1 85 ? 102.879 17.891 35.832 1.00 33.99 65 ALA B CA 1
ATOM 5484 C C . ALA B 1 85 ? 103.463 18.492 34.546 1.00 34.32 65 ALA B C 1
ATOM 5485 O O . ALA B 1 85 ? 104.496 19.167 34.596 1.00 37.68 65 ALA B O 1
ATOM 5487 N N . SER B 1 86 ? 102.813 18.266 33.411 1.00 33.00 66 SER B N 1
ATOM 5488 C CA . SER B 1 86 ? 103.394 18.665 32.120 1.00 35.04 66 SER B CA 1
ATOM 5489 C C . SER B 1 86 ? 103.536 20.174 31.960 1.00 36.24 66 SER B C 1
ATOM 5490 O O . SER B 1 86 ? 104.406 20.646 31.231 1.00 38.85 66 SER B O 1
ATOM 5493 N N . TYR B 1 87 ? 102.683 20.926 32.648 1.00 36.46 67 TYR B N 1
ATOM 5494 C CA . TYR B 1 87 ? 102.737 22.382 32.604 1.00 36.30 67 TYR B CA 1
ATOM 5495 C C . TYR B 1 87 ? 103.887 22.903 33.449 1.00 37.15 67 TYR B C 1
ATOM 5496 O O . TYR B 1 87 ? 104.558 23.860 33.062 1.00 39.05 67 TYR B O 1
ATOM 5505 N N . TRP B 1 88 ? 104.133 22.258 34.586 1.00 36.19 68 TRP B N 1
ATOM 5506 C CA . TRP B 1 88 ? 105.232 22.670 35.449 1.00 38.24 68 TRP B CA 1
ATOM 5507 C C . TRP B 1 88 ? 106.568 22.329 34.789 1.00 40.28 68 TRP B C 1
ATOM 5508 O O . TRP B 1 88 ? 107.531 23.086 34.893 1.00 41.76 68 TRP B O 1
ATOM 5519 N N . ARG B 1 89 ? 106.606 21.211 34.072 1.00 42.12 69 ARG B N 1
ATOM 5520 C CA . ARG B 1 89 ? 107.801 20.836 33.332 1.00 43.07 69 ARG B CA 1
ATOM 5521 C C . ARG B 1 89 ? 108.074 21.837 32.212 1.00 42.08 69 ARG B C 1
ATOM 5522 O O . ARG B 1 89 ? 109.198 22.285 32.038 1.00 40.16 69 ARG B O 1
ATOM 5530 N N . ARG B 1 90 ? 107.030 22.196 31.470 1.00 41.54 70 ARG B N 1
ATOM 5531 C CA . ARG B 1 90 ? 107.186 23.079 30.321 1.00 40.41 70 ARG B CA 1
ATOM 5532 C C . ARG B 1 90 ? 107.546 24.519 30.708 1.00 40.41 70 ARG B C 1
ATOM 5533 O O . ARG B 1 90 ? 108.395 25.139 30.064 1.00 42.01 70 ARG B O 1
ATOM 5541 N N . TRP B 1 91 ? 106.928 25.040 31.765 1.00 39.02 71 TRP B N 1
ATOM 5542 C CA . TRP B 1 91 ? 106.991 26.479 32.039 1.00 39.17 71 TRP B CA 1
ATOM 5543 C C . TRP B 1 91 ? 107.817 26.923 33.242 1.00 40.04 71 TRP B C 1
ATOM 5544 O O . TRP B 1 91 ? 108.158 28.104 33.335 1.00 40.68 71 TRP B O 1
ATOM 5555 N N . THR B 1 92 ? 108.135 26.000 34.157 1.00 40.27 72 THR B N 1
ATOM 5556 C CA . THR B 1 92 ? 108.848 26.368 35.394 1.00 40.89 72 THR B CA 1
ATOM 5557 C C . THR B 1 92 ? 110.205 25.688 35.572 1.00 41.99 72 THR B C 1
ATOM 5558 O O . THR B 1 92 ? 110.552 24.773 34.827 1.00 42.24 72 THR B O 1
ATOM 5562 N N . THR B 1 93 ? 110.960 26.139 36.573 1.00 42.80 73 THR B N 1
ATOM 5563 C CA . THR B 1 93 ? 112.281 25.579 36.880 1.00 43.94 73 THR B CA 1
ATOM 5564 C C . THR B 1 93 ? 112.218 24.323 37.765 1.00 44.79 73 THR B C 1
ATOM 5565 O O . THR B 1 93 ? 113.262 23.756 38.109 1.00 47.41 73 THR B O 1
ATOM 5569 N N . CYS B 1 94 ? 111.014 23.901 38.150 1.00 42.77 74 CYS B N 1
ATOM 5570 C CA . CYS B 1 94 ? 110.851 22.719 39.009 1.00 43.05 74 CYS B CA 1
ATOM 5571 C C . CYS B 1 94 ? 111.151 21.425 38.255 1.00 43.01 74 CYS B C 1
ATOM 5572 O O . CYS B 1 94 ? 110.471 21.081 37.280 1.00 41.79 74 CYS B O 1
ATOM 5575 N N . LYS B 1 95 ? 112.190 20.730 38.706 1.00 42.02 75 LYS B N 1
ATOM 5576 C CA . LYS B 1 95 ? 112.621 19.484 38.086 1.00 43.86 75 LYS B CA 1
ATOM 5577 C C . LYS B 1 95 ? 111.833 18.322 38.648 1.00 42.46 75 LYS B C 1
ATOM 5578 O O . LYS B 1 95 ? 111.664 17.291 37.997 1.00 42.99 75 LYS B O 1
ATOM 5584 N N . SER B 1 96 ? 111.343 18.507 39.867 1.00 41.86 76 SER B N 1
ATOM 5585 C CA . SER B 1 96 ? 110.545 17.500 40.541 1.00 42.87 76 SER B CA 1
ATOM 5586 C C . SER B 1 96 ? 109.498 18.172 41.421 1.00 42.68 76 SER B C 1
ATOM 5587 O O . SER B 1 96 ? 109.606 19.356 41.736 1.00 40.73 76 SER B O 1
ATOM 5590 N N . VAL B 1 97 ? 108.489 17.406 41.816 1.00 41.90 77 VAL B N 1
ATOM 5591 C CA . VAL B 1 97 ? 107.475 17.906 42.735 1.00 42.18 77 VAL B CA 1
ATOM 5592 C C . VAL B 1 97 ? 107.393 16.939 43.907 1.00 40.64 77 VAL B C 1
ATOM 5593 O O . VAL B 1 97 ? 107.635 15.743 43.746 1.00 42.83 77 VAL B O 1
ATOM 5597 N N . VAL B 1 98 ? 107.101 17.456 45.093 1.00 41.29 78 VAL B N 1
ATOM 5598 C CA . VAL B 1 98 ? 107.009 16.599 46.277 1.00 39.22 78 VAL B CA 1
ATOM 5599 C C . VAL B 1 98 ? 105.589 16.574 46.797 1.00 37.60 78 VAL B C 1
ATOM 5600 O O . VAL B 1 98 ? 105.027 17.614 47.136 1.00 35.40 78 VAL B O 1
ATOM 5604 N N . LEU B 1 99 ? 105.020 15.378 46.856 1.00 36.76 79 LEU B N 1
ATOM 5605 C CA . LEU B 1 99 ? 103.752 15.170 47.528 1.00 36.25 79 LEU B CA 1
ATOM 5606 C C . LEU B 1 99 ? 104.013 14.937 49.021 1.00 38.17 79 LEU B C 1
ATOM 5607 O O . LEU B 1 99 ? 104.780 14.046 49.384 1.00 39.92 79 LEU B O 1
ATOM 5612 N N . ARG B 1 100 ? 103.384 15.752 49.866 1.00 39.40 80 ARG B N 1
ATOM 5613 C CA . ARG B 1 100 ? 103.459 15.627 51.327 1.00 40.80 80 ARG B CA 1
ATOM 5614 C C . ARG B 1 100 ? 102.032 15.495 51.858 1.00 40.42 80 ARG B C 1
ATOM 5615 O O . ARG B 1 100 ? 101.209 16.405 51.698 1.00 41.77 80 ARG B O 1
ATOM 5623 N N . VAL B 1 101 ? 101.722 14.341 52.437 1.00 39.10 81 VAL B N 1
ATOM 5624 C CA . VAL B 1 101 ? 100.452 14.154 53.122 1.00 39.64 81 VAL B CA 1
ATOM 5625 C C . VAL B 1 101 ? 100.686 13.781 54.590 1.00 40.64 81 VAL B C 1
ATOM 5626 O O . VAL B 1 101 ? 101.662 13.101 54.930 1.00 41.48 81 VAL B O 1
ATOM 5630 N N . GLN B 1 102 ? 99.792 14.221 55.464 1.00 40.00 82 GLN B N 1
ATOM 5631 C CA . GLN B 1 102 ? 99.866 13.800 56.859 1.00 41.56 82 GLN B CA 1
ATOM 5632 C C . GLN B 1 102 ? 98.631 12.986 57.193 1.00 38.42 82 GLN B C 1
ATOM 5633 O O . GLN B 1 102 ? 97.513 13.443 56.970 1.00 40.03 82 GLN B O 1
ATOM 5639 N N . VAL B 1 103 ? 98.830 11.774 57.704 1.00 37.67 83 VAL B N 1
ATOM 5640 C CA . VAL B 1 103 ? 97.725 10.823 57.884 1.00 35.79 83 VAL B CA 1
ATOM 5641 C C . VAL B 1 103 ? 97.757 10.071 59.217 1.00 38.07 83 VAL B C 1
ATOM 5642 O O . VAL B 1 103 ? 98.831 9.773 59.743 1.00 39.94 83 VAL B O 1
ATOM 5646 N N . THR B 1 104 ? 96.570 9.774 59.754 1.00 38.07 84 THR B N 1
ATOM 5647 C CA . THR B 1 104 ? 96.422 8.927 60.942 1.00 39.60 84 THR B CA 1
ATOM 5648 C C . THR B 1 104 ? 95.632 7.674 60.587 1.00 39.48 84 THR B C 1
ATOM 5649 O O . THR B 1 104 ? 94.968 7.633 59.543 1.00 39.32 84 THR B O 1
ATOM 5653 N N . GLY B 1 105 ? 95.693 6.661 61.451 1.00 37.21 85 GLY B N 1
ATOM 5654 C CA . GLY B 1 105 ? 95.146 5.337 61.122 1.00 34.04 85 GLY B CA 1
ATOM 5655 C C . GLY B 1 105 ? 96.100 4.601 60.192 1.00 35.00 85 GLY B C 1
ATOM 5656 O O . GLY B 1 105 ? 97.259 5.005 60.048 1.00 37.44 85 GLY B O 1
ATOM 5657 N N . ALA B 1 106 ? 95.621 3.540 59.540 1.00 32.27 86 ALA B N 1
ATOM 5658 C CA . ALA B 1 106 ? 96.482 2.680 58.712 1.00 32.54 86 ALA B CA 1
ATOM 5659 C C . ALA B 1 106 ? 95.949 2.451 57.302 1.00 30.50 86 ALA B C 1
ATOM 5660 O O . ALA B 1 106 ? 94.762 2.218 57.108 1.00 32.99 86 ALA B O 1
ATOM 5662 N N . GLY B 1 107 ? 96.834 2.492 56.318 1.00 32.47 87 GLY B N 1
ATOM 5663 C CA . GLY B 1 107 ? 96.434 2.327 54.919 1.00 31.11 87 GLY B CA 1
ATOM 5664 C C . GLY B 1 107 ? 97.597 2.528 53.968 1.00 33.99 87 GLY B C 1
ATOM 5665 O O . GLY B 1 107 ? 98.757 2.499 54.385 1.00 35.38 87 GLY B O 1
ATOM 5666 N N . ARG B 1 108 ? 97.296 2.733 52.689 1.00 33.75 88 ARG B N 1
ATOM 5667 C CA . ARG B 1 108 ? 98.340 2.961 51.705 1.00 34.76 88 ARG B CA 1
ATOM 5668 C C . ARG B 1 108 ? 98.091 4.232 50.909 1.00 34.66 88 ARG B C 1
ATOM 5669 O O . ARG B 1 108 ? 96.946 4.554 50.576 1.00 34.16 88 ARG B O 1
ATOM 5677 N N . VAL B 1 109 ? 99.172 4.954 50.630 1.00 33.80 89 VAL B N 1
ATOM 5678 C CA . VAL B 1 109 ? 99.156 6.064 49.693 1.00 34.94 89 VAL B CA 1
ATOM 5679 C C . VAL B 1 109 ? 99.796 5.584 48.389 1.00 36.43 89 VAL B C 1
ATOM 5680 O O . VAL B 1 109 ? 100.971 5.198 48.372 1.00 33.62 89 VAL B O 1
ATOM 5684 N N . ASP B 1 110 ? 99.010 5.579 47.310 1.00 35.16 90 ASP B N 1
ATOM 5685 C CA . ASP B 1 110 ? 99.505 5.163 46.004 1.00 35.22 90 ASP B CA 1
ATOM 5686 C C . ASP B 1 110 ? 99.612 6.365 45.074 1.00 35.28 90 ASP B C 1
ATOM 5687 O O . ASP B 1 110 ? 98.680 7.156 44.956 1.00 34.19 90 ASP B O 1
ATOM 5692 N N . VAL B 1 111 ? 100.772 6.503 44.444 1.00 34.06 91 VAL B N 1
ATOM 5693 C CA . VAL B 1 111 ? 101.063 7.634 43.589 1.00 33.30 91 VAL B CA 1
ATOM 5694 C C . VAL B 1 111 ? 101.071 7.138 42.144 1.00 34.48 91 VAL B C 1
ATOM 5695 O O . VAL B 1 111 ? 101.677 6.107 41.824 1.00 35.82 91 VAL B O 1
ATOM 5699 N N . TYR B 1 112 ? 100.355 7.852 41.285 1.00 32.09 92 TYR B N 1
ATOM 5700 C CA . TYR B 1 112 ? 100.215 7.459 39.892 1.00 32.22 92 TYR B CA 1
ATOM 5701 C C . TYR B 1 112 ? 100.557 8.661 39.049 1.00 33.36 92 TYR B C 1
ATOM 5702 O O . TYR B 1 112 ? 100.435 9.797 39.516 1.00 33.09 92 TYR B O 1
ATOM 5711 N N . ARG B 1 113 ? 100.976 8.407 37.810 1.00 34.30 93 ARG B N 1
ATOM 5712 C CA . ARG B 1 113 ? 101.132 9.455 36.810 1.00 34.94 93 ARG B CA 1
ATOM 5713 C C . ARG B 1 113 ? 100.513 8.941 35.520 1.00 36.83 93 ARG B C 1
ATOM 5714 O O . ARG B 1 113 ? 100.272 7.734 35.390 1.00 35.25 93 ARG B O 1
ATOM 5722 N N . THR B 1 114 ? 100.255 9.846 34.574 1.00 35.70 94 THR B N 1
ATOM 5723 C CA . THR B 1 114 ? 99.769 9.440 33.272 1.00 36.51 94 THR B CA 1
ATOM 5724 C C . THR B 1 114 ? 100.684 9.883 32.154 1.00 38.29 94 THR B C 1
ATOM 5725 O O . THR B 1 114 ? 101.454 10.835 32.298 1.00 38.62 94 THR B O 1
ATOM 5729 N N . LYS B 1 115 ? 100.596 9.183 31.029 1.00 38.74 95 LYS B N 1
ATOM 5730 C CA . LYS B 1 115 ? 101.215 9.652 29.805 1.00 38.21 95 LYS B CA 1
ATOM 5731 C C . LYS B 1 115 ? 100.219 10.588 29.145 1.00 39.21 95 LYS B C 1
ATOM 5732 O O . LYS B 1 115 ? 99.065 10.696 29.590 1.00 39.13 95 LYS B O 1
ATOM 5738 N N . ALA B 1 116 ? 100.650 11.254 28.081 1.00 39.50 96 ALA B N 1
ATOM 5739 C CA . ALA B 1 116 ? 99.802 12.204 27.373 1.00 39.68 96 ALA B CA 1
ATOM 5740 C C . ALA B 1 116 ? 98.612 11.529 26.677 1.00 39.86 96 ALA B C 1
ATOM 5741 O O . ALA B 1 116 ? 97.668 12.198 26.254 1.00 39.53 96 ALA B O 1
ATOM 5743 N N . THR B 1 117 ? 98.655 10.203 26.574 1.00 39.59 97 THR B N 1
ATOM 5744 C CA . THR B 1 117 ? 97.526 9.432 26.042 1.00 40.73 97 THR B CA 1
ATOM 5745 C C . THR B 1 117 ? 96.439 9.207 27.093 1.00 41.95 97 THR B C 1
ATOM 5746 O O . THR B 1 117 ? 95.315 8.817 26.757 1.00 44.77 97 THR B O 1
ATOM 5750 N N . GLY B 1 118 ? 96.780 9.421 28.364 1.00 38.04 98 GLY B N 1
ATOM 5751 C CA . GLY B 1 118 ? 95.865 9.116 29.451 1.00 35.40 98 GLY B CA 1
ATOM 5752 C C . GLY B 1 118 ? 96.146 7.774 30.124 1.00 37.29 98 GLY B C 1
ATOM 5753 O O . GLY B 1 118 ? 95.464 7.414 31.081 1.00 36.24 98 GLY B O 1
ATOM 5754 N N . ALA B 1 119 ? 97.149 7.035 29.635 1.00 37.63 99 ALA B N 1
ATOM 5755 C CA . ALA B 1 119 ? 97.496 5.731 30.212 1.00 37.15 99 ALA B CA 1
ATOM 5756 C C . ALA B 1 119 ? 98.073 5.913 31.604 1.00 37.30 99 ALA B C 1
ATOM 5757 O O . ALA B 1 119 ? 98.977 6.714 31.804 1.00 39.73 99 ALA B O 1
ATOM 5759 N N . ARG B 1 120 ? 97.534 5.177 32.568 1.00 38.65 100 ARG B N 1
ATOM 5760 C CA . ARG B 1 120 ? 97.921 5.348 33.971 1.00 37.91 100 ARG B CA 1
ATOM 5761 C C . ARG B 1 120 ? 99.126 4.485 34.332 1.00 37.81 100 ARG B C 1
ATOM 5762 O O . ARG B 1 120 ? 99.154 3.291 34.032 1.00 41.25 100 ARG B O 1
ATOM 5770 N N . ILE B 1 121 ? 100.103 5.094 34.995 1.00 36.27 101 ILE B N 1
ATOM 5771 C CA . ILE B 1 121 ? 101.299 4.391 35.428 1.00 37.58 101 ILE B CA 1
ATOM 5772 C C . ILE B 1 121 ? 101.405 4.420 36.942 1.00 38.72 101 ILE B C 1
ATOM 5773 O O . ILE B 1 121 ? 101.447 5.493 37.540 1.00 40.11 101 ILE B O 1
ATOM 5778 N N . PHE B 1 122 ? 101.445 3.245 37.565 1.00 40.17 102 PHE B N 1
ATOM 5779 C CA . PHE B 1 122 ? 101.747 3.175 38.990 1.00 40.72 102 PHE B CA 1
ATOM 5780 C C . PHE B 1 122 ? 103.192 3.603 39.223 1.00 41.68 102 PHE B C 1
ATOM 5781 O O . PHE B 1 122 ? 104.113 3.066 38.603 1.00 42.73 102 PHE B O 1
ATOM 5789 N N . VAL B 1 123 ? 103.383 4.585 40.099 1.00 42.20 103 VAL B N 1
ATOM 5790 C CA . VAL B 1 123 ? 104.726 5.053 40.418 1.00 41.52 103 VAL B CA 1
ATOM 5791 C C . VAL B 1 123 ? 105.251 4.383 41.684 1.00 44.62 103 VAL B C 1
ATOM 5792 O O . VAL B 1 123 ? 106.264 3.684 41.636 1.00 45.03 103 VAL B O 1
ATOM 5796 N N . GLU B 1 124 ? 104.566 4.591 42.806 1.00 43.29 104 GLU B N 1
ATOM 5797 C CA . GLU B 1 124 ? 104.980 3.979 44.067 1.00 45.73 104 GLU B CA 1
ATOM 5798 C C . GLU B 1 124 ? 103.940 4.077 45.171 1.00 44.02 104 GLU B C 1
ATOM 5799 O O . GLU B 1 124 ? 103.125 5.001 45.195 1.00 43.82 104 GLU B O 1
ATOM 5805 N N . GLY B 1 125 ? 103.995 3.115 46.085 1.00 40.84 105 GLY B N 1
ATOM 5806 C CA . GLY B 1 125 ? 103.055 3.043 47.176 1.00 41.39 105 GLY B CA 1
ATOM 5807 C C . GLY B 1 125 ? 103.755 3.067 48.510 1.00 42.65 105 GLY B C 1
ATOM 5808 O O . GLY B 1 125 ? 104.878 2.580 48.631 1.00 42.44 105 GLY B O 1
ATOM 5809 N N . HIS B 1 126 ? 103.084 3.639 49.510 1.00 42.31 106 HIS B N 1
ATOM 5810 C CA . HIS B 1 126 ? 103.617 3.708 50.866 1.00 43.17 106 HIS B CA 1
ATOM 5811 C C . HIS B 1 126 ? 102.567 3.327 51.895 1.00 42.77 106 HIS B C 1
ATOM 5812 O O . HIS B 1 126 ? 101.577 4.039 52.081 1.00 41.81 106 HIS B O 1
ATOM 5819 N N . ASP B 1 127 ? 102.794 2.198 52.557 1.00 41.79 107 ASP B N 1
ATOM 5820 C CA . ASP B 1 127 ? 102.027 1.825 53.726 1.00 42.50 107 ASP B CA 1
ATOM 5821 C C . ASP B 1 127 ? 102.393 2.780 54.854 1.00 42.72 107 ASP B C 1
ATOM 5822 O O . ASP B 1 127 ? 103.554 3.178 54.985 1.00 45.22 107 ASP B O 1
ATOM 5827 N N . PHE B 1 128 ? 101.398 3.155 55.649 1.00 38.98 108 PHE B N 1
ATOM 5828 C CA . PHE B 1 128 ? 101.610 4.038 56.788 1.00 38.08 108 PHE B CA 1
ATOM 5829 C C . PHE B 1 128 ? 100.776 3.568 57.965 1.00 37.39 108 PHE B C 1
ATOM 5830 O O . PHE B 1 128 ? 99.710 2.968 57.786 1.00 37.10 108 PHE B O 1
ATOM 5838 N N . THR B 1 129 ? 101.275 3.843 59.162 1.00 38.20 109 THR B N 1
ATOM 5839 C CA . THR B 1 129 ? 100.490 3.720 60.385 1.00 40.66 109 THR B CA 1
ATOM 5840 C C . THR B 1 129 ? 100.754 4.958 61.221 1.00 40.00 109 THR B C 1
ATOM 5841 O O . THR B 1 129 ? 101.902 5.251 61.554 1.00 43.47 109 THR B O 1
ATOM 5845 N N . GLY B 1 130 ? 99.694 5.693 61.531 1.00 39.66 110 GLY B N 1
ATOM 5846 C CA . GLY B 1 130 ? 99.780 6.861 62.403 1.00 39.81 110 GLY B CA 1
ATOM 5847 C C . GLY B 1 130 ? 98.650 6.891 63.416 1.00 41.02 110 GLY B C 1
ATOM 5848 O O . GLY B 1 130 ? 97.663 6.160 63.282 1.00 40.51 110 GLY B O 1
ATOM 5849 N N . THR B 1 131 ? 98.814 7.721 64.443 1.00 42.35 111 THR B N 1
ATOM 5850 C CA . THR B 1 131 ? 97.761 8.000 65.417 1.00 46.32 111 THR B CA 1
ATOM 5851 C C . THR B 1 131 ? 97.593 9.514 65.492 1.00 49.03 111 THR B C 1
ATOM 5852 O O . THR B 1 131 ? 98.447 10.256 64.991 1.00 49.31 111 THR B O 1
ATOM 5856 N N . GLU B 1 132 ? 96.506 9.973 66.116 1.00 50.81 112 GLU B N 1
ATOM 5857 C CA . GLU B 1 132 ? 96.256 11.409 66.281 1.00 52.50 112 GLU B CA 1
ATOM 5858 C C . GLU B 1 132 ? 97.379 12.070 67.071 1.00 53.72 112 GLU B C 1
ATOM 5859 O O . GLU B 1 132 ? 97.686 13.247 66.877 1.00 55.64 112 GLU B O 1
ATOM 5865 N N . ASP B 1 133 ? 97.992 11.296 67.958 1.00 54.71 113 ASP B N 1
ATOM 5866 C CA . ASP B 1 133 ? 99.094 11.773 68.761 1.00 56.70 113 ASP B CA 1
ATOM 5867 C C . ASP B 1 133 ? 100.422 11.688 68.013 1.00 57.37 113 ASP B C 1
ATOM 5868 O O . ASP B 1 133 ? 101.285 12.544 68.196 1.00 59.90 113 ASP B O 1
ATOM 5873 N N . GLN B 1 134 ? 100.586 10.661 67.178 1.00 56.47 114 GLN B N 1
ATOM 5874 C CA . GLN B 1 134 ? 101.804 10.499 66.372 1.00 54.50 114 GLN B CA 1
ATOM 5875 C C . GLN B 1 134 ? 101.470 10.340 64.888 1.00 50.87 114 GLN B C 1
ATOM 5876 O O . GLN B 1 134 ? 101.603 9.253 64.326 1.00 50.87 114 GLN B O 1
ATOM 5882 N N . PRO B 1 135 ? 101.042 11.434 64.242 1.00 47.42 115 PRO B N 1
ATOM 5883 C CA . PRO B 1 135 ? 100.618 11.322 62.854 1.00 44.45 115 PRO B CA 1
ATOM 5884 C C . PRO B 1 135 ? 101.758 10.861 61.945 1.00 44.27 115 PRO B C 1
ATOM 5885 O O . PRO B 1 135 ? 102.926 11.103 62.252 1.00 45.79 115 PRO B O 1
ATOM 5889 N N . ALA B 1 136 ? 101.414 10.186 60.849 1.00 41.97 116 ALA B N 1
ATOM 5890 C CA . ALA B 1 136 ? 102.400 9.699 59.890 1.00 41.18 116 ALA B CA 1
ATOM 5891 C C . ALA B 1 136 ? 102.587 10.694 58.747 1.00 41.38 116 ALA B C 1
ATOM 5892 O O . ALA B 1 136 ? 101.616 11.259 58.244 1.00 42.82 116 ALA B O 1
ATOM 5894 N N . ALA B 1 137 ? 103.837 10.920 58.352 1.00 42.88 117 ALA B N 1
ATOM 5895 C CA . ALA B 1 137 ? 104.144 11.751 57.184 1.00 43.05 117 ALA B CA 1
ATOM 5896 C C . ALA B 1 137 ? 104.461 10.837 56.016 1.00 44.36 117 ALA B C 1
ATOM 5897 O O . ALA B 1 137 ? 105.221 9.881 56.157 1.00 49.04 117 ALA B O 1
ATOM 5899 N N . VAL B 1 138 ? 103.844 11.100 54.875 1.00 44.27 118 VAL B N 1
ATOM 5900 C CA . VAL B 1 138 ? 104.178 10.391 53.652 1.00 44.23 118 VAL B CA 1
ATOM 5901 C C . VAL B 1 138 ? 104.650 11.415 52.620 1.00 44.99 118 VAL B C 1
ATOM 5902 O O . VAL B 1 138 ? 103.938 12.371 52.316 1.00 42.53 118 VAL B O 1
ATOM 5906 N N . GLU B 1 139 ? 105.871 11.216 52.129 1.00 46.70 119 GLU B N 1
ATOM 5907 C CA . GLU B 1 139 ? 106.504 12.099 51.153 1.00 49.65 119 GLU B CA 1
ATOM 5908 C C . GLU B 1 139 ? 106.917 11.291 49.931 1.00 48.76 119 GLU B C 1
ATOM 5909 O O . GLU B 1 139 ? 107.517 10.225 50.057 1.00 51.23 119 GLU B O 1
ATOM 5915 N N . THR B 1 140 ? 106.603 11.807 48.751 1.00 46.10 120 THR B N 1
ATOM 5916 C CA . THR B 1 140 ? 106.988 11.162 47.508 1.00 46.13 120 THR B CA 1
ATOM 5917 C C . THR B 1 140 ? 107.442 12.229 46.539 1.00 45.59 120 THR B C 1
ATOM 5918 O O . THR B 1 140 ? 106.701 13.172 46.248 1.00 45.25 120 THR B O 1
ATOM 5922 N N . GLU B 1 141 ? 108.665 12.075 46.051 1.00 46.10 121 GLU B N 1
ATOM 5923 C CA . GLU B 1 141 ? 109.210 12.975 45.056 1.00 45.01 121 GLU B CA 1
ATOM 5924 C C . GLU B 1 141 ? 108.995 12.367 43.688 1.00 43.39 121 GLU B C 1
ATOM 5925 O O . GLU B 1 141 ? 109.337 11.206 43.463 1.00 43.78 121 GLU B O 1
ATOM 5931 N N . VAL B 1 142 ? 108.400 13.150 42.792 1.00 40.88 122 VAL B N 1
ATOM 5932 C CA . VAL B 1 142 ? 108.187 12.730 41.418 1.00 41.56 122 VAL B CA 1
ATOM 5933 C C . VAL B 1 142 ? 108.935 13.693 40.491 1.00 44.02 122 VAL B C 1
ATOM 5934 O O . VAL B 1 142 ? 108.607 14.879 40.434 1.00 43.53 122 VAL B O 1
ATOM 5938 N N . VAL B 1 143 ? 109.949 13.179 39.792 1.00 44.46 123 VAL B N 1
ATOM 5939 C CA . VAL B 1 143 ? 110.690 13.954 38.801 1.00 46.58 123 VAL B CA 1
ATOM 5940 C C . VAL B 1 143 ? 109.799 14.216 37.595 1.00 44.57 123 VAL B C 1
ATOM 5941 O O . VAL B 1 143 ? 109.008 13.365 37.217 1.00 46.29 123 VAL B O 1
ATOM 5945 N N . LEU B 1 144 ? 109.930 15.394 37.001 1.00 43.80 124 LEU B N 1
ATOM 5946 C CA . LEU B 1 144 ? 109.025 15.824 35.936 1.00 43.32 124 LEU B CA 1
ATOM 5947 C C . LEU B 1 144 ? 109.532 15.474 34.536 1.00 44.85 124 LEU B C 1
ATOM 5948 O O . LEU B 1 144 ? 108.912 15.837 33.527 1.00 44.30 124 LEU B O 1
ATOM 5953 N N . GLN B 1 145 ? 110.641 14.743 34.484 1.00 44.76 125 GLN B N 1
ATOM 5954 C CA . GLN B 1 145 ? 111.246 14.341 33.213 1.00 48.56 125 GLN B CA 1
ATOM 5955 C C . GLN B 1 145 ? 110.256 13.764 32.185 1.00 46.48 125 GLN B C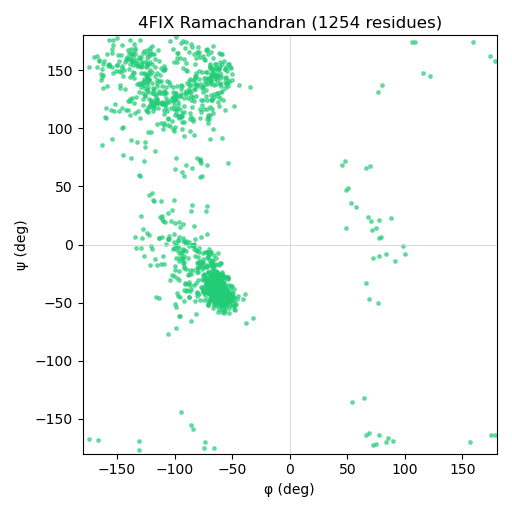 1
ATOM 5956 O O . GLN B 1 145 ? 110.234 14.216 31.044 1.00 47.70 125 GLN B O 1
ATOM 5962 N N . PRO B 1 146 ? 109.427 12.777 32.586 1.00 46.33 126 PRO B N 1
ATOM 5963 C CA . PRO B 1 146 ? 108.641 12.094 31.555 1.00 45.41 126 PRO B CA 1
ATOM 5964 C C . PRO B 1 146 ? 107.317 12.771 31.172 1.00 44.47 126 PRO B C 1
ATOM 5965 O O . PRO B 1 146 ? 106.363 12.075 30.864 1.00 47.14 126 PRO B O 1
ATOM 5969 N N . PHE B 1 147 ? 107.249 14.099 31.184 1.00 43.68 127 PHE B N 1
ATOM 5970 C CA . PHE B 1 147 ? 105.999 14.787 30.851 1.00 40.63 127 PHE B CA 1
ATOM 5971 C C . PHE B 1 147 ? 106.126 15.766 29.676 1.00 41.46 127 PHE B C 1
ATOM 5972 O O . PHE B 1 147 ? 105.572 16.866 29.716 1.00 42.59 127 PHE B O 1
ATOM 5980 N N . GLU B 1 148 ? 106.835 15.364 28.625 1.00 43.39 128 GLU B N 1
ATOM 5981 C CA . GLU B 1 148 ? 107.011 16.226 27.450 1.00 44.38 128 GLU B CA 1
ATOM 5982 C C . GLU B 1 148 ? 105.690 16.649 26.796 1.00 43.72 128 GLU B C 1
ATOM 5983 O O . GLU B 1 148 ? 105.479 17.832 26.564 1.00 43.56 128 GLU B O 1
ATOM 5989 N N . ASP B 1 149 ? 104.803 15.689 26.529 1.00 43.79 129 ASP B N 1
ATOM 5990 C CA . ASP B 1 149 ? 103.571 15.956 25.777 1.00 44.38 129 ASP B CA 1
ATOM 5991 C C . ASP B 1 149 ? 102.356 16.195 26.667 1.00 42.27 129 ASP B C 1
ATOM 5992 O O . ASP B 1 149 ? 101.307 16.638 26.194 1.00 42.80 129 ASP B O 1
ATOM 5997 N N . GLY B 1 150 ? 102.474 15.853 27.942 1.00 40.27 130 GLY B N 1
ATOM 5998 C CA . GLY B 1 150 ? 101.327 15.874 28.825 1.00 36.69 130 GLY B CA 1
ATOM 5999 C C . GLY B 1 150 ? 101.501 14.956 30.010 1.00 35.77 130 GLY B C 1
ATOM 6000 O O . GLY B 1 150 ? 102.593 14.453 30.263 1.00 35.33 130 GLY B O 1
ATOM 6001 N N . GLY B 1 151 ? 100.416 14.754 30.747 1.00 34.84 131 GLY B N 1
ATOM 6002 C CA . GLY B 1 151 ? 100.434 13.877 31.902 1.00 34.86 131 GLY B CA 1
ATOM 6003 C C . GLY B 1 151 ? 100.172 14.636 33.191 1.00 35.99 131 GLY B C 1
ATOM 6004 O O . GLY B 1 151 ? 100.540 15.805 33.321 1.00 35.08 131 GLY B O 1
ATOM 6005 N N . TRP B 1 152 ? 99.530 13.947 34.131 1.00 34.51 132 TRP B N 1
ATOM 6006 C CA . TRP B 1 152 ? 99.229 14.457 35.453 1.00 34.24 132 TRP B CA 1
ATOM 6007 C C . TRP B 1 152 ? 99.888 13.510 36.438 1.00 33.70 132 TRP B C 1
ATOM 6008 O O . TRP B 1 152 ? 100.282 12.404 36.074 1.00 34.70 132 TRP B O 1
ATOM 6019 N N . VAL B 1 153 ? 99.972 13.939 37.691 1.00 34.76 133 VAL B N 1
ATOM 6020 C CA . VAL B 1 153 ? 100.341 13.068 38.806 1.00 34.22 133 VAL B CA 1
ATOM 6021 C C . VAL B 1 153 ? 99.208 13.181 39.821 1.00 35.77 133 VAL B C 1
ATOM 6022 O O . VAL B 1 153 ? 98.606 14.248 39.970 1.00 35.22 133 VAL B O 1
ATOM 6026 N N . TRP B 1 154 ? 98.905 12.083 40.508 1.00 35.49 134 TRP B N 1
ATOM 6027 C CA . TRP B 1 154 ? 97.930 12.124 41.593 1.00 33.39 134 TRP B CA 1
ATOM 6028 C C . TRP B 1 154 ? 98.196 11.024 42.607 1.00 33.24 134 TRP B C 1
ATOM 6029 O O . TRP B 1 154 ? 99.096 10.197 42.426 1.00 34.49 134 TRP B O 1
ATOM 6040 N N . PHE B 1 155 ? 97.411 11.021 43.674 1.00 31.77 135 PHE B N 1
ATOM 6041 C CA . PHE B 1 155 ? 97.447 9.926 44.632 1.00 33.42 135 PHE B CA 1
ATOM 6042 C C . PHE B 1 155 ? 96.053 9.396 44.965 1.00 33.68 135 PHE B C 1
ATOM 6043 O O . PHE B 1 155 ? 95.043 10.114 44.858 1.00 30.93 135 PHE B O 1
ATOM 6051 N N . ASP B 1 156 ? 96.033 8.127 45.360 1.00 32.86 136 ASP B N 1
ATOM 6052 C CA . ASP B 1 156 ? 94.871 7.487 45.935 1.00 33.82 136 ASP B CA 1
ATOM 6053 C C . ASP B 1 156 ? 95.215 7.080 47.365 1.00 33.98 136 ASP B C 1
ATOM 6054 O O . ASP B 1 156 ? 96.389 6.838 47.678 1.00 34.63 136 ASP B O 1
ATOM 6059 N N . ILE B 1 157 ? 94.200 7.004 48.226 1.00 32.62 137 ILE B N 1
ATOM 6060 C CA . ILE B 1 157 ? 94.342 6.351 49.525 1.00 31.02 137 ILE B CA 1
ATOM 6061 C C . ILE B 1 157 ? 93.430 5.135 49.584 1.00 33.81 137 ILE B C 1
ATOM 6062 O O . ILE B 1 157 ? 92.239 5.216 49.256 1.00 34.90 137 ILE B O 1
ATOM 6067 N N . THR B 1 158 ? 94.014 4.005 49.978 1.00 31.63 138 THR B N 1
ATOM 6068 C CA . THR B 1 158 ? 93.275 2.796 50.234 1.00 32.85 138 THR B CA 1
ATOM 6069 C C . THR B 1 158 ? 93.505 2.459 51.703 1.00 34.04 138 THR B C 1
ATOM 6070 O O . THR B 1 158 ? 94.638 2.217 52.126 1.00 33.86 138 THR B O 1
ATOM 6074 N N . THR B 1 159 ? 92.430 2.434 52.481 1.00 33.54 139 THR B N 1
ATOM 6075 C CA . THR B 1 159 ? 92.574 2.313 53.929 1.00 35.28 139 THR B CA 1
ATOM 6076 C C . THR B 1 159 ? 92.545 0.869 54.403 1.00 36.85 139 THR B C 1
ATOM 6077 O O . THR B 1 159 ? 92.094 -0.027 53.690 1.00 39.25 139 THR B O 1
ATOM 6081 N N . ASP B 1 160 ? 93.077 0.664 55.603 1.00 37.66 140 ASP B N 1
ATOM 6082 C CA . ASP B 1 160 ? 92.979 -0.582 56.338 1.00 36.25 140 ASP B CA 1
ATOM 6083 C C . ASP B 1 160 ? 91.961 -0.225 57.419 1.00 35.78 140 ASP B C 1
ATOM 6084 O O . ASP B 1 160 ? 90.780 -0.552 57.293 1.00 34.86 140 ASP B O 1
ATOM 6089 N N . THR B 1 161 ? 92.403 0.502 58.441 1.00 33.75 141 THR B N 1
ATOM 6090 C CA . THR B 1 161 ? 91.512 1.043 59.452 1.00 33.09 141 THR B CA 1
ATOM 6091 C C . THR B 1 161 ? 91.064 2.429 58.985 1.00 34.51 141 THR B C 1
ATOM 6092 O O . THR B 1 161 ? 91.550 2.933 57.962 1.00 31.79 141 THR B O 1
ATOM 6096 N N . ALA B 1 162 ? 90.148 3.043 59.729 1.00 32.94 142 ALA B N 1
ATOM 6097 C CA . ALA B 1 162 ? 89.709 4.410 59.444 1.00 35.13 142 ALA B CA 1
ATOM 6098 C C . ALA B 1 162 ? 90.924 5.331 59.360 1.00 36.10 142 ALA B C 1
ATOM 6099 O O . ALA B 1 162 ? 91.831 5.237 60.186 1.00 40.18 142 ALA B O 1
ATOM 6101 N N . VAL B 1 163 ? 90.938 6.208 58.362 1.00 36.78 143 VAL B N 1
ATOM 6102 C CA . VAL B 1 163 ? 92.060 7.118 58.129 1.00 35.83 143 VAL B CA 1
ATOM 6103 C C . VAL B 1 163 ? 91.578 8.577 58.134 1.00 36.80 143 VAL B C 1
ATOM 6104 O O . VAL B 1 163 ? 90.496 8.882 57.642 1.00 36.27 143 VAL B O 1
ATOM 6108 N N . THR B 1 164 ? 92.382 9.468 58.701 1.00 36.89 144 THR B N 1
ATOM 6109 C CA . THR B 1 164 ? 92.179 10.898 58.507 1.00 37.51 144 THR B CA 1
ATOM 6110 C C . THR B 1 164 ? 93.382 11.500 57.785 1.00 37.98 144 THR B C 1
ATOM 6111 O O . THR B 1 164 ? 94.518 11.358 58.243 1.00 36.44 144 THR B O 1
ATOM 6115 N N . LEU B 1 165 ? 93.120 12.135 56.639 1.00 37.88 145 LEU B N 1
ATOM 6116 C CA . LEU B 1 165 ? 94.101 12.983 55.974 1.00 37.29 145 LEU B CA 1
ATOM 6117 C C . LEU B 1 165 ? 94.019 14.353 56.623 1.00 38.35 145 LEU B C 1
ATOM 6118 O O . LEU B 1 165 ? 93.052 15.089 56.397 1.00 40.13 145 LEU B O 1
ATOM 6123 N N . HIS B 1 166 ? 95.016 14.689 57.436 1.00 37.73 146 HIS B N 1
ATOM 6124 C CA . HIS B 1 166 ? 95.040 15.974 58.148 1.00 38.96 146 HIS B CA 1
ATOM 6125 C C . HIS B 1 166 ? 95.401 17.155 57.251 1.00 38.29 146 HIS B C 1
ATOM 6126 O O . HIS B 1 166 ? 94.977 18.289 57.513 1.00 36.36 146 HIS B O 1
ATOM 6133 N N . SER B 1 167 ? 96.210 16.877 56.225 1.00 35.92 147 SER B N 1
ATOM 6134 C CA . SER B 1 167 ? 96.651 17.863 55.240 1.00 37.28 147 SER B CA 1
ATOM 6135 C C . SER B 1 167 ? 97.445 17.159 54.151 1.00 37.29 147 SER B C 1
ATOM 6136 O O . SER B 1 167 ? 98.055 16.111 54.384 1.00 38.17 147 SER B O 1
ATOM 6139 N N . GLY B 1 168 ? 97.435 17.751 52.966 1.00 37.56 148 GLY B N 1
ATOM 6140 C CA . GLY B 1 168 ? 98.253 17.303 51.855 1.00 36.03 148 GLY B CA 1
ATOM 6141 C C . GLY B 1 168 ? 98.589 18.496 50.983 1.00 37.92 148 GLY B C 1
ATOM 6142 O O . GLY B 1 168 ? 97.849 19.485 50.961 1.00 38.20 148 GLY B O 1
ATOM 6143 N N . GLY B 1 169 ? 99.707 18.405 50.269 1.00 36.67 149 GLY B N 1
ATOM 6144 C CA . GLY B 1 169 ? 100.104 19.436 49.330 1.00 34.49 149 GLY B CA 1
ATOM 6145 C C . GLY B 1 169 ? 101.126 18.940 48.320 1.00 34.35 149 GLY B C 1
ATOM 6146 O O . GLY B 1 169 ? 101.809 17.935 48.560 1.00 32.45 149 GLY B O 1
ATOM 6147 N N . TRP B 1 170 ? 101.199 19.638 47.184 1.00 32.54 150 TRP B N 1
ATOM 6148 C CA . TRP B 1 170 ? 102.273 19.479 46.206 1.00 32.66 150 TRP B CA 1
ATOM 6149 C C . TRP B 1 170 ? 103.285 20.604 46.440 1.00 33.91 150 TRP B C 1
ATOM 6150 O O . TRP B 1 170 ? 102.905 21.773 46.542 1.00 33.87 150 TRP B O 1
ATOM 6161 N N . TYR B 1 171 ? 104.566 20.246 46.533 1.00 33.91 151 TYR B N 1
ATOM 6162 C CA . TYR B 1 171 ? 105.614 21.191 46.915 1.00 36.60 151 TYR B CA 1
ATOM 6163 C C . TYR B 1 171 ? 106.776 21.172 45.950 1.00 38.17 151 TYR B C 1
ATOM 6164 O O . TYR B 1 171 ? 107.116 20.130 45.391 1.00 41.78 151 TYR B O 1
ATOM 6173 N N . ALA B 1 172 ? 107.398 22.331 45.784 1.00 39.38 152 ALA B N 1
ATOM 6174 C CA . ALA B 1 172 ? 108.666 22.438 45.095 1.00 40.48 152 ALA B CA 1
ATOM 6175 C C . ALA B 1 172 ? 109.747 22.098 46.107 1.00 41.72 152 ALA B C 1
ATOM 6176 O O . ALA B 1 172 ? 109.477 22.087 47.311 1.00 41.83 152 ALA B O 1
ATOM 6178 N N . THR B 1 173 ? 110.958 21.815 45.623 1.00 43.57 153 THR B N 1
ATOM 6179 C CA . THR B 1 173 ? 112.091 21.448 46.489 1.00 45.39 153 THR B CA 1
ATOM 6180 C C . THR B 1 173 ? 112.937 22.648 46.912 1.00 46.27 153 THR B C 1
ATOM 6181 O O . THR B 1 173 ? 113.881 22.501 47.693 1.00 48.35 153 THR B O 1
ATOM 6185 N N . SER B 1 174 ? 112.615 23.825 46.381 1.00 45.27 154 SER B N 1
ATOM 6186 C CA . SER B 1 174 ? 113.350 25.050 46.711 1.00 46.85 154 SER B CA 1
ATOM 6187 C C . SER B 1 174 ? 112.375 26.202 46.990 1.00 45.09 154 SER B C 1
ATOM 6188 O O . SER B 1 174 ? 111.180 26.069 46.753 1.00 43.78 154 SER B O 1
ATOM 6191 N N . PRO B 1 175 ? 112.872 27.332 47.517 1.00 47.23 155 PRO B N 1
ATOM 6192 C CA . PRO B 1 175 ? 111.926 28.391 47.876 1.00 47.81 155 PRO B CA 1
ATOM 6193 C C . PRO B 1 175 ? 111.343 29.087 46.654 1.00 48.05 155 PRO B C 1
ATOM 6194 O O . PRO B 1 175 ? 112.025 29.209 45.627 1.00 50.05 155 PRO B O 1
ATOM 6198 N N . ALA B 1 176 ? 110.096 29.541 46.772 1.00 46.87 156 ALA B N 1
ATOM 6199 C CA . ALA B 1 176 ? 109.449 30.294 45.703 1.00 46.75 156 ALA B CA 1
ATOM 6200 C C . ALA B 1 176 ? 110.218 31.588 45.433 1.00 47.75 156 ALA B C 1
ATOM 6201 O O . ALA B 1 176 ? 110.362 32.425 46.333 1.00 48.51 156 ALA B O 1
ATOM 6203 N N . PRO B 1 177 ? 110.724 31.750 44.198 1.00 47.53 157 PRO B N 1
ATOM 6204 C CA . PRO B 1 177 ? 111.496 32.941 43.826 1.00 48.37 157 PRO B CA 1
ATOM 6205 C C . PRO B 1 177 ? 110.662 34.205 43.907 1.00 50.78 157 PRO B C 1
ATOM 6206 O O . PRO B 1 177 ? 109.439 34.156 43.709 1.00 50.04 157 PRO B O 1
ATOM 6210 N N . GLY B 1 178 ? 111.324 35.323 44.206 1.00 54.20 158 GLY B N 1
ATOM 6211 C CA . GLY B 1 178 ? 110.690 36.640 44.222 1.00 55.77 158 GLY B CA 1
ATOM 6212 C C . GLY B 1 178 ? 109.809 36.848 45.432 1.00 57.40 158 GLY B C 1
ATOM 6213 O O . GLY B 1 178 ? 109.790 36.026 46.349 1.00 59.14 158 GLY B O 1
ATOM 6214 N N . THR B 1 179 ? 109.072 37.951 45.435 1.00 59.57 159 THR B N 1
ATOM 6215 C CA . THR B 1 179 ? 108.139 38.245 46.522 1.00 61.63 159 THR B CA 1
ATOM 6216 C C . THR B 1 179 ? 106.698 38.160 46.028 1.00 58.88 159 THR B C 1
ATOM 6217 O O . THR B 1 179 ? 106.428 38.382 44.850 1.00 59.12 159 THR B O 1
ATOM 6221 N N . ALA B 1 180 ? 105.787 37.825 46.942 1.00 57.42 160 ALA B N 1
ATOM 6222 C CA . ALA B 1 180 ? 104.367 37.697 46.638 1.00 55.14 160 ALA B CA 1
ATOM 6223 C C . ALA B 1 180 ? 103.620 38.976 46.991 1.00 55.44 160 ALA B C 1
ATOM 6224 O O . ALA B 1 180 ? 103.443 39.305 48.166 1.00 58.92 160 ALA B O 1
ATOM 6226 N N . ASN B 1 181 ? 103.188 39.699 45.965 1.00 54.53 161 ASN B N 1
ATOM 6227 C CA . ASN B 1 181 ? 102.558 40.994 46.150 1.00 53.71 161 ASN B CA 1
ATOM 6228 C C . ASN B 1 181 ? 101.637 41.308 44.980 1.00 52.25 161 ASN B C 1
ATOM 6229 O O . ASN B 1 181 ? 102.064 41.876 43.976 1.00 53.90 161 ASN B O 1
ATOM 6234 N N . ILE B 1 182 ? 100.370 40.925 45.113 1.00 49.98 162 ILE B N 1
ATOM 6235 C CA . ILE B 1 182 ? 99.414 41.010 44.011 1.00 46.40 162 ILE B CA 1
ATOM 6236 C C . ILE B 1 182 ? 98.539 42.257 44.065 1.00 46.32 162 ILE B C 1
ATOM 6237 O O . ILE B 1 182 ? 98.032 42.621 45.121 1.00 46.99 162 ILE B O 1
ATOM 6242 N N . ALA B 1 183 ? 98.359 42.896 42.911 1.00 46.58 163 ALA B N 1
ATOM 6243 C CA . ALA B 1 183 ? 97.281 43.857 42.727 1.00 48.14 163 ALA B CA 1
ATOM 6244 C C . ALA B 1 183 ? 96.143 43.158 41.997 1.00 48.27 163 ALA B C 1
ATOM 6245 O O . ALA B 1 183 ? 96.274 42.807 40.820 1.00 48.56 163 ALA B O 1
ATOM 6247 N N . VAL B 1 184 ? 95.034 42.948 42.701 1.00 47.32 164 VAL B N 1
ATOM 6248 C CA . VAL B 1 184 ? 93.849 42.328 42.112 1.00 47.28 164 VAL B CA 1
ATOM 6249 C C . VAL B 1 184 ? 92.965 43.394 41.473 1.00 48.56 164 VAL B C 1
ATOM 6250 O O . VAL B 1 184 ? 92.707 44.438 42.073 1.00 50.97 164 VAL B O 1
ATOM 6254 N N . GLY B 1 185 ? 92.508 43.137 40.253 1.00 48.01 165 GLY B N 1
ATOM 6255 C CA . GLY B 1 185 ? 91.649 44.086 39.565 1.00 47.55 165 GLY B CA 1
ATOM 6256 C C . GLY B 1 185 ? 90.266 43.547 39.289 1.00 47.34 165 GLY B C 1
ATOM 6257 O O . GLY B 1 185 ? 90.125 42.469 38.717 1.00 47.96 165 GLY B O 1
ATOM 6258 N N . ILE B 1 186 ? 89.246 44.293 39.708 1.00 48.10 166 ILE B N 1
ATOM 6259 C CA . ILE B 1 186 ? 87.861 43.889 39.499 1.00 48.52 166 ILE B CA 1
ATOM 6260 C C . ILE B 1 186 ? 86.992 45.034 38.946 1.00 51.02 166 ILE B C 1
ATOM 6261 O O . ILE B 1 186 ? 86.369 45.773 39.717 1.00 52.08 166 ILE B O 1
ATOM 6266 N N . PRO B 1 187 ? 86.941 45.180 37.606 1.00 50.38 167 PRO B N 1
ATOM 6267 C CA . PRO B 1 187 ? 85.988 46.114 37.012 1.00 51.60 167 PRO B CA 1
ATOM 6268 C C . PRO B 1 187 ? 84.573 45.630 37.298 1.00 52.44 167 PRO B C 1
ATOM 6269 O O . PRO B 1 187 ? 84.327 44.416 37.334 1.00 51.85 167 PRO B O 1
ATOM 6273 N N . THR B 1 188 ? 83.659 46.571 37.499 1.00 53.96 168 THR B N 1
ATOM 6274 C CA . THR B 1 188 ? 82.277 46.255 37.853 1.00 54.02 168 THR B CA 1
ATOM 6275 C C . THR B 1 188 ? 81.301 47.253 37.210 1.00 55.84 168 THR B C 1
ATOM 6276 O O . THR B 1 188 ? 81.614 48.436 37.055 1.00 57.47 168 THR B O 1
ATOM 6280 N N . PHE B 1 189 ? 80.124 46.764 36.832 1.00 56.34 169 PHE B N 1
ATOM 6281 C CA . PHE B 1 189 ? 79.117 47.573 36.153 1.00 57.93 169 PHE B CA 1
ATOM 6282 C C . PHE B 1 189 ? 77.731 47.134 36.600 1.00 59.67 169 PHE B C 1
ATOM 6283 O O . PHE B 1 189 ? 77.217 46.108 36.137 1.00 60.72 169 PHE B O 1
ATOM 6291 N N . ASN B 1 190 ? 77.141 47.909 37.510 1.00 60.94 170 ASN B N 1
ATOM 6292 C CA . ASN B 1 190 ? 75.786 47.664 38.021 1.00 61.72 170 ASN B CA 1
ATOM 6293 C C . ASN B 1 190 ? 75.546 46.256 38.557 1.00 61.08 170 ASN B C 1
ATOM 6294 O O . ASN B 1 190 ? 74.456 45.698 38.412 1.00 62.74 170 ASN B O 1
ATOM 6299 N N . ARG B 1 191 ? 76.572 45.686 39.174 1.00 60.60 171 ARG B N 1
ATOM 6300 C CA . ARG B 1 191 ? 76.445 44.411 39.866 1.00 60.01 171 ARG B CA 1
ATOM 6301 C C . ARG B 1 191 ? 77.060 44.536 41.267 1.00 60.07 171 ARG B C 1
ATOM 6302 O O . ARG B 1 191 ? 78.001 43.808 41.599 1.00 57.30 171 ARG B O 1
ATOM 6310 N N . PRO B 1 192 ? 76.529 45.461 42.096 1.00 61.53 172 PRO B N 1
ATOM 6311 C CA . PRO B 1 192 ? 77.144 45.731 43.396 1.00 62.50 172 PRO B CA 1
ATOM 6312 C C . PRO B 1 192 ? 77.181 44.533 44.347 1.00 61.99 172 PRO B C 1
ATOM 6313 O O . PRO B 1 192 ? 78.184 44.345 45.036 1.00 61.17 172 PRO B O 1
ATOM 6317 N N . ALA B 1 193 ? 76.116 43.731 44.377 1.00 62.37 173 ALA B N 1
ATOM 6318 C CA . ALA B 1 193 ? 76.092 42.513 45.206 1.00 61.93 173 ALA B CA 1
ATOM 6319 C C . ALA B 1 193 ? 77.152 41.483 44.791 1.00 60.62 173 ALA B C 1
ATOM 6320 O O . ALA B 1 193 ? 77.724 40.808 45.646 1.00 62.09 173 ALA B O 1
ATOM 6322 N N . ASP B 1 194 ? 77.416 41.372 43.489 1.00 60.82 174 ASP B N 1
ATOM 6323 C CA . ASP B 1 194 ? 78.439 40.451 42.979 1.00 60.41 174 ASP B CA 1
ATOM 6324 C C . ASP B 1 194 ? 79.848 40.911 43.349 1.00 59.38 174 ASP B C 1
ATOM 6325 O O . ASP B 1 194 ? 80.661 40.125 43.847 1.00 57.35 174 ASP B O 1
ATOM 6330 N N . CYS B 1 195 ? 80.124 42.190 43.115 1.00 59.69 175 CYS B N 1
ATOM 6331 C CA . CYS B 1 195 ? 81.431 42.757 43.400 1.00 59.15 175 CYS B CA 1
ATOM 6332 C C . CYS B 1 195 ? 81.754 42.684 44.895 1.00 59.55 175 CYS B C 1
ATOM 6333 O O . CYS B 1 195 ? 82.857 42.276 45.274 1.00 59.32 175 CYS B O 1
ATOM 6336 N N . VAL B 1 196 ? 80.786 43.063 45.730 1.00 59.14 176 VAL B N 1
ATOM 6337 C CA . VAL B 1 196 ? 80.915 42.953 47.185 1.00 58.43 176 VAL B CA 1
ATOM 6338 C C . VAL B 1 196 ? 81.263 41.519 47.578 1.00 56.85 176 VAL B C 1
ATOM 6339 O O . VAL B 1 196 ? 82.137 41.287 48.420 1.00 56.59 176 VAL B O 1
ATOM 6343 N N . ASN B 1 197 ? 80.579 40.564 46.960 1.00 55.13 177 ASN B N 1
ATOM 6344 C CA . ASN B 1 197 ? 80.843 39.161 47.224 1.00 54.58 177 ASN B CA 1
ATOM 6345 C C . ASN B 1 197 ? 82.267 38.776 46.819 1.00 52.21 177 ASN B C 1
ATOM 6346 O O . ASN B 1 197 ? 82.929 38.030 47.538 1.00 55.42 177 ASN B O 1
ATOM 6351 N N . ALA B 1 198 ? 82.734 39.292 45.683 1.00 49.63 178 ALA B N 1
ATOM 6352 C CA . ALA B 1 198 ? 84.095 39.029 45.215 1.00 47.65 178 ALA B CA 1
ATOM 6353 C C . ALA B 1 198 ? 85.127 39.645 46.158 1.00 48.96 178 ALA B C 1
ATOM 6354 O O . ALA B 1 198 ? 86.140 39.027 46.463 1.00 47.33 178 ALA B O 1
ATOM 6356 N N . LEU B 1 199 ? 84.854 40.860 46.628 1.00 51.52 179 LEU B N 1
ATOM 6357 C CA . LEU B 1 199 ? 85.698 41.509 47.625 1.00 53.10 179 LEU B CA 1
ATOM 6358 C C . LEU B 1 199 ? 85.848 40.664 48.887 1.00 54.28 179 LEU B C 1
ATOM 6359 O O . LEU B 1 199 ? 86.950 40.525 49.415 1.00 54.97 179 LEU B O 1
ATOM 6364 N N . ARG B 1 200 ? 84.741 40.088 49.347 1.00 55.93 180 ARG B N 1
ATOM 6365 C CA . ARG B 1 200 ? 84.727 39.251 50.547 1.00 58.78 180 ARG B CA 1
ATOM 6366 C C . ARG B 1 200 ? 85.533 37.956 50.367 1.00 57.41 180 ARG B C 1
ATOM 6367 O O . ARG B 1 200 ? 86.320 37.585 51.242 1.00 58.40 180 ARG B O 1
ATOM 6375 N N . GLU B 1 201 ? 85.357 37.292 49.223 1.00 56.40 181 GLU B N 1
ATOM 6376 C CA . GLU B 1 201 ? 86.038 36.020 48.939 1.00 54.85 181 GLU B CA 1
ATOM 6377 C C . GLU B 1 201 ? 87.563 36.137 48.811 1.00 53.86 181 GLU B C 1
ATOM 6378 O O . GLU B 1 201 ? 88.284 35.158 49.016 1.00 53.71 181 GLU B O 1
ATOM 6384 N N . LEU B 1 202 ? 88.050 37.328 48.472 1.00 52.22 182 LEU B N 1
ATOM 6385 C CA . LEU B 1 202 ? 89.485 37.569 48.382 1.00 51.18 182 LEU B CA 1
ATOM 6386 C C . LEU B 1 202 ? 90.199 37.434 49.724 1.00 50.89 182 LEU B C 1
ATOM 6387 O O . LEU B 1 202 ? 91.350 36.999 49.762 1.00 50.89 182 LEU B O 1
ATOM 6392 N N . THR B 1 203 ? 89.515 37.804 50.809 1.00 50.38 183 THR B N 1
ATOM 6393 C CA . THR B 1 203 ? 90.097 37.784 52.154 1.00 50.79 183 THR B CA 1
ATOM 6394 C C . THR B 1 203 ? 89.604 36.624 53.017 1.00 51.28 183 THR B C 1
ATOM 6395 O O . THR B 1 203 ? 89.909 36.568 54.205 1.00 53.41 183 THR B O 1
ATOM 6399 N N . ALA B 1 204 ? 88.850 35.703 52.422 1.00 49.54 184 ALA B N 1
ATOM 6400 C CA . ALA B 1 204 ? 88.287 34.576 53.158 1.00 47.87 184 ALA B CA 1
ATOM 6401 C C . ALA B 1 204 ? 89.367 33.594 53.603 1.00 48.00 184 ALA B C 1
ATOM 6402 O O . ALA B 1 204 ? 89.234 32.948 54.633 1.00 46.32 184 ALA B O 1
ATOM 6404 N N . ASP B 1 205 ? 90.434 33.492 52.815 1.00 48.52 185 ASP B N 1
ATOM 6405 C CA . ASP B 1 205 ? 91.518 32.563 53.093 1.00 48.41 185 ASP B CA 1
ATOM 6406 C C . ASP B 1 205 ? 92.765 33.345 53.491 1.00 49.08 185 ASP B C 1
ATOM 6407 O O . ASP B 1 205 ? 93.259 34.147 52.704 1.00 49.13 185 ASP B O 1
ATOM 6412 N N . PRO B 1 206 ? 93.294 33.099 54.707 1.00 50.88 186 PRO B N 1
ATOM 6413 C CA . PRO B 1 206 ? 94.437 33.887 55.189 1.00 50.21 186 PRO B CA 1
ATOM 6414 C C . PRO B 1 206 ? 95.636 33.840 54.240 1.00 49.21 186 PRO B C 1
ATOM 6415 O O . PRO B 1 206 ? 96.276 34.870 54.021 1.00 50.43 186 PRO B O 1
ATOM 6419 N N . LEU B 1 207 ? 95.921 32.666 53.673 1.00 48.49 187 LEU B N 1
ATOM 6420 C CA . LEU B 1 207 ? 97.088 32.480 52.803 1.00 47.76 187 LEU B CA 1
ATOM 6421 C C . LEU B 1 207 ? 97.016 33.338 51.539 1.00 47.16 187 LEU B C 1
ATOM 6422 O O . LEU B 1 207 ? 98.052 33.744 51.001 1.00 45.44 187 LEU B O 1
ATOM 6427 N N . VAL B 1 208 ? 95.792 33.596 51.074 1.00 46.38 188 VAL B N 1
ATOM 6428 C CA . VAL B 1 208 ? 95.555 34.462 49.925 1.00 46.17 188 VAL B CA 1
ATOM 6429 C C . VAL B 1 208 ? 95.562 35.932 50.369 1.00 48.60 188 VAL B C 1
ATOM 6430 O O . VAL B 1 208 ? 96.237 36.765 49.768 1.00 51.27 188 VAL B O 1
ATOM 6434 N N . ASP B 1 209 ? 94.818 36.236 51.427 1.00 49.99 189 ASP B N 1
ATOM 6435 C CA . ASP B 1 209 ? 94.808 37.560 52.043 1.00 52.35 189 ASP B CA 1
ATOM 6436 C C . ASP B 1 209 ? 96.221 38.120 52.213 1.00 52.72 189 ASP B C 1
ATOM 6437 O O . ASP B 1 209 ? 96.468 39.286 51.913 1.00 53.36 189 ASP B O 1
ATOM 6442 N N . GLN B 1 210 ? 97.133 37.274 52.692 1.00 52.77 190 GLN B N 1
ATOM 6443 C CA . GLN B 1 210 ? 98.525 37.648 52.931 1.00 55.21 190 GLN B CA 1
ATOM 6444 C C . GLN B 1 210 ? 99.259 38.166 51.696 1.00 53.36 190 GLN B C 1
ATOM 6445 O O . GLN B 1 210 ? 100.085 39.065 51.810 1.00 56.13 190 GLN B O 1
ATOM 6451 N N . VAL B 1 211 ? 98.963 37.596 50.528 1.00 50.06 191 VAL B N 1
ATOM 6452 C CA . VAL B 1 211 ? 99.718 37.893 49.305 1.00 48.20 191 VAL B CA 1
ATOM 6453 C C . VAL B 1 211 ? 99.058 38.966 48.432 1.00 47.06 191 VAL B C 1
ATOM 6454 O O . VAL B 1 211 ? 99.514 39.240 47.321 1.00 46.54 191 VAL B O 1
ATOM 6458 N N . ILE B 1 212 ? 97.986 39.573 48.932 1.00 47.50 192 ILE B N 1
ATOM 6459 C CA . ILE B 1 212 ? 97.312 40.645 48.195 1.00 47.33 192 ILE B CA 1
ATOM 6460 C C . ILE B 1 212 ? 97.763 41.993 48.729 1.00 48.24 192 ILE B C 1
ATOM 6461 O O . ILE B 1 212 ? 97.556 42.311 49.897 1.00 51.09 192 ILE B O 1
ATOM 6466 N N . GLY B 1 213 ? 98.408 42.774 47.871 1.00 50.36 193 GLY B N 1
ATOM 6467 C CA . GLY B 1 213 ? 98.923 44.080 48.261 1.00 51.14 193 GLY B CA 1
ATOM 6468 C C . GLY B 1 213 ? 97.979 45.215 47.910 1.00 52.85 193 GLY B C 1
ATOM 6469 O O . GLY B 1 213 ? 98.055 46.300 48.511 1.00 56.30 193 GLY B O 1
ATOM 6470 N N . ALA B 1 214 ? 97.105 44.972 46.929 1.00 50.73 194 ALA B N 1
ATOM 6471 C CA . ALA B 1 214 ? 96.077 45.941 46.523 1.00 50.61 194 ALA B CA 1
ATOM 6472 C C . ALA B 1 214 ? 94.884 45.286 45.824 1.00 50.31 194 ALA B C 1
ATOM 6473 O O . ALA B 1 214 ? 95.004 44.210 45.228 1.00 47.24 194 ALA B O 1
ATOM 6475 N N . VAL B 1 215 ? 93.733 45.949 45.908 1.00 50.73 195 VAL B N 1
ATOM 6476 C CA . VAL B 1 215 ? 92.560 45.567 45.132 1.00 49.71 195 VAL B CA 1
ATOM 6477 C C . VAL B 1 215 ? 92.018 46.833 44.490 1.00 50.30 195 VAL B C 1
ATOM 6478 O O . VAL B 1 215 ? 91.580 47.747 45.191 1.00 53.98 195 VAL B O 1
ATOM 6482 N N . ILE B 1 216 ? 92.071 46.888 43.161 1.00 48.28 196 ILE B N 1
ATOM 6483 C CA . ILE B 1 216 ? 91.604 48.038 42.403 1.00 47.86 196 ILE B CA 1
ATOM 6484 C C . ILE B 1 216 ? 90.243 47.755 41.777 1.00 49.19 196 ILE B C 1
ATOM 6485 O O . ILE B 1 216 ? 90.066 46.766 41.052 1.00 47.68 196 ILE B O 1
ATOM 6490 N N . VAL B 1 217 ? 89.280 48.628 42.061 1.00 51.51 197 VAL B N 1
ATOM 6491 C CA . VAL B 1 217 ? 87.920 48.439 41.566 1.00 51.52 197 VAL B CA 1
ATOM 6492 C C . VAL B 1 217 ? 87.437 49.642 40.748 1.00 52.93 197 VAL B C 1
ATOM 6493 O O . VAL B 1 217 ? 86.996 50.648 41.312 1.00 53.42 197 VAL B O 1
ATOM 6497 N N . PRO B 1 218 ? 87.551 49.546 39.410 1.00 52.93 198 PRO B N 1
ATOM 6498 C CA . PRO B 1 218 ? 86.922 50.495 38.496 1.00 53.49 198 PRO B CA 1
ATOM 6499 C C . PRO B 1 218 ? 85.408 50.321 38.467 1.00 54.27 198 PRO B C 1
ATOM 6500 O O . PRO B 1 218 ? 84.895 49.369 37.878 1.00 53.40 198 PRO B O 1
ATOM 6504 N N . ASP B 1 219 ? 84.703 51.239 39.117 1.00 55.97 199 ASP B N 1
ATOM 6505 C CA . ASP B 1 219 ? 83.259 51.180 39.183 1.00 57.04 199 ASP B CA 1
ATOM 6506 C C . ASP B 1 219 ? 82.702 52.023 38.046 1.00 58.51 199 ASP B C 1
ATOM 6507 O O . ASP B 1 219 ? 82.741 53.251 38.089 1.00 59.90 199 ASP B O 1
ATOM 6512 N N . GLN B 1 220 ? 82.197 51.342 37.024 1.00 58.23 200 GLN B N 1
ATOM 6513 C CA . GLN B 1 220 ? 81.777 51.988 35.786 1.00 59.22 200 GLN B CA 1
ATOM 6514 C C . GLN B 1 220 ? 80.261 52.183 35.704 1.00 62.06 200 GLN B C 1
ATOM 6515 O O . GLN B 1 220 ? 79.749 52.681 34.694 1.00 63.38 200 GLN B O 1
ATOM 6521 N N . GLY B 1 221 ? 79.547 51.801 36.761 1.00 61.90 201 GLY B N 1
ATOM 6522 C CA . GLY B 1 221 ? 78.085 51.793 36.734 1.00 64.86 201 GLY B CA 1
ATOM 6523 C C . GLY B 1 221 ? 77.424 52.935 37.483 1.00 68.24 201 GLY B C 1
ATOM 6524 O O . GLY B 1 221 ? 78.104 53.735 38.124 1.00 69.06 201 GLY B O 1
ATOM 6525 N N . GLU B 1 222 ? 76.095 53.007 37.396 1.00 70.33 202 GLU B N 1
ATOM 6526 C CA . GLU B 1 222 ? 75.310 53.994 38.146 1.00 74.69 202 GLU B CA 1
ATOM 6527 C C . GLU B 1 222 ? 74.898 53.495 39.539 1.00 73.63 202 GLU B C 1
ATOM 6528 O O . GLU B 1 222 ? 74.684 54.299 40.443 1.00 74.56 202 GLU B O 1
ATOM 6534 N N . ARG B 1 223 ? 74.789 52.176 39.703 1.00 72.67 203 ARG B N 1
ATOM 6535 C CA . ARG B 1 223 ? 74.547 51.576 41.022 1.00 72.57 203 ARG B CA 1
ATOM 6536 C C . ARG B 1 223 ? 75.895 51.210 41.641 1.00 70.06 203 ARG B C 1
ATOM 6537 O O . ARG B 1 223 ? 76.487 50.180 41.303 1.00 69.20 203 ARG B O 1
ATOM 6545 N N . LYS B 1 224 ? 76.377 52.070 42.534 1.00 70.01 204 LYS B N 1
ATOM 6546 C CA . LYS B 1 224 ? 77.741 51.981 43.053 1.00 68.66 204 LYS B CA 1
ATOM 6547 C C . LYS B 1 224 ? 77.910 50.906 44.126 1.00 68.60 204 LYS B C 1
ATOM 6548 O O . LYS B 1 224 ? 77.021 50.699 44.962 1.00 69.34 204 LYS B O 1
ATOM 6554 N N . VAL B 1 225 ? 79.061 50.233 44.087 1.00 67.27 205 VAL B N 1
ATOM 6555 C CA . VAL B 1 225 ? 79.388 49.137 45.009 1.00 66.14 205 VAL B CA 1
ATOM 6556 C C . VAL B 1 225 ? 79.528 49.613 46.460 1.00 66.50 205 VAL B C 1
ATOM 6557 O O . VAL B 1 225 ? 79.152 48.900 47.390 1.00 65.61 205 VAL B O 1
ATOM 6561 N N . ARG B 1 226 ? 80.041 50.828 46.639 1.00 68.12 206 ARG B N 1
ATOM 6562 C CA . ARG B 1 226 ? 80.231 51.402 47.971 1.00 70.07 206 ARG B CA 1
ATOM 6563 C C . ARG B 1 226 ? 78.905 51.736 48.666 1.00 72.09 206 ARG B C 1
ATOM 6564 O O . ARG B 1 226 ? 78.866 51.961 49.876 1.00 72.51 206 ARG B O 1
ATOM 6572 N N . ASP B 1 227 ? 77.828 51.756 47.885 1.00 72.86 207 ASP B N 1
ATOM 6573 C CA . ASP B 1 227 ? 76.490 52.041 48.386 1.00 74.09 207 ASP B CA 1
ATOM 6574 C C . ASP B 1 227 ? 75.751 50.771 48.831 1.00 72.70 207 ASP B C 1
ATOM 6575 O O . ASP B 1 227 ? 74.643 50.849 49.369 1.00 72.89 207 ASP B O 1
ATOM 6580 N N . HIS B 1 228 ? 76.362 49.610 48.598 1.00 70.47 208 HIS B N 1
ATOM 6581 C CA . HIS B 1 228 ? 75.781 48.335 49.017 1.00 70.16 208 HIS B CA 1
ATOM 6582 C C . HIS B 1 228 ? 75.884 48.162 50.538 1.00 71.64 208 HIS B C 1
ATOM 6583 O O . HIS B 1 228 ? 76.902 48.519 51.134 1.00 71.55 208 HIS B O 1
ATOM 6590 N N . PRO B 1 229 ? 74.817 47.631 51.170 1.00 72.87 209 PRO B N 1
ATOM 6591 C CA . PRO B 1 229 ? 74.755 47.346 52.608 1.00 73.76 209 PRO B CA 1
ATOM 6592 C C . PRO B 1 229 ? 75.949 46.556 53.155 1.00 71.86 209 PRO B C 1
ATOM 6593 O O . PRO B 1 229 ? 76.441 46.859 54.239 1.00 71.77 209 PRO B O 1
ATOM 6597 N N . ASP B 1 230 ? 76.398 45.550 52.411 1.00 70.25 210 ASP B N 1
ATOM 6598 C CA . ASP B 1 230 ? 77.433 44.630 52.884 1.00 69.06 210 ASP B CA 1
ATOM 6599 C C . ASP B 1 230 ? 78.861 45.064 52.526 1.00 67.58 210 ASP B C 1
ATOM 6600 O O . ASP B 1 230 ? 79.830 44.367 52.843 1.00 67.37 210 ASP B O 1
ATOM 6605 N N . PHE B 1 231 ? 78.984 46.223 51.882 1.00 67.34 211 PHE B N 1
ATOM 6606 C CA . PHE B 1 231 ? 80.285 46.763 51.485 1.00 65.62 211 PHE B CA 1
ATOM 6607 C C . PHE B 1 231 ? 81.194 47.153 52.660 1.00 66.52 211 PHE B C 1
ATOM 6608 O O . PHE B 1 231 ? 82.362 46.767 52.670 1.00 66.26 211 PHE B O 1
ATOM 6616 N N . PRO B 1 232 ? 80.681 47.927 53.644 1.00 68.19 212 PRO B N 1
ATOM 6617 C CA . PRO B 1 232 ? 81.592 48.336 54.722 1.00 68.88 212 PRO B CA 1
ATOM 6618 C C . PRO B 1 232 ? 82.336 47.171 55.370 1.00 67.08 212 PRO B C 1
ATOM 6619 O O . PRO B 1 232 ? 83.537 47.276 55.615 1.00 67.50 212 PRO B O 1
ATOM 6623 N N . ALA B 1 233 ? 81.635 46.068 55.614 1.00 65.72 213 ALA B N 1
ATOM 6624 C CA . ALA B 1 233 ? 82.238 44.896 56.243 1.00 64.65 213 ALA B CA 1
ATOM 6625 C C . ALA B 1 233 ? 83.268 44.225 55.329 1.00 63.64 213 ALA B C 1
ATOM 6626 O O . ALA B 1 233 ? 84.322 43.786 55.796 1.00 63.30 213 ALA B O 1
ATOM 6628 N N . ALA B 1 234 ? 82.968 44.156 54.032 1.00 61.49 214 ALA B N 1
ATOM 6629 C CA . ALA B 1 234 ? 83.911 43.593 53.074 1.00 60.09 214 ALA B CA 1
ATOM 6630 C C . ALA B 1 234 ? 85.116 44.512 52.902 1.00 61.37 214 ALA B C 1
ATOM 6631 O O . ALA B 1 234 ? 86.249 44.038 52.799 1.00 60.71 214 ALA B O 1
ATOM 6633 N N . ALA B 1 235 ? 84.866 45.821 52.901 1.00 62.20 215 ALA B N 1
ATOM 6634 C CA . ALA B 1 235 ? 85.928 46.818 52.756 1.00 63.64 215 ALA B CA 1
ATOM 6635 C C . ALA B 1 235 ? 86.838 46.872 53.974 1.00 63.85 215 ALA B C 1
ATOM 6636 O O . ALA B 1 235 ? 88.032 47.132 53.842 1.00 64.22 215 ALA B O 1
ATOM 6638 N N . ALA B 1 236 ? 86.266 46.627 55.153 1.00 64.84 216 ALA B N 1
ATOM 6639 C CA . ALA B 1 236 ? 87.018 46.666 56.411 1.00 65.75 216 ALA B CA 1
ATOM 6640 C C . ALA B 1 236 ? 88.118 45.604 56.489 1.00 64.33 216 ALA B C 1
ATOM 6641 O O . ALA B 1 236 ? 89.143 45.821 57.137 1.00 65.11 216 ALA B O 1
ATOM 6643 N N . ARG B 1 237 ? 87.901 44.468 55.829 1.00 62.03 217 ARG B N 1
ATOM 6644 C CA . ARG B 1 237 ? 88.882 43.380 55.803 1.00 61.53 217 ARG B CA 1
ATOM 6645 C C . ARG B 1 237 ? 90.071 43.669 54.873 1.00 61.07 217 ARG B C 1
ATOM 6646 O O . ARG B 1 237 ? 91.124 43.039 54.995 1.00 60.35 217 ARG B O 1
ATOM 6654 N N . LEU B 1 238 ? 89.895 44.612 53.947 1.00 60.01 218 LEU B N 1
ATOM 6655 C CA . LEU B 1 238 ? 90.951 44.987 53.008 1.00 60.20 218 LEU B CA 1
ATOM 6656 C C . LEU B 1 238 ? 91.696 46.265 53.405 1.00 62.88 218 LEU B C 1
ATOM 6657 O O . LEU B 1 238 ? 92.802 46.513 52.919 1.00 63.42 218 LEU B O 1
ATOM 6662 N N . GLY B 1 239 ? 91.089 47.072 54.278 1.00 63.42 219 GLY B N 1
ATOM 6663 C CA . GLY B 1 239 ? 91.691 48.328 54.733 1.00 63.60 219 GLY B CA 1
ATOM 6664 C C . GLY B 1 239 ? 92.084 49.249 53.591 1.00 63.33 219 GLY B C 1
ATOM 6665 O O . GLY B 1 239 ? 91.326 49.416 52.634 1.00 61.56 219 GLY B O 1
ATOM 6666 N N . SER B 1 240 ? 93.283 49.825 53.690 1.00 64.08 220 SER B N 1
ATOM 6667 C CA . SER B 1 240 ? 93.810 50.762 52.688 1.00 64.09 220 SER B CA 1
ATOM 6668 C C . SER B 1 240 ? 94.213 50.103 51.363 1.00 61.34 220 SER B C 1
ATOM 6669 O O . SER B 1 240 ? 94.561 50.794 50.402 1.00 60.92 220 SER B O 1
ATOM 6672 N N . ARG B 1 241 ? 94.167 48.774 51.314 1.00 58.95 221 ARG B N 1
ATOM 6673 C CA . ARG B 1 241 ? 94.481 48.032 50.088 1.00 56.95 221 ARG B CA 1
ATOM 6674 C C . ARG B 1 241 ? 93.435 48.252 48.994 1.00 56.10 221 ARG B C 1
ATOM 6675 O O . ARG B 1 241 ? 93.741 48.135 47.805 1.00 57.00 221 ARG B O 1
ATOM 6683 N N . LEU B 1 242 ? 92.213 48.590 49.398 1.00 56.24 222 LEU B N 1
ATOM 6684 C CA . LEU B 1 242 ? 91.111 48.768 48.463 1.00 56.62 222 LEU B CA 1
ATOM 6685 C C . LEU B 1 242 ? 90.956 50.209 47.990 1.00 59.42 222 LEU B C 1
ATOM 6686 O O . LEU B 1 242 ? 90.841 51.136 48.799 1.00 62.30 222 LEU B O 1
ATOM 6691 N N . SER B 1 243 ? 90.952 50.389 46.674 1.00 59.77 223 SER B N 1
ATOM 6692 C CA . SER B 1 243 ? 90.594 51.674 46.079 1.00 62.51 223 SER B CA 1
ATOM 6693 C C . SER B 1 243 ? 89.533 51.457 45.007 1.00 61.96 223 SER B C 1
ATOM 6694 O O . SER B 1 243 ? 89.627 50.514 44.204 1.00 61.05 223 SER B O 1
ATOM 6697 N N . ILE B 1 244 ? 88.513 52.314 45.026 1.00 62.86 224 ILE B N 1
ATOM 6698 C CA . ILE B 1 244 ? 87.445 52.296 44.030 1.00 61.75 224 ILE B CA 1
ATOM 6699 C C . ILE B 1 244 ? 87.554 53.553 43.183 1.00 62.72 224 ILE B C 1
ATOM 6700 O O . ILE B 1 244 ? 87.673 54.654 43.713 1.00 65.61 224 ILE B O 1
ATOM 6705 N N . HIS B 1 245 ? 87.526 53.374 41.867 1.00 62.10 225 HIS B N 1
ATOM 6706 C CA . HIS B 1 245 ? 87.657 54.479 40.926 1.00 63.18 225 HIS B CA 1
ATOM 6707 C C . HIS B 1 245 ? 86.438 54.567 40.007 1.00 62.83 225 HIS B C 1
ATOM 6708 O O . HIS B 1 245 ? 86.120 53.621 39.289 1.00 62.37 225 HIS B O 1
ATOM 6715 N N . ASP B 1 246 ? 85.746 55.701 40.058 1.00 64.36 226 ASP B N 1
ATOM 6716 C CA . ASP B 1 246 ? 84.580 55.941 39.216 1.00 64.57 226 ASP B CA 1
ATOM 6717 C C . ASP B 1 246 ? 85.034 56.421 37.848 1.00 63.36 226 ASP B C 1
ATOM 6718 O O . ASP B 1 246 ? 85.900 57.289 37.742 1.00 63.95 226 ASP B O 1
ATOM 6723 N N . GLN B 1 247 ? 84.452 55.839 36.809 1.00 61.76 227 GLN B N 1
ATOM 6724 C CA . GLN B 1 247 ? 84.726 56.239 35.430 1.00 63.05 227 GLN B CA 1
ATOM 6725 C C . GLN B 1 247 ? 83.520 55.890 34.558 1.00 63.50 227 GLN B C 1
ATOM 6726 O O . GLN B 1 247 ? 82.654 55.127 34.985 1.00 64.03 227 GLN B O 1
ATOM 6732 N N . PRO B 1 248 ? 83.439 56.456 33.342 1.00 65.01 228 PRO B N 1
ATOM 6733 C CA . PRO B 1 248 ? 82.311 56.089 32.488 1.00 65.22 228 PRO B CA 1
ATOM 6734 C C . PRO B 1 248 ? 82.367 54.625 32.047 1.00 63.88 228 PRO B C 1
ATOM 6735 O O . PRO B 1 248 ? 83.374 53.935 32.280 1.00 60.59 228 PRO B O 1
ATOM 6739 N N . ASN B 1 249 ? 81.288 54.155 31.423 1.00 64.49 229 ASN B N 1
ATOM 6740 C CA . ASN B 1 249 ? 81.259 52.799 30.887 1.00 63.06 229 ASN B CA 1
ATOM 6741 C C . ASN B 1 249 ? 82.187 52.662 29.682 1.00 62.19 229 ASN B C 1
ATOM 6742 O O . ASN B 1 249 ? 81.794 52.900 28.538 1.00 62.28 229 ASN B O 1
ATOM 6747 N N . LEU B 1 250 ? 83.430 52.284 29.967 1.00 61.93 230 LEU B N 1
ATOM 6748 C CA . LEU B 1 250 ? 84.442 52.085 28.932 1.00 61.10 230 LEU B CA 1
ATOM 6749 C C . LEU B 1 250 ? 84.651 50.586 28.676 1.00 59.16 230 LEU B C 1
ATOM 6750 O O . LEU B 1 250 ? 85.674 50.164 28.130 1.00 59.08 230 LEU B O 1
ATOM 6755 N N . GLY B 1 251 ? 83.655 49.795 29.072 1.00 58.11 231 GLY B N 1
ATOM 6756 C CA . GLY B 1 251 ? 83.644 48.354 28.844 1.00 56.62 231 GLY B CA 1
ATOM 6757 C C . GLY B 1 251 ? 84.676 47.613 29.664 1.00 55.21 231 GLY B C 1
ATOM 6758 O O . GLY B 1 251 ? 85.195 48.141 30.650 1.00 56.10 231 GLY B O 1
ATOM 6759 N N . GLY B 1 252 ? 84.969 46.383 29.253 1.00 53.71 232 GLY B N 1
ATOM 6760 C CA . GLY B 1 252 ? 86.026 45.594 29.881 1.00 52.86 232 GLY B CA 1
ATOM 6761 C C . GLY B 1 252 ? 87.402 46.189 29.634 1.00 52.66 232 GLY B C 1
ATOM 6762 O O . GLY B 1 252 ? 88.236 46.220 30.535 1.00 54.41 232 GLY B O 1
ATOM 6763 N N . SER B 1 253 ? 87.639 46.659 28.411 1.00 52.45 233 SER B N 1
ATOM 6764 C CA . SER B 1 253 ? 88.927 47.232 28.034 1.00 54.32 233 SER B CA 1
ATOM 6765 C C . SER B 1 253 ? 89.290 48.373 28.957 1.00 54.81 233 SER B C 1
ATOM 6766 O O . SER B 1 253 ? 90.383 48.398 29.512 1.00 56.63 233 SER B O 1
ATOM 6769 N N . GLY B 1 254 ? 88.360 49.309 29.117 1.00 54.97 234 GLY B N 1
ATOM 6770 C CA . GLY B 1 254 ? 88.568 50.469 29.960 1.00 54.88 234 GLY B CA 1
ATOM 6771 C C . GLY B 1 254 ? 88.672 50.064 31.412 1.00 53.05 234 GLY B C 1
ATOM 6772 O O . GLY B 1 254 ? 89.477 50.616 32.154 1.00 52.71 234 GLY B O 1
ATOM 6773 N N . GLY B 1 255 ? 87.852 49.095 31.808 1.00 51.21 235 GLY B N 1
ATOM 6774 C CA . GLY B 1 255 ? 87.868 48.581 33.172 1.00 52.43 235 GLY B CA 1
ATOM 6775 C C . GLY B 1 255 ? 89.224 47.999 33.535 1.00 52.25 235 GLY B C 1
ATOM 6776 O O . GLY B 1 255 ? 89.824 48.380 34.547 1.00 50.67 235 GLY B O 1
ATOM 6777 N N . TYR B 1 256 ? 89.711 47.088 32.693 1.00 49.92 236 TYR B N 1
ATOM 6778 C CA . TYR B 1 256 ? 90.992 46.435 32.934 1.00 49.40 236 TYR B CA 1
ATOM 6779 C C . TYR B 1 256 ? 92.172 47.380 32.734 1.00 51.13 236 TYR B C 1
ATOM 6780 O O . TYR B 1 256 ? 93.140 47.339 33.495 1.00 49.46 236 TYR B O 1
ATOM 6789 N N . SER B 1 257 ? 92.065 48.260 31.739 1.00 50.83 237 SER B N 1
ATOM 6790 C CA . SER B 1 257 ? 93.080 49.282 31.524 1.00 53.14 237 SER B CA 1
ATOM 6791 C C . SER B 1 257 ? 93.296 50.138 32.777 1.00 53.07 237 SER B C 1
ATOM 6792 O O . SER B 1 257 ? 94.437 50.423 33.153 1.00 55.17 237 SER B O 1
ATOM 6795 N N . ARG B 1 258 ? 92.201 50.536 33.419 1.00 52.41 238 ARG B N 1
ATOM 6796 C CA . ARG B 1 258 ? 92.270 51.307 34.655 1.00 51.76 238 ARG B CA 1
ATOM 6797 C C . ARG B 1 258 ? 92.980 50.514 35.752 1.00 50.32 238 ARG B C 1
ATOM 6798 O O . ARG B 1 258 ? 93.783 51.075 36.501 1.00 51.24 238 ARG B O 1
ATOM 6806 N N . VAL B 1 259 ? 92.689 49.214 35.834 1.00 47.47 239 VAL B N 1
ATOM 6807 C CA . VAL B 1 259 ? 93.356 48.341 36.799 1.00 46.00 239 VAL B CA 1
ATOM 6808 C C . VAL B 1 259 ? 94.870 48.388 36.607 1.00 47.50 239 VAL B C 1
ATOM 6809 O O . VAL B 1 259 ? 95.606 48.641 37.556 1.00 47.92 239 VAL B O 1
ATOM 6813 N N . MET B 1 260 ? 95.324 48.146 35.376 1.00 48.23 240 MET B N 1
ATOM 6814 C CA . MET B 1 260 ? 96.751 48.173 35.057 1.00 50.79 240 MET B CA 1
ATOM 6815 C C . MET B 1 260 ? 97.353 49.566 35.313 1.00 51.89 240 MET B C 1
ATOM 6816 O O . MET B 1 260 ? 98.441 49.686 35.885 1.00 52.43 240 MET B O 1
ATOM 6821 N N . TYR B 1 261 ? 96.629 50.605 34.904 1.00 52.92 241 TYR B N 1
ATOM 6822 C CA . TYR B 1 261 ? 97.035 51.989 35.156 1.00 55.19 241 TYR B CA 1
ATOM 6823 C C . TYR B 1 261 ? 97.241 52.249 36.656 1.00 55.68 241 TYR B C 1
ATOM 6824 O O . TYR B 1 261 ? 98.294 52.742 37.054 1.00 56.61 241 TYR B O 1
ATOM 6833 N N . GLU B 1 262 ? 96.250 51.907 37.482 1.00 54.98 242 GLU B N 1
ATOM 6834 C CA . GLU B 1 262 ? 96.360 52.119 38.929 1.00 56.92 242 GLU B CA 1
ATOM 6835 C C . GLU B 1 262 ? 97.441 51.253 39.584 1.00 56.40 242 GLU B C 1
ATOM 6836 O O . GLU B 1 262 ? 98.175 51.727 40.455 1.00 58.05 242 GLU B O 1
ATOM 6842 N N . ALA B 1 263 ? 97.545 49.993 39.168 1.00 54.04 243 ALA B N 1
ATOM 6843 C CA . ALA B 1 263 ? 98.569 49.106 39.717 1.00 54.33 243 ALA B CA 1
ATOM 6844 C C . ALA B 1 263 ? 99.960 49.671 39.457 1.00 56.09 243 ALA B C 1
ATOM 6845 O O . ALA B 1 263 ? 100.767 49.804 40.380 1.00 57.90 243 ALA B O 1
ATOM 6847 N N . LEU B 1 264 ? 100.229 50.027 38.206 1.00 55.69 244 LEU B N 1
ATOM 6848 C CA . LEU B 1 264 ? 101.546 50.512 37.842 1.00 58.51 244 LEU B CA 1
ATOM 6849 C C . LEU B 1 264 ? 101.863 51.885 38.438 1.00 60.67 244 LEU B C 1
ATOM 6850 O O . LEU B 1 264 ? 102.983 52.111 38.910 1.00 61.28 244 LEU B O 1
ATOM 6855 N N . LYS B 1 265 ? 100.884 52.789 38.436 1.00 60.98 245 LYS B N 1
ATOM 6856 C CA . LYS B 1 265 ? 101.121 54.156 38.914 1.00 62.36 245 LYS B CA 1
ATOM 6857 C C . LYS B 1 265 ? 101.080 54.300 40.449 1.00 61.78 245 LYS B C 1
ATOM 6858 O O . LYS B 1 265 ? 101.911 54.997 41.029 1.00 60.93 245 LYS B O 1
ATOM 6864 N N . ASN B 1 266 ? 100.131 53.624 41.093 1.00 61.51 246 ASN B N 1
ATOM 6865 C CA . ASN B 1 266 ? 99.864 53.829 42.520 1.00 62.78 246 ASN B CA 1
ATOM 6866 C C . ASN B 1 266 ? 100.176 52.661 43.471 1.00 62.61 246 ASN B C 1
ATOM 6867 O O . ASN B 1 266 ? 99.850 52.732 44.658 1.00 64.34 246 ASN B O 1
ATOM 6872 N N . THR B 1 267 ? 100.776 51.584 42.965 1.00 60.94 247 THR B N 1
ATOM 6873 C CA . THR B 1 267 ? 101.223 50.482 43.834 1.00 60.34 247 THR B CA 1
ATOM 6874 C C . THR B 1 267 ? 102.630 50.057 43.445 1.00 61.54 247 THR B C 1
ATOM 6875 O O . THR B 1 267 ? 103.128 50.447 42.387 1.00 61.87 247 THR B O 1
ATOM 6879 N N . ASP B 1 268 ? 103.264 49.252 44.294 1.00 62.44 248 ASP B N 1
ATOM 6880 C CA . ASP B 1 268 ? 104.547 48.640 43.947 1.00 64.20 248 ASP B CA 1
ATOM 6881 C C . ASP B 1 268 ? 104.395 47.139 43.694 1.00 62.20 248 ASP B C 1
ATOM 6882 O O . ASP B 1 268 ? 105.382 46.395 43.727 1.00 63.23 248 ASP B O 1
ATOM 6887 N N . CYS B 1 269 ? 103.158 46.711 43.435 1.00 58.98 249 CYS B N 1
ATOM 6888 C CA . CYS B 1 269 ? 102.825 45.292 43.285 1.00 57.61 249 CYS B CA 1
ATOM 6889 C C . CYS B 1 269 ? 103.542 44.637 42.112 1.00 56.67 249 CYS B C 1
ATOM 6890 O O . CYS B 1 269 ? 103.494 45.133 40.984 1.00 57.49 249 CYS B O 1
ATOM 6893 N N . GLN B 1 270 ? 104.204 43.520 42.391 1.00 55.62 250 GLN B N 1
ATOM 6894 C CA . GLN B 1 270 ? 104.990 42.823 41.380 1.00 56.60 250 GLN B CA 1
ATOM 6895 C C . GLN B 1 270 ? 104.140 41.987 40.411 1.00 53.69 250 GLN B C 1
ATOM 6896 O O . GLN B 1 270 ? 104.613 41.636 39.331 1.00 56.12 250 GLN B O 1
ATOM 6902 N N . GLN B 1 271 ? 102.901 41.681 40.793 1.00 49.30 251 GLN B N 1
ATOM 6903 C CA . GLN B 1 271 ? 101.972 40.912 39.950 1.00 47.88 251 GLN B CA 1
ATOM 6904 C C . GLN B 1 271 ? 100.637 41.629 39.794 1.00 47.20 251 GLN B C 1
ATOM 6905 O O . GLN B 1 271 ? 100.090 42.152 40.771 1.00 48.99 251 GLN B O 1
ATOM 6911 N N . ILE B 1 272 ? 100.106 41.639 38.575 1.00 45.89 252 ILE B N 1
ATOM 6912 C CA . ILE B 1 272 ? 98.777 42.195 38.326 1.00 46.52 252 ILE B CA 1
ATOM 6913 C C . ILE B 1 272 ? 97.805 41.070 38.007 1.00 46.70 252 ILE B C 1
ATOM 6914 O O . ILE B 1 272 ? 97.952 40.377 36.996 1.00 49.04 252 ILE B O 1
ATOM 6919 N N . LEU B 1 273 ? 96.813 40.884 38.873 1.00 46.28 253 LEU B N 1
ATOM 6920 C CA . LEU B 1 273 ? 95.824 39.838 38.668 1.00 45.03 253 LEU B CA 1
ATOM 6921 C C . LEU B 1 273 ? 94.480 40.387 38.215 1.00 45.70 253 LEU B C 1
ATOM 6922 O O . LEU B 1 273 ? 93.712 40.926 39.021 1.00 46.46 253 LEU B O 1
ATOM 6927 N N . PHE B 1 274 ? 94.201 40.243 36.924 1.00 45.85 254 PHE B N 1
ATOM 6928 C CA . PHE B 1 274 ? 92.884 40.567 36.396 1.00 46.86 254 PHE B CA 1
ATOM 6929 C C . PHE B 1 274 ? 91.880 39.514 36.841 1.00 47.96 254 PHE B C 1
ATOM 6930 O O . PHE B 1 274 ? 92.078 38.324 36.606 1.00 46.58 254 PHE B O 1
ATOM 6938 N N . MET B 1 275 ? 90.808 39.951 37.493 1.00 50.62 255 MET B N 1
ATOM 6939 C CA . MET B 1 275 ? 89.702 39.051 37.816 1.00 52.39 255 MET B CA 1
ATOM 6940 C C . MET B 1 275 ? 88.378 39.678 37.394 1.00 53.44 255 MET B C 1
ATOM 6941 O O . MET B 1 275 ? 88.362 40.757 36.814 1.00 54.52 255 MET B O 1
ATOM 6946 N N . ASP B 1 276 ? 87.276 38.997 37.688 1.00 54.69 256 ASP B N 1
ATOM 6947 C CA . ASP B 1 276 ? 85.950 39.480 37.326 1.00 55.32 256 ASP B CA 1
ATOM 6948 C C . ASP B 1 276 ? 85.105 39.620 38.587 1.00 55.30 256 ASP B C 1
ATOM 6949 O O . ASP B 1 276 ? 85.464 39.070 39.626 1.00 50.53 256 ASP B O 1
ATOM 6954 N N . ASP B 1 277 ? 83.990 40.349 38.494 1.00 56.47 257 ASP B N 1
ATOM 6955 C CA . ASP B 1 277 ? 83.103 40.548 39.647 1.00 57.44 257 ASP B CA 1
ATOM 6956 C C . ASP B 1 277 ? 82.039 39.471 39.833 1.00 58.86 257 ASP B C 1
ATOM 6957 O O . ASP B 1 277 ? 81.667 39.164 40.969 1.00 58.06 257 ASP B O 1
ATOM 6962 N N . ASP B 1 278 ? 81.567 38.893 38.726 1.00 60.16 258 ASP B N 1
ATOM 6963 C CA . ASP B 1 278 ? 80.536 37.847 38.762 1.00 63.11 258 ASP B CA 1
ATOM 6964 C C . ASP B 1 278 ? 81.147 36.440 38.776 1.00 62.51 258 ASP B C 1
ATOM 6965 O O . ASP B 1 278 ? 80.937 35.644 37.856 1.00 63.26 258 ASP B O 1
ATOM 6970 N N . ILE B 1 279 ? 81.905 36.159 39.835 1.00 62.36 259 ILE B N 1
ATOM 6971 C CA . ILE B 1 279 ? 82.642 34.901 39.990 1.00 60.82 259 ILE B CA 1
ATOM 6972 C C . ILE B 1 279 ? 82.469 34.277 41.372 1.00 60.05 259 ILE B C 1
ATOM 6973 O O . ILE B 1 279 ? 82.165 34.969 42.352 1.00 59.39 259 ILE B O 1
ATOM 6978 N N . ARG B 1 280 ? 82.656 32.961 41.433 1.00 57.58 260 ARG B N 1
ATOM 6979 C CA . ARG B 1 280 ? 82.920 32.281 42.696 1.00 55.42 260 ARG B CA 1
ATOM 6980 C C . ARG B 1 280 ? 84.361 31.810 42.653 1.00 51.98 260 ARG B C 1
ATOM 6981 O O . ARG B 1 280 ? 84.840 31.289 41.649 1.00 48.63 260 ARG B O 1
ATOM 6989 N N . LEU B 1 281 ? 85.045 32.004 43.764 1.00 52.24 261 LEU B N 1
ATOM 6990 C CA . LEU B 1 281 ? 86.452 31.709 43.862 1.00 51.44 261 LEU B CA 1
ATOM 6991 C C . LEU B 1 281 ? 86.709 30.413 44.633 1.00 50.81 261 LEU B C 1
ATOM 6992 O O . LEU B 1 281 ? 86.067 30.140 45.651 1.00 53.94 261 LEU B O 1
ATOM 6997 N N . GLU B 1 282 ? 87.634 29.605 44.124 1.00 49.42 262 GLU B N 1
ATOM 6998 C CA . GLU B 1 282 ? 88.349 28.644 44.968 1.00 46.72 262 GLU B CA 1
ATOM 6999 C C . GLU B 1 282 ? 89.711 29.266 45.297 1.00 44.89 262 GLU B C 1
ATOM 7000 O O . GLU B 1 282 ? 90.622 29.239 44.474 1.00 43.04 262 GLU B O 1
ATOM 7006 N N . PRO B 1 283 ? 89.852 29.833 46.508 1.00 45.09 263 PRO B N 1
ATOM 7007 C CA . PRO B 1 283 ? 91.028 30.648 46.831 1.00 42.30 263 PRO B CA 1
ATOM 7008 C C . PRO B 1 283 ? 92.388 30.033 46.470 1.00 41.73 263 PRO B C 1
ATOM 7009 O O . PRO B 1 283 ? 93.261 30.757 45.995 1.00 42.36 263 PRO B O 1
ATOM 7013 N N . ASP B 1 284 ? 92.568 28.723 46.649 1.00 40.76 264 ASP B N 1
ATOM 7014 C CA . ASP B 1 284 ? 93.864 28.107 46.334 1.00 38.64 264 ASP B CA 1
ATOM 7015 C C . ASP B 1 284 ? 94.271 28.282 44.861 1.00 38.88 264 ASP B C 1
ATOM 7016 O O . ASP B 1 284 ? 95.467 28.255 44.542 1.00 37.71 264 ASP B O 1
ATOM 7021 N N . SER B 1 285 ? 93.285 28.457 43.977 1.00 37.35 265 SER B N 1
ATOM 7022 C CA . SER B 1 285 ? 93.543 28.715 42.555 1.00 38.20 265 SER B CA 1
ATOM 7023 C C . SER B 1 285 ? 94.488 29.897 42.376 1.00 40.48 265 SER B C 1
ATOM 7024 O O . SER B 1 285 ? 95.386 29.842 41.537 1.00 43.16 265 SER B O 1
ATOM 7027 N N . ILE B 1 286 ? 94.269 30.959 43.156 1.00 39.73 266 ILE B N 1
ATOM 7028 C CA . ILE B 1 286 ? 95.118 32.154 43.123 1.00 41.42 266 ILE B CA 1
ATOM 7029 C C . ILE B 1 286 ? 96.557 31.817 43.517 1.00 39.93 266 ILE B C 1
ATOM 7030 O O . ILE B 1 286 ? 97.500 32.278 42.883 1.00 39.10 266 ILE B O 1
ATOM 7035 N N . LEU B 1 287 ? 96.709 31.005 44.557 1.00 39.61 267 LEU B N 1
ATOM 7036 C CA . LEU B 1 287 ? 98.028 30.572 45.013 1.00 40.13 267 LEU B CA 1
ATOM 7037 C C . LEU B 1 287 ? 98.778 29.749 43.962 1.00 38.57 267 LEU B C 1
ATOM 7038 O O . LEU B 1 287 ? 99.979 29.916 43.785 1.00 39.85 267 LEU B O 1
ATOM 7043 N N . ARG B 1 288 ? 98.051 28.890 43.258 1.00 37.99 268 ARG B N 1
ATOM 7044 C CA . ARG B 1 288 ? 98.598 28.038 42.203 1.00 37.36 268 ARG B CA 1
ATOM 7045 C C . ARG B 1 288 ? 99.113 28.869 41.027 1.00 38.11 268 ARG B C 1
ATOM 7046 O O . ARG B 1 288 ? 100.193 28.591 40.483 1.00 36.77 268 ARG B O 1
ATOM 7054 N N . VAL B 1 289 ? 98.335 29.885 40.648 1.00 36.79 269 VAL B N 1
ATOM 7055 C CA . VAL B 1 289 ? 98.721 30.802 39.584 1.00 37.30 269 VAL B CA 1
ATOM 7056 C C . VAL B 1 289 ? 99.961 31.601 40.009 1.00 38.32 269 VAL B C 1
ATOM 7057 O O . VAL B 1 289 ? 100.921 31.722 39.253 1.00 40.59 269 VAL B O 1
ATOM 7061 N N . LEU B 1 290 ? 99.939 32.100 41.236 1.00 38.10 270 LEU B N 1
ATOM 7062 C CA . LEU B 1 290 ? 101.055 32.835 41.808 1.00 39.90 270 LEU B CA 1
ATOM 7063 C C . LEU B 1 290 ? 102.333 31.992 41.846 1.00 41.17 270 LEU B C 1
ATOM 7064 O O . LEU B 1 290 ? 103.392 32.459 41.427 1.00 40.77 270 LEU B O 1
ATOM 7069 N N . ALA B 1 291 ? 102.219 30.754 42.339 1.00 39.56 271 ALA B N 1
ATOM 7070 C CA . ALA B 1 291 ? 103.347 29.819 42.398 1.00 39.69 271 ALA B CA 1
ATOM 7071 C C . ALA B 1 291 ? 103.944 29.535 41.016 1.00 40.14 271 ALA B C 1
ATOM 7072 O O . ALA B 1 291 ? 105.164 29.476 40.877 1.00 41.04 271 ALA B O 1
ATOM 7074 N N . MET B 1 292 ? 103.095 29.359 40.002 1.00 39.38 272 MET B N 1
ATOM 7075 C CA . MET B 1 292 ? 103.601 29.106 38.659 1.00 42.11 272 MET B CA 1
ATOM 7076 C C . MET B 1 292 ? 104.329 30.335 38.117 1.00 43.66 272 MET B C 1
ATOM 7077 O O . MET B 1 292 ? 105.393 30.212 37.514 1.00 44.24 272 MET B O 1
ATOM 7082 N N . HIS B 1 293 ? 103.761 31.513 38.361 1.00 44.28 273 HIS B N 1
ATOM 7083 C CA . HIS B 1 293 ? 104.381 32.783 37.975 1.00 45.16 273 HIS B CA 1
ATOM 7084 C C . HIS B 1 293 ? 105.767 32.959 38.605 1.00 45.28 273 HIS B C 1
ATOM 7085 O O . HIS B 1 293 ? 106.729 33.321 37.926 1.00 46.82 273 HIS B O 1
ATOM 7092 N N . ARG B 1 294 ? 105.853 32.713 39.906 1.00 43.90 274 ARG B N 1
ATOM 7093 C CA . ARG B 1 294 ? 107.091 32.890 40.648 1.00 43.22 274 ARG B CA 1
ATOM 7094 C C . ARG B 1 294 ? 108.164 31.898 40.212 1.00 42.93 274 ARG B C 1
ATOM 7095 O O . ARG B 1 294 ? 109.340 32.249 40.132 1.00 43.69 274 ARG B O 1
ATOM 7103 N N . PHE B 1 295 ? 107.752 30.666 39.914 1.00 40.59 275 PHE B N 1
ATOM 7104 C CA . PHE B 1 295 ? 108.689 29.617 39.508 1.00 39.82 275 PHE B CA 1
ATOM 7105 C C . PHE B 1 295 ? 108.985 29.568 37.998 1.00 39.08 275 PHE B C 1
ATOM 7106 O O . PHE B 1 295 ? 109.787 28.745 37.548 1.00 40.01 275 PHE B O 1
ATOM 7114 N N . ALA B 1 296 ? 108.348 30.447 37.228 1.00 37.98 276 ALA B N 1
ATOM 7115 C CA . ALA B 1 296 ? 108.519 30.499 35.771 1.00 38.19 276 ALA B CA 1
ATOM 7116 C C . ALA B 1 296 ? 109.985 30.541 35.320 1.00 39.85 276 ALA B C 1
ATOM 7117 O O . ALA B 1 296 ? 110.824 31.204 35.955 1.00 40.50 276 ALA B O 1
ATOM 7119 N N . LYS B 1 297 ? 110.279 29.837 34.223 1.00 40.24 277 LYS B N 1
ATOM 7120 C CA . LYS B 1 297 ? 111.614 29.861 33.587 1.00 41.60 277 LYS B CA 1
ATOM 7121 C C . LYS B 1 297 ? 112.018 31.265 33.182 1.00 41.35 277 LYS B C 1
ATOM 7122 O O . LYS B 1 297 ? 113.190 31.630 33.273 1.00 42.26 277 LYS B O 1
ATOM 7128 N N . ALA B 1 298 ? 111.035 32.027 32.709 1.00 41.77 278 ALA B N 1
ATOM 7129 C CA . ALA B 1 298 ? 111.204 33.419 32.305 1.00 44.98 278 ALA B CA 1
ATOM 7130 C C . ALA B 1 298 ? 109.838 34.097 32.387 1.00 45.78 278 ALA B C 1
ATOM 7131 O O . ALA B 1 298 ? 108.812 33.420 32.275 1.00 46.36 278 ALA B O 1
ATOM 7133 N N . PRO B 1 299 ? 109.815 35.435 32.567 1.00 47.53 279 PRO B N 1
ATOM 7134 C CA . PRO B 1 299 ? 108.573 36.200 32.705 1.00 46.89 279 PRO B CA 1
ATOM 7135 C C . PRO B 1 299 ? 107.499 35.783 31.692 1.00 46.95 279 PRO B C 1
ATOM 7136 O O . PRO B 1 299 ? 107.797 35.569 30.513 1.00 51.02 279 PRO B O 1
ATOM 7140 N N . MET B 1 300 ? 106.261 35.674 32.163 1.00 46.88 280 MET B N 1
ATOM 7141 C CA . MET B 1 300 ? 105.158 35.095 31.398 1.00 46.22 280 MET B CA 1
ATOM 7142 C C . MET B 1 300 ? 103.817 35.419 32.053 1.00 45.09 280 MET B C 1
ATOM 7143 O O . MET B 1 300 ? 103.758 35.724 33.249 1.00 45.54 280 MET B O 1
ATOM 7148 N N . LEU B 1 301 ? 102.749 35.348 31.265 1.00 42.90 281 LEU B N 1
ATOM 7149 C CA . LEU B 1 301 ? 101.399 35.501 31.785 1.00 42.66 281 LEU B CA 1
ATOM 7150 C C . LEU B 1 301 ? 100.853 34.133 32.188 1.00 42.56 281 LEU B C 1
ATOM 7151 O O . LEU B 1 301 ? 100.959 33.161 31.430 1.00 44.43 281 LEU B O 1
ATOM 7156 N N . VAL B 1 302 ? 100.277 34.054 33.385 1.00 40.89 282 VAL B N 1
ATOM 7157 C CA . VAL B 1 302 ? 99.714 32.800 33.868 1.00 38.58 282 VAL B CA 1
ATOM 7158 C C . VAL B 1 302 ? 98.223 32.952 34.095 1.00 40.00 282 VAL B C 1
ATOM 7159 O O . VAL B 1 302 ? 97.791 33.782 34.901 1.00 41.44 282 VAL B O 1
ATOM 7163 N N . GLY B 1 303 ? 97.436 32.142 33.391 1.00 39.35 283 GLY B N 1
ATOM 7164 C CA . GLY B 1 303 ? 95.981 32.220 33.488 1.00 37.17 283 GLY B CA 1
ATOM 7165 C C . GLY B 1 303 ? 95.332 31.053 34.202 1.00 38.22 283 GLY B C 1
ATOM 7166 O O . GLY B 1 303 ? 95.847 29.925 34.191 1.00 36.03 283 GLY B O 1
ATOM 7167 N N . GLY B 1 304 ? 94.194 31.333 34.831 1.00 38.34 284 GLY B N 1
ATOM 7168 C CA . GLY B 1 304 ? 93.353 30.294 35.400 1.00 37.45 284 GLY B CA 1
ATOM 7169 C C . GLY B 1 304 ? 92.208 29.917 34.469 1.00 37.42 284 GLY B C 1
ATOM 7170 O O . GLY B 1 304 ? 91.797 30.704 33.618 1.00 38.50 284 GLY B O 1
ATOM 7171 N N . GLN B 1 305 ? 91.687 28.706 34.643 1.00 37.31 285 GLN B N 1
ATOM 7172 C CA . GLN B 1 305 ? 90.576 28.224 33.837 1.00 37.46 285 GLN B CA 1
ATOM 7173 C C . GLN B 1 305 ? 89.225 28.681 34.404 1.00 38.00 285 GLN B C 1
ATOM 7174 O O . GLN B 1 305 ? 89.151 29.225 35.516 1.00 39.88 285 GLN B O 1
ATOM 7180 N N . MET B 1 306 ? 88.162 28.468 33.637 1.00 36.91 286 MET B N 1
ATOM 7181 C CA . MET B 1 306 ? 86.819 28.784 34.094 1.00 39.01 286 MET B CA 1
ATOM 7182 C C . MET B 1 306 ? 85.964 27.511 34.227 1.00 38.48 286 MET B C 1
ATOM 7183 O O . MET B 1 306 ? 85.792 26.749 33.264 1.00 36.08 286 MET B O 1
ATOM 7188 N N . LEU B 1 307 ? 85.457 27.271 35.433 1.00 37.05 287 LEU B N 1
ATOM 7189 C CA . LEU B 1 307 ? 84.393 26.291 35.617 1.00 37.11 287 LEU B CA 1
ATOM 7190 C C . LEU B 1 307 ? 83.082 27.031 35.436 1.00 37.96 287 LEU B C 1
ATOM 7191 O O . LEU B 1 307 ? 83.001 28.220 35.720 1.00 39.31 287 LEU B O 1
ATOM 7196 N N . ASN B 1 308 ? 82.067 26.326 34.947 1.00 39.63 288 ASN B N 1
ATOM 7197 C CA . ASN B 1 308 ? 80.783 26.920 34.598 1.00 40.20 288 ASN B CA 1
ATOM 7198 C C . ASN B 1 308 ? 79.947 27.192 35.844 1.00 41.89 288 ASN B C 1
ATOM 7199 O O . ASN B 1 308 ? 79.514 26.265 36.533 1.00 42.56 288 ASN B O 1
ATOM 7204 N N . LEU B 1 309 ? 79.711 28.470 36.113 1.00 41.60 289 LEU B N 1
ATOM 7205 C CA . LEU B 1 309 ? 78.977 28.897 37.292 1.00 42.19 289 LEU B CA 1
ATOM 7206 C C . LEU B 1 309 ? 77.576 28.281 37.363 1.00 42.60 289 LEU B C 1
ATOM 7207 O O . LEU B 1 309 ? 77.025 28.110 38.448 1.00 43.60 289 LEU B O 1
ATOM 7212 N N . GLN B 1 310 ? 77.008 27.959 36.203 1.00 41.65 290 GLN B N 1
ATOM 7213 C CA . GLN B 1 310 ? 75.633 27.455 36.117 1.00 41.82 290 GLN B CA 1
ATOM 7214 C C . GLN B 1 310 ? 75.551 25.930 36.064 1.00 40.19 290 GLN B C 1
ATOM 7215 O O . GLN B 1 310 ? 74.466 25.350 36.209 1.00 41.10 290 GLN B O 1
ATOM 7221 N N . GLU B 1 311 ? 76.705 25.301 35.862 1.00 38.89 291 GLU B N 1
ATOM 7222 C CA . GLU B 1 311 ? 76.854 23.847 35.820 1.00 40.80 291 GLU B CA 1
ATOM 7223 C C . GLU B 1 311 ? 78.209 23.560 36.450 1.00 39.25 291 GLU B C 1
ATOM 7224 O O . GLU B 1 311 ? 79.188 23.299 35.745 1.00 41.23 291 GLU B O 1
ATOM 7230 N N . PRO B 1 312 ? 78.279 23.625 37.787 1.00 39.05 292 PRO B N 1
ATOM 7231 C CA . PRO B 1 312 ? 79.562 23.856 38.466 1.00 36.95 292 PRO B CA 1
ATOM 7232 C C . PRO B 1 312 ? 80.603 22.722 38.428 1.00 37.20 292 PRO B C 1
ATOM 7233 O O . PRO B 1 312 ? 81.735 22.931 38.870 1.00 34.65 292 PRO B O 1
ATOM 7237 N N . SER B 1 313 ? 80.246 21.553 37.898 1.00 37.76 293 SER B N 1
ATOM 7238 C CA . SER B 1 313 ? 81.222 20.465 37.737 1.00 37.91 293 SER B CA 1
ATOM 7239 C C . SER B 1 313 ? 81.806 20.421 36.325 1.00 38.06 293 SER B C 1
ATOM 7240 O O . SER B 1 313 ? 82.609 19.535 36.008 1.00 38.33 293 SER B O 1
ATOM 7243 N N . HIS B 1 314 ? 81.404 21.382 35.494 1.00 36.77 294 HIS B N 1
ATOM 7244 C CA . HIS B 1 314 ? 81.813 21.460 34.081 1.00 39.21 294 HIS B CA 1
ATOM 7245 C C . HIS B 1 314 ? 82.949 22.462 33.861 1.00 38.04 294 HIS B C 1
ATOM 7246 O O . HIS B 1 314 ? 82.841 23.632 34.243 1.00 36.31 294 HIS B O 1
ATOM 7253 N N . LEU B 1 315 ? 84.024 22.000 33.233 1.00 37.65 295 LEU B N 1
ATOM 7254 C CA . LEU B 1 315 ? 85.097 22.883 32.790 1.00 38.01 295 LEU B CA 1
ATOM 7255 C C . LEU B 1 315 ? 84.756 23.499 31.441 1.00 37.81 295 LEU B C 1
ATOM 7256 O O . LEU B 1 315 ? 84.433 22.787 30.492 1.00 37.22 295 LEU B O 1
ATOM 7261 N N . HIS B 1 316 ? 84.829 24.824 31.356 1.00 37.31 296 HIS B N 1
ATOM 7262 C CA . HIS B 1 316 ? 84.572 25.520 30.097 1.00 37.17 296 HIS B CA 1
ATOM 7263 C C . HIS B 1 316 ? 85.476 25.066 28.947 1.00 36.60 296 HIS B C 1
ATOM 7264 O O . HIS B 1 316 ? 84.984 24.607 27.925 1.00 41.13 296 HIS B O 1
ATOM 7271 N N . ILE B 1 317 ? 86.788 25.191 29.117 1.00 35.45 297 ILE B N 1
ATOM 7272 C CA . ILE B 1 317 ? 87.743 24.868 28.068 1.00 35.34 297 ILE B CA 1
ATOM 7273 C C . ILE B 1 317 ? 89.128 24.722 28.689 1.00 35.70 297 ILE B C 1
ATOM 7274 O O . ILE B 1 317 ? 89.471 25.464 29.608 1.00 34.36 297 ILE B O 1
ATOM 7279 N N . MET B 1 318 ? 89.916 23.760 28.200 1.00 36.88 298 MET B N 1
ATOM 7280 C CA . MET B 1 318 ? 91.297 23.593 28.664 1.00 37.22 298 MET B CA 1
ATOM 7281 C C . MET B 1 318 ? 92.164 24.769 28.260 1.00 38.24 298 MET B C 1
ATOM 7282 O O . MET B 1 318 ? 93.047 25.177 29.016 1.00 36.15 298 MET B O 1
ATOM 7287 N N . GLY B 1 319 ? 91.900 25.320 27.072 1.00 40.35 299 GLY B N 1
ATOM 7288 C CA . GLY B 1 319 ? 92.666 26.452 26.565 1.00 40.41 299 GLY B CA 1
ATOM 7289 C C . GLY B 1 319 ? 92.239 26.906 25.184 1.00 43.79 299 GLY B C 1
ATOM 7290 O O . GLY B 1 319 ? 91.654 26.133 24.413 1.00 43.44 299 GLY B O 1
ATOM 7291 N N . GLU B 1 320 ? 92.547 28.164 24.867 1.00 43.06 300 GLU B N 1
ATOM 7292 C CA . GLU B 1 320 ? 92.134 28.751 23.598 1.00 43.82 300 GLU B CA 1
ATOM 7293 C C . GLU B 1 320 ? 93.305 29.295 22.779 1.00 43.39 300 GLU B C 1
ATOM 7294 O O . GLU B 1 320 ? 94.363 29.618 23.319 1.00 45.41 300 GLU B O 1
ATOM 7300 N N . VAL B 1 321 ? 93.111 29.377 21.469 1.00 42.09 301 VAL B N 1
ATOM 7301 C CA . VAL B 1 321 ? 94.135 29.900 20.558 1.00 43.67 301 VAL B CA 1
ATOM 7302 C C . VAL B 1 321 ? 93.480 30.863 19.574 1.00 45.21 301 VAL B C 1
ATOM 7303 O O . VAL B 1 321 ? 92.255 31.004 19.564 1.00 47.39 301 VAL B O 1
ATOM 7307 N N . VAL B 1 322 ? 94.287 31.543 18.764 1.00 47.22 302 VAL B N 1
ATOM 7308 C CA . VAL B 1 322 ? 93.764 32.230 17.582 1.00 48.78 302 VAL B CA 1
ATOM 7309 C C . VAL B 1 322 ? 94.201 31.451 16.350 1.00 50.57 302 VAL B C 1
ATOM 7310 O O . VAL B 1 322 ? 95.399 31.308 16.097 1.00 50.79 302 VAL B O 1
ATOM 7314 N N . ASP B 1 323 ? 93.218 30.931 15.614 1.00 53.38 303 ASP B N 1
ATOM 7315 C CA . ASP B 1 323 ? 93.433 30.203 14.364 1.00 56.33 303 ASP B CA 1
ATOM 7316 C C . ASP B 1 323 ? 93.864 31.192 13.278 1.00 59.01 303 ASP B C 1
ATOM 7317 O O . ASP B 1 323 ? 93.065 32.005 12.799 1.00 59.89 303 ASP B O 1
ATOM 7322 N N . ARG B 1 324 ? 95.134 31.094 12.894 1.00 61.01 304 ARG B N 1
ATOM 7323 C CA . ARG B 1 324 ? 95.772 32.029 11.962 1.00 62.92 304 ARG B CA 1
ATOM 7324 C C . ARG B 1 324 ? 95.286 32.000 10.515 1.00 63.96 304 ARG B C 1
ATOM 7325 O O . ARG B 1 324 ? 95.557 32.938 9.761 1.00 66.67 304 ARG B O 1
ATOM 7333 N N . SER B 1 325 ? 94.592 30.934 10.120 1.00 63.60 305 SER B N 1
ATOM 7334 C CA . SER B 1 325 ? 94.154 30.791 8.725 1.00 64.71 305 SER B CA 1
ATOM 7335 C C . SER B 1 325 ? 92.955 31.678 8.398 1.00 64.67 305 SER B C 1
ATOM 7336 O O . SER B 1 325 ? 92.786 32.101 7.253 1.00 66.83 305 SER B O 1
ATOM 7339 N N . ILE B 1 326 ? 92.122 31.945 9.402 1.00 62.85 306 ILE B N 1
ATOM 7340 C CA . ILE B 1 326 ? 90.975 32.843 9.240 1.00 63.21 306 ILE B CA 1
ATOM 7341 C C . ILE B 1 326 ? 90.942 33.938 10.318 1.00 61.15 306 ILE B C 1
ATOM 7342 O O . ILE B 1 326 ? 90.002 34.733 10.380 1.00 61.55 306 ILE B O 1
ATOM 7347 N N . PHE B 1 327 ? 91.994 33.972 11.137 1.00 58.76 307 PHE B N 1
ATOM 7348 C CA . PHE B 1 327 ? 92.104 34.825 12.330 1.00 55.12 307 PHE B CA 1
ATOM 7349 C C . PHE B 1 327 ? 90.858 34.829 13.199 1.00 54.25 307 PHE B C 1
ATOM 7350 O O . PHE B 1 327 ? 90.153 35.837 13.300 1.00 56.57 307 PHE B O 1
ATOM 7358 N N . MET B 1 328 ? 90.597 33.692 13.825 1.00 52.27 308 MET B N 1
ATOM 7359 C CA . MET B 1 328 ? 89.463 33.571 14.721 1.00 52.20 308 MET B CA 1
ATOM 7360 C C . MET B 1 328 ? 89.883 32.844 15.982 1.00 50.92 308 MET B C 1
ATOM 7361 O O . MET B 1 328 ? 90.687 31.907 15.922 1.00 49.65 308 MET B O 1
ATOM 7366 N N . TRP B 1 329 ? 89.330 33.269 17.119 1.00 50.73 309 TRP B N 1
ATOM 7367 C CA . TRP B 1 329 ? 89.545 32.546 18.371 1.00 49.86 309 TRP B CA 1
ATOM 7368 C C . TRP B 1 329 ? 88.745 31.253 18.361 1.00 50.06 309 TRP B C 1
ATOM 7369 O O . TRP B 1 329 ? 87.614 31.209 17.865 1.00 50.62 309 TRP B O 1
ATOM 7380 N N . THR B 1 330 ? 89.353 30.199 18.898 1.00 50.22 310 THR B N 1
ATOM 7381 C CA . THR B 1 330 ? 88.716 28.897 18.995 1.00 50.03 310 THR B CA 1
ATOM 7382 C C . THR B 1 330 ? 89.347 28.071 20.109 1.00 48.95 310 THR B C 1
ATOM 7383 O O . THR B 1 330 ? 90.304 28.503 20.754 1.00 49.11 310 THR B O 1
ATOM 7387 N N . ALA B 1 331 ? 88.791 26.889 20.341 1.00 47.40 311 ALA B N 1
ATOM 7388 C CA . ALA B 1 331 ? 89.392 25.915 21.220 1.00 45.29 311 ALA B CA 1
ATOM 7389 C C . ALA B 1 331 ? 90.760 25.539 20.667 1.00 47.21 311 ALA B C 1
ATOM 7390 O O . ALA B 1 331 ? 90.927 25.374 19.444 1.00 46.74 311 ALA B O 1
ATOM 7392 N N . ALA B 1 332 ? 91.732 25.408 21.566 1.00 45.33 312 ALA B N 1
ATOM 7393 C CA . ALA B 1 332 ? 93.039 24.865 21.218 1.00 47.16 312 ALA B CA 1
ATOM 7394 C C . ALA B 1 332 ? 92.874 23.480 20.576 1.00 48.81 312 ALA B C 1
ATOM 7395 O O . ALA B 1 332 ? 91.889 22.786 20.851 1.00 50.75 312 ALA B O 1
ATOM 7397 N N . PRO B 1 333 ? 93.829 23.079 19.720 1.00 51.32 313 PRO B N 1
ATOM 7398 C CA . PRO B 1 333 ? 93.772 21.842 18.925 1.00 54.24 313 PRO B CA 1
ATOM 7399 C C . PRO B 1 333 ? 93.184 20.575 19.580 1.00 56.38 313 PRO B C 1
ATOM 7400 O O . PRO B 1 333 ? 92.420 19.841 18.922 1.00 60.57 313 PRO B O 1
ATOM 7404 N N . HIS B 1 334 ? 93.517 20.287 20.830 1.00 53.27 314 HIS B N 1
ATOM 7405 C CA . HIS B 1 334 ? 92.997 19.042 21.419 1.00 51.84 314 HIS B CA 1
ATOM 7406 C C . HIS B 1 334 ? 92.107 19.282 22.644 1.00 50.42 314 HIS B C 1
ATOM 7407 O O . HIS B 1 334 ? 92.146 18.540 23.627 1.00 48.24 314 HIS B O 1
ATOM 7414 N N . ALA B 1 335 ? 91.305 20.335 22.562 1.00 48.30 315 ALA B N 1
ATOM 7415 C CA . ALA B 1 335 ? 90.448 20.734 23.655 1.00 47.60 315 ALA B CA 1
ATOM 7416 C C . ALA B 1 335 ? 89.033 20.881 23.143 1.00 48.78 315 ALA B C 1
ATOM 7417 O O . ALA B 1 335 ? 88.803 21.379 22.035 1.00 51.96 315 ALA B O 1
ATOM 7419 N N . GLU B 1 336 ? 88.090 20.428 23.955 1.00 48.53 316 GLU B N 1
ATOM 7420 C CA . GLU B 1 336 ? 86.691 20.528 23.627 1.00 48.63 316 GLU B CA 1
ATOM 7421 C C . GLU B 1 336 ? 85.963 21.211 24.761 1.00 47.09 316 GLU B C 1
ATOM 7422 O O . GLU B 1 336 ? 86.280 21.013 25.932 1.00 46.20 316 GLU B O 1
ATOM 7428 N N . TYR B 1 337 ? 84.992 22.036 24.397 1.00 47.79 317 TYR B N 1
ATOM 7429 C CA . TYR B 1 337 ? 84.243 22.812 25.364 1.00 45.57 317 TYR B CA 1
ATOM 7430 C C . TYR B 1 337 ? 83.406 21.928 26.263 1.00 45.51 317 TYR B C 1
ATOM 7431 O O . TYR B 1 337 ? 83.003 20.828 25.865 1.00 46.23 317 TYR B O 1
ATOM 7440 N N . ASP B 1 338 ? 83.173 22.413 27.482 1.00 43.25 318 ASP B N 1
ATOM 7441 C CA . ASP B 1 338 ? 82.150 21.861 28.372 1.00 42.85 318 ASP B CA 1
ATOM 7442 C C . ASP B 1 338 ? 82.455 20.436 28.829 1.00 41.08 318 ASP B C 1
ATOM 7443 O O . ASP B 1 338 ? 81.734 19.492 28.491 1.00 42.03 318 ASP B O 1
ATOM 7448 N N . HIS B 1 339 ? 83.525 20.288 29.605 1.00 39.29 319 HIS B N 1
ATOM 7449 C CA . HIS B 1 339 ? 83.882 18.989 30.167 1.00 37.81 319 HIS B CA 1
ATOM 7450 C C . HIS B 1 339 ? 83.323 18.762 31.583 1.00 37.61 319 HIS B C 1
ATOM 7451 O O . HIS B 1 339 ? 83.764 19.380 32.546 1.00 37.42 319 HIS B O 1
ATOM 7458 N N . ASP B 1 340 ? 82.358 17.856 31.690 1.00 38.33 320 ASP B N 1
ATOM 7459 C CA . ASP B 1 340 ? 81.735 17.515 32.965 1.00 38.04 320 ASP B CA 1
ATOM 7460 C C . ASP B 1 340 ? 82.521 16.425 33.689 1.00 37.94 320 ASP B C 1
ATOM 7461 O O . ASP B 1 340 ? 82.478 15.254 33.293 1.00 38.59 320 ASP B O 1
ATOM 7466 N N . PHE B 1 341 ? 83.211 16.802 34.765 1.00 37.09 321 PHE B N 1
ATOM 7467 C CA . PHE B 1 341 ? 84.006 15.840 35.532 1.00 35.56 321 PHE B CA 1
ATOM 7468 C C . PHE B 1 341 ? 83.171 14.815 36.301 1.00 37.71 321 PHE B C 1
ATOM 7469 O O . PHE B 1 341 ? 83.666 13.718 36.602 1.00 38.21 321 PHE B O 1
ATOM 7477 N N . ALA B 1 342 ? 81.917 15.162 36.599 1.00 34.89 322 ALA B N 1
ATOM 7478 C CA . ALA B 1 342 ? 80.979 14.208 37.203 1.00 39.84 322 ALA B CA 1
ATOM 7479 C C . ALA B 1 342 ? 80.545 13.100 36.233 1.00 41.48 322 ALA B C 1
ATOM 7480 O O . ALA B 1 342 ? 80.288 11.977 36.657 1.00 43.87 322 ALA B O 1
ATOM 7482 N N . GLU B 1 343 ? 80.480 13.404 34.936 1.00 43.79 323 GLU B N 1
ATOM 7483 C CA . GLU B 1 343 ? 80.217 12.372 33.930 1.00 44.59 323 GLU B CA 1
ATOM 7484 C C . GLU B 1 343 ? 81.505 11.712 33.425 1.00 43.83 323 GLU B C 1
ATOM 7485 O O . GLU B 1 343 ? 81.528 10.502 33.206 1.00 44.92 323 GLU B O 1
ATOM 7491 N N . TYR B 1 344 ? 82.564 12.504 33.242 1.00 40.35 324 TYR B N 1
ATOM 7492 C CA . TYR B 1 344 ? 83.827 11.999 32.704 1.00 39.06 324 TYR B CA 1
ATOM 7493 C C . TYR B 1 344 ? 85.012 12.321 33.606 1.00 38.06 324 TYR B C 1
ATOM 7494 O O . TYR B 1 344 ? 85.658 13.359 33.429 1.00 38.29 324 TYR B O 1
ATOM 7503 N N . PRO B 1 345 ? 85.309 11.427 34.578 1.00 38.26 325 PRO B N 1
ATOM 7504 C CA . PRO B 1 345 ? 86.463 11.592 35.468 1.00 35.18 325 PRO B CA 1
ATOM 7505 C C . PRO B 1 345 ? 87.748 11.798 34.672 1.00 36.05 325 PRO B C 1
ATOM 7506 O O . PRO B 1 345 ? 87.843 11.366 33.511 1.00 34.53 325 PRO B O 1
ATOM 7510 N N . LEU B 1 346 ? 88.726 12.447 35.291 1.00 35.06 326 LEU B N 1
ATOM 7511 C CA . LEU B 1 346 ? 90.034 12.635 34.676 1.00 36.75 326 LEU B CA 1
ATOM 7512 C C . LEU B 1 346 ? 90.673 11.292 34.315 1.00 39.20 326 LEU B C 1
ATOM 7513 O O . LEU B 1 346 ? 91.273 11.124 33.241 1.00 38.36 326 LEU B O 1
ATOM 7518 N N . ASN B 1 347 ? 90.522 10.328 35.210 1.00 38.28 327 ASN B N 1
ATOM 7519 C CA . ASN B 1 347 ? 91.106 9.016 34.999 1.00 41.83 327 ASN B CA 1
ATOM 7520 C C . ASN B 1 347 ? 90.067 8.002 34.484 1.00 43.70 327 ASN B C 1
ATOM 7521 O O . ASN B 1 347 ? 89.709 7.034 35.160 1.00 46.37 327 ASN B O 1
ATOM 7526 N N . ASP B 1 348 ? 89.568 8.247 33.281 1.00 45.80 328 ASP B N 1
ATOM 7527 C CA . ASP B 1 348 ? 88.566 7.371 32.674 1.00 48.71 328 ASP B CA 1
ATOM 7528 C C . ASP B 1 348 ? 88.916 7.100 31.212 1.00 49.68 328 ASP B C 1
ATOM 7529 O O . ASP B 1 348 ? 89.471 7.959 30.530 1.00 47.30 328 ASP B O 1
ATOM 7534 N N . ASN B 1 349 ? 88.568 5.904 30.748 1.00 53.51 329 ASN B N 1
ATOM 7535 C CA . ASN B 1 349 ? 88.910 5.425 29.410 1.00 57.07 329 ASN B CA 1
ATOM 7536 C C . ASN B 1 349 ? 88.321 6.249 28.249 1.00 57.43 329 ASN B C 1
ATOM 7537 O O . ASN B 1 349 ? 88.889 6.261 27.152 1.00 62.78 329 ASN B O 1
ATOM 7542 N N . ASN B 1 350 ? 87.202 6.929 28.479 1.00 52.65 330 ASN B N 1
ATOM 7543 C CA . ASN B 1 350 ? 86.506 7.659 27.417 1.00 49.62 330 ASN B CA 1
ATOM 7544 C C . ASN B 1 350 ? 87.384 8.714 26.721 1.00 48.73 330 ASN B C 1
ATOM 7545 O O . ASN B 1 350 ? 88.351 9.210 27.298 1.00 47.73 330 ASN B O 1
ATOM 7550 N N . SER B 1 351 ? 87.004 9.085 25.502 1.00 49.00 331 SER B N 1
ATOM 7551 C CA . SER B 1 351 ? 87.844 9.910 24.647 1.00 49.79 331 SER B CA 1
ATOM 7552 C C . SER B 1 351 ? 87.926 11.383 25.060 1.00 49.23 331 SER B C 1
ATOM 7553 O O . SER B 1 351 ? 88.932 12.039 24.789 1.00 47.77 331 SER B O 1
ATOM 7556 N N . ARG B 1 352 ? 86.883 11.899 25.713 1.00 49.20 332 ARG B N 1
ATOM 7557 C CA . ARG B 1 352 ? 86.905 13.276 26.213 1.00 45.83 332 ARG B CA 1
ATOM 7558 C C . ARG B 1 352 ? 87.906 13.409 27.350 1.00 43.80 332 ARG B C 1
ATOM 7559 O O . ARG B 1 352 ? 88.669 14.377 27.407 1.00 43.99 332 ARG B O 1
ATOM 7567 N N . SER B 1 353 ? 87.900 12.437 28.255 1.00 41.79 333 SER B N 1
ATOM 7568 C CA . SER B 1 353 ? 88.840 12.422 29.373 1.00 41.27 333 SER B CA 1
ATOM 7569 C C . SER B 1 353 ? 90.303 12.296 28.935 1.00 42.17 333 SER B C 1
ATOM 7570 O O . SER B 1 353 ? 91.177 12.910 29.527 1.00 41.92 333 SER B O 1
ATOM 7573 N N . LYS B 1 354 ? 90.566 11.508 27.897 1.00 43.83 334 LYS B N 1
ATOM 7574 C CA . LYS B 1 354 ? 91.940 11.319 27.420 1.00 45.06 334 LYS B CA 1
ATOM 7575 C C . LYS B 1 354 ? 92.572 12.604 26.892 1.00 44.90 334 LYS B C 1
ATOM 7576 O O . LYS B 1 354 ? 93.780 12.797 27.024 1.00 44.64 334 LYS B O 1
ATOM 7582 N N . LEU B 1 355 ? 91.750 13.491 26.330 1.00 43.55 335 LEU B N 1
ATOM 7583 C CA . LEU B 1 355 ? 92.232 14.773 25.838 1.00 40.95 335 LEU B CA 1
ATOM 7584 C C . LEU B 1 355 ? 92.832 15.616 26.950 1.00 40.59 335 LEU B C 1
ATOM 7585 O O . LEU B 1 355 ? 93.699 16.458 26.697 1.00 41.32 335 LEU B O 1
ATOM 7590 N N . LEU B 1 356 ? 92.371 15.391 28.179 1.00 38.97 336 LEU B N 1
ATOM 7591 C CA . LEU B 1 356 ? 92.776 16.212 29.321 1.00 38.29 336 LEU B CA 1
ATOM 7592 C C . LEU B 1 356 ? 94.217 15.970 29.751 1.00 37.21 336 LEU B C 1
ATOM 7593 O O . LEU B 1 356 ? 94.758 16.712 30.563 1.00 36.25 336 LEU B O 1
ATOM 7598 N N . HIS B 1 357 ? 94.831 14.938 29.184 1.00 37.94 337 HIS B N 1
ATOM 7599 C CA . HIS B 1 357 ? 96.171 14.539 29.569 1.00 36.75 337 HIS B CA 1
ATOM 7600 C C . HIS B 1 357 ? 97.231 15.117 28.644 1.00 36.01 337 HIS B C 1
ATOM 7601 O O . HIS B 1 357 ? 98.424 14.991 28.916 1.00 34.85 337 HIS B O 1
ATOM 7608 N N . ARG B 1 358 ? 96.800 15.756 27.560 1.00 35.23 338 ARG B N 1
ATOM 7609 C CA . ARG B 1 358 ? 97.739 16.474 26.685 1.00 37.41 338 ARG B CA 1
ATOM 7610 C C . ARG B 1 358 ? 98.016 17.843 27.275 1.00 37.60 338 ARG B C 1
ATOM 7611 O O . ARG B 1 358 ? 97.088 18.502 27.761 1.00 37.89 338 ARG B O 1
ATOM 7619 N N . ARG B 1 359 ? 99.278 18.275 27.251 1.00 38.79 339 ARG B N 1
ATOM 7620 C CA . ARG B 1 359 ? 99.582 19.666 27.576 1.00 40.34 339 ARG B CA 1
ATOM 7621 C C . ARG B 1 359 ? 98.986 20.527 26.465 1.00 41.64 339 ARG B C 1
ATOM 7622 O O . ARG B 1 359 ? 99.262 20.311 25.280 1.00 42.63 339 ARG B O 1
ATOM 7630 N N . ILE B 1 360 ? 98.143 21.473 26.853 1.00 41.41 340 ILE B N 1
ATOM 7631 C CA . ILE B 1 360 ? 97.435 22.313 25.896 1.00 44.72 340 ILE B CA 1
ATOM 7632 C C . ILE B 1 360 ? 98.030 23.722 25.873 1.00 43.62 340 ILE B C 1
ATOM 7633 O O . ILE B 1 360 ? 97.872 24.499 26.819 1.00 45.17 340 ILE B O 1
ATOM 7638 N N . ASP B 1 361 ? 98.717 24.037 24.787 1.00 43.63 341 ASP B N 1
ATOM 7639 C CA . ASP B 1 361 ? 99.321 25.347 24.619 1.00 44.63 341 ASP B CA 1
ATOM 7640 C C . ASP B 1 361 ? 98.295 26.357 24.123 1.00 44.36 341 ASP B C 1
ATOM 7641 O O . ASP B 1 361 ? 97.388 26.010 23.358 1.00 44.49 341 ASP B O 1
ATOM 7646 N N . VAL B 1 362 ? 98.437 27.598 24.586 1.00 42.49 342 VAL B N 1
ATOM 7647 C CA . VAL B 1 362 ? 97.474 28.660 24.293 1.00 41.44 342 VAL B CA 1
ATOM 7648 C C . VAL B 1 362 ? 98.124 29.929 23.727 1.00 42.62 342 VAL B C 1
ATOM 7649 O O . VAL B 1 362 ? 99.336 30.113 23.806 1.00 41.85 342 VAL B O 1
ATOM 7653 N N . ASP B 1 363 ? 97.298 30.795 23.155 1.00 43.32 343 ASP B N 1
ATOM 7654 C CA . ASP B 1 363 ? 97.749 32.076 22.642 1.00 43.72 343 ASP B CA 1
ATOM 7655 C C . ASP B 1 363 ? 97.442 33.189 23.654 1.00 44.59 343 ASP B C 1
ATOM 7656 O O . ASP B 1 363 ? 98.088 34.246 23.643 1.00 45.59 343 ASP B O 1
ATOM 7661 N N . TYR B 1 364 ? 96.480 32.926 24.544 1.00 42.16 344 TYR B N 1
ATOM 7662 C CA . TYR B 1 364 ? 95.982 33.916 25.491 1.00 42.24 344 TYR B CA 1
ATOM 7663 C C . TYR B 1 364 ? 95.070 33.270 26.536 1.00 42.55 344 TYR B C 1
ATOM 7664 O O . TYR B 1 364 ? 94.530 32.185 26.321 1.00 42.91 344 TYR B O 1
ATOM 7673 N N . ASN B 1 365 ? 94.874 33.966 27.650 1.00 42.23 345 ASN B N 1
ATOM 7674 C CA . ASN B 1 365 ? 93.871 33.587 28.637 1.00 42.15 345 ASN B CA 1
ATOM 7675 C C . ASN B 1 365 ? 92.873 34.728 28.853 1.00 42.81 345 ASN B C 1
ATOM 7676 O O . ASN B 1 365 ? 93.255 35.894 28.864 1.00 42.73 345 ASN B O 1
ATOM 7681 N N . GLY B 1 366 ? 91.599 34.379 29.034 1.00 43.98 346 GLY B N 1
ATOM 7682 C CA . GLY B 1 366 ? 90.557 35.346 29.380 1.00 43.08 346 GLY B CA 1
ATOM 7683 C C . GLY B 1 366 ? 90.846 36.062 30.691 1.00 45.15 346 GLY B C 1
ATOM 7684 O O . GLY B 1 366 ? 91.673 35.608 31.494 1.00 42.97 346 GLY B O 1
ATOM 7685 N N . TRP B 1 367 ? 90.150 37.174 30.921 1.00 45.60 347 TRP B N 1
ATOM 7686 C CA . TRP B 1 367 ? 90.476 38.047 32.049 1.00 44.02 347 TRP B CA 1
ATOM 7687 C C . TRP B 1 367 ? 89.646 37.840 33.322 1.00 43.34 347 TRP B C 1
ATOM 7688 O O . TRP B 1 367 ? 89.595 38.698 34.202 1.00 45.93 347 TRP B O 1
ATOM 7699 N N . TRP B 1 368 ? 89.024 36.676 33.426 1.00 43.92 348 TRP B N 1
ATOM 7700 C CA . TRP B 1 368 ? 88.386 36.235 34.671 1.00 42.87 348 TRP B CA 1
ATOM 7701 C C . TRP B 1 368 ? 89.420 35.806 35.712 1.00 44.26 348 TRP B C 1
ATOM 7702 O O . TRP B 1 368 ? 89.145 35.835 36.914 1.00 45.95 348 TRP B O 1
ATOM 7713 N N . THR B 1 369 ? 90.594 35.380 35.237 1.00 43.77 349 THR B N 1
ATOM 7714 C CA . THR B 1 369 ? 91.783 35.157 36.066 1.00 44.44 349 THR B CA 1
ATOM 7715 C C . THR B 1 369 ? 93.021 35.167 35.181 1.00 44.57 349 THR B C 1
ATOM 7716 O O . THR B 1 369 ? 93.246 34.235 34.403 1.00 45.75 349 THR B O 1
ATOM 7720 N N . CYS B 1 370 ? 93.823 36.219 35.303 1.00 42.66 350 CYS B N 1
ATOM 7721 C CA . CYS B 1 370 ? 95.020 36.350 34.482 1.00 43.09 350 CYS B CA 1
ATOM 7722 C C . CYS B 1 370 ? 96.076 37.168 35.211 1.00 40.87 350 CYS B C 1
ATOM 7723 O O . CYS B 1 370 ? 95.837 38.315 35.591 1.00 41.89 350 CYS B O 1
ATOM 7726 N N . MET B 1 371 ? 97.232 36.553 35.423 1.00 39.76 351 MET B N 1
ATOM 7727 C CA . MET B 1 371 ? 98.331 37.192 36.132 1.00 41.12 351 MET B CA 1
ATOM 7728 C C . MET B 1 371 ? 99.371 37.694 35.156 1.00 40.83 351 MET B C 1
ATOM 7729 O O . MET B 1 371 ? 99.910 36.930 34.364 1.00 43.45 351 MET B O 1
ATOM 7734 N N . ILE B 1 372 ? 99.642 38.988 35.240 1.00 42.92 352 ILE B N 1
ATOM 7735 C CA . ILE B 1 372 ? 100.619 39.664 34.404 1.00 44.36 352 ILE B CA 1
ATOM 7736 C C . ILE B 1 372 ? 101.712 40.209 35.324 1.00 44.81 352 ILE B C 1
ATOM 7737 O O . ILE B 1 372 ? 101.415 40.954 36.270 1.00 42.77 352 ILE B O 1
ATOM 7742 N N . PRO B 1 373 ? 102.979 39.837 35.057 1.00 44.91 353 PRO B N 1
ATOM 7743 C CA . PRO B 1 373 ? 104.113 40.413 35.789 1.00 45.53 353 PRO B CA 1
ATOM 7744 C C . PRO B 1 373 ? 104.166 41.923 35.574 1.00 48.08 353 PRO B C 1
ATOM 7745 O O . PRO B 1 373 ? 103.777 42.405 34.500 1.00 49.96 353 PRO B O 1
ATOM 7749 N N . ARG B 1 374 ? 104.629 42.656 36.586 1.00 49.24 354 ARG B N 1
ATOM 7750 C CA . ARG B 1 374 ? 104.734 44.105 36.515 1.00 51.60 354 ARG B CA 1
ATOM 7751 C C . ARG B 1 374 ? 105.607 44.588 35.341 1.00 55.07 354 ARG B C 1
ATOM 7752 O O . ARG B 1 374 ? 105.177 45.454 34.575 1.00 56.14 354 ARG B O 1
ATOM 7760 N N . GLN B 1 375 ? 106.810 44.025 35.192 1.00 56.34 355 GLN B N 1
ATOM 7761 C CA . GLN B 1 375 ? 107.723 44.442 34.113 1.00 59.98 355 GLN B CA 1
ATOM 7762 C C . GLN B 1 375 ? 107.128 44.251 32.713 1.00 58.56 355 GLN B C 1
ATOM 7763 O O . GLN B 1 375 ? 107.426 45.030 31.802 1.00 61.72 355 GLN B O 1
ATOM 7769 N N . VAL B 1 376 ? 106.290 43.225 32.556 1.00 55.48 356 VAL B N 1
ATOM 7770 C CA . VAL B 1 376 ? 105.640 42.925 31.276 1.00 51.78 356 VAL B CA 1
ATOM 7771 C C . VAL B 1 376 ? 104.561 43.959 30.948 1.00 52.05 356 VAL B C 1
ATOM 7772 O O . VAL B 1 376 ? 104.514 44.474 29.831 1.00 53.29 356 VAL B O 1
ATOM 7776 N N . ALA B 1 377 ? 103.715 44.276 31.927 1.00 51.46 357 ALA B N 1
ATOM 7777 C CA . ALA B 1 377 ? 102.746 45.368 31.791 1.00 52.23 357 ALA B CA 1
ATOM 7778 C C . ALA B 1 377 ? 103.421 46.692 31.408 1.00 54.68 357 ALA B C 1
ATOM 7779 O O . ALA B 1 377 ? 102.939 47.400 30.524 1.00 55.53 357 ALA B O 1
ATOM 7781 N N . GLU B 1 378 ? 104.533 47.011 32.071 1.00 55.24 358 GLU B N 1
ATOM 7782 C CA . GLU B 1 378 ? 105.272 48.242 31.808 1.00 57.63 358 GLU B CA 1
ATOM 7783 C C . GLU B 1 378 ? 105.767 48.289 30.367 1.00 57.75 358 GLU B C 1
ATOM 7784 O O . GLU B 1 378 ? 105.639 49.317 29.698 1.00 58.28 358 GLU B O 1
ATOM 7790 N N . GLU B 1 379 ? 106.308 47.169 29.893 1.00 55.68 359 GLU B N 1
ATOM 7791 C CA . GLU B 1 379 ? 106.850 47.096 28.548 1.00 56.15 359 GLU B CA 1
ATOM 7792 C C . GLU B 1 379 ? 105.761 47.126 27.458 1.00 56.43 359 GLU B C 1
ATOM 7793 O O . GLU B 1 379 ? 105.847 47.911 26.518 1.00 56.98 359 GLU B O 1
ATOM 7799 N N . LEU B 1 380 ? 104.747 46.271 27.590 1.00 55.20 360 LEU B N 1
ATOM 7800 C CA . LEU B 1 380 ? 103.692 46.138 26.578 1.00 54.15 360 LEU B CA 1
ATOM 7801 C C . LEU B 1 380 ? 102.712 47.307 26.541 1.00 54.51 360 LEU B C 1
ATOM 7802 O O . LEU B 1 380 ? 102.126 47.593 25.496 1.00 56.14 360 LEU B O 1
ATOM 7807 N N . GLY B 1 381 ? 102.521 47.962 27.682 1.00 54.31 361 GLY B N 1
ATOM 7808 C CA . GLY B 1 381 ? 101.553 49.048 27.792 1.00 54.91 361 GLY B CA 1
ATOM 7809 C C . GLY B 1 381 ? 100.146 48.557 28.080 1.00 55.59 361 GLY B C 1
ATOM 7810 O O . GLY B 1 381 ? 99.937 47.390 28.440 1.00 54.66 361 GLY B O 1
ATOM 7811 N N . GLN B 1 382 ? 99.181 49.459 27.910 1.00 56.12 362 GLN B N 1
ATOM 7812 C CA . GLN B 1 382 ? 97.773 49.211 28.238 1.00 54.70 362 GLN B CA 1
ATOM 7813 C C . GLN B 1 382 ? 97.068 48.318 27.212 1.00 54.43 362 GLN B C 1
ATOM 7814 O O . GLN B 1 382 ? 97.560 48.156 26.087 1.00 55.78 362 GLN B O 1
ATOM 7820 N N . PRO B 1 383 ? 95.908 47.742 27.598 1.00 51.99 363 PRO B N 1
ATOM 7821 C CA . PRO B 1 383 ? 95.009 47.057 26.663 1.00 51.48 363 PRO B CA 1
ATOM 7822 C C . PRO B 1 383 ? 94.491 47.986 25.567 1.00 53.55 363 PRO B C 1
ATOM 7823 O O . PRO B 1 383 ? 94.402 49.196 25.771 1.00 54.97 363 PRO B O 1
ATOM 7827 N N . LEU B 1 384 ? 94.145 47.417 24.417 1.00 54.19 364 LEU B N 1
ATOM 7828 C CA . LEU B 1 384 ? 93.578 48.187 23.311 1.00 54.12 364 LEU B CA 1
ATOM 7829 C C . LEU B 1 384 ? 92.186 48.724 23.659 1.00 54.00 364 LEU B C 1
ATOM 7830 O O . LEU B 1 384 ? 91.424 48.049 24.342 1.00 51.55 364 LEU B O 1
ATOM 7835 N N . PRO B 1 385 ? 91.851 49.942 23.189 1.00 55.99 365 PRO B N 1
ATOM 7836 C CA . PRO B 1 385 ? 90.546 50.530 23.496 1.00 57.40 365 PRO B CA 1
ATOM 7837 C C . PRO B 1 385 ? 89.412 49.915 22.669 1.00 57.53 365 PRO B C 1
ATOM 7838 O O . PRO B 1 385 ? 88.740 50.603 21.897 1.00 62.01 365 PRO B O 1
ATOM 7842 N N . LEU B 1 386 ? 89.234 48.613 22.808 1.00 56.88 366 LEU B N 1
ATOM 7843 C CA . LEU B 1 386 ? 88.063 47.932 22.290 1.00 58.11 366 LEU B CA 1
ATOM 7844 C C . LEU B 1 386 ? 87.044 48.053 23.416 1.00 58.73 366 LEU B C 1
ATOM 7845 O O . LEU B 1 386 ? 87.405 48.415 24.526 1.00 61.38 366 LEU B O 1
ATOM 7850 N N . PHE B 1 387 ? 85.773 47.795 23.174 1.00 58.84 367 PHE B N 1
ATOM 7851 C CA . PHE B 1 387 ? 84.830 47.907 24.291 1.00 58.75 367 PHE B CA 1
ATOM 7852 C C . PHE B 1 387 ? 84.804 46.578 25.065 1.00 57.70 367 PHE B C 1
ATOM 7853 O O . PHE B 1 387 ? 85.230 46.505 26.222 1.00 57.27 367 PHE B O 1
ATOM 7861 N N . ILE B 1 388 ? 84.317 45.538 24.395 1.00 56.48 368 ILE B N 1
ATOM 7862 C CA . ILE B 1 388 ? 84.414 44.163 24.854 1.00 55.14 368 ILE B CA 1
ATOM 7863 C C . ILE B 1 388 ? 84.942 43.318 23.713 1.00 54.04 368 ILE B C 1
ATOM 7864 O O . ILE B 1 388 ? 84.851 43.719 22.551 1.00 55.10 368 ILE B O 1
ATOM 7869 N N . LYS B 1 389 ? 85.456 42.138 24.048 1.00 52.05 369 LYS B N 1
ATOM 7870 C CA . LYS B 1 389 ? 85.885 41.137 23.060 1.00 52.05 369 LYS B CA 1
ATOM 7871 C C . LYS B 1 389 ? 87.224 41.462 22.407 1.00 49.99 369 LYS B C 1
ATOM 7872 O O . LYS B 1 389 ? 87.464 42.587 21.959 1.00 52.44 369 LYS B O 1
ATOM 7878 N N . TRP B 1 390 ? 88.089 40.455 22.385 1.00 47.68 370 TRP B N 1
ATOM 7879 C CA . TRP B 1 390 ? 89.376 40.477 21.698 1.00 47.22 370 TRP B CA 1
ATOM 7880 C C . TRP B 1 390 ? 90.480 41.249 22.407 1.00 47.79 370 TRP B C 1
ATOM 7881 O O . TRP B 1 390 ? 91.638 41.164 22.005 1.00 49.26 370 TRP B O 1
ATOM 7892 N N . ASP B 1 391 ? 90.146 41.996 23.454 1.00 48.84 371 ASP B N 1
ATOM 7893 C CA . ASP B 1 391 ? 91.182 42.724 24.194 1.00 50.05 371 ASP B CA 1
ATOM 7894 C C . ASP B 1 391 ? 92.158 41.767 24.886 1.00 47.04 371 ASP B C 1
ATOM 7895 O O . ASP B 1 391 ? 93.366 41.997 24.880 1.00 47.81 371 ASP B O 1
ATOM 7900 N N . ASP B 1 392 ? 91.628 40.674 25.428 1.00 44.92 372 ASP B N 1
ATOM 7901 C CA . ASP B 1 392 ? 92.451 39.625 26.040 1.00 43.96 372 ASP B CA 1
ATOM 7902 C C . ASP B 1 392 ? 93.309 38.853 25.024 1.00 42.99 372 ASP B C 1
ATOM 7903 O O . ASP B 1 392 ? 94.480 38.558 25.293 1.00 42.49 372 ASP B O 1
ATOM 7908 N N . ALA B 1 393 ? 92.740 38.545 23.861 1.00 41.57 373 ALA B N 1
ATOM 7909 C CA . ALA B 1 393 ? 93.485 37.853 22.814 1.00 42.43 373 ALA B CA 1
ATOM 7910 C C . ALA B 1 393 ? 94.645 38.718 22.311 1.00 44.93 373 ALA B C 1
ATOM 7911 O O . ALA B 1 393 ? 95.780 38.234 22.169 1.00 43.72 373 ALA B O 1
ATOM 7913 N N . ASP B 1 394 ? 94.354 40.000 22.063 1.00 45.55 374 ASP B N 1
ATOM 7914 C CA . ASP B 1 394 ? 95.359 40.950 21.606 1.00 46.70 374 ASP B CA 1
ATOM 7915 C C . ASP B 1 394 ? 96.506 41.041 22.600 1.00 47.19 374 ASP B C 1
ATOM 7916 O O . ASP B 1 394 ? 97.670 41.074 22.197 1.00 47.66 374 ASP B O 1
ATOM 7921 N N . TYR B 1 395 ? 96.180 41.078 23.891 1.00 44.50 375 TYR B N 1
ATOM 7922 C CA . TYR B 1 395 ? 97.216 41.227 24.898 1.00 45.30 375 TYR B CA 1
ATOM 7923 C C . TYR B 1 395 ? 98.126 40.000 24.944 1.00 45.55 375 TYR B C 1
ATOM 7924 O O . TYR B 1 395 ? 99.350 40.135 25.064 1.00 45.91 375 TYR B O 1
ATOM 7933 N N . GLY B 1 396 ? 97.522 38.816 24.834 1.00 42.92 376 GLY B N 1
ATOM 7934 C CA . GLY B 1 396 ? 98.264 37.562 24.767 1.00 40.47 376 GLY B CA 1
ATOM 7935 C C . GLY B 1 396 ? 99.173 37.492 23.555 1.00 43.19 376 GLY B C 1
ATOM 7936 O O . GLY B 1 396 ? 100.336 37.087 23.672 1.00 43.54 376 GLY B O 1
ATOM 7937 N N . LEU B 1 397 ? 98.656 37.895 22.392 1.00 42.94 377 LEU B N 1
ATOM 7938 C CA . LEU B 1 397 ? 99.464 37.906 21.170 1.00 45.27 377 LEU B CA 1
ATOM 7939 C C . LEU B 1 397 ? 100.587 38.935 21.224 1.00 46.59 377 LEU B C 1
ATOM 7940 O O . LEU B 1 397 ? 101.709 38.655 20.779 1.00 46.70 377 LEU B O 1
ATOM 7945 N N . ARG B 1 398 ? 100.282 40.118 21.765 1.00 46.68 378 ARG B N 1
ATOM 7946 C CA . ARG B 1 398 ? 101.281 41.177 21.919 1.00 47.34 378 ARG B CA 1
ATOM 7947 C C . ARG B 1 398 ? 102.395 40.680 22.820 1.00 46.70 378 ARG B C 1
ATOM 7948 O O . ARG B 1 398 ? 103.577 40.889 22.537 1.00 48.13 378 ARG B O 1
ATOM 7956 N N . ALA B 1 399 ? 102.009 40.002 23.895 1.00 46.38 379 ALA B N 1
ATOM 7957 C CA . ALA B 1 399 ? 102.973 39.496 24.863 1.00 45.95 379 ALA B CA 1
ATOM 7958 C C . ALA B 1 399 ? 103.954 38.541 24.192 1.00 46.05 379 ALA B C 1
ATOM 7959 O O . ALA B 1 399 ? 105.166 38.688 24.348 1.00 49.10 379 ALA B O 1
ATOM 7961 N N . ALA B 1 400 ? 103.424 37.594 23.420 1.00 45.12 380 ALA B N 1
ATOM 7962 C CA . ALA B 1 400 ? 104.241 36.602 22.727 1.00 45.43 380 ALA B CA 1
ATOM 7963 C C . ALA B 1 400 ? 105.211 37.235 21.732 1.00 47.14 380 ALA B C 1
ATOM 7964 O O . ALA B 1 400 ? 106.304 36.708 21.517 1.00 49.03 380 ALA B O 1
ATOM 7966 N N . GLU B 1 401 ? 104.808 38.352 21.125 1.00 48.00 381 GLU B N 1
ATOM 7967 C CA . GLU B 1 401 ? 105.658 39.065 20.160 1.00 51.62 381 GLU B CA 1
ATOM 7968 C C . GLU B 1 401 ? 106.909 39.629 20.824 1.00 51.54 381 GLU B C 1
ATOM 7969 O O . GLU B 1 401 ? 107.942 39.792 20.188 1.00 53.58 381 GLU B O 1
ATOM 7975 N N . HIS B 1 402 ? 106.794 39.905 22.117 1.00 51.80 382 HIS B N 1
ATOM 7976 C CA . HIS B 1 402 ? 107.890 40.403 22.917 1.00 51.27 382 HIS B CA 1
ATOM 7977 C C . HIS B 1 402 ? 108.585 39.279 23.697 1.00 50.79 382 HIS B C 1
ATOM 7978 O O . HIS B 1 402 ? 109.502 39.537 24.478 1.00 52.27 382 HIS B O 1
ATOM 7985 N N . GLY B 1 403 ? 108.150 38.036 23.476 1.00 48.34 383 GLY B N 1
ATOM 7986 C CA . GLY B 1 403 ? 108.779 36.862 24.078 1.00 45.96 383 GLY B CA 1
ATOM 7987 C C . GLY B 1 403 ? 108.230 36.486 25.444 1.00 46.11 383 GLY B C 1
ATOM 7988 O O . GLY B 1 403 ? 108.905 35.816 26.231 1.00 43.32 383 GLY B O 1
ATOM 7989 N N . TYR B 1 404 ? 107.002 36.920 25.728 1.00 45.88 384 TYR B N 1
ATOM 7990 C CA . TYR B 1 404 ? 106.314 36.547 26.954 1.00 42.66 384 TYR B CA 1
ATOM 7991 C C . TYR B 1 404 ? 105.129 35.632 26.641 1.00 42.20 384 TYR B C 1
ATOM 7992 O O . TYR B 1 404 ? 104.096 36.089 26.156 1.00 40.96 384 TYR B O 1
ATOM 8001 N N . PRO B 1 405 ? 105.276 34.323 26.913 1.00 42.99 385 PRO B N 1
ATOM 8002 C CA . PRO B 1 405 ? 104.200 33.398 26.558 1.00 41.49 385 PRO B CA 1
ATOM 8003 C C . PRO B 1 405 ? 103.061 33.410 27.574 1.00 41.42 385 PRO B C 1
ATOM 8004 O O . PRO B 1 405 ? 103.195 34.013 28.643 1.00 42.41 385 PRO B O 1
ATOM 8008 N N . THR B 1 406 ? 101.945 32.765 27.229 1.00 39.93 386 THR B N 1
ATOM 8009 C CA . THR B 1 406 ? 100.820 32.608 28.147 1.00 38.64 386 THR B CA 1
ATOM 8010 C C . THR B 1 406 ? 100.600 31.136 28.504 1.00 39.36 386 THR B C 1
ATOM 8011 O O . THR B 1 406 ? 100.706 30.250 27.643 1.00 37.55 386 THR B O 1
ATOM 8015 N N . VAL B 1 407 ? 100.312 30.875 29.779 1.00 37.91 387 VAL B N 1
ATOM 8016 C CA . VAL B 1 407 ? 99.879 29.548 30.183 1.00 39.68 387 VAL B CA 1
ATOM 8017 C C . VAL B 1 407 ? 98.484 29.608 30.799 1.00 40.92 387 VAL B C 1
ATOM 8018 O O . VAL B 1 407 ? 98.148 30.543 31.521 1.00 41.28 387 VAL B O 1
ATOM 8022 N N . THR B 1 408 ? 97.667 28.623 30.452 1.00 41.14 388 THR B N 1
ATOM 8023 C CA . THR B 1 408 ? 96.402 28.406 31.106 1.00 39.05 388 THR B CA 1
ATOM 8024 C C . THR B 1 408 ? 96.639 27.172 31.959 1.00 40.99 388 THR B C 1
ATOM 8025 O O . THR B 1 408 ? 96.903 26.081 31.441 1.00 41.61 388 THR B O 1
ATOM 8029 N N . LEU B 1 409 ? 96.567 27.360 33.271 1.00 39.15 389 LEU B N 1
ATOM 8030 C CA . LEU B 1 409 ? 96.944 26.338 34.210 1.00 36.49 389 LEU B CA 1
ATOM 8031 C C . LEU B 1 409 ? 95.741 25.491 34.638 1.00 37.36 389 LEU B C 1
ATOM 8032 O O . LEU B 1 409 ? 94.840 25.999 35.325 1.00 37.20 389 LEU B O 1
ATOM 8037 N N . PRO B 1 410 ? 95.727 24.195 34.259 1.00 35.73 390 PRO B N 1
ATOM 8038 C CA . PRO B 1 410 ? 94.657 23.314 34.732 1.00 34.32 390 PRO B CA 1
ATOM 8039 C C . PRO B 1 410 ? 94.695 23.154 36.249 1.00 35.53 390 PRO B C 1
ATOM 8040 O O . PRO B 1 410 ? 95.778 23.091 36.836 1.00 35.52 390 PRO B O 1
ATOM 8044 N N . GLY B 1 411 ? 93.517 23.104 36.873 1.00 35.33 391 GLY B N 1
ATOM 8045 C CA . GLY B 1 411 ? 93.414 22.969 38.325 1.00 35.18 391 GLY B CA 1
ATOM 8046 C C . GLY B 1 411 ? 93.354 24.296 39.064 1.00 35.79 391 GLY B C 1
ATOM 8047 O O . GLY B 1 411 ? 93.020 24.339 40.248 1.00 35.22 391 GLY B O 1
ATOM 8048 N N . ALA B 1 412 ? 93.695 25.379 38.370 1.00 34.43 392 ALA B N 1
ATOM 8049 C CA . ALA B 1 412 ? 93.536 26.723 38.909 1.00 34.82 392 ALA B CA 1
ATOM 8050 C C . ALA B 1 412 ? 92.345 27.350 38.193 1.00 36.40 392 ALA B C 1
ATOM 8051 O O . ALA B 1 412 ? 92.411 27.667 36.996 1.00 38.29 392 ALA B O 1
ATOM 8053 N N . ALA B 1 413 ? 91.241 27.488 38.922 1.00 37.57 393 ALA B N 1
ATOM 8054 C CA . ALA B 1 413 ? 89.967 27.833 38.313 1.00 38.68 393 ALA B CA 1
ATOM 8055 C C . ALA B 1 413 ? 89.101 28.706 39.195 1.00 39.13 393 ALA B C 1
ATOM 8056 O O . ALA B 1 413 ? 89.186 28.668 40.419 1.00 41.54 393 ALA B O 1
ATOM 8058 N N . ILE B 1 414 ? 88.262 29.495 38.545 1.00 39.53 394 ILE B N 1
ATOM 8059 C CA . ILE B 1 414 ? 87.139 30.120 39.209 1.00 40.52 394 ILE B CA 1
ATOM 8060 C C . ILE B 1 414 ? 85.862 29.675 38.509 1.00 40.49 394 ILE B C 1
ATOM 8061 O O . ILE B 1 414 ? 85.908 29.050 37.445 1.00 37.97 394 ILE B O 1
ATOM 8066 N N . TRP B 1 415 ? 84.728 29.980 39.130 1.00 41.89 395 TRP B N 1
ATOM 8067 C CA . TRP B 1 415 ? 83.438 29.735 38.525 1.00 42.37 395 TRP B CA 1
ATOM 8068 C C . TRP B 1 415 ? 82.958 31.037 37.932 1.00 45.54 395 TRP B C 1
ATOM 8069 O O . TRP B 1 415 ? 82.953 32.070 38.601 1.00 45.05 395 TRP B O 1
ATOM 8080 N N . HIS B 1 416 ? 82.573 30.988 36.666 1.00 47.15 396 HIS B N 1
ATOM 8081 C CA . HIS B 1 416 ? 82.083 32.165 35.984 1.00 50.50 396 HIS B CA 1
ATOM 8082 C C . HIS B 1 416 ? 80.978 31.754 35.041 1.00 52.46 396 HIS B C 1
ATOM 8083 O O . HIS B 1 416 ? 80.952 30.624 34.555 1.00 50.09 396 HIS B O 1
ATOM 8090 N N . MET B 1 417 ? 80.051 32.675 34.820 1.00 56.40 397 MET B N 1
ATOM 8091 C CA . MET B 1 417 ? 79.033 32.546 33.796 1.00 61.23 397 MET B CA 1
ATOM 8092 C C . MET B 1 417 ? 79.705 32.140 32.489 1.00 62.50 397 MET B C 1
ATOM 8093 O O . MET B 1 417 ? 80.589 32.843 31.986 1.00 60.78 397 MET B O 1
ATOM 8098 N N . ALA B 1 418 ? 79.322 30.982 31.967 1.00 65.50 398 ALA B N 1
ATOM 8099 C CA . ALA B 1 418 ? 79.848 30.539 30.694 1.00 71.64 398 ALA B CA 1
ATOM 8100 C C . ALA B 1 418 ? 78.850 30.970 29.639 1.00 78.05 398 ALA B C 1
ATOM 8101 O O . ALA B 1 418 ? 78.246 32.046 29.747 1.00 80.21 398 ALA B O 1
ATOM 8103 N N . TRP B 1 419 ? 78.672 30.154 28.613 1.00 84.39 399 TRP B N 1
ATOM 8104 C CA . TRP B 1 419 ? 77.628 30.439 27.651 1.00 91.81 399 TRP B CA 1
ATOM 8105 C C . TRP B 1 419 ? 76.601 29.307 27.597 1.00 94.74 399 TRP B C 1
ATOM 8106 O O . TRP B 1 419 ? 76.172 28.892 26.515 1.00 96.57 399 TRP B O 1
ATOM 8117 N N . SER B 1 420 ? 76.211 28.824 28.781 1.00 96.72 400 SER B N 1
ATOM 8118 C CA . SER B 1 420 ? 75.197 27.771 28.922 1.00 99.01 400 SER B CA 1
ATOM 8119 C C . SER B 1 420 ? 73.892 28.126 28.200 1.00 102.32 400 SER B C 1
ATOM 8120 O O . SER B 1 420 ? 72.864 28.401 28.836 1.00 103.05 400 SER B O 1
ATOM 8123 N N . ASP B 1 421 ? 73.963 28.105 26.863 1.00 104.51 401 ASP B N 1
ATOM 8124 C CA . ASP B 1 421 ? 72.845 28.405 25.944 1.00 106.28 401 ASP B CA 1
ATOM 8125 C C . ASP B 1 421 ? 72.054 29.702 26.226 1.00 107.14 401 ASP B C 1
ATOM 8126 O O . ASP B 1 421 ? 70.974 29.911 25.661 1.00 109.12 401 ASP B O 1
ATOM 8131 N N . LYS B 1 422 ? 72.617 30.567 27.074 1.00 105.70 402 LYS B N 1
ATOM 8132 C CA . LYS B 1 422 ? 71.987 31.833 27.475 1.00 105.23 402 LYS B CA 1
ATOM 8133 C C . LYS B 1 422 ? 72.398 33.005 26.575 1.00 104.99 402 LYS B C 1
ATOM 8134 O O . LYS B 1 422 ? 71.722 34.039 26.546 1.00 105.65 402 LYS B O 1
ATOM 8140 N N . ASP B 1 423 ? 73.504 32.834 25.850 1.00 102.94 403 ASP B N 1
ATOM 8141 C CA . ASP B 1 423 ? 74.071 33.890 25.005 1.00 101.94 403 ASP B CA 1
ATOM 8142 C C . ASP B 1 423 ? 73.747 33.721 23.515 1.00 99.87 403 ASP B C 1
ATOM 8143 O O . ASP B 1 423 ? 73.273 32.665 23.083 1.00 99.64 403 ASP B O 1
ATOM 8148 N N . ASP B 1 424 ? 74.025 34.768 22.741 1.00 96.31 404 ASP B N 1
ATOM 8149 C CA . ASP B 1 424 ? 74.074 34.671 21.280 1.00 93.46 404 ASP B CA 1
ATOM 8150 C C . ASP B 1 424 ? 75.070 35.663 20.650 1.00 90.33 404 ASP B C 1
ATOM 8151 O O . ASP B 1 424 ? 75.386 36.708 21.237 1.00 89.61 404 ASP B O 1
ATOM 8156 N N . ALA B 1 425 ? 75.573 35.316 19.466 1.00 85.20 405 ALA B N 1
ATOM 8157 C CA . ALA B 1 425 ? 76.452 36.200 18.707 1.00 79.20 405 ALA B CA 1
ATOM 8158 C C . ALA B 1 425 ? 75.662 36.917 17.598 1.00 77.35 405 ALA B C 1
ATOM 8159 O O . ALA B 1 425 ? 76.164 37.124 16.491 1.00 75.92 405 ALA B O 1
ATOM 8161 N N . ILE B 1 426 ? 74.423 37.293 17.915 1.00 72.03 406 ILE B N 1
ATOM 8162 C CA . ILE B 1 426 ? 73.541 37.994 16.976 1.00 68.24 406 ILE B CA 1
ATOM 8163 C C . ILE B 1 426 ? 73.069 39.364 17.477 1.00 66.39 406 ILE B C 1
ATOM 8164 O O . ILE B 1 426 ? 72.600 40.185 16.681 1.00 65.92 406 ILE B O 1
ATOM 8169 N N . ASP B 1 427 ? 73.185 39.609 18.784 1.00 62.78 407 ASP B N 1
ATOM 8170 C CA . ASP B 1 427 ? 72.746 40.883 19.349 1.00 60.69 407 ASP B CA 1
ATOM 8171 C C . ASP B 1 427 ? 73.830 41.961 19.209 1.00 58.44 407 ASP B C 1
ATOM 8172 O O . ASP B 1 427 ? 74.710 41.849 18.360 1.00 56.95 407 ASP B O 1
ATOM 8177 N N . TRP B 1 428 ? 73.763 42.997 20.038 1.00 58.27 408 TRP B N 1
ATOM 8178 C CA . TRP B 1 428 ? 74.688 44.131 19.959 1.00 57.35 408 TRP B CA 1
ATOM 8179 C C . TRP B 1 428 ? 76.167 43.739 19.997 1.00 55.35 408 TRP B C 1
ATOM 8180 O O . TRP B 1 428 ? 77.009 44.423 19.419 1.00 57.94 408 TRP B O 1
ATOM 8191 N N . GLN B 1 429 ? 76.470 42.628 20.654 1.00 53.99 409 GLN B N 1
ATOM 8192 C CA . GLN B 1 429 ? 77.842 42.143 20.783 1.00 52.30 409 GLN B CA 1
ATOM 8193 C C . GLN B 1 429 ? 78.471 41.757 19.448 1.00 50.86 409 GLN B C 1
ATOM 8194 O O . GLN B 1 429 ? 79.696 41.798 19.308 1.00 51.29 409 GLN B O 1
ATOM 8200 N N . ALA B 1 430 ? 77.637 41.392 18.474 1.00 49.28 410 ALA B N 1
ATOM 8201 C CA . ALA B 1 430 ? 78.126 40.954 17.168 1.00 49.52 410 ALA B CA 1
ATOM 8202 C C . ALA B 1 430 ? 78.940 42.046 16.482 1.00 49.60 410 ALA B C 1
ATOM 8203 O O . ALA B 1 430 ? 79.847 41.749 15.697 1.00 50.17 410 ALA B O 1
ATOM 8205 N N . TYR B 1 431 ? 78.610 43.302 16.785 1.00 50.66 411 TYR B N 1
ATOM 8206 C CA . TYR B 1 431 ? 79.358 44.459 16.279 1.00 52.06 411 TYR B CA 1
ATOM 8207 C C . TYR B 1 431 ? 80.791 44.463 16.811 1.00 51.69 411 TYR B C 1
ATOM 8208 O O . TYR B 1 431 ? 81.734 44.691 16.063 1.00 51.69 411 TYR B O 1
ATOM 8217 N N . PHE B 1 432 ? 80.941 44.214 18.108 1.00 50.85 412 PHE B N 1
ATOM 8218 C CA . PHE B 1 432 ? 82.255 44.221 18.723 1.00 50.49 412 PHE B CA 1
ATOM 8219 C C . PHE B 1 432 ? 83.072 42.997 18.329 1.00 49.58 412 PHE B C 1
ATOM 8220 O O . PHE B 1 432 ? 84.260 43.115 18.058 1.00 50.00 412 PHE B O 1
ATOM 8228 N N . HIS B 1 433 ? 82.430 41.834 18.274 1.00 50.14 413 HIS B N 1
ATOM 8229 C CA . HIS B 1 433 ? 83.082 40.620 17.786 1.00 51.24 413 HIS B CA 1
ATOM 8230 C C . HIS B 1 433 ? 83.810 40.890 16.475 1.00 51.61 413 HIS B C 1
ATOM 8231 O O . HIS B 1 433 ? 85.014 40.675 16.385 1.00 51.33 413 HIS B O 1
ATOM 8238 N N . LEU B 1 434 ? 83.082 41.385 15.474 1.00 50.99 414 LEU B N 1
ATOM 8239 C CA . LEU B 1 434 ? 83.654 41.572 14.149 1.00 53.36 414 LEU B CA 1
ATOM 8240 C C . LEU B 1 434 ? 84.666 42.713 14.094 1.00 54.04 414 LEU B C 1
ATOM 8241 O O . LEU B 1 434 ? 85.788 42.519 13.626 1.00 55.94 414 LEU B O 1
ATOM 8246 N N . ARG B 1 435 ? 84.271 43.894 14.566 1.00 52.83 415 ARG B N 1
ATOM 8247 C CA . ARG B 1 435 ? 85.143 45.058 14.516 1.00 52.48 415 ARG B CA 1
ATOM 8248 C C . ARG B 1 435 ? 86.471 44.751 15.193 1.00 52.15 415 ARG B C 1
ATOM 8249 O O . ARG B 1 435 ? 87.537 44.980 14.621 1.00 52.61 415 ARG B O 1
ATOM 8257 N N . ASN B 1 436 ? 86.398 44.211 16.407 1.00 50.72 416 ASN B N 1
ATOM 8258 C CA . ASN B 1 436 ? 87.594 43.960 17.199 1.00 50.12 416 ASN B CA 1
ATOM 8259 C C . ASN B 1 436 ? 88.449 42.840 16.630 1.00 49.66 416 ASN B C 1
ATOM 8260 O O . ASN B 1 436 ? 89.680 42.902 16.696 1.00 50.70 416 ASN B O 1
ATOM 8265 N N . ARG B 1 437 ? 87.792 41.833 16.059 1.00 47.51 417 ARG B N 1
ATOM 8266 C CA . ARG B 1 437 ? 88.473 40.785 15.309 1.00 48.47 417 ARG B CA 1
ATOM 8267 C C . ARG B 1 437 ? 89.324 41.394 14.200 1.00 50.65 417 ARG B C 1
ATOM 8268 O O . ARG B 1 437 ? 90.473 40.996 13.991 1.00 51.92 417 ARG B O 1
ATOM 8276 N N . LEU B 1 438 ? 88.747 42.360 13.491 1.00 50.99 418 LEU B N 1
ATOM 8277 C CA . LEU B 1 438 ? 89.427 42.995 12.368 1.00 53.08 418 LEU B CA 1
ATOM 8278 C C . LEU B 1 438 ? 90.584 43.880 12.817 1.00 53.09 418 LEU B C 1
ATOM 8279 O O . LEU B 1 438 ? 91.629 43.909 12.159 1.00 54.70 418 LEU B O 1
ATOM 8284 N N . VAL B 1 439 ? 90.389 44.586 13.935 1.00 51.19 419 VAL B N 1
ATOM 8285 C CA . VAL B 1 439 ? 91.428 45.431 14.535 1.00 50.79 419 VAL B CA 1
ATOM 8286 C C . VAL B 1 439 ? 92.617 44.577 14.971 1.00 50.64 419 VAL B C 1
ATOM 8287 O O . VAL B 1 439 ? 93.776 44.931 14.727 1.00 54.63 419 VAL B O 1
ATOM 8291 N N . VAL B 1 440 ? 92.324 43.446 15.603 1.00 49.64 420 VAL B N 1
ATOM 8292 C CA . VAL B 1 440 ? 93.363 42.591 16.164 1.00 49.21 420 VAL B CA 1
ATOM 8293 C C . VAL B 1 440 ? 94.074 41.816 15.049 1.00 49.48 420 VAL B C 1
ATOM 8294 O O . VAL B 1 440 ? 95.301 41.677 15.073 1.00 49.24 420 VAL B O 1
ATOM 8298 N N . ALA B 1 441 ? 93.313 41.366 14.053 1.00 49.17 421 ALA B N 1
ATOM 8299 C CA . ALA B 1 441 ? 93.903 40.800 12.839 1.00 50.92 421 ALA B CA 1
ATOM 8300 C C . ALA B 1 441 ? 94.888 41.787 12.215 1.00 53.79 421 ALA B C 1
ATOM 8301 O O . ALA B 1 441 ? 96.034 41.429 11.932 1.00 55.10 421 ALA B O 1
ATOM 8303 N N . ALA B 1 442 ? 94.452 43.033 12.022 1.00 53.40 422 ALA B N 1
ATOM 8304 C CA . ALA B 1 442 ? 95.307 44.035 11.398 1.00 57.34 422 ALA B CA 1
ATOM 8305 C C . ALA B 1 442 ? 96.588 44.225 12.213 1.00 58.12 422 ALA B C 1
ATOM 8306 O O . ALA B 1 442 ? 97.675 44.429 11.653 1.00 58.21 422 ALA B O 1
ATOM 8308 N N . MET B 1 443 ? 96.436 44.130 13.534 1.00 56.02 423 MET B N 1
ATOM 8309 C CA . MET B 1 443 ? 97.511 44.324 14.497 1.00 56.24 423 MET B CA 1
ATOM 8310 C C . MET B 1 443 ? 98.532 43.174 14.535 1.00 57.09 423 MET B C 1
ATOM 8311 O O . MET B 1 443 ? 99.703 43.406 14.836 1.00 57.02 423 MET B O 1
ATOM 8316 N N . HIS B 1 444 ? 98.097 41.948 14.230 1.00 57.56 424 HIS B N 1
ATOM 8317 C CA . HIS B 1 444 ? 98.955 40.758 14.405 1.00 58.89 424 HIS B CA 1
ATOM 8318 C C . HIS B 1 444 ? 99.148 39.842 13.193 1.00 62.37 424 HIS B C 1
ATOM 8319 O O . HIS B 1 444 ? 99.993 38.951 13.250 1.00 62.15 424 HIS B O 1
ATOM 8326 N N . TRP B 1 445 ? 98.384 40.055 12.118 1.00 67.13 425 TRP B N 1
ATOM 8327 C CA . TRP B 1 445 ? 98.322 39.116 10.975 1.00 74.98 425 TRP B CA 1
ATOM 8328 C C . TRP B 1 445 ? 99.606 38.338 10.678 1.00 80.17 425 TRP B C 1
ATOM 8329 O O . TRP B 1 445 ? 99.619 37.103 10.759 1.00 82.65 425 TRP B O 1
ATOM 8340 N N . ASP B 1 446 ? 100.661 39.068 10.310 1.00 85.59 426 ASP B N 1
ATOM 8341 C CA . ASP B 1 446 ? 102.018 38.526 10.125 1.00 91.06 426 ASP B CA 1
ATOM 8342 C C . ASP B 1 446 ? 102.187 37.581 8.932 1.00 95.28 426 ASP B C 1
ATOM 8343 O O . ASP B 1 446 ? 103.141 37.716 8.163 1.00 97.30 426 ASP B O 1
ATOM 8348 N N . GLY B 1 447 ? 101.270 36.626 8.794 1.00 97.38 427 GLY B N 1
ATOM 8349 C CA . GLY B 1 447 ? 101.354 35.600 7.760 1.00 103.43 427 GLY B CA 1
ATOM 8350 C C . GLY B 1 447 ? 101.008 36.104 6.369 1.00 108.16 427 GLY B C 1
ATOM 8351 O O . GLY B 1 447 ? 100.796 37.307 6.181 1.00 107.38 427 GLY B O 1
ATOM 8352 N N . PRO B 1 448 ? 100.964 35.184 5.380 1.00 112.72 428 PRO B N 1
ATOM 8353 C CA . PRO B 1 448 ? 100.575 35.443 3.989 1.00 116.14 428 PRO B CA 1
ATOM 8354 C C . PRO B 1 448 ? 99.474 36.503 3.826 1.00 115.12 428 PRO B C 1
ATOM 8355 O O . PRO B 1 448 ? 98.475 36.491 4.556 1.00 112.78 428 PRO B O 1
ATOM 8359 N N . LYS B 1 449 ? 99.675 37.405 2.867 1.00 116.79 429 LYS B N 1
ATOM 8360 C CA . LYS B 1 449 ? 98.791 38.555 2.659 1.00 115.08 429 LYS B CA 1
ATOM 8361 C C . LYS B 1 449 ? 97.421 38.149 2.100 1.00 114.24 429 LYS B C 1
ATOM 8362 O O . LYS B 1 449 ? 96.382 38.549 2.638 1.00 112.06 429 LYS B O 1
ATOM 8368 N N . ALA B 1 450 ? 97.436 37.342 1.038 1.00 115.05 430 ALA B N 1
ATOM 8369 C CA . ALA B 1 450 ? 96.218 36.884 0.360 1.00 113.87 430 ALA B CA 1
ATOM 8370 C C . ALA B 1 450 ? 95.346 35.964 1.223 1.00 110.43 430 ALA B C 1
ATOM 8371 O O . ALA B 1 450 ? 94.214 35.641 0.847 1.00 110.74 430 ALA B O 1
ATOM 8373 N N . GLN B 1 451 ? 95.876 35.561 2.379 1.00 105.85 431 GLN B N 1
ATOM 8374 C CA . GLN B 1 451 ? 95.172 34.697 3.332 1.00 101.89 431 GLN B CA 1
ATOM 8375 C C . GLN B 1 451 ? 93.987 35.405 4.004 1.00 96.41 431 GLN B C 1
ATOM 8376 O O . GLN B 1 451 ? 93.216 34.783 4.742 1.00 94.91 431 GLN B O 1
ATOM 8382 N N . VAL B 1 452 ? 93.847 36.703 3.744 1.00 92.54 432 VAL B N 1
ATOM 8383 C CA . VAL B 1 452 ? 92.747 37.490 4.300 1.00 87.25 432 VAL B CA 1
ATOM 8384 C C . VAL B 1 452 ? 91.406 37.154 3.625 1.00 85.94 432 VAL B C 1
ATOM 8385 O O . VAL B 1 452 ? 90.341 37.459 4.165 1.00 83.45 432 VAL B O 1
ATOM 8389 N N . ILE B 1 453 ? 91.474 36.516 2.456 1.00 86.41 433 ILE B N 1
ATOM 8390 C CA . ILE B 1 453 ? 90.290 35.991 1.771 1.00 85.87 433 ILE B CA 1
ATOM 8391 C C . ILE B 1 453 ? 89.560 34.986 2.669 1.00 83.29 433 ILE B C 1
ATOM 8392 O O . ILE B 1 453 ? 88.329 34.977 2.725 1.00 81.88 433 ILE B O 1
ATOM 8397 N N . GLY B 1 454 ? 90.332 34.166 3.382 1.00 82.14 434 GLY B N 1
ATOM 8398 C CA . GLY B 1 454 ? 89.798 33.180 4.325 1.00 80.34 434 GLY B CA 1
ATOM 8399 C C . GLY B 1 454 ? 88.886 33.751 5.399 1.00 76.35 434 GLY B C 1
ATOM 8400 O O . GLY B 1 454 ? 87.897 33.123 5.773 1.00 75.38 434 GLY B O 1
ATOM 8401 N N . LEU B 1 455 ? 89.223 34.940 5.894 1.00 74.00 435 LEU B N 1
ATOM 8402 C CA . LEU B 1 455 ? 88.406 35.645 6.879 1.00 70.41 435 LEU B CA 1
ATOM 8403 C C . LEU B 1 455 ? 87.144 36.219 6.245 1.00 71.19 435 LEU B C 1
ATOM 8404 O O . LEU B 1 455 ? 86.075 36.196 6.855 1.00 70.35 435 LEU B O 1
ATOM 8409 N N . VAL B 1 456 ? 87.282 36.745 5.029 1.00 74.19 436 VAL B N 1
ATOM 8410 C CA . VAL B 1 456 ? 86.164 37.337 4.295 1.00 75.67 436 VAL B CA 1
ATOM 8411 C C . VAL B 1 456 ? 85.176 36.247 3.882 1.00 78.06 436 VAL B C 1
ATOM 8412 O O . VAL B 1 456 ? 83.963 36.432 3.981 1.00 77.97 436 VAL B O 1
ATOM 8416 N N . ARG B 1 457 ? 85.713 35.111 3.437 1.00 81.46 437 ARG B N 1
ATOM 8417 C CA . ARG B 1 457 ? 84.923 33.915 3.130 1.00 84.37 437 ARG B CA 1
ATOM 8418 C C . ARG B 1 457 ? 84.138 33.429 4.364 1.00 82.10 437 ARG B C 1
ATOM 8419 O O . ARG B 1 457 ? 82.975 33.028 4.249 1.00 81.78 437 ARG B O 1
ATOM 8427 N N . SER B 1 458 ? 84.786 33.475 5.532 1.00 80.10 438 SER B N 1
ATOM 8428 C CA . SER B 1 458 ? 84.162 33.121 6.817 1.00 79.25 438 SER B CA 1
ATOM 8429 C C . SER B 1 458 ? 82.977 34.024 7.138 1.00 76.85 438 SER B C 1
ATOM 8430 O O . SER B 1 458 ? 81.956 33.564 7.650 1.00 76.46 438 SER B O 1
ATOM 8433 N N . HIS B 1 459 ? 83.133 35.310 6.837 1.00 75.15 439 HIS B N 1
ATOM 8434 C CA . HIS B 1 459 ? 82.126 36.310 7.154 1.00 72.27 439 HIS B CA 1
ATOM 8435 C C . HIS B 1 459 ? 80.958 36.245 6.172 1.00 72.75 439 HIS B C 1
ATOM 8436 O O . HIS B 1 459 ? 79.809 36.434 6.568 1.00 71.28 439 HIS B O 1
ATOM 8443 N N . LEU B 1 460 ? 81.261 35.965 4.904 1.00 73.76 440 LEU B N 1
ATOM 8444 C CA . LEU B 1 460 ? 80.239 35.810 3.861 1.00 75.08 440 LEU B CA 1
ATOM 8445 C C . LEU B 1 460 ? 79.289 34.648 4.149 1.00 75.32 440 LEU B C 1
ATOM 8446 O O . LEU B 1 460 ? 78.081 34.774 3.946 1.00 76.42 440 LEU B O 1
ATOM 8451 N N . LYS B 1 461 ? 79.838 33.525 4.612 1.00 75.62 441 LYS B N 1
ATOM 8452 C CA . LYS B 1 461 ? 79.027 32.380 5.034 1.00 75.79 441 LYS B CA 1
ATOM 8453 C C . LYS B 1 461 ? 78.142 32.759 6.221 1.00 71.31 441 LYS B C 1
ATOM 8454 O O . LYS B 1 461 ? 76.952 32.436 6.240 1.00 70.98 441 LYS B O 1
ATOM 8460 N N . ALA B 1 462 ? 78.725 33.455 7.195 1.00 67.66 442 ALA B N 1
ATOM 8461 C CA . ALA B 1 462 ? 77.983 33.923 8.366 1.00 64.26 442 ALA B CA 1
ATOM 8462 C C . ALA B 1 462 ? 76.874 34.904 7.983 1.00 63.85 442 ALA B C 1
ATOM 8463 O O . ALA B 1 462 ? 75.771 34.825 8.522 1.00 64.39 442 ALA B O 1
ATOM 8465 N N . THR B 1 463 ? 77.168 35.806 7.043 1.00 63.53 443 THR B N 1
ATOM 8466 C CA . THR B 1 463 ? 76.233 36.854 6.635 1.00 62.73 443 THR B CA 1
ATOM 8467 C C . THR B 1 463 ? 75.008 36.246 5.956 1.00 65.28 443 THR B C 1
ATOM 8468 O O . THR B 1 463 ? 73.869 36.617 6.261 1.00 64.26 443 THR B O 1
ATOM 8472 N N . LEU B 1 464 ? 75.255 35.305 5.049 1.00 66.97 444 LEU B N 1
ATOM 8473 C CA . LEU B 1 464 ? 74.192 34.591 4.350 1.00 69.49 444 LEU B CA 1
ATOM 8474 C C . LEU B 1 464 ? 73.336 33.775 5.316 1.00 69.56 444 LEU B C 1
ATOM 8475 O O . LEU B 1 464 ? 72.123 33.661 5.140 1.00 69.79 444 LEU B O 1
ATOM 8480 N N . LYS B 1 465 ? 73.977 33.225 6.343 1.00 68.88 445 LYS B N 1
ATOM 8481 C CA . LYS B 1 465 ? 73.274 32.469 7.368 1.00 69.39 445 LYS B CA 1
ATOM 8482 C C . LYS B 1 465 ? 72.416 33.387 8.251 1.00 67.69 445 LYS B C 1
ATOM 8483 O O . LYS B 1 465 ? 71.311 33.007 8.634 1.00 69.22 445 LYS B O 1
ATOM 8489 N N . HIS B 1 466 ? 72.913 34.587 8.560 1.00 64.93 446 HIS B N 1
ATOM 8490 C CA . HIS B 1 466 ? 72.141 35.558 9.350 1.00 62.94 446 HIS B CA 1
ATOM 8491 C C . HIS B 1 466 ? 70.884 35.996 8.603 1.00 64.21 446 HIS B C 1
ATOM 8492 O O . HIS B 1 466 ? 69.798 36.065 9.183 1.00 65.21 446 HIS B O 1
ATOM 8499 N N . LEU B 1 467 ? 71.040 36.292 7.317 1.00 63.57 447 LEU B N 1
ATOM 8500 C CA . LEU B 1 467 ? 69.923 36.702 6.479 1.00 65.10 447 LEU B CA 1
ATOM 8501 C C . LEU B 1 467 ? 68.880 35.593 6.304 1.00 66.06 447 LEU B C 1
ATOM 8502 O O . LEU B 1 467 ? 67.680 35.857 6.356 1.00 66.45 447 LEU B O 1
ATOM 8507 N N . ALA B 1 468 ? 69.346 34.358 6.116 1.00 67.04 448 ALA B N 1
ATOM 8508 C CA . ALA B 1 468 ? 68.463 33.186 6.025 1.00 67.28 448 ALA B CA 1
ATOM 8509 C C . ALA B 1 468 ? 67.702 32.937 7.327 1.00 65.37 448 ALA B C 1
ATOM 8510 O O . ALA B 1 468 ? 66.582 32.415 7.307 1.00 65.92 448 ALA B O 1
ATOM 8512 N N . CYS B 1 469 ? 68.316 33.303 8.451 1.00 62.26 449 CYS B N 1
ATOM 8513 C CA . CYS B 1 469 ? 67.662 33.213 9.762 1.00 61.76 449 CYS B CA 1
ATOM 8514 C C . CYS B 1 469 ? 66.855 34.476 10.088 1.00 60.93 449 CYS B C 1
ATOM 8515 O O . CYS B 1 469 ? 66.271 34.576 11.162 1.00 62.48 449 CYS B O 1
ATOM 8518 N N . LEU B 1 470 ? 66.817 35.422 9.146 1.00 61.81 450 LEU B N 1
ATOM 8519 C CA . LEU B 1 470 ? 66.092 36.698 9.285 1.00 60.05 450 LEU B CA 1
ATOM 8520 C C . LEU B 1 470 ? 66.703 37.624 10.330 1.00 58.27 450 LEU B C 1
ATOM 8521 O O . LEU B 1 470 ? 66.025 38.508 10.862 1.00 58.15 450 LEU B O 1
ATOM 8526 N N . GLU B 1 471 ? 67.986 37.428 10.606 1.00 56.19 451 GLU B N 1
ATOM 8527 C CA . GLU B 1 471 ? 68.690 38.244 11.592 1.00 56.28 451 GLU B CA 1
ATOM 8528 C C . GLU B 1 471 ? 69.296 39.468 10.895 1.00 56.04 451 GLU B C 1
ATOM 8529 O O . GLU B 1 471 ? 70.518 39.586 10.774 1.00 54.97 451 GLU B O 1
ATOM 8535 N N . TYR B 1 472 ? 68.418 40.370 10.447 1.00 57.59 452 TYR B N 1
ATOM 8536 C CA . TYR B 1 472 ? 68.807 41.551 9.656 1.00 58.61 452 TYR B CA 1
ATOM 8537 C C . TYR B 1 472 ? 69.642 42.590 10.432 1.00 58.49 452 TYR B C 1
ATOM 8538 O O . TYR B 1 472 ? 70.628 43.117 9.906 1.00 57.36 452 TYR B O 1
ATOM 8547 N N . SER B 1 473 ? 69.249 42.881 11.674 1.00 57.84 453 SER B N 1
ATOM 8548 C CA . SER B 1 473 ? 69.965 43.849 12.505 1.00 56.27 453 SER B CA 1
ATOM 8549 C C . SER B 1 473 ? 71.425 43.435 12.715 1.00 55.54 453 SER B C 1
ATOM 8550 O O . SER B 1 473 ? 72.317 44.287 12.780 1.00 55.26 453 SER B O 1
ATOM 8553 N N . THR B 1 474 ? 71.652 42.125 12.813 1.00 54.14 454 THR B N 1
ATOM 8554 C CA . THR B 1 474 ? 72.994 41.554 12.963 1.00 53.60 454 THR B CA 1
ATOM 8555 C C . THR B 1 474 ? 73.874 41.967 11.777 1.00 55.25 454 THR B C 1
ATOM 8556 O O . THR B 1 474 ? 75.025 42.367 11.956 1.00 55.77 454 THR B O 1
ATOM 8560 N N . VAL B 1 475 ? 73.315 41.897 10.573 1.00 56.73 455 VAL B N 1
ATOM 8561 C CA . VAL B 1 475 ? 74.057 42.248 9.362 1.00 57.82 455 VAL B CA 1
ATOM 8562 C C . VAL B 1 475 ? 74.321 43.758 9.295 1.00 59.52 455 VAL B C 1
ATOM 8563 O O . VAL B 1 475 ? 75.432 44.189 8.959 1.00 61.87 455 VAL B O 1
ATOM 8567 N N . ALA B 1 476 ? 73.311 44.553 9.642 1.00 59.90 456 ALA B N 1
ATOM 8568 C CA . ALA B 1 476 ? 73.437 46.011 9.644 1.00 60.44 456 ALA B CA 1
ATOM 8569 C C . ALA B 1 476 ? 74.556 46.498 10.567 1.00 59.88 456 ALA B C 1
ATOM 8570 O O . ALA B 1 476 ? 75.353 47.343 10.164 1.00 61.14 456 ALA B O 1
ATOM 8572 N N . ILE B 1 477 ? 74.617 45.962 11.790 1.00 56.60 457 ILE B N 1
ATOM 8573 C CA . ILE B 1 477 ? 75.646 46.361 12.752 1.00 55.63 457 ILE B CA 1
ATOM 8574 C C . ILE B 1 477 ? 77.026 45.787 12.417 1.00 55.62 457 ILE B C 1
ATOM 8575 O O . ILE B 1 477 ? 78.053 46.349 12.807 1.00 54.97 457 ILE B O 1
ATOM 8580 N N . GLN B 1 478 ? 77.048 44.670 11.699 1.00 56.02 458 GLN B N 1
ATOM 8581 C CA . GLN B 1 478 ? 78.309 44.113 11.227 1.00 57.08 458 GLN B CA 1
ATOM 8582 C C . GLN B 1 478 ? 78.875 44.940 10.066 1.00 58.49 458 GLN B C 1
ATOM 8583 O O . GLN B 1 478 ? 80.094 44.995 9.879 1.00 59.16 458 GLN B O 1
ATOM 8589 N N . ASN B 1 479 ? 77.991 45.577 9.297 1.00 58.68 459 ASN B N 1
ATOM 8590 C CA . ASN B 1 479 ? 78.414 46.548 8.282 1.00 60.42 459 ASN B CA 1
ATOM 8591 C C . ASN B 1 479 ? 79.038 47.772 8.942 1.00 60.18 459 ASN B C 1
ATOM 8592 O O . ASN B 1 479 ? 80.105 48.234 8.522 1.00 60.68 459 ASN B O 1
ATOM 8597 N N . LYS B 1 480 ? 78.383 48.269 9.993 1.00 59.41 460 LYS B N 1
ATOM 8598 C CA . LYS B 1 480 ? 78.907 49.384 10.774 1.00 59.94 460 LYS B CA 1
ATOM 8599 C C . LYS B 1 480 ? 80.283 49.035 11.335 1.00 57.33 460 LYS B C 1
ATOM 8600 O O . LYS B 1 480 ? 81.193 49.868 11.318 1.00 58.29 460 LYS B O 1
ATOM 8606 N N . ALA B 1 481 ? 80.426 47.794 11.801 1.00 55.52 461 ALA B N 1
ATOM 8607 C CA . ALA B 1 481 ? 81.674 47.299 12.379 1.00 54.35 461 ALA B CA 1
ATOM 8608 C C . ALA B 1 481 ? 82.842 47.477 11.419 1.00 55.38 461 ALA B C 1
ATOM 8609 O O . ALA B 1 481 ? 83.893 48.003 11.801 1.00 55.89 461 ALA B O 1
ATOM 8611 N N . ILE B 1 482 ? 82.638 47.043 10.177 1.00 56.08 462 ILE B N 1
ATOM 8612 C CA . ILE B 1 482 ? 83.648 47.149 9.127 1.00 58.52 462 ILE B CA 1
ATOM 8613 C C . ILE B 1 482 ? 83.984 48.609 8.831 1.00 60.82 462 ILE B C 1
ATOM 8614 O O . ILE B 1 482 ? 85.161 48.970 8.712 1.00 61.09 462 ILE B O 1
ATOM 8619 N N . ASP B 1 483 ? 82.947 49.440 8.734 1.00 63.13 463 ASP B N 1
ATOM 8620 C CA . ASP B 1 483 ? 83.120 50.880 8.542 1.00 65.88 463 ASP B CA 1
ATOM 8621 C C . ASP B 1 483 ? 83.996 51.462 9.645 1.00 63.96 463 ASP B C 1
ATOM 8622 O O . ASP B 1 483 ? 84.973 52.145 9.364 1.00 65.17 463 ASP B O 1
ATOM 8627 N N . ASP B 1 484 ? 83.658 51.169 10.897 1.00 61.05 464 ASP B N 1
ATOM 8628 C CA . ASP B 1 484 ? 84.416 51.708 12.020 1.00 61.30 464 ASP B CA 1
ATOM 8629 C C . ASP B 1 484 ? 85.861 51.208 12.043 1.00 60.65 464 ASP B C 1
ATOM 8630 O O . ASP B 1 484 ? 86.779 51.991 12.274 1.00 62.98 464 ASP B O 1
ATOM 8635 N N . PHE B 1 485 ? 86.060 49.920 11.775 1.00 58.38 465 PHE B N 1
ATOM 8636 C CA . PHE B 1 485 ? 87.405 49.382 11.578 1.00 57.67 465 PHE B CA 1
ATOM 8637 C C . PHE B 1 485 ? 88.172 50.130 10.467 1.00 60.29 465 PHE B C 1
ATOM 8638 O O . PHE B 1 485 ? 89.319 50.549 10.671 1.00 61.70 465 PHE B O 1
ATOM 8646 N N . LEU B 1 486 ? 87.538 50.303 9.309 1.00 61.18 466 LEU B N 1
ATOM 8647 C CA . LEU B 1 486 ? 88.194 50.950 8.156 1.00 64.18 466 LEU B CA 1
ATOM 8648 C C . LEU B 1 486 ? 88.558 52.423 8.379 1.00 65.06 466 LEU B C 1
ATOM 8649 O O . LEU B 1 486 ? 89.514 52.928 7.780 1.00 68.18 466 LEU B O 1
ATOM 8654 N N . ALA B 1 487 ? 87.803 53.101 9.243 1.00 64.12 467 ALA B N 1
ATOM 8655 C CA . ALA B 1 487 ? 88.064 54.502 9.588 1.00 65.08 467 ALA B CA 1
ATOM 8656 C C . ALA B 1 487 ? 89.347 54.686 10.411 1.00 64.80 467 ALA B C 1
ATOM 8657 O O . ALA B 1 487 ? 89.879 55.792 10.506 1.00 67.81 467 ALA B O 1
ATOM 8659 N N . GLY B 1 488 ? 89.838 53.606 11.006 1.00 61.22 468 GLY B N 1
ATOM 8660 C CA . GLY B 1 488 ? 91.166 53.620 11.602 1.00 62.02 468 GLY B CA 1
ATOM 8661 C C . GLY B 1 488 ? 91.239 53.651 13.120 1.00 59.98 468 GLY B C 1
ATOM 8662 O O . GLY B 1 488 ? 90.220 53.797 13.793 1.00 58.21 468 GLY B O 1
ATOM 8663 N N . PRO B 1 489 ? 92.462 53.542 13.661 1.00 60.20 469 PRO B N 1
ATOM 8664 C CA . PRO B 1 489 ? 92.702 53.400 15.100 1.00 61.67 469 PRO B CA 1
ATOM 8665 C C . PRO B 1 489 ? 92.297 54.614 15.922 1.00 63.52 469 PRO B C 1
ATOM 8666 O O . PRO B 1 489 ? 91.813 54.461 17.041 1.00 65.04 469 PRO B O 1
ATOM 8670 N N . GLU B 1 490 ? 92.504 55.808 15.385 1.00 66.81 470 GLU B N 1
ATOM 8671 C CA . GLU B 1 490 ? 92.140 57.020 16.103 1.00 70.65 470 GLU B CA 1
ATOM 8672 C C . GLU B 1 490 ? 90.622 57.116 16.251 1.00 69.48 470 GLU B C 1
ATOM 8673 O O . GLU B 1 490 ? 90.123 57.490 17.315 1.00 69.49 470 GLU B O 1
ATOM 8679 N N . HIS B 1 491 ? 89.901 56.758 15.190 1.00 68.81 471 HIS B N 1
ATOM 8680 C CA . HIS B 1 491 ? 88.444 56.666 15.238 1.00 68.35 471 HIS B CA 1
ATOM 8681 C C . HIS B 1 491 ? 87.965 55.601 16.237 1.00 66.63 471 HIS B C 1
ATOM 8682 O O . HIS B 1 491 ? 87.021 55.844 16.992 1.00 66.78 471 HIS B O 1
ATOM 8689 N N . ILE B 1 492 ? 88.614 54.434 16.235 1.00 63.71 472 ILE B N 1
ATOM 8690 C CA . ILE B 1 492 ? 88.286 53.359 17.173 1.00 62.50 472 ILE B CA 1
ATOM 8691 C C . ILE B 1 492 ? 88.340 53.879 18.613 1.00 63.28 472 ILE B C 1
ATOM 8692 O O . ILE B 1 492 ? 87.403 53.686 19.385 1.00 62.56 472 ILE B O 1
ATOM 8697 N N . PHE B 1 493 ? 89.437 54.552 18.950 1.00 64.79 473 PHE B N 1
ATOM 8698 C CA . PHE B 1 493 ? 89.628 55.119 20.276 1.00 64.71 473 PHE B CA 1
ATOM 8699 C C . PHE B 1 493 ? 88.547 56.133 20.639 1.00 65.68 473 PHE B C 1
ATOM 8700 O O . PHE B 1 493 ? 88.044 56.128 21.763 1.00 66.29 473 PHE B O 1
ATOM 8708 N N . SER B 1 494 ? 88.191 56.993 19.687 1.00 66.56 474 SER B N 1
ATOM 8709 C CA . SER B 1 494 ? 87.203 58.047 19.932 1.00 67.86 474 SER B CA 1
ATOM 8710 C C . SER B 1 494 ? 85.795 57.510 20.224 1.00 66.26 474 SER B C 1
ATOM 8711 O O . SER B 1 494 ? 85.003 58.187 20.879 1.00 67.14 474 SER B O 1
ATOM 8714 N N . ILE B 1 495 ? 85.497 56.295 19.759 1.00 63.62 475 ILE B N 1
ATOM 8715 C CA . ILE B 1 495 ? 84.184 55.675 20.003 1.00 61.84 475 ILE B CA 1
ATOM 8716 C C . ILE B 1 495 ? 84.192 54.656 21.150 1.00 60.71 475 ILE B C 1
ATOM 8717 O O . ILE B 1 495 ? 83.271 53.841 21.270 1.00 60.44 475 ILE B O 1
ATOM 8722 N N . LEU B 1 496 ? 85.213 54.719 22.003 1.00 59.22 476 LEU B N 1
ATOM 8723 C CA . LEU B 1 496 ? 85.323 53.789 23.124 1.00 59.22 476 LEU B CA 1
ATOM 8724 C C . LEU B 1 496 ? 84.006 53.685 23.902 1.00 60.56 476 LEU B C 1
ATOM 8725 O O . LEU B 1 496 ? 83.506 52.583 24.156 1.00 59.40 476 LEU B O 1
ATOM 8730 N N . GLU B 1 497 ? 83.449 54.839 24.253 1.00 62.38 477 GLU B N 1
ATOM 8731 C CA . GLU B 1 497 ? 82.210 54.910 25.003 1.00 63.55 477 GLU B CA 1
ATOM 8732 C C . GLU B 1 497 ? 80.986 54.990 24.088 1.00 65.05 477 GLU B C 1
ATOM 8733 O O . GLU B 1 497 ? 79.964 54.370 24.380 1.00 66.17 477 GLU B O 1
ATOM 8739 N N . SER B 1 498 ? 81.091 55.734 22.984 1.00 65.75 478 SER B N 1
ATOM 8740 C CA . SER B 1 498 ? 79.919 56.059 22.161 1.00 66.32 478 SER B CA 1
ATOM 8741 C C . SER B 1 498 ? 79.434 54.945 21.216 1.00 64.65 478 SER B C 1
ATOM 8742 O O . SER B 1 498 ? 78.304 55.008 20.725 1.00 64.54 478 SER B O 1
ATOM 8745 N N . ALA B 1 499 ? 80.276 53.938 20.972 1.00 62.97 479 ALA B N 1
ATOM 8746 C CA . ALA B 1 499 ? 79.930 52.808 20.082 1.00 62.48 479 ALA B CA 1
ATOM 8747 C C . ALA B 1 499 ? 78.692 52.012 20.512 1.00 61.71 479 ALA B C 1
ATOM 8748 O O . ALA B 1 499 ? 77.833 51.708 19.685 1.00 62.99 479 ALA B O 1
ATOM 8750 N N . LEU B 1 500 ? 78.612 51.668 21.796 1.00 61.69 480 LEU B N 1
ATOM 8751 C CA . LEU B 1 500 ? 77.452 50.953 22.335 1.00 61.79 480 LEU B CA 1
ATOM 8752 C C . LEU B 1 500 ? 76.116 51.675 22.073 1.00 63.40 480 LEU B C 1
ATOM 8753 O O . LEU B 1 500 ? 75.202 51.061 21.521 1.00 63.19 480 LEU B O 1
ATOM 8758 N N . PRO B 1 501 ? 75.994 52.967 22.466 1.00 65.66 481 PRO B N 1
ATOM 8759 C CA . PRO B 1 501 ? 74.751 53.694 22.170 1.00 67.99 481 PRO B CA 1
ATOM 8760 C C . PRO B 1 501 ? 74.415 53.770 20.682 1.00 68.81 481 PRO B C 1
ATOM 8761 O O . PRO B 1 501 ? 73.240 53.755 20.317 1.00 69.65 481 PRO B O 1
ATOM 8765 N N . GLN B 1 502 ? 75.439 53.844 19.839 1.00 69.26 482 GLN B N 1
ATOM 8766 C CA . GLN B 1 502 ? 75.242 53.922 18.400 1.00 72.31 482 GLN B CA 1
ATOM 8767 C C . GLN B 1 502 ? 74.730 52.587 17.843 1.00 69.67 482 GLN B C 1
ATOM 8768 O O . GLN B 1 502 ? 73.877 52.565 16.949 1.00 70.38 482 GLN B O 1
ATOM 8774 N N . VAL B 1 503 ? 75.238 51.486 18.388 1.00 66.97 483 VAL B N 1
ATOM 8775 C CA . VAL B 1 503 ? 74.821 50.151 17.963 1.00 65.42 483 VAL B CA 1
ATOM 8776 C C . VAL B 1 503 ? 73.357 49.896 18.336 1.00 66.33 483 VAL B C 1
ATOM 8777 O O . VAL B 1 503 ? 72.599 49.326 17.541 1.00 64.31 483 VAL B O 1
ATOM 8781 N N . HIS B 1 504 ? 72.963 50.342 19.528 1.00 66.81 484 HIS B N 1
ATOM 8782 C CA . HIS B 1 504 ? 71.571 50.237 19.961 1.00 68.00 484 HIS B CA 1
ATOM 8783 C C . HIS B 1 504 ? 70.609 51.061 19.114 1.00 69.84 484 HIS B C 1
ATOM 8784 O O . HIS B 1 504 ? 69.519 50.594 18.795 1.00 70.23 484 HIS B O 1
ATOM 8791 N N . ARG B 1 505 ? 71.012 52.276 18.748 1.00 71.50 485 ARG B N 1
ATOM 8792 C CA . ARG B 1 505 ? 70.170 53.133 17.922 1.00 75.01 485 ARG B CA 1
ATOM 8793 C C . ARG B 1 505 ? 69.854 52.483 16.574 1.00 73.59 485 ARG B C 1
ATOM 8794 O O . ARG B 1 505 ? 68.743 52.628 16.059 1.00 75.34 485 ARG B O 1
ATOM 8802 N N . ILE B 1 506 ? 70.827 51.766 16.018 1.00 70.26 486 ILE B N 1
ATOM 8803 C CA . ILE B 1 506 ? 70.634 51.042 14.765 1.00 70.19 486 ILE B CA 1
ATOM 8804 C C . ILE B 1 506 ? 69.654 49.882 14.945 1.00 68.88 486 ILE B C 1
ATOM 8805 O O . ILE B 1 506 ? 68.769 49.681 14.110 1.00 69.07 486 ILE B O 1
ATOM 8810 N N . ARG B 1 507 ? 69.801 49.143 16.043 1.00 66.84 487 ARG B N 1
ATOM 8811 C CA . ARG B 1 507 ? 69.006 47.938 16.274 1.00 66.25 487 ARG B CA 1
ATOM 8812 C C . ARG B 1 507 ? 67.525 48.215 16.513 1.00 68.44 487 ARG B C 1
ATOM 8813 O O . ARG B 1 507 ? 66.682 47.394 16.155 1.00 69.37 487 ARG B O 1
ATOM 8821 N N . LYS B 1 508 ? 67.213 49.378 17.088 1.00 70.79 488 LYS B N 1
ATOM 8822 C CA . LYS B 1 508 ? 65.834 49.752 17.429 1.00 73.31 488 LYS B CA 1
ATOM 8823 C C . LYS B 1 508 ? 64.877 49.849 16.235 1.00 73.92 488 LYS B C 1
ATOM 8824 O O . LYS B 1 508 ? 63.656 49.841 16.416 1.00 76.34 488 LYS B O 1
ATOM 8830 N N . SER B 1 509 ? 65.425 49.942 15.028 1.00 72.34 489 SER B N 1
ATOM 8831 C CA . SER B 1 509 ? 64.602 50.064 13.826 1.00 73.49 489 SER B CA 1
ATOM 8832 C C . SER B 1 509 ? 64.377 48.714 13.132 1.00 71.27 489 SER B C 1
ATOM 8833 O O . SER B 1 509 ? 63.663 48.631 12.127 1.00 72.35 489 SER B O 1
ATOM 8836 N N . TYR B 1 510 ? 64.996 47.666 13.667 1.00 67.82 490 TYR B N 1
ATOM 8837 C CA . TYR B 1 510 ? 64.827 46.324 13.126 1.00 65.64 490 TYR B CA 1
ATOM 8838 C C . TYR B 1 510 ? 63.965 45.490 14.064 1.00 65.94 490 TYR B C 1
ATOM 8839 O O . TYR B 1 510 ? 64.251 45.404 15.265 1.00 66.05 490 TYR B O 1
ATOM 8848 N N . PRO B 1 511 ? 62.887 44.890 13.528 1.00 66.97 491 PRO B N 1
ATOM 8849 C CA . PRO B 1 511 ? 62.009 44.045 14.347 1.00 65.79 491 PRO B CA 1
ATOM 8850 C C . PRO B 1 511 ? 62.712 42.812 14.942 1.00 64.67 491 PRO B C 1
ATOM 8851 O O . PRO B 1 511 ? 62.387 42.405 16.060 1.00 62.54 491 PRO B O 1
ATOM 8855 N N . ASP B 1 512 ? 63.683 42.244 14.225 1.00 64.22 492 ASP B N 1
ATOM 8856 C CA . ASP B 1 512 ? 64.441 41.087 14.733 1.00 63.93 492 ASP B CA 1
ATOM 8857 C C . ASP B 1 512 ? 65.239 41.397 16.006 1.00 63.23 492 ASP B C 1
ATOM 8858 O O . ASP B 1 512 ? 65.810 40.497 16.625 1.00 60.86 492 ASP B O 1
ATOM 8863 N N . ALA B 1 513 ? 65.266 42.674 16.383 1.00 56.24 493 ALA B N 1
ATOM 8864 C CA . ALA B 1 513 ? 66.050 43.144 17.524 1.00 56.27 493 ALA B CA 1
ATOM 8865 C C . ALA B 1 513 ? 65.200 43.788 18.621 1.00 55.86 493 ALA B C 1
ATOM 8866 O O . ALA B 1 513 ? 65.728 44.180 19.664 1.00 58.43 493 ALA B O 1
ATOM 8868 N N . VAL B 1 514 ? 63.894 43.918 18.393 1.00 55.01 494 VAL B N 1
ATOM 8869 C CA . VAL B 1 514 ? 63.026 44.503 19.410 1.00 54.78 494 VAL B CA 1
ATOM 8870 C C . VAL B 1 514 ? 62.404 43.384 20.245 1.00 54.17 494 VAL B C 1
ATOM 8871 O O . VAL B 1 514 ? 61.573 42.606 19.756 1.00 54.23 494 VAL B O 1
ATOM 8875 N N . VAL B 1 515 ? 62.853 43.299 21.496 1.00 52.75 495 VAL B N 1
ATOM 8876 C CA . VAL B 1 515 ? 62.459 42.238 22.416 1.00 50.94 495 VAL B CA 1
ATOM 8877 C C . VAL B 1 515 ? 61.123 42.543 23.096 1.00 52.35 495 VAL B C 1
ATOM 8878 O O . VAL B 1 515 ? 60.953 43.587 23.738 1.00 53.67 495 VAL B O 1
ATOM 8882 N N . LEU B 1 516 ? 60.183 41.617 22.945 1.00 50.83 496 LEU B N 1
ATOM 8883 C CA . LEU B 1 516 ? 58.884 41.699 23.585 1.00 52.19 496 LEU B CA 1
ATOM 8884 C C . LEU B 1 516 ? 58.842 40.651 24.702 1.00 51.64 496 LEU B C 1
ATOM 8885 O O . LEU B 1 516 ? 59.518 39.631 24.598 1.00 50.74 496 LEU B O 1
ATOM 8890 N N . PRO B 1 517 ? 58.060 40.896 25.775 1.00 52.45 497 PRO B N 1
ATOM 8891 C CA . PRO B 1 517 ? 58.091 39.979 26.920 1.00 52.25 497 PRO B CA 1
ATOM 8892 C C . PRO B 1 517 ? 57.697 38.536 26.577 1.00 51.77 497 PRO B C 1
ATOM 8893 O O . PRO B 1 517 ? 58.285 37.603 27.123 1.00 52.38 497 PRO B O 1
ATOM 8897 N N . ALA B 1 518 ? 56.724 38.356 25.684 1.00 50.26 498 ALA B N 1
ATOM 8898 C CA . ALA B 1 518 ? 56.183 37.024 25.393 1.00 49.22 498 ALA B CA 1
ATOM 8899 C C . ALA B 1 518 ? 55.533 36.951 24.017 1.00 48.93 498 ALA B C 1
ATOM 8900 O O . ALA B 1 518 ? 55.030 37.953 23.510 1.00 49.42 498 ALA B O 1
ATOM 8902 N N . ALA B 1 519 ? 55.508 35.753 23.437 1.00 47.83 499 ALA B N 1
ATOM 8903 C CA . ALA B 1 519 ? 54.830 35.536 22.157 1.00 49.60 499 ALA B CA 1
ATOM 8904 C C . ALA B 1 519 ? 53.330 35.870 22.241 1.00 50.36 499 ALA B C 1
ATOM 8905 O O . ALA B 1 519 ? 52.708 36.240 21.238 1.00 51.51 499 ALA B O 1
ATOM 8907 N N . SER B 1 520 ? 52.779 35.753 23.449 1.00 50.26 500 SER B N 1
ATOM 8908 C CA . SER B 1 520 ? 51.370 36.015 23.729 1.00 53.01 500 SER B CA 1
ATOM 8909 C C . SER B 1 520 ? 51.041 37.509 23.804 1.00 55.78 500 SER B C 1
ATOM 8910 O O . SER B 1 520 ? 49.925 37.874 24.174 1.00 57.66 500 SER B O 1
ATOM 8913 N N . GLU B 1 521 ? 52.020 38.357 23.488 1.00 57.09 501 GLU B N 1
ATOM 8914 C CA . GLU B 1 521 ? 51.800 39.798 23.343 1.00 62.32 501 GLU B CA 1
ATOM 8915 C C . GLU B 1 521 ? 51.375 40.101 21.911 1.00 61.82 501 GLU B C 1
ATOM 8916 O O . GLU B 1 521 ? 50.710 41.105 21.650 1.00 64.13 501 GLU B O 1
ATOM 8922 N N . LEU B 1 522 ? 51.776 39.226 20.993 1.00 58.49 502 LEU B N 1
ATOM 8923 C CA . LEU B 1 522 ? 51.399 39.336 19.588 1.00 60.20 502 LEU B CA 1
ATOM 8924 C C . LEU B 1 522 ? 50.196 38.432 19.296 1.00 61.61 502 LEU B C 1
ATOM 8925 O O . LEU B 1 522 ? 49.857 37.572 20.117 1.00 61.01 502 LEU B O 1
ATOM 8930 N N . PRO B 1 523 ? 49.529 38.637 18.144 1.00 63.94 503 PRO B N 1
ATOM 8931 C CA . PRO B 1 523 ? 48.423 37.747 17.770 1.00 66.69 503 PRO B CA 1
ATOM 8932 C C . PRO B 1 523 ? 48.870 36.290 17.607 1.00 65.34 503 PRO B C 1
ATOM 8933 O O . PRO B 1 523 ? 49.983 36.045 17.134 1.00 62.49 503 PRO B O 1
ATOM 8937 N N . PRO B 1 524 ? 48.007 35.327 18.004 1.00 66.79 504 PRO B N 1
ATOM 8938 C CA . PRO B 1 524 ? 48.312 33.886 17.925 1.00 65.87 504 PRO B CA 1
ATOM 8939 C C . PRO B 1 524 ? 48.828 33.476 16.537 1.00 65.55 504 PRO B C 1
ATOM 8940 O O . PRO B 1 524 ? 48.382 34.044 15.535 1.00 65.63 504 PRO B O 1
ATOM 8944 N N . PRO B 1 525 ? 49.746 32.485 16.474 1.00 63.71 505 PRO B N 1
ATOM 8945 C CA . PRO B 1 525 ? 50.389 32.148 15.204 1.00 64.31 505 PRO B CA 1
ATOM 8946 C C . PRO B 1 525 ? 49.413 31.503 14.222 1.00 67.92 505 PRO B C 1
ATOM 8947 O O . PRO B 1 525 ? 48.427 30.889 14.644 1.00 69.55 505 PRO B O 1
ATOM 8951 N N . LEU B 1 526 ? 49.678 31.660 12.926 1.00 70.00 506 LEU B N 1
ATOM 8952 C CA . LEU B 1 526 ? 48.807 31.098 11.895 1.00 73.86 506 LEU B CA 1
ATOM 8953 C C . LEU B 1 526 ? 48.884 29.573 11.898 1.00 74.26 506 LEU B C 1
ATOM 8954 O O . LEU B 1 526 ? 47.863 28.897 11.780 1.00 75.93 506 LEU B O 1
ATOM 8959 N N . HIS B 1 527 ? 50.096 29.046 12.054 1.00 73.91 507 HIS B N 1
ATOM 8960 C CA . HIS B 1 527 ? 50.324 27.605 12.100 1.00 76.10 507 HIS B CA 1
ATOM 8961 C C . HIS B 1 527 ? 50.844 27.149 13.462 1.00 75.43 507 HIS B C 1
ATOM 8962 O O . HIS B 1 527 ? 51.573 27.880 14.143 1.00 73.09 507 HIS B O 1
ATOM 8969 N N . LYS B 1 528 ? 50.466 25.935 13.856 1.00 77.31 508 LYS B N 1
ATOM 8970 C CA . LYS B 1 528 ? 51.089 25.290 15.006 1.00 77.01 508 LYS B CA 1
ATOM 8971 C C . LYS B 1 528 ? 52.398 24.690 14.511 1.00 76.85 508 LYS B C 1
ATOM 8972 O O . LYS B 1 528 ? 52.578 24.481 13.306 1.00 77.98 508 LYS B O 1
ATOM 8978 N N . ASN B 1 529 ? 53.307 24.416 15.439 1.00 76.03 509 ASN B N 1
ATOM 8979 C CA . ASN B 1 529 ? 54.619 23.884 15.087 1.00 75.50 509 ASN B CA 1
ATOM 8980 C C . ASN B 1 529 ? 54.643 22.388 14.835 1.00 77.72 509 ASN B C 1
ATOM 8981 O O . ASN B 1 529 ? 53.915 21.620 15.473 1.00 77.09 509 ASN B O 1
ATOM 8986 N N . LYS B 1 530 ? 55.482 21.998 13.880 1.00 79.97 510 LYS B N 1
ATOM 8987 C CA . LYS B 1 530 ? 55.817 20.607 13.644 1.00 82.62 510 LYS B CA 1
ATOM 8988 C C . LYS B 1 530 ? 57.281 20.427 14.028 1.00 82.03 510 LYS B C 1
ATOM 8989 O O . LYS B 1 530 ? 58.105 21.314 13.786 1.00 80.67 510 LYS B O 1
ATOM 8995 N N . ALA B 1 531 ? 57.598 19.293 14.647 1.00 83.82 511 ALA B N 1
ATOM 8996 C CA . ALA B 1 531 ? 58.980 18.956 14.988 1.00 84.53 511 ALA B CA 1
ATOM 8997 C C . ALA B 1 531 ? 59.794 18.667 13.722 1.00 86.73 511 ALA B C 1
ATOM 8998 O O . ALA B 1 531 ? 59.559 17.664 13.037 1.00 89.51 511 ALA B O 1
ATOM 9000 N N . MET B 1 532 ? 60.739 19.551 13.413 1.00 85.73 512 MET B N 1
ATOM 9001 C CA . MET B 1 532 ? 61.599 19.378 12.246 1.00 88.92 512 MET B CA 1
ATOM 9002 C C . MET B 1 532 ? 62.962 18.783 12.622 1.00 90.82 512 MET B C 1
ATOM 9003 O O . MET B 1 532 ? 63.653 19.293 13.511 1.00 88.49 512 MET B O 1
ATOM 9008 N N . LYS B 1 533 ? 63.329 17.698 11.938 1.00 94.86 513 LYS B N 1
ATOM 9009 C CA . LYS B 1 533 ? 64.606 17.013 12.159 1.00 97.53 513 LYS B CA 1
ATOM 9010 C C . LYS B 1 533 ? 65.773 17.794 11.550 1.00 97.11 513 LYS B C 1
ATOM 9011 O O . LYS B 1 533 ? 65.673 18.276 10.416 1.00 97.32 513 LYS B O 1
ATOM 9017 N N . PRO B 1 534 ? 66.885 17.925 12.302 1.00 96.44 514 PRO B N 1
ATOM 9018 C CA . PRO B 1 534 ? 68.103 18.521 11.749 1.00 96.71 514 PRO B CA 1
ATOM 9019 C C . PRO B 1 534 ? 68.634 17.678 10.583 1.00 99.97 514 PRO B C 1
ATOM 9020 O O . PRO B 1 534 ? 68.890 16.484 10.765 1.00 102.70 514 PRO B O 1
ATOM 9024 N N . PRO B 1 535 ? 68.785 18.292 9.390 1.00 100.30 515 PRO B N 1
ATOM 9025 C CA . PRO B 1 535 ? 69.142 17.577 8.157 1.00 103.44 515 PRO B CA 1
ATOM 9026 C C . PRO B 1 535 ? 70.554 16.992 8.192 1.00 106.08 515 PRO B C 1
ATOM 9027 O O . PRO B 1 535 ? 71.539 17.737 8.222 1.00 105.80 515 PRO B O 1
ATOM 9031 N N . VAL B 1 536 ? 70.642 15.664 8.190 1.00 109.13 516 VAL B N 1
ATOM 9032 C CA . VAL B 1 536 ? 71.931 14.974 8.249 1.00 112.04 516 VAL B CA 1
ATOM 9033 C C . VAL B 1 536 ? 72.374 14.515 6.858 1.00 116.14 516 VAL B C 1
ATOM 9034 O O . VAL B 1 536 ? 73.503 14.797 6.446 1.00 117.49 516 VAL B O 1
ATOM 9038 N N . ASN B 1 537 ? 71.486 13.819 6.143 1.00 117.83 517 ASN B N 1
ATOM 9039 C CA . ASN B 1 537 ? 71.761 13.370 4.771 1.00 121.49 517 ASN B CA 1
ATOM 9040 C C . ASN B 1 537 ? 72.059 14.544 3.833 1.00 119.91 517 ASN B C 1
ATOM 9041 O O . ASN B 1 537 ? 71.320 15.530 3.826 1.00 116.80 517 ASN B O 1
ATOM 9046 N N . PRO B 1 538 ? 73.145 14.440 3.041 1.00 122.76 518 PRO B N 1
ATOM 9047 C CA . PRO B 1 538 ? 73.590 15.537 2.172 1.00 121.54 518 PRO B CA 1
ATOM 9048 C C . PRO B 1 538 ? 72.531 15.987 1.164 1.00 120.31 518 PRO B C 1
ATOM 9049 O O . PRO B 1 538 ? 72.468 17.173 0.832 1.00 117.85 518 PRO B O 1
ATOM 9053 N N . LEU B 1 539 ? 71.714 15.049 0.689 1.00 121.69 519 LEU B N 1
ATOM 9054 C CA . LEU B 1 539 ? 70.646 15.357 -0.263 1.00 120.88 519 LEU B CA 1
ATOM 9055 C C . LEU B 1 539 ? 69.557 16.205 0.381 1.00 115.03 519 LEU B C 1
ATOM 9056 O O . LEU B 1 539 ? 69.049 17.143 -0.235 1.00 113.99 519 LEU B O 1
ATOM 9061 N N . VAL B 1 540 ? 69.218 15.872 1.624 1.00 111.58 520 VAL B N 1
ATOM 9062 C CA . VAL B 1 540 ? 68.236 16.621 2.404 1.00 105.84 520 VAL B CA 1
ATOM 9063 C C . VAL B 1 540 ? 68.737 18.049 2.664 1.00 102.01 520 VAL B C 1
ATOM 9064 O O . VAL B 1 540 ? 67.980 19.012 2.522 1.00 99.47 520 VAL B O 1
ATOM 9068 N N . ILE B 1 541 ? 70.015 18.176 3.026 1.00 101.67 521 ILE B N 1
ATOM 9069 C CA . ILE B 1 541 ? 70.652 19.482 3.216 1.00 98.95 521 ILE B CA 1
ATOM 9070 C C . ILE B 1 541 ? 70.466 20.342 1.965 1.00 99.91 521 ILE B C 1
ATOM 9071 O O . ILE B 1 541 ? 70.074 21.507 2.061 1.00 96.80 521 ILE B O 1
ATOM 9076 N N . GLY B 1 542 ? 70.723 19.745 0.801 1.00 104.30 522 GLY B N 1
ATOM 9077 C CA . GLY B 1 542 ? 70.568 20.408 -0.494 1.00 105.92 522 GLY B CA 1
ATOM 9078 C C . GLY B 1 542 ? 69.145 20.828 -0.817 1.00 104.70 522 GLY B C 1
ATOM 9079 O O . GLY B 1 542 ? 68.928 21.916 -1.351 1.00 103.97 522 GLY B O 1
ATOM 9080 N N . TYR B 1 543 ? 68.180 19.965 -0.499 1.00 105.11 523 TYR B N 1
ATOM 9081 C CA . TYR B 1 543 ? 66.758 20.270 -0.697 1.00 104.98 523 TYR B CA 1
ATOM 9082 C C . TYR B 1 543 ? 66.316 21.484 0.128 1.00 99.82 523 TYR B C 1
ATOM 9083 O O . TYR B 1 543 ? 65.786 22.449 -0.424 1.00 99.04 523 TYR B O 1
ATOM 9092 N N . ARG B 1 544 ? 66.538 21.426 1.441 1.00 96.46 524 ARG B N 1
ATOM 9093 C CA . ARG B 1 544 ? 66.241 22.547 2.337 1.00 92.48 524 ARG B CA 1
ATOM 9094 C C . ARG B 1 544 ? 66.935 23.830 1.890 1.00 91.48 524 ARG B C 1
ATOM 9095 O O . ARG B 1 544 ? 66.358 24.914 1.966 1.00 89.26 524 ARG B O 1
ATOM 9103 N N . LEU B 1 545 ? 68.169 23.680 1.413 1.00 93.65 525 LEU B N 1
ATOM 9104 C CA . LEU B 1 545 ? 68.975 24.780 0.897 1.00 93.64 525 LEU B CA 1
ATOM 9105 C C . LEU B 1 545 ? 68.329 25.416 -0.332 1.00 95.10 525 LEU B C 1
ATOM 9106 O O . LEU B 1 545 ? 68.156 26.633 -0.384 1.00 92.85 525 LEU B O 1
ATOM 9111 N N . ALA B 1 546 ? 67.962 24.586 -1.307 1.00 99.13 526 ALA B N 1
ATOM 9112 C CA . ALA B 1 546 ? 67.355 25.060 -2.556 1.00 102.60 526 ALA B CA 1
ATOM 9113 C C . ALA B 1 546 ? 65.948 25.615 -2.332 1.00 100.78 526 ALA B C 1
ATOM 9114 O O . ALA B 1 546 ? 65.563 26.616 -2.941 1.00 100.96 526 ALA B O 1
ATOM 9116 N N . ARG B 1 547 ? 65.195 24.959 -1.452 1.00 99.27 527 ARG B N 1
ATOM 9117 C CA . ARG B 1 547 ? 63.857 25.404 -1.070 1.00 98.43 527 ARG B CA 1
ATOM 9118 C C . ARG B 1 547 ? 63.917 26.750 -0.330 1.00 94.34 527 ARG B C 1
ATOM 9119 O O . ARG B 1 547 ? 62.984 27.553 -0.406 1.00 93.85 527 ARG B O 1
ATOM 9127 N N . GLY B 1 548 ? 65.029 26.994 0.359 1.00 91.94 528 GLY B N 1
ATOM 9128 C CA . GLY B 1 548 ? 65.276 28.273 1.023 1.00 88.81 528 GLY B CA 1
ATOM 9129 C C . GLY B 1 548 ? 65.610 29.411 0.071 1.00 90.10 528 GLY B C 1
ATOM 9130 O O . GLY B 1 548 ? 65.158 30.542 0.269 1.00 88.36 528 GLY B O 1
ATOM 9131 N N . ILE B 1 549 ? 66.405 29.114 -0.958 1.00 93.06 529 ILE B N 1
ATOM 9132 C CA . ILE B 1 549 ? 66.777 30.108 -1.976 1.00 94.58 529 ILE B CA 1
ATOM 9133 C C . ILE B 1 549 ? 65.564 30.560 -2.794 1.00 95.17 529 ILE B C 1
ATOM 9134 O O . ILE B 1 549 ? 65.398 31.755 -3.046 1.00 95.24 529 ILE B O 1
ATOM 9139 N N . MET B 1 550 ? 64.719 29.607 -3.185 1.00 96.02 530 MET B N 1
ATOM 9140 C CA . MET B 1 550 ? 63.519 29.907 -3.971 1.00 98.03 530 MET B CA 1
ATOM 9141 C C . MET B 1 550 ? 62.602 30.859 -3.204 1.00 93.24 530 MET B C 1
ATOM 9142 O O . MET B 1 550 ? 62.161 31.870 -3.742 1.00 93.87 530 MET B O 1
ATOM 9147 N N . HIS B 1 551 ? 62.343 30.547 -1.940 1.00 89.22 531 HIS B N 1
ATOM 9148 C CA . HIS B 1 551 ? 61.482 31.392 -1.113 1.00 86.08 531 HIS B CA 1
ATOM 9149 C C . HIS B 1 551 ? 62.007 32.826 -0.971 1.00 83.36 531 HIS B C 1
ATOM 9150 O O . HIS B 1 551 ? 61.226 33.779 -0.974 1.00 82.33 531 HIS B O 1
ATOM 9157 N N . ASN B 1 552 ? 63.324 32.974 -0.861 1.00 81.52 532 ASN B N 1
ATOM 9158 C CA . ASN B 1 552 ? 63.932 34.292 -0.698 1.00 81.39 532 ASN B CA 1
ATOM 9159 C C . ASN B 1 552 ? 63.931 35.153 -1.957 1.00 84.65 532 ASN B C 1
ATOM 9160 O O . ASN B 1 552 ? 64.070 36.373 -1.874 1.00 84.22 532 ASN B O 1
ATOM 9165 N N . LEU B 1 553 ? 63.763 34.513 -3.112 1.00 87.59 533 LEU B N 1
ATOM 9166 C CA . LEU B 1 553 ? 63.629 35.217 -4.388 1.00 92.19 533 LEU B CA 1
ATOM 9167 C C . LEU B 1 553 ? 62.203 35.747 -4.618 1.00 92.84 533 LEU B C 1
ATOM 9168 O O . LEU B 1 553 ? 61.958 36.457 -5.594 1.00 94.29 533 LEU B O 1
ATOM 9173 N N . THR B 1 554 ? 61.277 35.406 -3.718 1.00 90.41 534 THR B N 1
ATOM 9174 C CA . THR B 1 554 ? 59.881 35.859 -3.814 1.00 91.49 534 THR B CA 1
ATOM 9175 C C . THR B 1 554 ? 59.582 37.031 -2.877 1.00 89.76 534 THR B C 1
ATOM 9176 O O . THR B 1 554 ? 60.273 37.230 -1.870 1.00 85.78 534 THR B O 1
ATOM 9180 N N . ALA B 1 555 ? 58.546 37.798 -3.215 1.00 92.11 535 ALA B N 1
ATOM 9181 C CA . ALA B 1 555 ? 58.088 38.906 -2.378 1.00 91.55 535 ALA B CA 1
ATOM 9182 C C . ALA B 1 555 ? 57.382 38.384 -1.128 1.00 88.49 535 ALA B C 1
ATOM 9183 O O . ALA B 1 555 ? 56.674 37.377 -1.185 1.00 90.09 535 ALA B O 1
ATOM 9185 N N . ALA B 1 556 ? 57.579 39.073 -0.006 1.00 85.02 536 ALA B N 1
ATOM 9186 C CA . ALA B 1 556 ? 56.996 38.655 1.269 1.00 82.52 536 ALA B CA 1
ATOM 9187 C C . ALA B 1 556 ? 55.612 39.249 1.487 1.00 82.70 536 ALA B C 1
ATOM 9188 O O . ALA B 1 556 ? 55.370 40.415 1.181 1.00 84.46 536 ALA B O 1
ATOM 9190 N N . ASN B 1 557 ? 54.718 38.425 2.020 1.00 81.63 537 ASN B N 1
ATOM 9191 C CA . ASN B 1 557 ? 53.353 38.821 2.329 1.00 83.39 537 ASN B CA 1
ATOM 9192 C C . ASN B 1 557 ? 53.289 39.642 3.624 1.00 82.97 537 ASN B C 1
ATOM 9193 O O . ASN B 1 557 ? 53.608 39.127 4.701 1.00 79.48 537 ASN B O 1
ATOM 9198 N N . PRO B 1 558 ? 52.870 40.922 3.526 1.00 85.95 538 PRO B N 1
ATOM 9199 C CA . PRO B 1 558 ? 52.772 41.804 4.698 1.00 85.45 538 PRO B CA 1
ATOM 9200 C C . PRO B 1 558 ? 51.816 41.326 5.801 1.00 84.49 538 PRO B C 1
ATOM 9201 O O . PRO B 1 558 ? 51.895 41.820 6.929 1.00 83.95 538 PRO B O 1
ATOM 9205 N N . GLN B 1 559 ? 50.934 40.375 5.485 1.00 84.75 539 GLN B N 1
ATOM 9206 C CA . GLN B 1 559 ? 50.045 39.767 6.486 1.00 83.53 539 GLN B CA 1
ATOM 9207 C C . GLN B 1 559 ? 50.846 39.062 7.585 1.00 78.46 539 GLN B C 1
ATOM 9208 O O . GLN B 1 559 ? 50.455 39.060 8.757 1.00 76.52 539 GLN B O 1
ATOM 9214 N N . HIS B 1 560 ? 51.972 38.471 7.195 1.00 74.83 540 HIS B N 1
ATOM 9215 C CA . HIS B 1 560 ? 52.793 37.699 8.116 1.00 70.57 540 HIS B CA 1
ATOM 9216 C C . HIS B 1 560 ? 53.735 38.571 8.950 1.00 68.95 540 HIS B C 1
ATOM 9217 O O . HIS B 1 560 ? 54.433 38.071 9.840 1.00 67.37 540 HIS B O 1
ATOM 9224 N N . HIS B 1 561 ? 53.733 39.875 8.667 1.00 69.56 541 HIS B N 1
ATOM 9225 C CA . HIS B 1 561 ? 54.391 40.864 9.525 1.00 68.39 541 HIS B CA 1
ATOM 9226 C C . HIS B 1 561 ? 53.427 41.436 10.574 1.00 68.49 541 HIS B C 1
ATOM 9227 O O . HIS B 1 561 ? 53.847 42.155 11.481 1.00 67.27 541 HIS B O 1
ATOM 9234 N N . ARG B 1 562 ? 52.141 41.121 10.436 1.00 70.70 542 ARG B N 1
ATOM 9235 C CA . ARG B 1 562 ? 51.130 41.529 11.410 1.00 73.27 542 ARG B CA 1
ATOM 9236 C C . ARG B 1 562 ? 50.849 40.366 12.343 1.00 70.79 542 ARG B C 1
ATOM 9237 O O . ARG B 1 562 ? 50.933 40.503 13.558 1.00 70.50 542 ARG B O 1
ATOM 9245 N N . ARG B 1 563 ? 50.516 39.223 11.755 1.00 70.71 543 ARG B N 1
ATOM 9246 C CA . ARG B 1 563 ? 50.300 37.991 12.489 1.00 67.87 543 ARG B CA 1
ATOM 9247 C C . ARG B 1 563 ? 51.423 37.011 12.152 1.00 65.79 543 ARG B C 1
ATOM 9248 O O . ARG B 1 563 ? 51.614 36.665 10.983 1.00 66.45 543 ARG B O 1
ATOM 9256 N N . PRO B 1 564 ? 52.169 36.555 13.175 1.00 63.84 544 PRO B N 1
ATOM 9257 C CA . PRO B 1 564 ? 53.281 35.629 12.933 1.00 61.67 544 PRO B CA 1
ATOM 9258 C C . PRO B 1 564 ? 52.788 34.296 12.383 1.00 61.91 544 PRO B C 1
ATOM 9259 O O . PRO B 1 564 ? 51.696 33.846 12.728 1.00 61.92 544 PRO B O 1
ATOM 9263 N N . GLU B 1 565 ? 53.584 33.676 11.524 1.00 62.60 545 GLU B N 1
ATOM 9264 C CA . GLU B 1 565 ? 53.228 32.365 11.000 1.00 64.38 545 GLU B CA 1
ATOM 9265 C C . GLU B 1 565 ? 53.467 31.294 12.057 1.00 63.58 545 GLU B C 1
ATOM 9266 O O . GLU B 1 565 ? 52.657 30.385 12.225 1.00 65.14 545 GLU B O 1
ATOM 9272 N N . PHE B 1 566 ? 54.572 31.432 12.782 1.00 62.04 546 PHE B N 1
ATOM 9273 C CA . PHE B 1 566 ? 54.964 30.466 13.791 1.00 61.76 546 PHE B CA 1
ATOM 9274 C C . PHE B 1 566 ? 55.377 31.173 15.083 1.00 60.45 546 PHE B C 1
ATOM 9275 O O . PHE B 1 566 ? 55.712 32.360 15.078 1.00 62.05 546 PHE B O 1
ATOM 9283 N N . ASN B 1 567 ? 55.329 30.436 16.189 1.00 60.00 547 ASN B N 1
ATOM 9284 C CA . ASN B 1 567 ? 56.080 30.787 17.397 1.00 58.31 547 ASN B CA 1
ATOM 9285 C C . ASN B 1 567 ? 57.194 29.761 17.522 1.00 57.00 547 ASN B C 1
ATOM 9286 O O . ASN B 1 567 ? 56.948 28.617 17.908 1.00 56.86 547 ASN B O 1
ATOM 9291 N N . VAL B 1 568 ? 58.406 30.170 17.159 1.00 56.07 548 VAL B N 1
ATOM 9292 C CA . VAL B 1 568 ? 59.552 29.267 17.113 1.00 56.64 548 VAL B CA 1
ATOM 9293 C C . VAL B 1 568 ? 60.388 29.370 18.391 1.00 56.26 548 VAL B C 1
ATOM 9294 O O . VAL B 1 568 ? 60.899 30.452 18.709 1.00 56.08 548 VAL B O 1
ATOM 9298 N N . PRO B 1 569 ? 60.533 28.246 19.127 1.00 56.48 549 PRO B N 1
ATOM 9299 C CA . PRO B 1 569 ? 61.451 28.185 20.271 1.00 55.31 549 PRO B CA 1
ATOM 9300 C C . PRO B 1 569 ? 62.903 28.374 19.827 1.00 56.33 549 PRO B C 1
ATOM 9301 O O . PRO B 1 569 ? 63.239 28.089 18.673 1.00 57.85 549 PRO B O 1
ATOM 9305 N N . THR B 1 570 ? 63.753 28.845 20.738 1.00 56.30 550 THR B N 1
ATOM 9306 C CA . THR B 1 570 ? 65.157 29.118 20.424 1.00 56.87 550 THR B CA 1
ATOM 9307 C C . THR B 1 570 ? 65.853 27.884 19.870 1.00 57.69 550 THR B C 1
ATOM 9308 O O . THR B 1 570 ? 66.632 27.989 18.918 1.00 57.93 550 THR B O 1
ATOM 9312 N N . GLN B 1 571 ? 65.572 26.726 20.470 1.00 57.45 551 GLN B N 1
ATOM 9313 C CA . GLN B 1 571 ? 66.233 25.470 20.088 1.00 59.58 551 GLN B CA 1
ATOM 9314 C C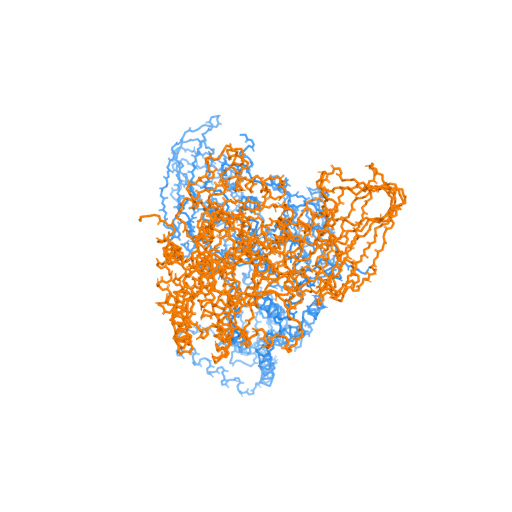 . GLN B 1 571 ? 65.900 25.015 18.663 1.00 60.32 551 GLN B C 1
ATOM 9315 O O . GLN B 1 571 ? 66.717 24.367 18.021 1.00 63.03 551 GLN B O 1
ATOM 9321 N N . ASP B 1 572 ? 64.712 25.370 18.177 1.00 59.47 552 ASP B N 1
ATOM 9322 C CA . ASP B 1 572 ? 64.293 25.016 16.818 1.00 60.88 552 ASP B CA 1
ATOM 9323 C C . ASP B 1 572 ? 64.581 26.125 15.799 1.00 60.64 552 ASP B C 1
ATOM 9324 O O . ASP B 1 572 ? 64.424 25.918 14.603 1.00 60.82 552 ASP B O 1
ATOM 9329 N N . ALA B 1 573 ? 65.019 27.288 16.278 1.00 60.53 553 ALA B N 1
ATOM 9330 C CA . ALA B 1 573 ? 65.221 28.468 15.428 1.00 61.86 553 ALA B CA 1
ATOM 9331 C C . ALA B 1 573 ? 66.495 28.396 14.600 1.00 64.34 553 ALA B C 1
ATOM 9332 O O . ALA B 1 573 ? 67.450 29.133 14.848 1.00 65.15 553 ALA B O 1
ATOM 9334 N N . ARG B 1 574 ? 66.502 27.515 13.609 1.00 66.71 554 ARG B N 1
ATOM 9335 C CA . ARG B 1 574 ? 67.683 27.319 12.780 1.00 70.16 554 ARG B CA 1
ATOM 9336 C C . ARG B 1 574 ? 67.364 27.529 11.307 1.00 70.70 554 ARG B C 1
ATOM 9337 O O . ARG B 1 574 ? 66.201 27.479 10.908 1.00 71.24 554 ARG B O 1
ATOM 9345 N N . TRP B 1 575 ? 68.405 27.770 10.513 1.00 71.92 555 TRP B N 1
ATOM 9346 C CA . TRP B 1 575 ? 68.266 28.189 9.112 1.00 72.96 555 TRP B CA 1
ATOM 9347 C C . TRP B 1 575 ? 67.241 27.408 8.275 1.00 72.87 555 TRP B C 1
ATOM 9348 O O . TRP B 1 575 ? 66.424 28.013 7.589 1.00 73.09 555 TRP B O 1
ATOM 9359 N N . PHE B 1 576 ? 67.278 26.077 8.355 1.00 73.26 556 PHE B N 1
ATOM 9360 C CA . PHE B 1 576 ? 66.412 25.196 7.544 1.00 74.13 556 PHE B CA 1
ATOM 9361 C C . PHE B 1 576 ? 64.910 25.352 7.825 1.00 72.63 556 PHE B C 1
ATOM 9362 O O . PHE B 1 576 ? 64.079 25.045 6.967 1.00 73.42 556 PHE B O 1
ATOM 9370 N N . LEU B 1 577 ? 64.572 25.824 9.025 1.00 69.62 557 LEU B N 1
ATOM 9371 C CA . LEU B 1 577 ? 63.187 26.121 9.369 1.00 68.50 557 LEU B CA 1
ATOM 9372 C C . LEU B 1 577 ? 62.819 27.544 8.971 1.00 67.47 557 LEU B C 1
ATOM 9373 O O . LEU B 1 577 ? 61.760 27.778 8.384 1.00 69.53 557 LEU B O 1
ATOM 9378 N N . LEU B 1 578 ? 63.705 28.484 9.283 1.00 65.51 558 LEU B N 1
ATOM 9379 C CA . LEU B 1 578 ? 63.413 29.905 9.133 1.00 64.49 558 LEU B CA 1
ATOM 9380 C C . LEU B 1 578 ? 63.466 30.416 7.694 1.00 67.24 558 LEU B C 1
ATOM 9381 O O . LEU B 1 578 ? 62.871 31.446 7.386 1.00 68.00 558 LEU B O 1
ATOM 9386 N N . CYS B 1 579 ? 64.164 29.699 6.816 1.00 69.36 559 CYS B N 1
ATOM 9387 C CA . CYS B 1 579 ? 64.346 30.160 5.437 1.00 71.67 559 CYS B CA 1
ATOM 9388 C C . CYS B 1 579 ? 63.079 30.071 4.565 1.00 73.43 559 CYS B C 1
ATOM 9389 O O . CYS B 1 579 ? 63.046 30.620 3.463 1.00 77.03 559 CYS B O 1
ATOM 9392 N N . THR B 1 580 ? 62.045 29.386 5.055 1.00 72.45 560 THR B N 1
ATOM 9393 C CA . THR B 1 580 ? 60.788 29.260 4.305 1.00 73.61 560 THR B CA 1
ATOM 9394 C C . THR B 1 580 ? 59.623 30.043 4.930 1.00 71.85 560 THR B C 1
ATOM 9395 O O . THR B 1 580 ? 58.465 29.754 4.646 1.00 73.60 560 THR B O 1
ATOM 9399 N N . VAL B 1 581 ? 59.932 31.029 5.773 1.00 69.84 561 VAL B N 1
ATOM 9400 C CA . VAL B 1 581 ? 58.893 31.859 6.406 1.00 67.96 561 VAL B CA 1
ATOM 9401 C C . VAL B 1 581 ? 58.979 33.342 6.005 1.00 67.64 561 VAL B C 1
ATOM 9402 O O . VAL B 1 581 ? 60.024 33.811 5.549 1.00 69.32 561 VAL B O 1
ATOM 9406 N N . ASP B 1 582 ? 57.873 34.063 6.185 1.00 65.69 562 ASP B N 1
ATOM 9407 C CA . ASP B 1 582 ? 57.824 35.509 5.965 1.00 66.33 562 ASP B CA 1
ATOM 9408 C C . ASP B 1 582 ? 57.826 36.299 7.267 1.00 64.51 562 ASP B C 1
ATOM 9409 O O . ASP B 1 582 ? 58.312 37.432 7.313 1.00 65.30 562 ASP B O 1
ATOM 9414 N N . GLY B 1 583 ? 57.264 35.702 8.313 1.00 62.16 563 GLY B N 1
ATOM 9415 C CA . GLY B 1 583 ? 57.205 36.319 9.624 1.00 60.59 563 GLY B CA 1
ATOM 9416 C C . GLY B 1 583 ? 56.996 35.259 10.684 1.00 59.86 563 GLY B C 1
ATOM 9417 O O . GLY B 1 583 ? 56.182 34.344 10.509 1.00 61.70 563 GLY B O 1
ATOM 9418 N N . ALA B 1 584 ? 57.736 35.385 11.782 1.00 56.23 564 ALA B N 1
ATOM 9419 C CA . ALA B 1 584 ? 57.681 34.434 12.894 1.00 55.12 564 ALA B CA 1
ATOM 9420 C C . ALA B 1 584 ? 58.296 35.061 14.151 1.00 53.11 564 ALA B C 1
ATOM 9421 O O . ALA B 1 584 ? 59.167 35.930 14.053 1.00 53.09 564 ALA B O 1
ATOM 9423 N N . THR B 1 585 ? 57.827 34.640 15.323 1.00 52.30 565 THR B N 1
ATOM 9424 C CA . THR B 1 585 ? 58.486 35.018 16.572 1.00 50.95 565 THR B CA 1
ATOM 9425 C C . THR B 1 585 ? 59.574 34.007 16.877 1.00 49.66 565 THR B C 1
ATOM 9426 O O . THR B 1 585 ? 59.396 32.806 16.651 1.00 48.74 565 THR B O 1
ATOM 9430 N N . VAL B 1 586 ? 60.702 34.507 17.371 1.00 49.42 566 VAL B N 1
ATOM 9431 C CA . VAL B 1 586 ? 61.801 33.669 17.822 1.00 48.77 566 VAL B CA 1
ATOM 9432 C C . VAL B 1 586 ? 62.181 34.067 19.247 1.00 49.34 566 VAL B C 1
ATOM 9433 O O . VAL B 1 586 ? 62.478 35.232 19.532 1.00 50.40 566 VAL B O 1
ATOM 9437 N N . THR B 1 587 ? 62.176 33.087 20.139 1.00 50.02 567 THR B N 1
ATOM 9438 C CA . THR B 1 587 ? 62.534 33.313 21.525 1.00 49.46 567 THR B CA 1
ATOM 9439 C C . THR B 1 587 ? 64.019 33.642 21.640 1.00 50.17 567 THR B C 1
ATOM 9440 O O . THR B 1 587 ? 64.855 33.034 20.965 1.00 52.56 567 THR B O 1
ATOM 9444 N N . THR B 1 588 ? 64.335 34.618 22.483 1.00 49.02 568 THR B N 1
ATOM 9445 C CA . THR B 1 588 ? 65.718 34.962 22.770 1.00 50.07 568 THR B CA 1
ATOM 9446 C C . THR B 1 588 ? 66.383 33.787 23.463 1.00 50.55 568 THR B C 1
ATOM 9447 O O . THR B 1 588 ? 65.707 32.963 24.089 1.00 51.64 568 THR B O 1
ATOM 9451 N N . ALA B 1 589 ? 67.705 33.715 23.351 1.00 50.54 569 ALA B N 1
ATOM 9452 C CA . ALA B 1 589 ? 68.472 32.594 23.877 1.00 49.06 569 ALA B CA 1
A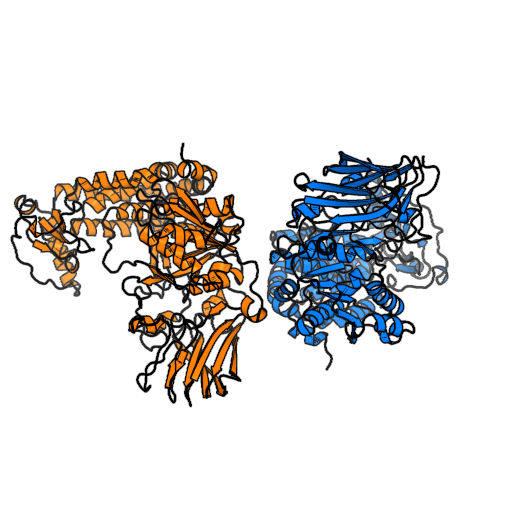TOM 9453 C C . ALA B 1 589 ? 68.315 32.412 25.389 1.00 49.18 569 ALA B C 1
ATOM 9454 O O . ALA B 1 589 ? 68.343 31.283 25.885 1.00 50.52 569 ALA B O 1
ATOM 9456 N N . ASP B 1 590 ? 68.145 33.513 26.116 1.00 47.62 570 ASP B N 1
ATOM 9457 C CA . ASP B 1 590 ? 67.946 33.441 27.565 1.00 48.72 570 ASP B CA 1
ATOM 9458 C C . ASP B 1 590 ? 66.513 33.058 27.988 1.00 47.55 570 ASP B C 1
ATOM 9459 O O . ASP B 1 590 ? 66.239 32.907 29.174 1.00 45.89 570 ASP B O 1
ATOM 9464 N N . GLY B 1 591 ? 65.610 32.905 27.016 1.00 46.99 571 GLY B N 1
ATOM 9465 C CA . GLY B 1 591 ? 64.225 32.518 27.288 1.00 45.70 571 GLY B CA 1
ATOM 9466 C C . GLY B 1 591 ? 63.384 33.607 27.937 1.00 47.95 571 GLY B C 1
ATOM 9467 O O . GLY B 1 591 ? 62.278 33.337 28.416 1.00 48.88 571 GLY B O 1
ATOM 9468 N N . CYS B 1 592 ? 63.903 34.837 27.950 1.00 48.76 572 CYS B N 1
ATOM 9469 C CA . CYS B 1 592 ? 63.285 35.961 28.665 1.00 48.37 572 CYS B CA 1
ATOM 9470 C C . CYS B 1 592 ? 62.267 36.733 27.822 1.00 49.07 572 CYS B C 1
ATOM 9471 O O . CYS B 1 592 ? 61.514 37.556 28.344 1.00 50.46 572 CYS B O 1
ATOM 9474 N N . GLY B 1 593 ? 62.239 36.464 26.520 1.00 49.40 573 GLY B N 1
ATOM 9475 C CA . GLY B 1 593 ? 61.337 37.170 25.619 1.00 49.09 573 GLY B CA 1
ATOM 9476 C C . GLY B 1 593 ? 61.367 36.609 24.214 1.00 49.23 573 GLY B C 1
ATOM 9477 O O . GLY B 1 593 ? 61.909 35.526 23.988 1.00 47.95 573 GLY B O 1
ATOM 9478 N N . VAL B 1 594 ? 60.773 37.352 23.277 1.00 49.32 574 VAL B N 1
ATOM 9479 C CA . VAL B 1 594 ? 60.718 36.974 21.861 1.00 48.27 574 VAL B CA 1
ATOM 9480 C C . VAL B 1 594 ? 61.021 38.179 20.955 1.00 49.43 574 VAL B C 1
ATOM 9481 O O . VAL B 1 594 ? 60.870 39.331 21.359 1.00 49.27 574 VAL B O 1
ATOM 9485 N N . VAL B 1 595 ? 61.451 37.903 19.728 1.00 48.52 575 VAL B N 1
ATOM 9486 C CA . VAL B 1 595 ? 61.541 38.941 18.711 1.00 48.27 575 VAL B CA 1
ATOM 9487 C C . VAL B 1 595 ? 60.638 38.565 17.554 1.00 48.34 575 VAL B C 1
ATOM 9488 O O . VAL B 1 595 ? 60.430 37.380 17.269 1.00 48.09 575 VAL B O 1
ATOM 9492 N N . TYR B 1 596 ? 60.092 39.578 16.898 1.00 49.88 576 TYR B N 1
ATOM 9493 C CA . TYR B 1 596 ? 59.285 39.360 15.717 1.00 50.76 576 TYR B CA 1
ATOM 9494 C C . TYR B 1 596 ? 60.199 39.432 14.492 1.00 51.71 576 TYR B C 1
ATOM 9495 O O . TYR B 1 596 ? 60.467 40.510 13.957 1.00 52.81 576 TYR B O 1
ATOM 9504 N N . ARG B 1 597 ? 60.689 38.278 14.059 1.00 51.17 577 ARG B N 1
ATOM 9505 C CA . ARG B 1 597 ? 61.503 38.230 12.854 1.00 53.53 577 ARG B CA 1
ATOM 9506 C C . ARG B 1 597 ? 60.614 38.350 11.613 1.00 56.14 577 ARG B C 1
ATOM 9507 O O . ARG B 1 597 ? 59.549 37.728 11.527 1.00 56.51 577 ARG B O 1
ATOM 9515 N N . GLN B 1 598 ? 61.036 39.189 10.675 1.00 58.00 578 GLN B N 1
ATOM 9516 C CA . GLN B 1 598 ? 60.219 39.522 9.513 1.00 60.55 578 GLN B CA 1
ATOM 9517 C C . GLN B 1 598 ? 61.079 39.562 8.256 1.00 61.57 578 GLN B C 1
ATOM 9518 O O . GLN B 1 598 ? 62.092 40.265 8.210 1.00 63.25 578 GLN B O 1
ATOM 9524 N N . ARG B 1 599 ? 60.686 38.792 7.247 1.00 61.90 579 ARG B N 1
ATOM 9525 C CA . ARG B 1 599 ? 61.434 38.736 5.995 1.00 63.40 579 ARG B CA 1
ATOM 9526 C C . ARG B 1 599 ? 61.012 39.852 5.047 1.00 65.68 579 ARG B C 1
ATOM 9527 O O . ARG B 1 599 ? 59.824 40.147 4.906 1.00 65.59 579 ARG B O 1
ATOM 9535 N N . ASP B 1 600 ? 61.999 40.469 4.410 1.00 75.24 580 ASP B N 1
ATOM 9536 C CA . ASP B 1 600 ? 61.748 41.441 3.357 1.00 77.07 580 ASP B CA 1
ATOM 9537 C C . ASP B 1 600 ? 62.799 41.278 2.265 1.00 77.10 580 ASP B C 1
ATOM 9538 O O . ASP B 1 600 ? 63.989 41.485 2.496 1.00 74.54 580 ASP B O 1
ATOM 9543 N N . ARG B 1 601 ? 62.342 40.899 1.075 1.00 80.38 581 ARG B N 1
ATOM 9544 C CA . ARG B 1 601 ? 63.228 40.641 -0.059 1.00 81.71 581 ARG B CA 1
ATOM 9545 C C . ARG B 1 601 ? 64.094 41.856 -0.424 1.00 81.14 581 ARG B C 1
ATOM 9546 O O . ARG B 1 601 ? 65.306 41.717 -0.630 1.00 80.41 581 ARG B O 1
ATOM 9554 N N . ALA B 1 602 ? 63.473 43.036 -0.478 1.00 80.96 582 ALA B N 1
ATOM 9555 C CA . ALA B 1 602 ? 64.186 44.287 -0.763 1.00 81.03 582 ALA B CA 1
ATOM 9556 C C . ALA B 1 602 ? 65.168 44.676 0.357 1.00 77.98 582 ALA B C 1
ATOM 9557 O O . ALA B 1 602 ? 66.316 45.032 0.082 1.00 77.36 582 ALA B O 1
ATOM 9559 N N . LYS B 1 603 ? 64.716 44.602 1.609 1.00 75.77 583 LYS B N 1
ATOM 9560 C CA . LYS B 1 603 ? 65.563 44.926 2.764 1.00 74.80 583 LYS B CA 1
ATOM 9561 C C . LYS B 1 603 ? 66.753 43.970 2.884 1.00 72.38 583 LYS B C 1
ATOM 9562 O O . LYS B 1 603 ? 67.859 44.390 3.231 1.00 71.43 583 LYS B O 1
ATOM 9568 N N . MET B 1 604 ? 66.512 42.696 2.572 1.00 72.10 584 MET B N 1
ATOM 9569 C CA . MET B 1 604 ? 67.532 41.647 2.593 1.00 70.07 584 MET B CA 1
ATOM 9570 C C . MET B 1 604 ? 68.612 41.874 1.538 1.00 71.99 584 MET B C 1
ATOM 9571 O O . MET B 1 604 ? 69.800 41.852 1.861 1.00 70.50 584 MET B O 1
ATOM 9576 N N . PHE B 1 605 ? 68.202 42.083 0.284 1.00 75.00 585 PHE B N 1
ATOM 9577 C CA . PHE B 1 605 ? 69.155 42.345 -0.794 1.00 77.93 585 PHE B CA 1
ATOM 9578 C C . PHE B 1 605 ? 69.971 43.606 -0.527 1.00 77.22 585 PHE B C 1
ATOM 9579 O O . PHE B 1 605 ? 71.195 43.584 -0.667 1.00 78.95 585 PHE B O 1
ATOM 9587 N N . ALA B 1 606 ? 69.303 44.688 -0.122 1.00 75.26 586 ALA B N 1
ATOM 9588 C CA . ALA B 1 606 ? 70.001 45.921 0.255 1.00 73.84 586 ALA B CA 1
ATOM 9589 C C . ALA B 1 606 ? 71.119 45.651 1.278 1.00 71.59 586 ALA B C 1
ATOM 9590 O O . ALA B 1 606 ? 72.247 46.108 1.093 1.00 70.91 586 ALA B O 1
ATOM 9592 N N . LEU B 1 607 ? 70.810 44.883 2.326 1.00 69.61 587 LEU B N 1
ATOM 9593 C CA . LEU B 1 607 ? 71.798 44.528 3.354 1.00 69.03 587 LEU B CA 1
ATOM 9594 C C . LEU B 1 607 ? 72.901 43.614 2.826 1.00 69.56 587 LEU B C 1
ATOM 9595 O O . LEU B 1 607 ? 74.074 43.807 3.150 1.00 68.47 587 LEU B O 1
ATOM 9600 N N . LEU B 1 608 ? 72.520 42.621 2.022 1.00 71.76 588 LEU B N 1
ATOM 9601 C CA . LEU B 1 608 ? 73.480 41.705 1.397 1.00 72.87 588 LEU B CA 1
ATOM 9602 C C . LEU B 1 608 ? 74.437 42.454 0.469 1.00 75.61 588 LEU B C 1
ATOM 9603 O O . LEU B 1 608 ? 75.647 42.204 0.475 1.00 74.96 588 LEU B O 1
ATOM 9608 N N . TRP B 1 609 ? 73.886 43.369 -0.324 1.00 78.00 589 TRP B N 1
ATOM 9609 C CA . TRP B 1 609 ? 74.686 44.182 -1.233 1.00 81.49 589 TRP B CA 1
ATOM 9610 C C . TRP B 1 609 ? 75.618 45.108 -0.448 1.00 79.52 589 TRP B C 1
ATOM 9611 O O . TRP B 1 609 ? 76.798 45.227 -0.773 1.00 79.52 589 TRP B O 1
ATOM 9622 N N . GLN B 1 610 ? 75.093 45.734 0.602 1.00 78.02 590 GLN B N 1
ATOM 9623 C CA . GLN B 1 610 ? 75.904 46.600 1.458 1.00 77.03 590 GLN B CA 1
ATOM 9624 C C . GLN B 1 610 ? 77.077 45.851 2.101 1.00 75.00 590 GLN B C 1
ATOM 9625 O O . GLN B 1 610 ? 78.158 46.418 2.276 1.00 75.01 590 GLN B O 1
ATOM 9631 N N . SER B 1 611 ? 76.854 44.576 2.425 1.00 72.80 591 SER B N 1
ATOM 9632 C CA . SER B 1 611 ? 77.876 43.702 3.011 1.00 69.90 591 SER B CA 1
ATOM 9633 C C . SER B 1 611 ? 78.970 43.318 2.008 1.00 71.08 591 SER B C 1
ATOM 9634 O O . SER B 1 611 ? 80.157 43.483 2.290 1.00 70.30 591 SER B O 1
ATOM 9637 N N . LEU B 1 612 ? 78.568 42.811 0.842 1.00 73.12 592 LEU B N 1
ATOM 9638 C CA . LEU B 1 612 ? 79.517 42.461 -0.223 1.00 74.62 592 LEU B CA 1
ATOM 9639 C C . LEU B 1 612 ? 80.409 43.651 -0.584 1.00 75.35 592 LEU B C 1
ATOM 9640 O O . LEU B 1 612 ? 81.613 43.493 -0.788 1.00 74.32 592 LEU B O 1
ATOM 9645 N N . ARG B 1 613 ? 79.806 44.837 -0.623 1.00 77.04 593 ARG B N 1
ATOM 9646 C CA . ARG B 1 613 ? 80.512 46.107 -0.812 1.00 79.45 593 ARG B CA 1
ATOM 9647 C C . ARG B 1 613 ? 81.656 46.259 0.195 1.00 77.27 593 ARG B C 1
ATOM 9648 O O . ARG B 1 613 ? 82.786 46.576 -0.185 1.00 78.34 593 ARG B O 1
ATOM 9656 N N . ARG B 1 614 ? 81.355 46.013 1.473 1.00 73.87 594 ARG B N 1
ATOM 9657 C CA . ARG B 1 614 ? 82.337 46.124 2.543 1.00 70.32 594 ARG B CA 1
ATOM 9658 C C . ARG B 1 614 ? 83.356 44.989 2.502 1.00 69.74 594 ARG B C 1
ATOM 9659 O O . ARG B 1 614 ? 84.535 45.189 2.809 1.00 67.57 594 ARG B O 1
ATOM 9667 N N . GLN B 1 615 ? 82.893 43.800 2.127 1.00 70.74 595 GLN B N 1
ATOM 9668 C CA . GLN B 1 615 ? 83.767 42.637 1.974 1.00 72.95 595 GLN B CA 1
ATOM 9669 C C . GLN B 1 615 ? 84.872 42.890 0.953 1.00 75.77 595 GLN B C 1
ATOM 9670 O O . GLN B 1 615 ? 86.029 42.533 1.192 1.00 75.02 595 GLN B O 1
ATOM 9676 N N . ARG B 1 616 ? 84.507 43.515 -0.170 1.00 79.08 596 ARG B N 1
ATOM 9677 C CA . ARG B 1 616 ? 85.469 43.886 -1.212 1.00 83.54 596 ARG B CA 1
ATOM 9678 C C . ARG B 1 616 ? 86.430 44.955 -0.700 1.00 82.30 596 ARG B C 1
ATOM 9679 O O . ARG B 1 616 ? 87.624 44.925 -1.015 1.00 84.84 596 ARG B O 1
ATOM 9687 N N . GLN B 1 617 ? 85.904 45.895 0.085 1.00 79.31 597 GLN B N 1
ATOM 9688 C CA . GLN B 1 617 ? 86.716 46.949 0.685 1.00 77.84 597 GLN B CA 1
ATOM 9689 C C . GLN B 1 617 ? 87.778 46.375 1.618 1.00 75.77 597 GLN B C 1
ATOM 9690 O O . GLN B 1 617 ? 88.924 46.833 1.608 1.00 76.15 597 GLN B O 1
ATOM 9696 N N . LEU B 1 618 ? 87.395 45.367 2.406 1.00 72.65 598 LEU B N 1
ATOM 9697 C CA . LEU B 1 618 ? 88.320 44.687 3.308 1.00 71.01 598 LEU B CA 1
ATOM 9698 C C . LEU B 1 618 ? 89.517 44.074 2.586 1.00 73.29 598 LEU B C 1
ATOM 9699 O O . LEU B 1 618 ? 90.661 44.326 2.967 1.00 73.34 598 LEU B O 1
ATOM 9704 N N . LEU B 1 619 ? 89.262 43.282 1.546 1.00 74.97 599 LEU B N 1
ATOM 9705 C CA . LEU B 1 619 ? 90.350 42.567 0.875 1.00 78.35 599 LEU B CA 1
ATOM 9706 C C . LEU B 1 619 ? 91.271 43.465 0.043 1.00 80.86 599 LEU B C 1
ATOM 9707 O O . LEU B 1 619 ? 92.400 43.080 -0.265 1.00 82.51 599 LEU B O 1
ATOM 9712 N N . LYS B 1 620 ? 90.802 44.662 -0.295 1.00 81.65 600 LYS B N 1
ATOM 9713 C CA . LYS B 1 620 ? 91.640 45.630 -1.001 1.00 84.91 600 LYS B CA 1
ATOM 9714 C C . LYS B 1 620 ? 92.427 46.498 -0.015 1.00 83.12 600 LYS B C 1
ATOM 9715 O O . LYS B 1 620 ? 93.570 46.871 -0.284 1.00 84.31 600 LYS B O 1
ATOM 9721 N N . ARG B 1 621 ? 91.822 46.792 1.134 1.00 79.92 601 ARG B N 1
ATOM 9722 C CA . ARG B 1 621 ? 92.395 47.752 2.078 1.00 78.79 601 ARG B CA 1
ATOM 9723 C C . ARG B 1 621 ? 93.103 47.130 3.282 1.00 76.77 601 ARG B C 1
ATOM 9724 O O . ARG B 1 621 ? 93.687 47.853 4.094 1.00 75.51 601 ARG B O 1
ATOM 9732 N N . PHE B 1 622 ? 93.069 45.803 3.396 1.00 75.49 602 PHE B N 1
ATOM 9733 C CA . PHE B 1 622 ? 93.583 45.157 4.599 1.00 73.87 602 PHE B CA 1
ATOM 9734 C C . PHE B 1 622 ? 95.075 45.375 4.821 1.00 74.73 602 PHE B C 1
ATOM 9735 O O . PHE B 1 622 ? 95.497 45.659 5.944 1.00 73.85 602 PHE B O 1
ATOM 9743 N N . GLU B 1 623 ? 95.857 45.252 3.753 1.00 77.21 603 GLU B N 1
ATOM 9744 C CA . GLU B 1 623 ? 97.298 45.471 3.803 1.00 78.93 603 GLU B CA 1
ATOM 9745 C C . GLU B 1 623 ? 97.625 46.853 4.378 1.00 77.70 603 GLU B C 1
ATOM 9746 O O . GLU B 1 623 ? 98.556 47.004 5.176 1.00 78.01 603 GLU B O 1
ATOM 9752 N N . GLU B 1 624 ? 96.820 47.838 3.988 1.00 77.63 604 GLU B N 1
ATOM 9753 C CA . GLU B 1 624 ? 96.910 49.215 4.470 1.00 77.90 604 GLU B CA 1
ATOM 9754 C C . GLU B 1 624 ? 96.553 49.317 5.959 1.00 74.54 604 GLU B C 1
ATOM 9755 O O . GLU B 1 624 ? 97.256 49.979 6.726 1.00 75.12 604 GLU B O 1
ATOM 9761 N N . MET B 1 625 ? 95.468 48.654 6.359 1.00 71.28 605 MET B N 1
ATOM 9762 C CA . MET B 1 625 ? 95.029 48.635 7.757 1.00 68.29 605 MET B CA 1
ATOM 9763 C C . MET B 1 625 ? 96.093 48.075 8.708 1.00 66.13 605 MET B C 1
ATOM 9764 O O . MET B 1 625 ? 96.273 48.586 9.820 1.00 63.74 605 MET B O 1
ATOM 9769 N N . ARG B 1 626 ? 96.793 47.031 8.266 1.00 66.00 606 ARG B N 1
ATOM 9770 C CA . ARG B 1 626 ? 97.919 46.469 9.019 1.00 66.50 606 ARG B CA 1
ATOM 9771 C C . ARG B 1 626 ? 98.947 47.546 9.369 1.00 68.66 606 ARG B C 1
ATOM 9772 O O . ARG B 1 626 ? 99.398 47.627 10.509 1.00 67.33 606 ARG B O 1
ATOM 9780 N N . ARG B 1 627 ? 99.303 48.371 8.382 1.00 72.55 607 ARG B N 1
ATOM 9781 C CA . ARG B 1 627 ? 100.295 49.427 8.568 1.00 75.57 607 ARG B CA 1
ATOM 9782 C C . ARG B 1 627 ? 99.827 50.506 9.545 1.00 74.15 607 ARG B C 1
ATOM 9783 O O . ARG B 1 627 ? 100.568 50.887 10.455 1.00 72.36 607 ARG B O 1
ATOM 9791 N N . ILE B 1 628 ? 98.598 50.986 9.355 1.00 73.51 608 ILE B N 1
ATOM 9792 C CA . ILE B 1 628 ? 98.082 52.099 10.154 1.00 73.37 608 ILE B CA 1
ATOM 9793 C C . ILE B 1 628 ? 97.748 51.714 11.597 1.00 71.16 608 ILE B C 1
ATOM 9794 O O . ILE B 1 628 ? 97.890 52.538 12.502 1.00 71.85 608 ILE B O 1
ATOM 9799 N N . TYR B 1 629 ? 97.313 50.471 11.812 1.00 67.96 609 TYR B N 1
ATOM 9800 C CA . TYR B 1 629 ? 97.081 49.986 13.170 1.00 65.51 609 TYR B CA 1
ATOM 9801 C C . TYR B 1 629 ? 98.379 49.697 13.920 1.00 66.18 609 TYR B C 1
ATOM 9802 O O . TYR B 1 629 ? 98.502 50.058 15.092 1.00 65.70 609 TYR B O 1
ATOM 9811 N N . ARG B 1 630 ? 99.339 49.058 13.254 1.00 67.82 610 ARG B N 1
ATOM 9812 C CA . ARG B 1 630 ? 100.650 48.799 13.863 1.00 70.61 610 ARG B CA 1
ATOM 9813 C C . ARG B 1 630 ? 101.394 50.094 14.229 1.00 72.80 610 ARG B C 1
ATOM 9814 O O . ARG B 1 630 ? 101.982 50.195 15.313 1.00 73.86 610 ARG B O 1
ATOM 9822 N N . ASP B 1 631 ? 101.359 51.077 13.328 1.00 74.47 611 ASP B N 1
ATOM 9823 C CA . ASP B 1 631 ? 101.940 52.403 13.581 1.00 76.27 611 ASP B CA 1
ATOM 9824 C C . ASP B 1 631 ? 101.283 53.119 14.761 1.00 73.91 611 ASP B C 1
ATOM 9825 O O . ASP B 1 631 ? 101.912 53.965 15.404 1.00 76.17 611 ASP B O 1
ATOM 9830 N N . ALA B 1 632 ? 100.026 52.774 15.033 1.00 69.29 612 ALA B N 1
ATOM 9831 C CA . ALA B 1 632 ? 99.243 53.427 16.079 1.00 67.31 612 ALA B CA 1
ATOM 9832 C C . ALA B 1 632 ? 99.301 52.718 17.432 1.00 64.48 612 ALA B C 1
ATOM 9833 O O . ALA B 1 632 ? 98.856 53.277 18.435 1.00 63.19 612 ALA B O 1
ATOM 9835 N N . LEU B 1 633 ? 99.853 51.503 17.455 1.00 62.53 613 LEU B N 1
ATOM 9836 C CA . LEU B 1 633 ? 99.930 50.695 18.685 1.00 62.30 613 LEU B CA 1
ATOM 9837 C C . LEU B 1 633 ? 100.637 51.402 19.863 1.00 63.54 613 LEU B C 1
ATOM 9838 O O . LEU B 1 633 ? 100.171 51.295 21.003 1.00 61.40 613 LEU B O 1
ATOM 9843 N N . PRO B 1 634 ? 101.747 52.134 19.595 1.00 64.77 614 PRO B N 1
ATOM 9844 C CA . PRO B 1 634 ? 102.393 52.866 20.693 1.00 66.60 614 PRO B CA 1
ATOM 9845 C C . PRO B 1 634 ? 101.495 53.921 21.343 1.00 67.64 614 PRO B C 1
ATOM 9846 O O . PRO B 1 634 ? 101.609 54.169 22.546 1.00 69.47 614 PRO B O 1
ATOM 9850 N N . THR B 1 635 ? 100.607 54.519 20.553 1.00 67.90 615 THR B N 1
ATOM 9851 C CA . THR B 1 635 ? 99.649 55.505 21.046 1.00 68.57 615 THR B CA 1
ATOM 9852 C C . THR B 1 635 ? 98.468 54.841 21.778 1.00 67.51 615 THR B C 1
ATOM 9853 O O . THR B 1 635 ? 98.105 55.252 22.886 1.00 67.92 615 THR B O 1
ATOM 9857 N N . LEU B 1 636 ? 97.887 53.812 21.162 1.00 64.42 616 LEU B N 1
ATOM 9858 C CA . LEU B 1 636 ? 96.718 53.130 21.713 1.00 63.14 616 LEU B CA 1
ATOM 9859 C C . LEU B 1 636 ? 97.025 52.428 23.029 1.00 61.06 616 LEU B C 1
ATOM 9860 O O . LEU B 1 636 ? 96.122 52.198 23.833 1.00 60.61 616 LEU B O 1
ATOM 9865 N N . SER B 1 637 ? 98.298 52.099 23.246 1.00 60.87 617 SER B N 1
ATOM 9866 C CA . SER B 1 637 ? 98.715 51.356 24.434 1.00 59.00 617 SER B CA 1
ATOM 9867 C C . SER B 1 637 ? 99.432 52.208 25.484 1.00 61.30 617 SER B C 1
ATOM 9868 O O . SER B 1 637 ? 99.894 51.685 26.500 1.00 62.40 617 SER B O 1
ATOM 9871 N N . SER B 1 638 ? 99.508 53.517 25.252 1.00 64.57 618 SER B N 1
ATOM 9872 C CA . SER B 1 638 ? 100.216 54.419 26.164 1.00 67.14 618 SER B CA 1
ATOM 9873 C C . SER B 1 638 ? 99.357 54.870 27.341 1.00 68.24 618 SER B C 1
ATOM 9874 O O . SER B 1 638 ? 98.158 55.128 27.187 1.00 66.75 618 SER B O 1
ATOM 9877 N N . LYS B 1 639 ? 99.993 54.967 28.510 1.00 70.55 619 LYS B N 1
ATOM 9878 C CA . LYS B 1 639 ? 99.372 55.527 29.712 1.00 72.87 619 LYS B CA 1
ATOM 9879 C C . LYS B 1 639 ? 98.766 56.895 29.397 1.00 74.38 619 LYS B C 1
ATOM 9880 O O . LYS B 1 639 ? 97.621 57.170 29.764 1.00 73.85 619 LYS B O 1
ATOM 9886 N N . GLN B 1 640 ? 99.535 57.727 28.691 1.00 75.41 620 GLN B N 1
ATOM 9887 C CA . GLN B 1 640 ? 99.132 59.101 28.370 1.00 78.71 620 GLN B CA 1
ATOM 9888 C C . GLN B 1 640 ? 97.806 59.178 27.604 1.00 76.69 620 GLN B C 1
ATOM 9889 O O . GLN B 1 640 ? 96.866 59.828 28.060 1.00 76.47 620 GLN B O 1
ATOM 9895 N N . LYS B 1 641 ? 97.728 58.503 26.458 1.00 75.08 621 LYS B N 1
ATOM 9896 C CA . LYS B 1 641 ? 96.502 58.500 25.647 1.00 74.61 621 LYS B CA 1
ATOM 9897 C C . LYS B 1 641 ? 95.299 57.945 26.412 1.00 73.47 621 LYS B C 1
ATOM 9898 O O . LYS B 1 641 ? 94.183 58.445 26.260 1.00 75.46 621 LYS B O 1
ATOM 9904 N N . TRP B 1 642 ? 95.532 56.923 27.235 1.00 70.20 622 TRP B N 1
ATOM 9905 C CA . TRP B 1 642 ? 94.465 56.337 28.044 1.00 69.41 622 TRP B CA 1
ATOM 9906 C C . TRP B 1 642 ? 93.943 57.283 29.119 1.00 71.64 622 TRP B C 1
ATOM 9907 O O . TRP B 1 642 ? 92.750 57.282 29.416 1.00 72.28 622 TRP B O 1
ATOM 9918 N N . GLU B 1 643 ? 94.836 58.091 29.686 1.00 75.29 623 GLU B N 1
ATOM 9919 C CA . GLU B 1 643 ? 94.464 59.105 30.677 1.00 79.44 623 GLU B CA 1
ATOM 9920 C C . GLU B 1 643 ? 93.321 60.017 30.224 1.00 82.26 623 GLU B C 1
ATOM 9921 O O . GLU B 1 643 ? 92.487 60.411 31.039 1.00 84.78 623 GLU B O 1
ATOM 9927 N N . THR B 1 644 ? 93.282 60.348 28.934 1.00 82.90 624 THR B N 1
ATOM 9928 C CA . THR B 1 644 ? 92.227 61.219 28.401 1.00 86.31 624 THR B CA 1
ATOM 9929 C C . THR B 1 644 ? 90.847 60.546 28.411 1.00 85.07 624 THR B C 1
ATOM 9930 O O . THR B 1 644 ? 89.821 61.228 28.468 1.00 87.88 624 THR B O 1
ATOM 9934 N N . ALA B 1 645 ? 90.824 59.217 28.364 1.00 80.84 625 ALA B N 1
ATOM 9935 C CA . ALA B 1 645 ? 89.573 58.477 28.480 1.00 79.58 625 ALA B CA 1
ATOM 9936 C C . ALA B 1 645 ? 89.238 58.115 29.935 1.00 80.47 625 ALA B C 1
ATOM 9937 O O . ALA B 1 645 ? 88.076 58.198 30.343 1.00 81.52 625 ALA B O 1
ATOM 9939 N N . LEU B 1 646 ? 90.253 57.732 30.712 1.00 80.49 626 LEU B N 1
ATOM 9940 C CA . LEU B 1 646 ? 90.052 57.257 32.089 1.00 81.08 626 LEU B CA 1
ATOM 9941 C C . LEU B 1 646 ? 89.722 58.368 33.086 1.00 87.01 626 LEU B C 1
ATOM 9942 O O . LEU B 1 646 ? 88.864 58.187 33.956 1.00 88.45 626 LEU B O 1
ATOM 9947 N N . LEU B 1 647 ? 90.406 59.506 32.958 1.00 91.56 627 LEU B N 1
ATOM 9948 C CA . LEU B 1 647 ? 90.191 60.651 33.848 1.00 97.59 627 LEU B CA 1
ATOM 9949 C C . LEU B 1 647 ? 89.177 61.659 33.295 1.00 101.69 627 LEU B C 1
ATOM 9950 O O . LEU B 1 647 ? 89.217 61.997 32.104 1.00 100.74 627 LEU B O 1
ATOM 9955 N N . PRO B 1 648 ? 88.266 62.145 34.167 1.00 106.12 628 PRO B N 1
ATOM 9956 C CA . PRO B 1 648 ? 87.278 63.171 33.802 1.00 109.93 628 PRO B CA 1
ATOM 9957 C C . PRO B 1 648 ? 87.917 64.527 33.486 1.00 113.47 628 PRO B C 1
ATOM 9958 O O . PRO B 1 648 ? 89.061 64.774 33.879 1.00 114.36 628 PRO B O 1
ATOM 9962 N N . ALA B 1 649 ? 87.172 65.381 32.781 1.00 115.79 629 ALA B N 1
ATOM 9963 C CA . ALA B 1 649 ? 87.591 66.754 32.456 1.00 120.13 629 ALA B CA 1
ATOM 9964 C C . ALA B 1 649 ? 89.009 66.840 31.874 1.00 119.51 629 ALA B C 1
ATOM 9965 O O . ALA B 1 649 ? 89.857 67.593 32.360 1.00 121.96 629 ALA B O 1
#

Sequence (1258 aa):
MSELAASLLSRVILPRPGEPLDVRKLYLEESTTNARRAHAPTRTSLQIGAESEVSFATYFNAFPASYWRRWTTCKSVVLRVQVTGAGRVDVYRTKATGARIFVEGHDFTGTEDQPAAVETEVVLQPFEDGGWVWFDITTDTAVTLHSGGWYATSPAPGTANIAVGIPTFNRPADCVNALRELTADPLVDQVIGAVIVPDQGERKVRDHPDFPAAAARLGSRLSIHDQPNLGGSGGYSRVMYEALKNTDCQQILFMDDDIRLEPDSILRVLAMHRFAKAPMLVGGQMLNLQEPSHLHIMGEVVDRSIFMWTAAPHAEYDHDFAEYPLNDNNSRSKLLHRRIDVDYNGWWTCMIPRQVAEELGQPLPLFIKWDDADYGLRAAEHGYPTVTLPGAAIWHMAWSDKDDAIDWQAYFHLRNRLVVAAMHWDGPKAQVIGLVRSHLKATLKHLACLEYSTVAIQNKAIDDFLAGPEHIFSILESALPQVHRIRKSYPDAVVLPAASELPPPLHKNKAMKPPVNPLVIGYRLARGIMHNLTAANPQHHRRPEFNVPTQDARWFLLCTVDGATVTTADGCGVVYRQRDRAKMFALLWQSLRRQRQLLKRFEEMRRIYRDALPTLSSKQKWETALLPAMSELAASLLSRVILPRPGEPLDVRKLYLEESTTNARRAHAPTRTSLQIGAESEVSFATYFNAFPASYWRRWTTCKSVVLRVQVTGAGRVDVYRTKATGARIFVEGHDFTGTEDQPAAVETEVVLQPFEDGGWVWFDITTDTAVTLHSGGWYATSPAPGTANIAVGIPTFNRPADCVNALRELTADPLVDQVIGAVIVPDQGERKVRDHPDFPAAAARLGSRLSIHDQPNLGGSGGYSRVMYEALKNTDCQQILFMDDDIRLEPDSILRVLAMHRFAKAPMLVGGQMLNLQEPSHLHIMGEVVDRSIFMWTAAPHAEYDHDFAEYPLNDNNSRSKLLHRRIDVDYNGWWTCMIPRQVAEELGQPLPLFIKWDDADYGLRAAEHGYPTVTLPGAAIWHMAWSDKDDAIDWQAYFHLRNRLVVAAMHWDGPKAQVIGLVRSHLKATLKHLACLEYSTVAIQNKAIDDFLAGPEHIFSILESALPQVHRIRKSYPDAVVLPAASELPPPLHKNKAMKPPVNPLVIGYRLARGIMHNLTAANPQHHRRPEFNVPTQDARWFLLCTVDGATVTTADGCGVVYRQRDRAKMFALLWQSLRRQRQLLKRFEEMRRIYRDALPTLSSKQKWETALLPA

Secondary structure (DSSP, 8-state):
-THHHHHEEEE---PPTT--HHHHTTT-EE-TTSSS--EEEETTEEEE-TT-EEE--STTTSB-HHHHHHHBS-SEEEEEEEEEEEEEEEEEEE-TT--EEEEEEEEEEE-SSSPEEEEEEEESTT-SSB--EEEEEEESS-EEEEEEEEE-SSPPPS---EEEE--BSS-HHHHHHHHHHHTTSHHHHTTEEEEEEEE-SSS-GGGSTTHHHHHHHHGGGEEEEE----HHHHHHHHHHHHHHHH---SEEEEE-SSEEE-THHHHHHHHHHHHBSS--EEEEEEEETTSTTEE--S-EEEETTTTEEEE-TT--S-EETTTS-SS-SSHHHHGGGB----SB--TTEEEEEHHHHHHH-SPPS-SSSSHHHHHHHHHHHTT--EEEEEEEEEEE--SSSS--TTSTHHHHHHHHHHHHHHHH--S-GGGHHHHHHHHHHHHHHHHHTT-HHHHHHHHHHHHHHHT-HHHHHHTTTTHHHHHHHHHTT-GGG--BS-GGGSPPPSS---------SHHHHHHHHHHHHHHHTSPP-GGGGTS-SEEE-GGG--HHHHTT-SEEEEE-TTSS-EEEEE--HHHHHHHHHHHHHHHHHHHHHHHHHHHHHHHTHHHHH-HHHHHHHHS--/-HHHHTTEEEE---PPTT--HHHHTTT-EE-TTSSS--EEEETTEEEE-TT-EEE--STTTSB-HHHHHHHBS-SEEEEEEEEEEEEEEEEEEE-TT--EEEEEEEEEEE-SSSPEEEEEEEESTT-SSB--EEEEEEESS-EEEEEEEEE-SSPPPS---EEEE--BSS-HHHHHHHHHHHTSSHHHHTTEEEEEEEE-SSS-GGGSTTHHHHHHTTGGGEEEEE----HHHHHHHHHHHHHHHH---SEEEEE-SSEEE-THHHHHHHHHHHHBSS--EEEEEEEETTEEEEE--S-EEEETTTTEEEE-TT--S-EETTTS-TT-SSHHHHHTTB----SB--TTEEEEEHHHHHHH-SPPS-SSSSHHHHHHHHHHHTT--EEEEEEEEEEE---SS---SSSTHHHHHHHHHHHHHHHH--S-SGGGHHHHHHHHHHHHHHHHTT-HHHHHHHHHHHHHHHH-HHHHHHTTTTHHHHHHHHHTT-GGG-EES-GGGSPPPSS----PPP--SHHHHHHHHHHHHHHHTSPPPGGGGTS-SEEE-GGG--HHHHTT-SEEEEE-TTSS-EEEEE--HHHHHHHHHHHHHHHHHHHHHHHHHHHHHHHHHHHHT-HHHHHHHHS--

CATH classification: 3.90.550.60

Foldseek 3Di:
DCQQVQFFQAWQFADDPPDDPLLRLQRKDWDPPAPDDWDDPDGFKIKGAAQTKMWRLHQQAWAFLLLCVVWFPFQKKKKKWKKAAWWKKWKWKAALQLHIDTDDMDTDHHHPVGIDIDMDIGGSPRNNWFMIMTIMIGHRHIMMTPIITIGGPGGFDDAQEEEEFEEDAPCLVLQLVVLQQCLPDVSSLVRYQAYEYEHAYPNDNCPDPSNVVSCVSCDPRYDYAYAHQLAPQLRVLVSLLCCLPPHPGFKYKFAYRNWAFPSSLVSNQVSSCRRTPDHAKEWEFEAALVLRQWTAKQEWEQDLLQRHIDGFPLMDGTHRCSVPPCNDDDPNNSSNGTQGFYLFYDRNTMMHGSVLCVVQFGFFSQRDPPSGNLSSLSCVVVVHHYGHDGSNYMYDHDVPQQDDCLALVVLSHLLNSLLSCLQHNPDDLQSNVSNLVVVLVVLVFCVLLLSLLSLVSVLVSLVQLLVASVSNNVCSPVSSVVSVVSLVVALQHDWDQEPVVAAEAQDEDDDDDDDPDPVVVVVLVVLLVVQLVDAADCVCLRHPNYAAEQVRSGSSVRSNGQWYWYARSNNRTIGIRGDGSVSSVVSSVSSVVSSVVCSVCSNVSSVRSNVCSCVSRHSVNSCVRGPDD/DVFFVQFFQAWQFADDPPPDPLLRLQRKDWDPPAPDDWDDPDGFKIKGAAQTKMWRLHQQAWAFLLLCVVWFPFQKKKKKWKKEAWWKKWKWKAELQLHIGTDDMDTDHHHPVGIDIDMDIGGSVRQNFFMIMTIMIGHHHIMMTPIITMGGPGGQADAQEEEEAEEDEPPLVLQLVVLQQQPPDVSSLVRYQAYEYEHAYPPDNCPDPSNVVSQVSCDPRYDYAYAHQLAPQLRVLVSLLCCLPPHPGQKYKFAYRNWAAPSSLLSNQSSSCRRTPDFAKEWEFAAAQVQRQWTAKQEWEQDLLQRHIDGFPLMDGTHRCSVPPCNDPDPNSSSNGGQTFYLFYDRNTMMHGSVLCVVQFGFFSQRDPDSGNLSSNSSVVVPHHYHHDGSNYMYHHDPPLQDDCLALCVLSHQLSSLLSCLQRNPDDLLSNVSNLVVVLVVLVFCVLLLSLLSLVSNLVSLVQSLVARVSSNVCSPVSSVVSVVSLVVAQQHDWDQEPVVAPDAQDEDDDDDDDDDPVVVVVLVVLLVVQLVDAADCVCLRHPNYAAEQVRSGSSVRSNGAWYWYARSNNRTITIRGHGSVSSVVSSVSSVVSSVVCSVCSNVSSVRSNVCSCVSRHSVNSCVNGDDD

B-factor: mean 56.18, std 18.72, range [14.42, 134.95]

Organism: Mycobacterium tuberculosis (strain ATCC 25618 / H37Rv) (NCBI:txid83332)

Nearest PDB structures (foldseek):
  4fix-assembly1_A  TM=1.001E+00  e=0.000E+00  Mycobacterium tuberculosis H37Rv
  5fui-assembly1_A  TM=5.699E-01  e=8.955E-04  Zobellia galactanivorans
  2xon-assembly1_A  TM=5.169E-01  e=7.819E-03  Thermotoga maritima
  7d73-assembly1_A  TM=4.364E-01  e=1.625E-03  Homo sapiens
  7d72-assembly1_C  TM=4.059E-01  e=1.811E-03  Homo sapiens

Solvent-accessible surface area: 53159 Å² total; per-residue (Å²): 182,72,125,76,69,45,7,40,2,6,37,1,5,0,6,101,123,72,20,79,94,83,6,50,62,0,1,4,46,40,39,140,125,24,90,192,140,9,111,20,66,78,69,44,12,2,86,4,34,54,143,5,77,0,22,0,6,3,2,0,0,1,1,9,0,2,5,3,75,92,30,3,81,12,171,9,0,11,2,64,7,73,0,8,17,17,9,115,0,14,0,27,51,0,94,21,93,13,53,125,52,114,50,60,31,57,110,14,112,6,81,121,119,128,57,17,86,11,98,4,102,7,87,2,137,52,0,107,85,3,2,7,0,0,0,11,0,51,6,86,70,64,2,20,0,58,54,8,0,0,29,3,89,59,85,17,67,64,94,29,38,0,0,0,0,2,13,5,94,38,113,27,58,58,0,0,32,3,0,101,24,3,2,65,22,86,69,0,36,134,23,6,29,6,0,1,0,0,1,13,7,152,159,48,2,126,114,36,114,71,19,83,70,0,20,79,134,6,44,120,60,24,43,22,31,86,16,60,35,5,9,21,0,0,0,19,0,14,0,0,11,7,0,14,126,82,36,105,3,75,4,0,0,0,2,30,6,17,9,98,10,5,15,3,3,1,23,10,0,7,7,0,31,57,8,19,118,50,34,2,3,0,0,1,2,10,0,7,56,86,62,56,4,26,2,12,10,8,3,14,24,6,56,100,62,51,0,57,58,48,23,2,112,80,10,94,63,67,3,28,6,26,116,70,32,3,56,63,129,38,84,55,0,88,42,9,3,96,37,9,74,15,37,13,10,1,14,49,3,1,0,0,4,32,89,0,0,44,25,7,11,0,0,1,1,0,7,36,74,10,11,27,2,0,1,2,6,2,0,58,94,63,54,10,40,8,2,6,2,2,0,0,0,2,21,27,71,8,118,15,113,92,85,43,66,42,30,68,34,1,0,0,42,6,2,0,24,0,2,0,0,0,6,1,8,111,27,90,160,80,50,12,95,24,0,6,156,33,7,46,140,38,1,85,122,23,6,22,8,2,19,7,1,1,2,13,0,18,11,45,0,0,54,9,0,9,66,2,15,96,64,3,17,76,21,7,88,58,2,29,58,55,0,73,133,41,37,148,91,42,58,15,12,66,87,50,96,36,26,102,114,35,59,95,34,82,88,188,82,180,104,50,180,71,18,125,75,108,154,56,66,36,113,74,93,49,101,4,105,120,36,20,110,65,74,23,66,82,109,32,49,167,96,0,19,49,42,2,49,58,155,70,21,114,54,10,40,0,6,56,5,9,0,0,1,2,38,26,21,54,56,94,3,9,10,15,11,38,2,42,87,76,116,15,85,56,18,31,167,62,0,46,142,41,0,123,61,1,72,162,68,5,83,62,0,49,148,60,0,75,116,18,36,81,60,5,9,39,71,146,53,0,67,106,24,1,64,121,153,195,93,118,73,70,48,7,42,2,7,38,1,6,0,8,133,124,69,16,79,91,84,5,50,63,0,5,5,42,39,42,139,121,22,100,183,140,11,109,20,64,76,78,47,12,2,86,4,18,55,144,5,79,1,20,0,5,2,2,1,0,1,1,11,0,2,6,4,75,94,28,3,81,14,156,7,0,10,1,52,3,74,0,8,18,16,10,115,0,14,0,27,52,0,104,21,88,14,53,124,50,115,51,61,31,58,109,13,115,7,79,126,114,127,59,16,84,9,100,3,101,8,85,2,142,58,1,103,96,2,2,8,0,0,0,10,0,50,7,83,72,65,3,23,0,60,53,8,0,0,27,2,90,52,26,15,29,31,65,31,34,0,0,0,0,2,13,6,92,29,106,18,60,46,0,10,54,2,0,104,35,3,2,67,23,91,67,0,33,135,22,5,31,7,0,3,0,0,1,14,7,153,143,49,1,114,111,38,113,88,23,85,52,1,19,79,116,3,47,123,62,24,43,23,31,74,14,59,36,5,7,20,0,0,0,20,0,15,0,0,10,10,0,16,127,96,33,105,2,87,4,0,0,0,2,27,2,19,7,116,12,8,19,3,2,1,23,9,0,5,7,0,29,54,5,19,118,59,53,2,4,0,0,0,3,10,0,9,41,83,66,54,3,28,2,14,10,8,2,16,24,6,56,100,54,54,0,60,51,55,19,2,113,77,10,95,59,72,3,23,7,31,114,68,30,2,59,63,131,37,82,53,0,91,39,8,3,98,43,10,69,19,37,12,9,1,15,46,3,1,0,0,8,42,100,0,0,102,92,7,13,0,0,0,2,0,9,37,74,9,11,29,2,0,1,3,6,3,0,58,101,88,55,26,41,8,3,6,3,2,1,0,1,1,16,25,78,22,98,20,125,97,79,44,60,41,32,66,47,1,0,0,35,8,2,0,25,0,2,0,0,0,5,2,6,113,26,97,145,76,62,8,104,20,0,7,145,26,8,52,136,36,0,87,119,25,6,23,8,2,17,9,0,0,1,12,0,17,8,30,0,0,54,12,0,13,65,3,15,98,62,3,20,73,19,7,88,58,1,34,66,62,0,60,140,45,33,141,84,36,54,13,11,65,91,51,99,37,26,100,114,35,66,99,26,83,87,181,84,182,107,56,180,82,25,126,94,101,153,58,64,32,124,75,92,61,131,4,111,132,42,22,113,56,73,24,63,83,105,31,48,147,100,0,20,42,44,4,52,55,154,68,18,115,54,10,30,0,4,54,2,12,0,0,2,2,37,29,21,59,56,96,4,9,10,14,12,41,2,42,84,70,111,14,85,57,19,29,162,53,0,44,130,43,0,125,65,2,72,169,85,5,66,62,0,32,139,62,0,86,119,18,35,93,66,7,11,35,71,146,57,0,56,102,23,0,67,108,158